Protein 7EAP (pdb70)

Sequence (755 aa):
EKPRYKDPSVPVEERVTDLLGRMTLEEKMSQLIQGDITNWMNETTGEFNLTGLEWSTKMRGGMFYVGYPVPWDYIADNVKKAQDYILQNTTLGIPAIVQTESLHGFLIGNATIYNSPIGFACSFNPELIEKMARLIGQEASALGVNHVMGPVVDLARELRFGRVEETYGEDPFLAGEIGYHYTKGIQSHNISANVKHFVGFSQPEQGLNTAPVHGGERYLRTTWLPSFKRAIMDAGAWSIMSAYHSYDGIPAVADYHTLTEILREEWGYKYWVTSDAGASDRVCTAFKLCRADPIDKEAVTLAILPAGNDVEMMGGGSYNFETIIDLVNAGKLDIEIVNTAVSRVLRAKFEMGLFENPYNAAPASEWNKLIHTQEAVDLARELDRESIVLLENHDNALPLKKSGSIAVIGPMAHGFMNYGDYVVYESQYRGVTPLDGIKAAVGDKATINYAQGCERWSNDQSGFAEAVEAAKKSDVAVVVVGTWSRDQKELWAGLNATTGAHVDVNSLSLVGAQAPLIKAIIDTGVPTVVVLSSGKPITEPWLSNNTAALVQQFYPSEQGGNALADVLFGDYNPSGKLSVSFPHSVGDLPIYYDYLNSAREIGDAGYIYSNGTLEFGHQYALGNPKAWYPFGYGKSYSSFEYGAVKLDKTNVTEADTVTVSVDVKNTDATREGTEVVQVYVVDEVASVVVPNRLLKGFKKVVIPAGQTKTVEIPLKVQDLGLWNVRMKYVVEPGAFGVLVGSSSEDIRGNATFYVQ

Nearest PDB structures (foldseek):
  7eap-assembly1_A  TM=1.001E+00  e=0.000E+00  Aspergillus oryzae RIB40
  5yqs-assembly1_B  TM=1.000E+00  e=0.000E+00  Aspergillus oryzae RIB40
  7zb3-assembly1_A  TM=9.348E-01  e=8.039E-79  Thermotoga maritima MSB8
  7zdy-assembly1_W  TM=9.280E-01  e=2.453E-78  Thermotoga maritima MSB8
  7zeq-assembly1_X  TM=9.235E-01  e=1.485E-78  Thermotoga maritima MSB8

InterPro domains:
  IPR001764 Glycoside hydrolase, family 3, N-terminal [PF00933] (49-370)
  IPR001764 Glycoside hydrolase, family 3, N-terminal [PR00133] (115-131)
  IPR001764 Glycoside hydrolase, family 3, N-terminal [PR00133] (138-157)
  IPR001764 Glycoside hydrolase, family 3, N-terminal [PR00133] (184-200)
  IPR001764 Glycoside hydrolase, family 3, N-terminal [PR00133] (215-231)
  IPR001764 Glycoside hydrolase, family 3, N-terminal [PR00133] (286-304)
  IPR002772 Glycoside hydrolase family 3 C-terminal domain [PF01915] (411-660)
  IPR013783 Immunoglobulin-like fold [G3DSA:2.60.40.10] (663-779)
  IPR017853 Glycoside hydrolase superfamily [SSF51445] (27-410)
  IPR026891 Fibronectin type III-like domain [PF14310] (698-767)
  IPR026891 Fibronectin type III-like domain [SM01217] (698-767)
  IPR036881 Glycoside hydrolase family 3 C-terminal domain superfamily [G3DSA:3.40.50.1700] (397-661)
  IPR036881 Glycoside hydrolase family 3 C-terminal domain superfamily [SSF52279] (411-663)
  IPR036962 Glycoside hydrolase, family 3, N-terminal domain superfamily [G3DSA:3.20.20.300] (36-392)
  IPR051915 Cellulose Degradation Glycosyl Hydrolase 3 [PTHR30620] (28-660)

Foldseek 3Di:
DDQPLLDLPDPLLVNLVRLLVVDDLQQLLQLFEEAELVLAAVLPPLHGDVVSLVVNCRRHNQEYEDQHAHDLCSLLVSLVVNQVCLVPPDDRSNFHAYEYAQLQAGAYPPFFGFFFQLLLLLLLCLQLLLVLLLLRLLQQLQRQHQEHEDDELFEQQQQLAQCNRSASYHANQSSLSNLLSNQLSNCVNLRAYAYDAPWDQQNAVVNFFLHAEEDDPQCRVFGICNSVLSNCQVSPGLHYEYDQYHYNLHGRLQALCRQPVCCPVVNNGQAAYAYPAQSLLCCCPVSNVAPNVVGPLVSSCLRRLLSGHLHYYHNHDSSSSCVVVCCVVVNDPVVSSSSSSSRSSSSCSVSPCSVPSGSHHDPVCSQVSGNDPVNNVSSLVSLLSSKFWQAAAPCLPQDALAWEEEEEEQQQDDFAQHAESYAPPPRVFFQGLVNQQCVVNPPRYHYQYFHQDHQQAQDRPRLVSSLVSLLRTQEYEYEAEWGADYPVCRVVPDDGCHDNRRGRLWQARDHNRVVSQVSSLVSVRQYEYEYEYSGAHADLVCRPSHNTYMYRYRGISHNNNSVNCPNNVVAWHEGFRSYFHANISVLDDAAQQDWPPPQPDWDEWAADPVGDTGQTVCPGHGHNHTSGYGLDGDTPWDKAKDEWDWPAFEAALQDKIKIKIKIATQDPFAKHKAKKWKWKAPPDDQDTGGRIHTQWIDIDIHGHGGIDIDITIGNLNSVWRQHPVRDTDSDWAKMKIFIDRGSPGTNYIDIHTYD

Structure (mmCIF, N/CA/C/O backbone):
data_7EAP
#
_entry.id   7EAP
#
_cell.length_a   94.197
_cell.length_b   94.197
_cell.length_c   189.003
_cell.angle_alpha   90.000
_cell.angle_beta   90.000
_cell.angle_gamma   120.000
#
_symmetry.space_group_name_H-M   'P 31 2 1'
#
loop_
_entity.id
_entity.type
_entity.pdbx_description
1 polymer 'Fn3_like domain-containing protein'
2 branched alpha-D-xylopyranose-(1-6)-beta-D-glucopyranose-(1-4)-[alpha-D-xylopyranose-(1-6)]beta-D-glucopyranose-(1-4)-[alpha-D-xylopyranose-(1-6)]beta-D-glucopyranose-(1-4)-beta-D-glucopyranose
3 branched alpha-D-xylopyranose-(1-6)-beta-D-glucopyranose
4 branched 2-acetamido-2-deoxy-beta-D-glucopyranose-(1-4)-2-acetamido-2-deoxy-beta-D-glucopyranose
5 non-polymer 'CALCIUM ION'
6 non-polymer 2-acetamido-2-deoxy-beta-D-glucopyranose
7 water water
#
loop_
_atom_site.group_PDB
_atom_site.id
_atom_site.type_symbol
_atom_site.label_atom_id
_atom_site.label_alt_id
_atom_site.label_comp_id
_atom_site.label_asym_id
_atom_site.label_entity_id
_atom_site.label_seq_id
_atom_site.pdbx_PDB_ins_code
_atom_site.Cartn_x
_atom_site.Cartn_y
_atom_site.Cartn_z
_atom_site.occupancy
_atom_site.B_iso_or_equiv
_atom_site.auth_seq_id
_atom_site.auth_comp_id
_atom_site.auth_asym_id
_atom_site.auth_atom_id
_atom_site.pdbx_PDB_model_num
ATOM 1 N N . GLU A 1 3 ? 7.276 41.166 -4.125 1.00 76.29 25 GLU A N 1
ATOM 2 C CA . GLU A 1 3 ? 6.693 40.913 -2.832 1.00 52.08 25 GLU A CA 1
ATOM 3 C C . GLU A 1 3 ? 5.184 40.639 -3.029 1.00 36.76 25 GLU A C 1
ATOM 4 O O . GLU A 1 3 ? 4.682 39.963 -2.213 1.00 49.76 25 GLU A O 1
ATOM 10 N N . LYS A 1 4 ? 4.471 41.105 -4.095 1.00 29.69 26 LYS A N 1
ATOM 11 C CA . LYS A 1 4 ? 3.010 40.757 -4.226 1.00 29.31 26 LYS A CA 1
ATOM 12 C C . LYS A 1 4 ? 2.908 39.511 -5.081 1.00 26.76 26 LYS A C 1
ATOM 13 O O . LYS A 1 4 ? 3.782 39.268 -5.905 1.00 25.22 26 LYS A O 1
ATOM 19 N N . PRO A 1 5 ? 1.945 38.578 -4.838 1.00 23.45 27 PRO A N 1
ATOM 20 C CA . PRO A 1 5 ? 1.945 37.358 -5.642 1.00 22.01 27 PRO A CA 1
ATOM 21 C C . PRO A 1 5 ? 1.777 37.602 -7.149 1.00 20.56 27 PRO A C 1
ATOM 22 O O . PRO A 1 5 ? 0.894 38.310 -7.582 1.00 21.41 27 PRO A O 1
ATOM 26 N N . ARG A 1 6 ? 2.580 36.908 -7.942 1.00 20.79 28 ARG A N 1
ATOM 27 C CA . ARG A 1 6 ? 2.546 37.064 -9.402 1.00 19.53 28 ARG A CA 1
ATOM 28 C C . ARG A 1 6 ? 1.162 36.691 -9.954 1.00 19.36 28 ARG A C 1
ATOM 29 O O . ARG A 1 6 ? 0.725 37.283 -10.944 1.00 19.28 28 ARG A O 1
ATOM 37 N N . TYR A 1 7 ? 0.460 35.723 -9.364 1.00 18.08 29 TYR A N 1
ATOM 38 C CA . TYR A 1 7 ? -0.847 35.352 -9.927 1.00 18.49 29 TYR A CA 1
ATOM 39 C C . TYR A 1 7 ? -1.878 36.478 -9.886 1.00 17.57 29 TYR A C 1
ATOM 40 O O . TYR A 1 7 ? -2.856 36.412 -10.594 1.00 19.59 29 TYR A O 1
ATOM 49 N N . LYS A 1 8 ? -1.680 37.500 -9.014 1.00 19.53 30 LYS A N 1
ATOM 50 C CA . LYS A 1 8 ? -2.597 38.625 -8.926 1.00 19.36 30 LYS A CA 1
ATOM 51 C C . LYS A 1 8 ? -2.336 39.659 -10.039 1.00 18.88 30 LYS A C 1
ATOM 52 O O . LYS A 1 8 ? -3.165 40.587 -10.162 1.00 21.45 30 LYS A O 1
ATOM 58 N N . ASP A 1 9 ? -1.267 39.521 -10.813 1.00 19.91 31 ASP A N 1
ATOM 59 C CA . ASP A 1 9 ? -0.910 40.553 -11.808 1.00 19.53 31 ASP A CA 1
ATOM 60 C C . ASP A 1 9 ? -1.644 40.260 -13.107 1.00 19.71 31 ASP A C 1
ATOM 61 O O . ASP A 1 9 ? -1.363 39.273 -13.791 1.00 20.98 31 ASP A O 1
ATOM 66 N N . PRO A 1 10 ? -2.599 41.146 -13.501 1.00 20.21 32 PRO A N 1
ATOM 67 C CA . PRO A 1 10 ? -3.386 40.943 -14.719 1.00 20.89 32 PRO A CA 1
ATOM 68 C C . PRO A 1 10 ? -2.559 40.919 -15.994 1.00 22.64 32 PRO A C 1
ATOM 69 O O . PRO A 1 10 ? -3.024 40.463 -17.055 1.00 24.25 32 PRO A O 1
ATOM 73 N N . SER A 1 11 ? -1.354 41.459 -15.934 1.00 20.13 33 SER A N 1
ATOM 74 C CA . SER A 1 11 ? -0.508 41.583 -17.150 1.00 21.71 33 SER A CA 1
ATOM 75 C C . SER A 1 11 ? 0.385 40.376 -17.379 1.00 22.45 33 SER A C 1
ATOM 76 O O . SER A 1 11 ? 0.988 40.309 -18.419 1.00 24.99 33 SER A O 1
ATOM 79 N N . VAL A 1 12 ? 0.420 39.457 -16.415 1.00 20.76 34 VAL A N 1
ATOM 80 C CA . VAL A 1 12 ? 1.334 38.283 -16.496 1.00 22.96 34 VAL A CA 1
ATOM 81 C C . VAL A 1 12 ? 0.636 37.241 -17.369 1.00 22.45 34 VAL A C 1
ATOM 82 O O . VAL A 1 12 ? -0.556 37.033 -17.219 1.00 22.54 34 VAL A O 1
ATOM 86 N N . PRO A 1 13 ? 1.336 36.550 -18.284 1.00 22.07 35 PRO A N 1
ATOM 87 C CA . PRO A 1 13 ? 0.746 35.492 -19.096 1.00 21.78 35 PRO A CA 1
ATOM 88 C C . PRO A 1 13 ? 0.006 34.467 -18.251 1.00 20.31 35 PRO A C 1
ATOM 89 O O . PRO A 1 13 ? 0.427 34.142 -17.155 1.00 19.22 35 PRO A O 1
ATOM 93 N N . VAL A 1 14 ? -1.153 34.062 -18.744 1.00 20.36 36 VAL A N 1
ATOM 94 C CA . VAL A 1 14 ? -2.043 33.161 -17.955 1.00 19.44 36 VAL A CA 1
ATOM 95 C C . VAL A 1 14 ? -1.283 31.934 -17.453 1.00 18.88 36 VAL A C 1
ATOM 96 O O . VAL A 1 14 ? -1.476 31.568 -16.267 1.00 18.83 36 VAL A O 1
ATOM 100 N N . GLU A 1 15 ? -0.417 31.319 -18.255 1.00 19.19 37 GLU A N 1
ATOM 101 C CA . GLU A 1 15 ? 0.241 30.077 -17.767 1.00 19.99 37 GLU A CA 1
ATOM 102 C C . GLU A 1 15 ? 1.145 30.372 -16.567 1.00 18.77 37 GLU A C 1
ATOM 103 O O . GLU A 1 15 ? 1.282 29.521 -15.682 1.00 21.38 37 GLU A O 1
ATOM 109 N N . GLU A 1 16 ? 1.801 31.560 -16.545 1.00 19.12 38 GLU A N 1
ATOM 110 C CA . GLU A 1 16 ? 2.629 31.970 -15.401 1.00 20.54 38 GLU A CA 1
ATOM 111 C C . GLU A 1 16 ? 1.732 32.224 -14.192 1.00 17.31 38 GLU A C 1
ATOM 112 O O . GLU A 1 16 ? 2.168 31.915 -13.038 1.00 20.72 38 GLU A O 1
ATOM 118 N N . ARG A 1 17 ? 0.566 32.816 -14.368 1.00 17.09 39 ARG A N 1
ATOM 119 C CA . ARG A 1 17 ? -0.374 33.037 -13.244 1.00 18.12 39 ARG A CA 1
ATOM 120 C C . ARG A 1 17 ? -0.796 31.673 -12.649 1.00 17.92 39 ARG A C 1
ATOM 121 O O . ARG A 1 17 ? -0.858 31.546 -11.450 1.00 18.21 39 ARG A O 1
ATOM 129 N N . VAL A 1 18 ? -1.128 30.733 -13.537 1.00 17.14 40 VAL A N 1
ATOM 130 C CA . VAL A 1 18 ? -1.545 29.385 -13.091 1.00 17.56 40 VAL A CA 1
ATOM 131 C C . VAL A 1 18 ? -0.433 28.722 -12.280 1.00 16.63 40 VAL A C 1
ATOM 132 O O . VAL A 1 18 ? -0.687 28.262 -11.140 1.00 18.83 40 VAL A O 1
ATOM 136 N N . THR A 1 19 ? 0.789 28.762 -12.780 1.00 18.78 41 THR A N 1
ATOM 137 C CA . THR A 1 19 ? 1.948 28.125 -12.120 1.00 19.80 41 THR A CA 1
ATOM 138 C C . THR A 1 19 ? 2.134 28.775 -10.761 1.00 18.94 41 THR A C 1
ATOM 139 O O . THR A 1 19 ? 2.369 28.106 -9.772 1.00 20.17 41 THR A O 1
ATOM 143 N N . ASP A 1 20 ? 2.110 30.112 -10.716 1.00 18.67 42 ASP A N 1
ATOM 144 C CA . ASP A 1 20 ? 2.342 30.797 -9.434 1.00 18.67 42 ASP A CA 1
ATOM 145 C C . ASP A 1 20 ? 1.279 30.460 -8.408 1.00 20.41 42 ASP A C 1
ATOM 146 O O . ASP A 1 20 ? 1.619 30.222 -7.239 1.00 20.84 42 ASP A O 1
ATOM 151 N N . LEU A 1 21 ? 0.012 30.466 -8.804 1.00 18.16 43 LEU A N 1
ATOM 152 C CA . LEU A 1 21 ? -1.075 30.179 -7.850 1.00 17.56 43 LEU A CA 1
ATOM 153 C C . LEU A 1 21 ? -0.997 28.729 -7.380 1.00 17.04 43 LEU A C 1
ATOM 154 O O . LEU A 1 21 ? -1.091 28.464 -6.174 1.00 18.38 43 LEU A O 1
ATOM 159 N N . LEU A 1 22 ? -0.798 27.816 -8.300 1.00 17.48 44 LEU A N 1
ATOM 160 C CA . LEU A 1 22 ? -0.774 26.360 -7.969 1.00 18.42 44 LEU A CA 1
ATOM 161 C C . LEU A 1 22 ? 0.321 26.090 -6.953 1.00 19.84 44 LEU A C 1
ATOM 162 O O . LEU A 1 22 ? 0.068 25.361 -5.992 1.00 20.87 44 LEU A O 1
ATOM 167 N N . GLY A 1 23 ? 1.495 26.732 -7.098 1.00 20.38 45 GLY A N 1
ATOM 168 C CA . GLY A 1 23 ? 2.598 26.500 -6.149 1.00 20.42 45 GLY A CA 1
ATOM 169 C C . GLY A 1 23 ? 2.316 27.026 -4.762 1.00 20.86 45 GLY A C 1
ATOM 170 O O . GLY A 1 23 ? 3.056 26.625 -3.859 1.00 25.84 45 GLY A O 1
ATOM 171 N N . ARG A 1 24 ? 1.314 27.884 -4.555 1.00 19.26 46 ARG A N 1
ATOM 172 C CA . ARG A 1 24 ? 0.964 28.440 -3.239 1.00 20.52 46 ARG A CA 1
ATOM 173 C C . ARG A 1 24 ? -0.114 27.617 -2.529 1.00 20.30 46 ARG A C 1
ATOM 174 O O . ARG A 1 24 ? -0.395 27.868 -1.366 1.00 23.40 46 ARG A O 1
ATOM 182 N N . MET A 1 25 ? -0.764 26.667 -3.250 1.00 19.76 47 MET A N 1
ATOM 183 C CA . MET A 1 25 ? -1.993 26.025 -2.748 1.00 19.36 47 MET A CA 1
ATOM 184 C C . MET A 1 25 ? -1.624 24.813 -1.883 1.00 17.96 47 MET A C 1
ATOM 185 O O . MET A 1 25 ? -0.719 24.053 -2.232 1.00 21.80 47 MET A O 1
ATOM 190 N N . THR A 1 26 ? -2.361 24.645 -0.793 1.00 19.31 48 THR A N 1
ATOM 191 C CA . THR A 1 26 ? -2.317 23.378 -0.034 1.00 19.59 48 THR A CA 1
ATOM 192 C C . THR A 1 26 ? -3.077 22.279 -0.782 1.00 20.00 48 THR A C 1
ATOM 193 O O . THR A 1 26 ? -3.877 22.543 -1.706 1.00 19.64 48 THR A O 1
ATOM 197 N N . LEU A 1 27 ? -2.874 21.064 -0.348 1.00 19.81 49 LEU A N 1
ATOM 198 C CA . LEU A 1 27 ? -3.569 19.910 -0.979 1.00 19.56 49 LEU A CA 1
ATOM 199 C C . LEU A 1 27 ? -5.076 20.060 -0.753 1.00 18.89 49 LEU A C 1
ATOM 200 O O . LEU A 1 27 ? -5.882 19.801 -1.680 1.00 19.15 49 LEU A O 1
ATOM 205 N N . GLU A 1 28 ? -5.527 20.470 0.434 1.00 18.90 50 GLU A N 1
ATOM 206 C CA . GLU A 1 28 ? -6.968 20.701 0.672 1.00 18.98 50 GLU A CA 1
ATOM 207 C C . GLU A 1 28 ? -7.526 21.777 -0.284 1.00 17.32 50 GLU A C 1
ATOM 208 O O . GLU A 1 28 ? -8.651 21.665 -0.757 1.00 18.61 50 GLU A O 1
ATOM 214 N N . GLU A 1 29 ? -6.762 22.884 -0.495 1.00 18.32 51 GLU A N 1
ATOM 215 C CA . GLU A 1 29 ? -7.220 23.977 -1.389 1.00 18.03 51 GLU A CA 1
ATOM 216 C C . GLU A 1 29 ? -7.350 23.420 -2.817 1.00 16.19 51 GLU A C 1
ATOM 217 O O . GLU A 1 29 ? -8.281 23.862 -3.526 1.00 17.65 51 GLU A O 1
ATOM 223 N N . LYS A 1 30 ? -6.433 22.555 -3.230 1.00 17.51 52 LYS A N 1
ATOM 224 C CA . LYS A 1 30 ? -6.529 21.886 -4.569 1.00 16.38 52 LYS A CA 1
ATOM 225 C C . LYS A 1 30 ? -7.789 21.019 -4.652 1.00 16.40 52 LYS A C 1
ATOM 226 O O . LYS A 1 30 ? -8.575 21.190 -5.612 1.00 16.78 52 LYS A O 1
ATOM 232 N N . MET A 1 31 ? -8.015 20.162 -3.671 1.00 16.95 53 MET A N 1
ATOM 233 C CA . MET A 1 31 ? -9.252 19.281 -3.591 1.00 16.12 53 MET A CA 1
ATOM 234 C C . MET A 1 31 ? -10.474 20.202 -3.754 1.00 15.66 53 MET A C 1
ATOM 235 O O . MET A 1 31 ? -11.392 19.895 -4.556 1.00 16.81 53 MET A O 1
ATOM 240 N N . SER A 1 32 ? -10.525 21.329 -3.016 1.00 16.75 54 SER A N 1
ATOM 241 C CA . SER A 1 32 ? -11.697 22.188 -2.982 1.00 16.22 54 SER A CA 1
ATOM 242 C C . SER A 1 32 ? -12.028 22.767 -4.363 1.00 16.44 54 SER A C 1
ATOM 243 O O . SER A 1 32 ? -13.221 22.959 -4.654 1.00 16.95 54 SER A O 1
ATOM 246 N N . GLN A 1 33 ? -10.998 23.065 -5.170 1.00 15.71 55 GLN A N 1
ATOM 247 C CA . GLN A 1 33 ? -11.262 23.577 -6.550 1.00 15.62 55 GLN A CA 1
ATOM 248 C C . GLN A 1 33 ? -11.940 22.531 -7.414 1.00 15.20 55 GLN A C 1
ATOM 249 O O . GLN A 1 33 ? -12.559 22.942 -8.411 1.00 16.03 55 GLN A O 1
ATOM 255 N N . LEU A 1 34 ? -11.818 21.244 -7.059 1.00 15.48 56 LEU A N 1
ATOM 256 C CA . LEU A 1 34 ? -12.301 20.148 -7.960 1.00 14.76 56 LEU A CA 1
ATOM 257 C C . LEU A 1 34 ? -13.667 19.618 -7.555 1.00 15.30 56 LEU A C 1
ATOM 258 O O . LEU A 1 34 ? -14.074 18.604 -8.131 1.00 15.92 56 LEU A O 1
ATOM 263 N N . ILE A 1 35 ? -14.334 20.193 -6.561 1.00 15.96 57 ILE A N 1
ATOM 264 C CA . ILE A 1 35 ? -15.636 19.681 -6.054 1.00 14.93 57 ILE A CA 1
ATOM 265 C C . ILE A 1 35 ? -16.650 20.809 -6.099 1.00 16.57 57 ILE A C 1
ATOM 266 O O . ILE A 1 35 ? -16.383 21.881 -5.550 1.00 17.51 57 ILE A O 1
ATOM 271 N N . GLN A 1 36 ? -17.830 20.581 -6.641 1.00 15.78 58 GLN A N 1
ATOM 272 C CA . GLN A 1 36 ? -18.882 21.572 -6.787 1.00 15.79 58 GLN A CA 1
ATOM 273 C C . GLN A 1 36 ? -19.733 21.685 -5.521 1.00 15.78 58 GLN A C 1
ATOM 274 O O . GLN A 1 36 ? -20.306 20.689 -5.017 1.00 16.65 58 GLN A O 1
ATOM 280 N N . GLY A 1 37 ? -19.831 22.905 -4.991 1.00 15.46 59 GLY A N 1
ATOM 281 C CA . GLY A 1 37 ? -20.747 23.269 -3.927 1.00 16.06 59 GLY A CA 1
ATOM 282 C C . GLY A 1 37 ? -22.107 23.700 -4.388 1.00 15.97 59 GLY A C 1
ATOM 283 O O . GLY A 1 37 ? -22.485 23.549 -5.550 1.00 16.46 59 GLY A O 1
ATOM 284 N N . ASP A 1 38 ? -22.890 24.268 -3.458 1.00 17.49 60 ASP A N 1
ATOM 285 C CA . ASP A 1 38 ? -24.294 24.595 -3.701 1.00 17.30 60 ASP A CA 1
ATOM 286 C C . ASP A 1 38 ? -24.648 25.826 -2.868 1.00 16.27 60 ASP A C 1
ATOM 287 O O . ASP A 1 38 ? -24.356 25.835 -1.665 1.00 17.54 60 ASP A O 1
ATOM 292 N N . ILE A 1 39 ? -25.319 26.790 -3.469 1.00 17.16 61 ILE A N 1
ATOM 293 C CA . ILE A 1 39 ? -25.727 28.030 -2.744 1.00 16.67 61 ILE A CA 1
ATOM 294 C C . ILE A 1 39 ? -26.575 27.703 -1.517 1.00 18.53 61 ILE A C 1
ATOM 295 O O . ILE A 1 39 ? -26.500 28.493 -0.546 1.00 19.68 61 ILE A O 1
ATOM 300 N N . THR A 1 40 ? -27.378 26.642 -1.531 1.00 18.16 62 THR A N 1
ATOM 301 C CA . THR A 1 40 ? -28.239 26.298 -0.397 1.00 20.17 62 THR A CA 1
ATOM 302 C C . THR A 1 40 ? -27.387 25.831 0.780 1.00 19.41 62 THR A C 1
ATOM 303 O O . THR A 1 40 ? -27.953 25.698 1.905 1.00 21.86 62 THR A O 1
ATOM 307 N N . ASN A 1 41 ? -26.074 25.654 0.626 1.00 19.72 63 ASN A N 1
ATOM 308 C CA . ASN A 1 41 ? -25.196 25.345 1.768 1.00 18.84 63 ASN A CA 1
ATOM 309 C C . ASN A 1 41 ? -25.145 26.566 2.711 1.00 20.51 63 ASN A C 1
ATOM 310 O O . ASN A 1 41 ? -24.847 26.381 3.904 1.00 21.89 63 ASN A O 1
ATOM 315 N N . TRP A 1 42 ? -25.418 27.770 2.220 1.00 19.60 64 TRP A N 1
ATOM 316 C CA . TRP A 1 42 ? -25.430 28.964 3.076 1.00 21.31 64 TRP A CA 1
ATOM 317 C C . TRP A 1 42 ? -26.715 29.775 2.960 1.00 21.81 64 TRP A C 1
ATOM 318 O O . TRP A 1 42 ? -26.829 30.780 3.706 1.00 27.73 64 TRP A O 1
ATOM 329 N N . MET A 1 43 ? -27.596 29.465 2.047 1.00 22.01 65 MET A N 1
ATOM 330 C CA . MET A 1 43 ? -28.815 30.249 1.759 1.00 21.13 65 MET A CA 1
ATOM 331 C C . MET A 1 43 ? -30.026 29.372 1.969 1.00 27.06 65 MET A C 1
ATOM 332 O O . MET A 1 43 ? -30.163 28.366 1.282 1.00 25.96 65 MET A O 1
ATOM 337 N N . ASN A 1 44 ? -30.883 29.759 2.912 1.00 24.76 66 ASN A N 1
ATOM 338 C CA . ASN A 1 44 ? -32.163 29.027 3.104 1.00 27.88 66 ASN A CA 1
ATOM 339 C C . ASN A 1 44 ? -33.010 29.314 1.870 1.00 27.16 66 ASN A C 1
ATOM 340 O O . ASN A 1 44 ? -33.281 30.515 1.592 1.00 28.69 66 ASN A O 1
ATOM 345 N N . GLU A 1 45 ? -33.466 28.272 1.186 1.00 28.32 67 GLU A N 1
ATOM 346 C CA . GLU A 1 45 ? -34.170 28.451 -0.102 1.00 29.35 67 GLU A CA 1
ATOM 347 C C . GLU A 1 45 ? -35.528 29.133 0.124 1.00 31.27 67 GLU A C 1
ATOM 348 O O . GLU A 1 45 ? -35.960 29.866 -0.739 1.00 32.59 67 GLU A O 1
ATOM 354 N N . THR A 1 46 ? -36.181 28.950 1.268 1.00 33.08 68 THR A N 1
ATOM 355 C CA . THR A 1 46 ? -37.533 29.529 1.535 1.00 37.24 68 THR A CA 1
ATOM 356 C C . THR A 1 46 ? -37.375 30.985 2.011 1.00 38.38 68 THR A C 1
ATOM 357 O O . THR A 1 46 ? -38.131 31.848 1.535 1.00 41.39 68 THR A O 1
ATOM 361 N N . THR A 1 47 ? -36.435 31.291 2.903 1.00 33.59 69 THR A N 1
ATOM 362 C CA . THR A 1 47 ? -36.376 32.628 3.548 1.00 32.44 69 THR A CA 1
ATOM 363 C C . THR A 1 47 ? -35.239 33.516 3.042 1.00 31.75 69 THR A C 1
ATOM 364 O O . THR A 1 47 ? -35.267 34.720 3.328 1.00 37.77 69 THR A O 1
ATOM 368 N N . GLY A 1 48 ? -34.227 32.950 2.369 1.00 36.63 70 GLY A N 1
ATOM 369 C CA . GLY A 1 48 ? -33.063 33.730 1.946 1.00 30.85 70 GLY A CA 1
ATOM 370 C C . GLY A 1 48 ? -32.063 33.921 3.073 1.00 31.19 70 GLY A C 1
ATOM 371 O O . GLY A 1 48 ? -31.023 34.559 2.798 1.00 34.08 70 GLY A O 1
ATOM 372 N N . GLU A 1 49 ? -32.305 33.384 4.272 1.00 32.23 71 GLU A N 1
ATOM 373 C CA . GLU A 1 49 ? -31.448 33.692 5.451 1.00 32.08 71 GLU A CA 1
ATOM 374 C C . GLU A 1 49 ? -30.083 33.036 5.267 1.00 33.19 71 GLU A C 1
ATOM 375 O O . GLU A 1 49 ? -30.025 31.937 4.695 1.00 28.92 71 GLU A O 1
ATOM 381 N N . PHE A 1 50 ? -29.046 33.760 5.679 1.00 33.25 72 PHE A N 1
ATOM 382 C CA . PHE A 1 50 ? -27.634 33.405 5.499 1.00 28.88 72 PHE A CA 1
ATOM 383 C C . PHE A 1 50 ? -27.122 32.588 6.678 1.00 29.40 72 PHE A C 1
ATOM 384 O O . PHE A 1 50 ? -27.396 32.926 7.849 1.00 31.41 72 PHE A O 1
ATOM 392 N N . ASN A 1 51 ? -26.330 31.561 6.362 1.00 27.51 73 ASN A N 1
ATOM 393 C CA . ASN A 1 51 ? -25.619 30.724 7.335 1.00 26.14 73 ASN A CA 1
ATOM 394 C C . ASN A 1 51 ? -24.128 30.759 7.033 1.00 26.51 73 ASN A C 1
ATOM 395 O O . ASN A 1 51 ? -23.636 29.965 6.210 1.00 23.88 73 ASN A O 1
ATOM 400 N N . LEU A 1 52 ? -23.394 31.608 7.718 1.00 25.43 74 LEU A N 1
ATOM 401 C CA . LEU A 1 52 ? -21.939 31.732 7.568 1.00 26.15 74 LEU A CA 1
ATOM 402 C C . LEU A 1 52 ? -21.264 30.372 7.764 1.00 23.87 74 LEU A C 1
ATOM 403 O O . LEU A 1 52 ? -20.304 30.113 7.026 1.00 25.46 74 LEU A O 1
ATOM 408 N N . THR A 1 53 ? -21.616 29.612 8.808 1.00 25.98 75 THR A N 1
ATOM 409 C CA . THR A 1 53 ? -20.961 28.325 9.092 1.00 24.31 75 THR A CA 1
ATOM 410 C C . THR A 1 53 ? -21.020 27.434 7.830 1.00 22.05 75 THR A C 1
ATOM 411 O O . THR A 1 53 ? -20.001 26.769 7.508 1.00 22.89 75 THR A O 1
ATOM 415 N N . GLY A 1 54 ? -22.159 27.427 7.157 1.00 20.66 76 GLY A N 1
ATOM 416 C CA . GLY A 1 54 ? -22.364 26.702 5.894 1.00 21.10 76 GLY A CA 1
ATOM 417 C C . GLY A 1 54 ? -21.487 27.225 4.762 1.00 21.76 76 GLY A C 1
ATOM 418 O O . GLY A 1 54 ? -20.886 26.431 4.014 1.00 21.01 76 GLY A O 1
ATOM 419 N N . LEU A 1 55 ? -21.371 28.539 4.610 1.00 19.87 77 LEU A N 1
ATOM 420 C CA . LEU A 1 55 ? -20.464 29.102 3.599 1.00 20.15 77 LEU A CA 1
ATOM 421 C C . LEU A 1 55 ? -19.016 28.741 3.936 1.00 20.72 77 LEU A C 1
ATOM 422 O O . LEU A 1 55 ? -18.221 28.453 2.981 1.00 20.57 77 LEU A O 1
ATOM 427 N N . GLU A 1 56 ? -18.601 28.754 5.219 1.00 21.24 78 GLU A N 1
ATOM 428 C CA . GLU A 1 56 ? -17.210 28.453 5.588 1.00 21.20 78 GLU A CA 1
ATOM 429 C C . GLU A 1 56 ? -16.915 27.013 5.137 1.00 21.63 78 GLU A C 1
ATOM 430 O O . GLU A 1 56 ? -15.864 26.752 4.555 1.00 21.74 78 GLU A O 1
ATOM 436 N N . TRP A 1 57 ? -17.809 26.102 5.492 1.00 20.60 79 TRP A N 1
ATOM 437 C CA . TRP A 1 57 ? -17.570 24.666 5.173 1.00 20.75 79 TRP A CA 1
ATOM 438 C C . TRP A 1 57 ? -17.532 24.467 3.645 1.00 18.78 79 TRP A C 1
ATOM 439 O O . TRP A 1 57 ? -16.650 23.740 3.141 1.00 20.62 79 TRP A O 1
ATOM 450 N N . SER A 1 58 ? -18.517 25.009 2.972 1.00 17.86 80 SER A N 1
ATOM 451 C CA . SER A 1 58 ? -18.645 24.829 1.507 1.00 17.70 80 SER A CA 1
ATOM 452 C C . SER A 1 58 ? -17.426 25.392 0.795 1.00 18.90 80 SER A C 1
ATOM 453 O O . SER A 1 58 ? -16.874 24.750 -0.143 1.00 18.28 80 SER A O 1
ATOM 456 N N . THR A 1 59 ? -16.949 26.553 1.228 1.00 18.23 81 THR A N 1
ATOM 457 C CA . THR A 1 59 ? -15.779 27.157 0.581 1.00 18.75 81 THR A CA 1
ATOM 458 C C . THR A 1 59 ? -14.532 26.286 0.849 1.00 19.26 81 THR A C 1
ATOM 459 O O . THR A 1 59 ? -13.691 26.089 -0.050 1.00 19.67 81 THR A O 1
ATOM 463 N N . LYS A 1 60 ? -14.389 25.770 2.063 1.00 18.72 82 LYS A N 1
ATOM 464 C CA . LYS A 1 60 ? -13.220 24.931 2.438 1.00 17.88 82 LYS A CA 1
ATOM 465 C C . LYS A 1 60 ? -13.197 23.650 1.589 1.00 19.26 82 LYS A C 1
ATOM 466 O O . LYS A 1 60 ? -12.102 23.246 1.169 1.00 19.43 82 LYS A O 1
ATOM 472 N N . MET A 1 61 ? -14.347 22.953 1.531 1.00 18.59 83 MET A N 1
ATOM 473 C CA . MET A 1 61 ? -14.379 21.541 1.011 1.00 18.03 83 MET A CA 1
ATOM 474 C C . MET A 1 61 ? -14.792 21.438 -0.478 1.00 17.76 83 MET A C 1
ATOM 475 O O . MET A 1 61 ? -14.466 20.404 -1.090 1.00 19.03 83 MET A O 1
ATOM 480 N N . ARG A 1 62 ? -15.516 22.414 -0.998 1.00 15.80 84 ARG A N 1
ATOM 481 C CA . ARG A 1 62 ? -16.088 22.353 -2.357 1.00 16.36 84 ARG A CA 1
ATOM 482 C C . ARG A 1 62 ? -16.356 23.785 -2.865 1.00 15.79 84 ARG A C 1
ATOM 483 O O . ARG A 1 62 ? -17.459 24.146 -3.193 1.00 16.50 84 ARG A O 1
ATOM 491 N N . GLY A 1 63 ? -15.284 24.541 -2.913 1.00 16.92 85 GLY A N 1
ATOM 492 C CA . GLY A 1 63 ? -15.353 26.000 -3.089 1.00 16.64 85 GLY A CA 1
ATOM 493 C C . GLY A 1 63 ? -15.006 26.490 -4.479 1.00 17.03 85 GLY A C 1
ATOM 494 O O . GLY A 1 63 ? -15.153 27.710 -4.720 1.00 18.69 85 GLY A O 1
ATOM 495 N N . GLY A 1 64 ? -14.527 25.642 -5.384 1.00 16.32 86 GLY A N 1
ATOM 496 C CA . GLY A 1 64 ? -14.143 26.078 -6.738 1.00 16.59 86 GLY A CA 1
ATOM 497 C C . GLY A 1 64 ? -15.322 26.649 -7.510 1.00 17.40 86 GLY A C 1
ATOM 498 O O . GLY A 1 64 ? -15.132 27.613 -8.327 1.00 17.67 86 GLY A O 1
ATOM 499 N N . MET A 1 65 ? -16.498 26.071 -7.330 1.00 15.99 87 MET A N 1
ATOM 500 C CA . MET A 1 65 ? -17.695 26.504 -8.051 1.00 15.94 87 MET A CA 1
ATOM 501 C C . MET A 1 65 ? -18.919 26.008 -7.300 1.00 14.98 87 MET A C 1
ATOM 502 O O . MET A 1 65 ? -18.788 25.056 -6.471 1.00 16.98 87 MET A O 1
ATOM 507 N N . PHE A 1 66 ? -20.045 26.624 -7.542 1.00 14.58 88 PHE A N 1
ATOM 508 C CA . PHE A 1 66 ? -21.301 26.195 -6.924 1.00 14.41 88 PHE A CA 1
ATOM 509 C C . PHE A 1 66 ? -22.482 26.519 -7.787 1.00 15.67 88 PHE A C 1
ATOM 510 O O . PHE A 1 66 ? -22.489 27.413 -8.643 1.00 16.06 88 PHE A O 1
ATOM 518 N N . TYR A 1 67 ? -23.520 25.664 -7.565 1.00 15.41 89 TYR A N 1
ATOM 519 C CA . TYR A 1 67 ? -24.800 25.725 -8.283 1.00 15.89 89 TYR A CA 1
ATOM 520 C C . TYR A 1 67 ? -25.770 26.729 -7.662 1.00 15.49 89 TYR A C 1
ATOM 521 O O . TYR A 1 67 ? -25.898 26.712 -6.393 1.00 17.40 89 TYR A O 1
ATOM 530 N N . VAL A 1 68 ? -26.518 27.422 -8.493 1.00 15.35 90 VAL A N 1
ATOM 531 C CA . VAL A 1 68 ? -27.549 28.428 -8.061 1.00 16.10 90 VAL A CA 1
ATOM 532 C C . VAL A 1 68 ? -28.905 28.234 -8.701 1.00 17.34 90 VAL A C 1
ATOM 533 O O . VAL A 1 68 ? -29.732 29.120 -8.628 1.00 19.07 90 VAL A O 1
ATOM 537 N N . GLY A 1 69 ? -29.202 27.038 -9.232 1.00 17.75 91 GLY A N 1
ATOM 538 C CA . GLY A 1 69 ? -30.482 26.800 -9.935 1.00 18.79 91 GLY A CA 1
ATOM 539 C C . GLY A 1 69 ? -31.662 26.479 -9.035 1.00 20.31 91 GLY A C 1
ATOM 540 O O . GLY A 1 69 ? -32.147 25.334 -9.042 1.00 23.10 91 GLY A O 1
ATOM 541 N N . TYR A 1 70 ? -32.047 27.429 -8.201 1.00 18.32 92 TYR A N 1
ATOM 542 C CA . TYR A 1 70 ? -33.215 27.306 -7.322 1.00 18.02 92 TYR A CA 1
ATOM 543 C C . TYR A 1 70 ? -34.236 28.376 -7.664 1.00 18.40 92 TYR A C 1
ATOM 544 O O . TYR A 1 70 ? -33.863 29.494 -8.046 1.00 20.09 92 TYR A O 1
ATOM 553 N N . PRO A 1 71 ? -35.535 28.057 -7.503 1.00 19.00 93 PRO A N 1
ATOM 554 C CA . PRO A 1 71 ? -36.604 28.984 -7.834 1.00 18.44 93 PRO A CA 1
ATOM 555 C C . PRO A 1 71 ? -36.882 30.013 -6.728 1.00 19.89 93 PRO A C 1
ATOM 556 O O . PRO A 1 71 ? -37.812 29.892 -5.966 1.00 24.66 93 PRO A O 1
ATOM 560 N N . VAL A 1 72 ? -35.978 30.969 -6.638 1.00 19.62 94 VAL A N 1
ATOM 561 C CA . VAL A 1 72 ? -35.990 31.984 -5.551 1.00 19.75 94 VAL A CA 1
ATOM 562 C C . VAL A 1 72 ? -35.994 33.355 -6.172 1.00 20.99 94 VAL A C 1
ATOM 563 O O . VAL A 1 72 ? -35.742 33.535 -7.368 1.00 20.69 94 VAL A O 1
ATOM 567 N N . PRO A 1 73 ? -36.330 34.382 -5.357 1.00 21.28 95 PRO A N 1
ATOM 568 C CA . PRO A 1 73 ? -36.288 35.747 -5.856 1.00 22.68 95 PRO A CA 1
ATOM 569 C C . PRO A 1 73 ? -34.891 36.156 -6.321 1.00 21.34 95 PRO A C 1
ATOM 570 O O . PRO A 1 73 ? -33.832 35.622 -5.863 1.00 22.02 95 PRO A O 1
ATOM 574 N N . TRP A 1 74 ? -34.862 37.089 -7.263 1.00 21.06 96 TRP A N 1
ATOM 575 C CA . TRP A 1 74 ? -33.565 37.554 -7.846 1.00 19.93 96 TRP A CA 1
ATOM 576 C C . TRP A 1 74 ? -32.596 37.983 -6.750 1.00 22.55 96 TRP A C 1
ATOM 577 O O . TRP A 1 74 ? -31.376 37.673 -6.849 1.00 21.66 96 TRP A O 1
ATOM 588 N N . ASP A 1 75 ? -33.076 38.733 -5.742 1.00 22.85 97 ASP A N 1
ATOM 589 C CA . ASP A 1 75 ? -32.132 39.206 -4.718 1.00 23.91 97 ASP A CA 1
ATOM 590 C C . ASP A 1 75 ? -31.563 38.086 -3.858 1.00 23.67 97 ASP A C 1
ATOM 591 O O . ASP A 1 75 ? -30.430 38.245 -3.351 1.00 23.98 97 ASP A O 1
ATOM 596 N N . TYR A 1 76 ? -32.222 36.922 -3.754 1.00 21.31 98 TYR A N 1
ATOM 597 C CA . TYR A 1 76 ? -31.631 35.814 -2.993 1.00 20.54 98 TYR A CA 1
ATOM 598 C C . TYR A 1 76 ? -30.354 35.387 -3.723 1.00 22.33 98 TYR A C 1
ATOM 599 O O . TYR A 1 76 ? -29.342 35.083 -3.082 1.00 22.57 98 TYR A O 1
ATOM 608 N N . ILE A 1 77 ? -30.449 35.245 -5.057 1.00 21.18 99 ILE A N 1
ATOM 609 C CA . ILE A 1 77 ? -29.265 34.805 -5.839 1.00 20.71 99 ILE A CA 1
ATOM 610 C C . ILE A 1 77 ? -28.178 35.888 -5.772 1.00 20.17 99 ILE A C 1
ATOM 611 O O . ILE A 1 77 ? -27.042 35.586 -5.349 1.00 20.40 99 ILE A O 1
ATOM 616 N N . ALA A 1 78 ? -28.539 37.125 -6.108 1.00 20.58 100 ALA A N 1
ATOM 617 C CA . ALA A 1 78 ? -27.490 38.149 -6.191 1.00 20.57 100 ALA A CA 1
ATOM 618 C C . ALA A 1 78 ? -26.781 38.294 -4.818 1.00 19.40 100 ALA A C 1
ATOM 619 O O . ALA A 1 78 ? -25.560 38.423 -4.747 1.00 20.50 100 ALA A O 1
ATOM 621 N N . ASP A 1 79 ? -27.573 38.379 -3.738 1.00 20.75 101 ASP A N 1
ATOM 622 C CA . ASP A 1 79 ? -27.031 38.645 -2.403 1.00 21.59 101 ASP A CA 1
ATOM 623 C C . ASP A 1 79 ? -26.136 37.486 -1.951 1.00 19.37 101 ASP A C 1
ATOM 624 O O . ASP A 1 79 ? -25.067 37.718 -1.336 1.00 21.91 101 ASP A O 1
ATOM 629 N N . ASN A 1 80 ? -26.610 36.252 -2.102 1.00 19.70 102 ASN A N 1
ATOM 630 C CA . ASN A 1 80 ? -25.870 35.097 -1.554 1.00 20.50 102 ASN A CA 1
ATOM 631 C C . ASN A 1 80 ? -24.670 34.752 -2.460 1.00 17.92 102 ASN A C 1
ATOM 632 O O . ASN A 1 80 ? -23.703 34.165 -1.930 1.00 19.12 102 ASN A O 1
ATOM 637 N N . VAL A 1 81 ? -24.722 35.057 -3.764 1.00 18.67 103 VAL A N 1
ATOM 638 C CA . VAL A 1 81 ? -23.494 34.983 -4.598 1.00 19.07 103 VAL A CA 1
ATOM 639 C C . VAL A 1 81 ? -22.480 36.002 -4.095 1.00 18.19 103 VAL A C 1
ATOM 640 O O . VAL A 1 81 ? -21.299 35.693 -3.963 1.00 18.96 103 VAL A O 1
ATOM 644 N N . LYS A 1 82 ? -22.927 37.237 -3.851 1.00 19.6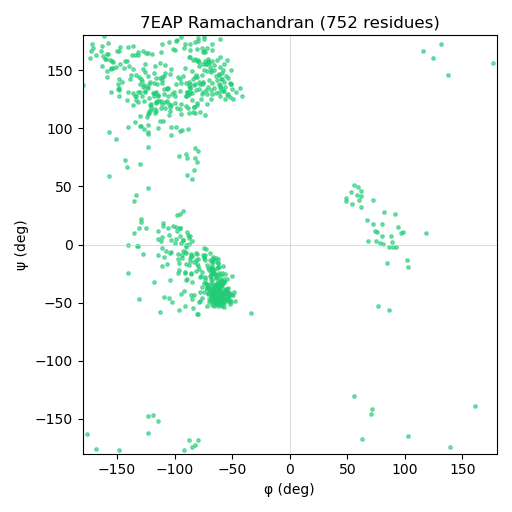1 104 LYS A N 1
ATOM 645 C CA . LYS A 1 82 ? -21.987 38.294 -3.354 1.00 21.08 104 LYS A CA 1
ATOM 646 C C . LYS A 1 82 ? -21.354 37.850 -2.048 1.00 18.14 104 LYS A C 1
ATOM 647 O O . LYS A 1 82 ? -20.109 37.975 -1.884 1.00 20.71 104 LYS A O 1
ATOM 653 N N . LYS A 1 83 ? -22.166 37.309 -1.127 1.00 20.16 105 LYS A N 1
ATOM 654 C CA . LYS A 1 83 ? -21.605 36.839 0.173 1.00 20.74 105 LYS A CA 1
ATOM 655 C C . LYS A 1 83 ? -20.499 35.813 -0.035 1.00 20.42 105 LYS A C 1
ATOM 656 O O . LYS A 1 83 ? -19.469 35.840 0.643 1.00 19.61 105 LYS A O 1
ATOM 662 N N . ALA A 1 84 ? -20.681 34.918 -1.012 1.00 20.06 106 ALA A N 1
ATOM 663 C CA . ALA A 1 84 ? -19.662 33.901 -1.291 1.00 19.36 106 ALA A CA 1
ATOM 664 C C . ALA A 1 84 ? -18.381 34.537 -1.861 1.00 17.65 106 ALA A C 1
ATOM 665 O O . ALA A 1 84 ? -17.272 34.119 -1.446 1.00 19.63 106 ALA A O 1
ATOM 667 N N . GLN A 1 85 ? -18.502 35.439 -2.840 1.00 18.08 107 GLN A N 1
ATOM 668 C CA . GLN A 1 85 ? -17.296 36.064 -3.448 1.00 17.98 107 GLN A CA 1
ATOM 669 C C . GLN A 1 85 ? -16.593 36.955 -2.405 1.00 20.20 107 GLN A C 1
ATOM 670 O O . GLN A 1 85 ? -15.363 36.943 -2.347 1.00 19.90 107 GLN A O 1
ATOM 676 N N . ASP A 1 86 ? -17.367 37.628 -1.561 1.00 19.27 108 ASP A N 1
ATOM 677 C CA . ASP A 1 86 ? -16.781 38.484 -0.490 1.00 21.21 108 ASP A CA 1
ATOM 678 C C . ASP A 1 86 ? -16.050 37.637 0.534 1.00 20.04 108 ASP A C 1
ATOM 679 O O . ASP A 1 86 ? -14.955 37.990 0.967 1.00 21.99 108 ASP A O 1
ATOM 684 N N . TYR A 1 87 ? -16.626 36.486 0.947 1.00 19.61 109 TYR A N 1
ATOM 685 C CA . TYR A 1 87 ? -16.000 35.569 1.891 1.00 19.91 109 TYR A CA 1
ATOM 686 C C . TYR A 1 87 ? -14.666 35.110 1.312 1.00 20.02 109 TYR A C 1
ATOM 687 O O . TYR A 1 87 ? -13.636 35.023 2.004 1.00 20.70 109 TYR A O 1
ATOM 696 N N . ILE A 1 88 ? -14.675 34.717 0.029 1.00 19.29 110 ILE A N 1
ATOM 697 C CA . ILE A 1 88 ? -13.424 34.234 -0.602 1.00 19.44 110 ILE A CA 1
ATOM 698 C C . ILE A 1 88 ? -12.321 35.316 -0.538 1.00 19.20 110 ILE A C 1
ATOM 699 O O . ILE A 1 88 ? -11.185 35.026 -0.246 1.00 20.37 110 ILE A O 1
ATOM 704 N N . LEU A 1 89 ? -12.686 36.545 -0.862 1.00 20.62 111 LEU A N 1
ATOM 705 C CA . LEU A 1 89 ? -11.674 37.640 -0.898 1.00 23.60 111 LEU A CA 1
ATOM 706 C C . LEU A 1 89 ? -11.171 37.996 0.515 1.00 22.67 111 LEU A C 1
ATOM 707 O O . LEU A 1 89 ? -9.955 38.246 0.692 1.00 27.32 111 LEU A O 1
ATOM 712 N N . GLN A 1 90 ? -12.043 38.050 1.507 1.00 22.54 112 GLN A N 1
ATOM 713 C CA . GLN A 1 90 ? -11.710 38.556 2.869 1.00 23.00 112 GLN A CA 1
ATOM 714 C C . GLN A 1 90 ? -11.210 37.452 3.802 1.00 24.72 112 GLN A C 1
ATOM 715 O O . GLN A 1 90 ? -10.391 37.736 4.698 1.00 28.10 112 GLN A O 1
ATOM 721 N N . ASN A 1 91 ? -11.686 36.211 3.610 1.00 22.13 113 ASN A N 1
ATOM 722 C CA . ASN A 1 91 ? -11.543 35.137 4.610 1.00 22.29 113 ASN A CA 1
ATOM 723 C C . ASN A 1 91 ? -10.860 33.890 4.031 1.00 24.01 113 ASN A C 1
ATOM 724 O O . ASN A 1 91 ? -10.897 32.855 4.714 1.00 26.77 113 ASN A O 1
ATOM 729 N N . THR A 1 92 ? -10.238 33.974 2.874 1.00 22.51 114 THR A N 1
ATOM 730 C CA . THR A 1 92 ? -9.291 32.932 2.445 1.00 23.76 114 THR A CA 1
ATOM 731 C C . THR A 1 92 ? -7.958 33.594 2.099 1.00 23.95 114 THR A C 1
ATOM 732 O O . THR A 1 92 ? -7.962 34.753 1.626 1.00 24.03 114 THR A O 1
ATOM 736 N N . THR A 1 93 ? -6.899 32.801 2.197 1.00 28.23 115 THR A N 1
ATOM 737 C CA . THR A 1 93 ? -5.510 33.172 1.877 1.00 29.71 115 THR A CA 1
ATOM 738 C C . THR A 1 93 ? -5.436 33.658 0.425 1.00 24.72 115 THR A C 1
ATOM 739 O O . THR A 1 93 ? -4.840 34.678 0.138 1.00 29.46 115 THR A O 1
ATOM 743 N N . LEU A 1 94 ? -5.908 32.860 -0.494 1.00 21.83 116 LEU A N 1
ATOM 744 C CA . LEU A 1 94 ? -5.575 33.050 -1.922 1.00 18.45 116 LEU A CA 1
ATOM 745 C C . LEU A 1 94 ? -6.641 33.830 -2.684 1.00 18.52 116 LEU A C 1
ATOM 746 O O . LEU A 1 94 ? -6.326 34.283 -3.805 1.00 20.31 116 LEU A O 1
ATOM 751 N N . GLY A 1 95 ? -7.874 33.877 -2.193 1.00 17.93 117 GLY A N 1
ATOM 752 C CA . GLY A 1 95 ? -8.944 34.610 -2.880 1.00 18.52 117 GLY A CA 1
ATOM 753 C C . GLY A 1 95 ? -9.210 34.120 -4.286 1.00 18.33 117 GLY A C 1
ATOM 754 O O . GLY A 1 95 ? -9.419 34.943 -5.198 1.00 18.54 117 GLY A O 1
ATOM 755 N N . ILE A 1 96 ? -9.375 32.804 -4.452 1.00 16.82 118 ILE A N 1
ATOM 756 C CA . ILE A 1 96 ? -9.646 32.237 -5.787 1.00 17.78 118 ILE A CA 1
ATOM 757 C C . ILE A 1 96 ? -11.141 32.387 -6.055 1.00 16.67 118 ILE A C 1
ATOM 758 O O . ILE A 1 96 ? -11.972 31.764 -5.360 1.00 16.94 118 ILE A O 1
ATOM 763 N N . PRO A 1 97 ? -11.561 33.213 -7.036 1.00 17.02 119 PRO A N 1
ATOM 764 C CA . PRO A 1 97 ? -12.975 33.503 -7.244 1.00 16.43 119 PRO A CA 1
ATOM 765 C C . PRO A 1 97 ? -13.735 32.215 -7.646 1.00 16.89 119 PRO A C 1
ATOM 766 O O . PRO A 1 97 ? -13.159 31.329 -8.320 1.00 17.27 119 PRO A O 1
ATOM 770 N N . ALA A 1 98 ? -14.977 32.140 -7.183 1.00 16.70 120 ALA A N 1
ATOM 771 C CA . ALA A 1 98 ? -15.860 30.997 -7.515 1.00 15.60 120 ALA A CA 1
ATOM 772 C C . ALA A 1 98 ? -16.475 31.152 -8.895 1.00 16.37 120 ALA A C 1
ATOM 773 O O . ALA A 1 98 ? -16.921 32.254 -9.295 1.00 17.45 120 ALA A O 1
ATOM 775 N N . ILE A 1 99 ? -16.612 29.990 -9.554 1.00 15.47 121 ILE A N 1
ATOM 776 C CA . ILE A 1 99 ? -17.507 29.855 -10.711 1.00 16.44 121 ILE A CA 1
ATOM 777 C C . ILE A 1 99 ? -18.906 29.608 -10.152 1.00 15.40 121 ILE A C 1
ATOM 778 O O . ILE A 1 99 ? -19.076 28.850 -9.140 1.00 16.73 121 ILE A O 1
ATOM 783 N N . VAL A 1 100 ? -19.868 30.272 -10.744 1.00 15.62 122 VAL A N 1
ATOM 784 C CA . VAL A 1 100 ? -21.267 30.372 -10.272 1.00 14.81 122 VAL A CA 1
ATOM 785 C C . VAL A 1 100 ? -22.160 29.885 -11.389 1.00 15.84 122 VAL A C 1
ATOM 786 O O . VAL A 1 100 ? -22.273 30.546 -12.420 1.00 15.24 122 VAL A O 1
ATOM 790 N N . GLN A 1 101 ? -22.771 28.697 -11.187 1.00 15.31 123 GLN A N 1
ATOM 791 C CA . GLN A 1 101 ? -23.313 27.889 -12.282 1.00 15.26 123 GLN A CA 1
ATOM 792 C C . GLN A 1 101 ? -24.847 27.840 -12.255 1.00 16.23 123 GLN A C 1
ATOM 793 O O . GLN A 1 101 ? -25.440 27.573 -11.180 1.00 16.86 123 GLN A O 1
ATOM 799 N N . THR A 1 102 ? -25.478 27.926 -13.394 1.00 15.13 124 THR A N 1
ATOM 800 C CA . THR A 1 102 ? -26.890 27.607 -13.523 1.00 16.63 124 THR A CA 1
ATOM 801 C C . THR A 1 102 ? -27.226 27.035 -14.882 1.00 15.67 124 THR A C 1
ATOM 802 O O . THR A 1 102 ? -26.336 26.861 -15.696 1.00 16.91 124 THR A O 1
ATOM 806 N N . GLU A 1 103 ? -28.476 26.776 -15.108 1.00 16.06 125 GLU A N 1
ATOM 807 C CA . GLU A 1 103 ? -28.940 26.329 -16.443 1.00 16.68 125 GLU A CA 1
ATOM 808 C C . GLU A 1 103 ? -29.348 27.500 -17.325 1.00 15.80 125 GLU A C 1
ATOM 809 O O . GLU A 1 103 ? -29.861 28.531 -16.846 1.00 17.50 125 GLU A O 1
ATOM 815 N N . SER A 1 104 ? -29.222 27.326 -18.629 1.00 16.03 126 SER A N 1
ATOM 816 C CA . SER A 1 104 ? -29.508 28.350 -19.659 1.00 18.12 126 SER A CA 1
ATOM 817 C C . SER A 1 104 ? -30.185 27.790 -20.892 1.00 16.18 126 SER A C 1
ATOM 818 O O . SER A 1 104 ? -30.369 28.534 -21.845 1.00 16.02 126 SER A O 1
ATOM 821 N N . LEU A 1 105 ? -30.447 26.462 -20.921 1.00 15.97 127 LEU A N 1
ATOM 822 C CA . LEU A 1 105 ? -30.766 25.710 -22.161 1.00 15.21 127 LEU A CA 1
ATOM 823 C C . LEU A 1 105 ? -31.549 26.534 -23.179 1.00 16.26 127 LEU A C 1
ATOM 824 O O . LEU A 1 105 ? -31.133 26.662 -24.343 1.00 17.08 127 LEU A O 1
ATOM 829 N N . HIS A 1 106 ? -32.720 27.026 -22.782 1.00 15.02 128 HIS A N 1
ATOM 830 C CA . HIS A 1 106 ? -33.549 27.882 -23.644 1.00 14.22 128 HIS A CA 1
ATOM 831 C C . HIS A 1 106 ? -34.036 29.096 -22.840 1.00 14.13 128 HIS A C 1
ATOM 832 O O . HIS A 1 106 ? -35.183 29.511 -23.027 1.00 15.80 128 HIS A O 1
ATOM 839 N N . GLY A 1 107 ? -33.141 29.650 -22.072 1.00 15.30 129 GLY A N 1
ATOM 840 C CA . GLY A 1 107 ? -33.427 30.806 -21.208 1.00 16.32 129 GLY A CA 1
ATOM 841 C C . GLY A 1 107 ? -32.777 30.632 -19.837 1.00 16.70 129 GLY A C 1
ATOM 842 O O . GLY A 1 107 ? -32.584 29.517 -19.327 1.00 16.60 129 GLY A O 1
ATOM 843 N N . PHE A 1 108 ? -32.337 31.754 -19.255 1.00 15.44 130 PHE A N 1
ATOM 844 C CA . PHE A 1 108 ? -31.761 31.781 -17.910 1.00 15.61 130 PHE A CA 1
ATOM 845 C C . PHE A 1 108 ? -32.748 31.189 -16.908 1.00 16.86 130 PHE A C 1
ATOM 846 O O . PHE A 1 108 ? -33.915 31.632 -16.878 1.00 16.60 130 PHE A O 1
ATOM 854 N N . LEU A 1 109 ? -32.304 30.178 -16.151 1.00 16.35 131 LEU A N 1
ATOM 855 C CA . LEU A 1 109 ? -33.218 29.463 -15.226 1.00 17.95 131 LEU A CA 1
ATOM 856 C C . LEU A 1 109 ? -33.431 30.243 -13.922 1.00 17.28 131 LEU A C 1
ATOM 857 O O . LEU A 1 109 ? -32.835 29.951 -12.899 1.00 18.88 131 LEU A O 1
ATOM 862 N N . ILE A 1 110 ? -34.311 31.235 -13.996 1.00 18.25 132 ILE A N 1
ATOM 863 C CA . ILE A 1 110 ? -34.803 32.010 -12.813 1.00 18.05 132 ILE A CA 1
ATOM 864 C C . ILE A 1 110 ? -36.185 32.526 -13.182 1.00 16.87 132 ILE A C 1
ATOM 865 O O . ILE A 1 110 ? -36.489 32.716 -14.398 1.00 18.49 132 ILE A O 1
ATOM 870 N N . GLY A 1 111 ? -37.050 32.720 -12.179 1.00 18.48 133 GLY A N 1
ATOM 871 C CA . GLY A 1 111 ? -38.394 33.195 -12.489 1.00 19.38 133 GLY A CA 1
ATOM 872 C C . GLY A 1 111 ? -38.434 34.545 -13.193 1.00 18.42 133 GLY A C 1
ATOM 873 O O . GLY A 1 111 ? -37.559 35.406 -12.931 1.00 20.16 133 GLY A O 1
ATOM 874 N N . ASN A 1 112 ? -39.368 34.696 -14.135 1.00 19.40 134 ASN A N 1
ATOM 875 C CA . ASN A 1 112 ? -39.653 35.959 -14.822 1.00 20.90 134 ASN A CA 1
ATOM 876 C C . ASN A 1 112 ? -38.493 36.406 -15.723 1.00 21.10 134 ASN A C 1
ATOM 877 O O . ASN A 1 112 ? -38.407 37.581 -16.059 1.00 25.03 134 ASN A O 1
ATOM 882 N N . ALA A 1 113 ? -37.619 35.473 -16.120 1.00 18.48 135 ALA A N 1
ATOM 883 C CA . ALA A 1 113 ? -36.630 35.721 -17.162 1.00 18.03 135 ALA A CA 1
ATOM 884 C C . ALA A 1 113 ? -37.231 35.317 -18.516 1.00 17.05 135 ALA A C 1
ATOM 885 O O . ALA A 1 113 ? -38.284 34.705 -18.554 1.00 18.35 135 ALA A O 1
ATOM 887 N N . THR A 1 114 ? -36.541 35.601 -19.611 1.00 17.37 136 THR A N 1
ATOM 888 C CA . THR A 1 114 ? -37.118 35.310 -20.926 1.00 16.57 136 THR A CA 1
ATOM 889 C C . THR A 1 114 ? -37.039 33.797 -21.223 1.00 15.85 136 THR A C 1
ATOM 890 O O . THR A 1 114 ? -35.943 33.208 -21.081 1.00 16.33 136 THR A O 1
ATOM 894 N N . ILE A 1 115 ? -38.176 33.236 -21.609 1.00 14.65 137 ILE A N 1
ATOM 895 C CA . ILE A 1 115 ? -38.229 31.798 -22.016 1.00 14.89 137 ILE A CA 1
ATOM 896 C C . ILE A 1 115 ? -38.323 31.736 -23.540 1.00 14.84 137 ILE A C 1
ATOM 897 O O . ILE A 1 115 ? -39.301 32.216 -24.164 1.00 14.98 137 ILE A O 1
ATOM 902 N N . TYR A 1 116 ? -37.254 31.170 -24.149 1.00 13.99 138 TYR A N 1
ATOM 903 C CA . TYR A 1 116 ? -37.213 30.910 -25.579 1.00 14.34 138 TYR A CA 1
ATOM 904 C C . TYR A 1 116 ? -37.832 29.538 -25.889 1.00 13.91 138 TYR A C 1
ATOM 905 O O . TYR A 1 116 ? -38.129 28.753 -24.968 1.00 14.83 138 TYR A O 1
ATOM 914 N N . ASN A 1 117 ? -38.088 29.290 -27.152 1.00 13.45 139 ASN A N 1
ATOM 915 C CA . ASN A 1 117 ? -38.586 27.942 -27.571 1.00 13.76 139 ASN A CA 1
ATOM 916 C C . ASN A 1 117 ? -37.485 26.899 -27.254 1.00 13.95 139 ASN A C 1
ATOM 917 O O . ASN A 1 117 ? -36.327 27.207 -27.059 1.00 13.76 139 ASN A O 1
ATOM 922 N N . SER A 1 118 ? -37.910 25.633 -27.142 1.00 14.36 140 SER A N 1
ATOM 923 C CA . SER A 1 118 ? -36.939 24.578 -26.806 1.00 13.81 140 SER A CA 1
ATOM 924 C C . SER A 1 118 ? -35.944 24.386 -27.957 1.00 12.18 140 SER A C 1
ATOM 925 O O . SER A 1 118 ? -36.233 24.624 -29.144 1.00 13.28 140 SER A O 1
ATOM 928 N N . PRO A 1 119 ? -34.757 23.822 -27.626 1.00 12.93 141 PRO A N 1
ATOM 929 C CA . PRO A 1 119 ? -33.693 23.635 -28.625 1.00 13.15 141 PRO A CA 1
ATOM 930 C C . PRO A 1 119 ? -34.101 22.877 -29.882 1.00 12.99 141 PRO A C 1
ATOM 931 O O . PRO A 1 119 ? -33.714 23.242 -30.988 1.00 12.75 141 PRO A O 1
ATOM 935 N N . ILE A 1 120 ? -34.886 21.794 -29.742 1.00 13.71 142 ILE A N 1
ATOM 936 C CA . ILE A 1 120 ? -35.219 20.988 -30.922 1.00 13.17 142 ILE A CA 1
ATOM 937 C C . ILE A 1 120 ? -35.979 21.881 -31.890 1.00 13.79 142 ILE A C 1
ATOM 938 O O . ILE A 1 120 ? -35.892 21.709 -33.093 1.00 14.60 142 ILE A O 1
ATOM 943 N N . GLY A 1 121 ? -36.786 22.814 -31.341 1.00 14.75 143 GLY A N 1
ATOM 944 C CA . GLY A 1 121 ? -37.524 23.789 -32.128 1.00 14.95 143 GLY A CA 1
ATOM 945 C C . GLY A 1 121 ? -36.641 24.870 -32.739 1.00 12.41 143 GLY A C 1
ATOM 946 O O . GLY A 1 121 ? -36.731 25.104 -33.967 1.00 13.76 143 GLY A O 1
ATOM 947 N N . PHE A 1 122 ? -35.820 25.553 -31.961 1.00 13.92 144 PHE A N 1
ATOM 948 C CA . PHE A 1 122 ? -35.033 26.631 -32.575 1.00 13.78 144 PHE A CA 1
ATOM 949 C C . PHE A 1 122 ? -33.997 26.104 -33.539 1.00 14.08 144 PHE A C 1
ATOM 950 O O . PHE A 1 122 ? -33.609 26.807 -34.469 1.00 14.85 144 PHE A O 1
ATOM 958 N N . ALA A 1 123 ? -33.607 24.834 -33.444 1.00 13.30 145 ALA A N 1
ATOM 959 C CA . ALA A 1 123 ? -32.783 24.239 -34.500 1.00 13.64 145 ALA A CA 1
ATOM 960 C C . ALA A 1 123 ? -33.551 24.219 -35.821 1.00 13.81 145 ALA A C 1
ATOM 961 O O . ALA A 1 123 ? -32.874 24.349 -36.864 1.00 14.76 145 ALA A O 1
ATOM 963 N N . CYS A 1 124 ? -34.863 24.020 -35.821 1.00 13.55 146 CYS A N 1
ATOM 964 C CA . CYS A 1 124 ? -35.667 24.069 -37.057 1.00 13.32 146 CYS A CA 1
ATOM 965 C C . CYS A 1 124 ? -35.620 25.455 -37.717 1.00 13.16 146 CYS A C 1
ATOM 966 O O . CYS A 1 124 ? -35.956 25.519 -38.918 1.00 14.30 146 CYS A O 1
ATOM 969 N N . SER A 1 125 ? -35.194 26.486 -37.018 1.00 14.21 147 SER A N 1
ATOM 970 C CA . SER A 1 125 ? -35.009 27.790 -37.703 1.00 13.88 147 SER A CA 1
ATOM 971 C C . SER A 1 125 ? -33.917 27.753 -38.764 1.00 14.49 147 SER A C 1
ATOM 972 O O . SER A 1 125 ? -33.899 28.617 -39.669 1.00 16.49 147 SER A O 1
ATOM 975 N N . PHE A 1 126 ? -32.932 26.840 -38.628 1.00 13.95 148 PHE A N 1
ATOM 976 C CA . PHE A 1 126 ? -31.740 26.851 -39.500 1.00 14.17 148 PHE A CA 1
ATOM 977 C C . PHE A 1 126 ? -31.162 28.301 -39.532 1.00 15.44 148 PHE A C 1
ATOM 978 O O . PHE A 1 126 ? -30.692 28.747 -40.569 1.00 16.38 148 PHE A O 1
ATOM 986 N N . ASN A 1 127 ? -31.166 28.957 -38.390 1.00 15.08 149 ASN A N 1
ATOM 987 C CA . ASN A 1 127 ? -30.738 30.374 -38.295 1.00 16.87 149 ASN A CA 1
ATOM 988 C C . ASN A 1 127 ? -29.730 30.558 -37.175 1.00 15.75 149 ASN A C 1
ATOM 989 O O . ASN A 1 127 ? -30.049 31.050 -36.077 1.00 16.24 149 ASN A O 1
ATOM 994 N N . PRO A 1 128 ? -28.502 30.021 -37.326 1.00 17.12 150 PRO A N 1
ATOM 995 C CA . PRO A 1 128 ? -27.546 30.091 -36.237 1.00 18.20 150 PRO A CA 1
ATOM 996 C C . PRO A 1 128 ? -27.232 31.527 -35.798 1.00 18.36 150 PRO A C 1
ATOM 997 O O . PRO A 1 128 ? -26.937 31.732 -34.601 1.00 18.26 150 PRO A O 1
ATOM 1001 N N . GLU A 1 129 ? -27.252 32.502 -36.693 1.00 19.12 151 GLU A N 1
ATOM 1002 C CA . GLU A 1 129 ? -26.981 33.903 -36.283 1.00 20.94 151 GLU A CA 1
ATOM 1003 C C . GLU A 1 129 ? -28.061 34.430 -35.331 1.00 18.48 151 GLU A C 1
ATOM 1004 O O . GLU A 1 129 ? -27.725 35.136 -34.322 1.00 19.47 151 GLU A O 1
ATOM 1010 N N . LEU A 1 130 ? -29.337 34.071 -35.532 1.00 18.47 152 LEU A N 1
ATOM 1011 C CA . LEU A 1 130 ? -30.425 34.494 -34.631 1.00 17.95 152 LEU A CA 1
ATOM 1012 C C . LEU A 1 130 ? -30.254 33.785 -33.303 1.00 16.01 152 LEU A C 1
ATOM 1013 O O . LEU A 1 130 ? -30.494 34.344 -32.212 1.00 17.89 152 LEU A O 1
ATOM 1018 N N . ILE A 1 131 ? -29.818 32.499 -33.324 1.00 16.60 153 ILE A N 1
ATOM 1019 C CA . ILE A 1 131 ? -29.561 31.778 -32.076 1.00 16.01 153 ILE A CA 1
ATOM 1020 C C . ILE A 1 131 ? -28.412 32.404 -31.303 1.00 15.62 153 ILE A C 1
ATOM 1021 O O . ILE A 1 131 ? -28.452 32.464 -30.069 1.00 16.20 153 ILE A O 1
ATOM 1026 N N . GLU A 1 132 ? -27.384 32.917 -31.978 1.00 16.79 154 GLU A N 1
ATOM 1027 C CA . GLU A 1 132 ? -26.281 33.621 -31.279 1.00 16.83 154 GLU A CA 1
ATOM 1028 C C . GLU A 1 132 ? -26.828 34.872 -30.560 1.00 15.73 154 GLU A C 1
ATOM 1029 O O . GLU A 1 132 ? -26.416 35.108 -29.422 1.00 16.79 154 GLU A O 1
ATOM 1035 N N . LYS A 1 133 ? -27.746 35.588 -31.195 1.00 16.37 155 LYS A N 1
ATOM 1036 C CA . LYS A 1 133 ? -28.359 36.779 -30.528 1.00 16.78 155 LYS A CA 1
ATOM 1037 C C . LYS A 1 133 ? -29.136 36.350 -29.296 1.00 16.03 155 LYS A C 1
ATOM 1038 O O . LYS A 1 133 ? -29.060 36.988 -28.241 1.00 16.84 155 LYS A O 1
ATOM 1044 N N . MET A 1 134 ? -29.866 35.227 -29.368 1.00 15.35 156 MET A N 1
ATOM 1045 C CA . MET A 1 134 ? -30.584 34.697 -28.195 1.00 15.04 156 MET A CA 1
ATOM 1046 C C . MET A 1 134 ? -29.580 34.432 -27.097 1.00 15.04 156 MET A C 1
ATOM 1047 O O . MET A 1 134 ? -29.771 34.787 -25.925 1.00 15.75 156 MET A O 1
ATOM 1052 N N . ALA A 1 135 ? -28.475 33.721 -27.399 1.00 15.38 157 ALA A N 1
ATOM 1053 C CA . ALA A 1 135 ? -27.504 33.331 -26.393 1.00 15.30 157 ALA A CA 1
ATOM 1054 C C . ALA A 1 135 ? -26.867 34.583 -25.761 1.00 14.03 157 ALA A C 1
ATOM 1055 O O . ALA A 1 135 ? -26.614 34.596 -24.554 1.00 15.82 157 ALA A O 1
ATOM 1057 N N . ARG A 1 136 ? -26.597 35.631 -26.537 1.00 15.99 158 ARG A N 1
ATOM 1058 C CA . ARG A 1 136 ? -26.070 36.905 -25.984 1.00 17.20 158 ARG A CA 1
ATOM 1059 C C . ARG A 1 136 ? -27.082 37.481 -24.984 1.00 17.53 158 ARG A C 1
ATOM 1060 O O . ARG A 1 136 ? -26.658 37.907 -23.912 1.00 18.49 158 ARG A O 1
ATOM 1068 N N . LEU A 1 137 ? -28.372 37.419 -25.276 1.00 16.59 159 LEU A N 1
ATOM 1069 C CA . LEU A 1 137 ? -29.393 37.946 -24.328 1.00 16.58 159 LEU A CA 1
ATOM 1070 C C . LEU A 1 137 ? -29.516 37.041 -23.104 1.00 16.67 159 LEU A C 1
ATOM 1071 O O . LEU A 1 137 ? -29.633 37.547 -21.961 1.00 17.04 159 LEU A O 1
ATOM 1076 N N . ILE A 1 138 ? -29.398 35.708 -23.254 1.00 16.74 160 ILE A N 1
ATOM 1077 C CA . ILE A 1 138 ? -29.419 34.821 -22.075 1.00 15.76 160 ILE A CA 1
ATOM 1078 C C . ILE A 1 138 ? -28.231 35.186 -21.191 1.00 16.81 160 ILE A C 1
ATOM 1079 O O . ILE A 1 138 ? -28.360 35.252 -19.947 1.00 17.79 160 ILE A O 1
ATOM 1084 N N . GLY A 1 139 ? -27.052 35.403 -21.770 1.00 17.24 161 GLY A N 1
ATOM 1085 C CA . GLY A 1 139 ? -25.886 35.761 -20.972 1.00 17.47 161 GLY A CA 1
ATOM 1086 C C . GLY A 1 139 ? -26.035 37.129 -20.271 1.00 16.72 161 GLY A C 1
ATOM 1087 O O . GLY A 1 139 ? -25.589 37.278 -19.123 1.00 19.11 161 GLY A O 1
ATOM 1088 N N . GLN A 1 140 ? -26.705 38.052 -20.936 1.00 17.19 162 GLN A N 1
ATOM 1089 C CA . GLN A 1 140 ? -27.014 39.383 -20.308 1.00 18.84 162 GLN A CA 1
ATOM 1090 C C . GLN A 1 140 ? -27.868 39.171 -19.043 1.00 17.82 162 GLN A C 1
ATOM 1091 O O . GLN A 1 140 ? -27.588 39.716 -17.956 1.00 18.54 162 GLN A O 1
ATOM 1097 N N . GLU A 1 141 ? -28.884 38.310 -19.145 1.00 17.21 163 GLU A N 1
ATOM 1098 C CA . GLU A 1 141 ? -29.808 38.091 -18.034 1.00 17.08 163 GLU A CA 1
ATOM 1099 C C . GLU A 1 141 ? -29.084 37.403 -16.912 1.00 18.72 163 GLU A C 1
ATOM 1100 O O . GLU A 1 141 ? -29.242 37.770 -15.747 1.00 18.10 163 GLU A O 1
ATOM 1106 N N . ALA A 1 142 ? -28.330 36.333 -17.203 1.00 17.33 164 ALA A N 1
ATOM 1107 C CA . ALA A 1 142 ? -27.635 35.561 -16.176 1.00 17.02 164 ALA A CA 1
ATOM 1108 C C . ALA A 1 142 ? -26.602 36.442 -15.454 1.00 17.20 164 ALA A C 1
ATOM 1109 O O . ALA A 1 142 ? -26.498 36.379 -14.204 1.00 18.68 164 ALA A O 1
ATOM 1111 N N . SER A 1 143 ? -25.817 37.174 -16.206 1.00 19.09 165 SER A N 1
ATOM 1112 C CA . SER A 1 143 ? -24.706 37.940 -15.613 1.00 20.30 165 SER A CA 1
ATOM 1113 C C . SER A 1 143 ? -25.266 39.061 -14.709 1.00 20.82 165 SER A C 1
ATOM 1114 O O . SER A 1 143 ? -24.596 39.379 -13.722 1.00 20.01 165 SER A O 1
ATOM 1117 N N . ALA A 1 144 ? -26.489 39.499 -14.950 1.00 19.28 166 ALA A N 1
ATOM 1118 C CA . ALA A 1 144 ? -27.117 40.565 -14.144 1.00 19.95 166 ALA A CA 1
ATOM 1119 C C . ALA A 1 144 ? -27.161 40.149 -12.663 1.00 19.44 166 ALA A C 1
ATOM 1120 O O . ALA A 1 144 ? -27.091 41.005 -11.801 1.00 20.54 166 ALA A O 1
ATOM 1122 N N . LEU A 1 145 ? -27.315 38.849 -12.353 1.00 18.24 167 LEU A N 1
ATOM 1123 C CA . LEU A 1 145 ? -27.447 38.352 -10.987 1.00 17.60 167 LEU A CA 1
ATOM 1124 C C . LEU A 1 145 ? -26.146 37.777 -10.411 1.00 19.47 167 LEU A C 1
ATOM 1125 O O . LEU A 1 145 ? -26.162 37.298 -9.242 1.00 23.05 167 LEU A O 1
ATOM 1130 N N . GLY A 1 146 ? -25.046 37.799 -11.167 1.00 19.00 168 GLY A N 1
ATOM 1131 C CA . GLY A 1 146 ? -23.757 37.292 -10.650 1.00 20.21 168 GLY A CA 1
ATOM 1132 C C . GLY A 1 146 ? -23.432 35.858 -11.089 1.00 19.15 168 GLY A C 1
ATOM 1133 O O . GLY A 1 146 ? -22.477 35.312 -10.600 1.00 19.01 168 GLY A O 1
ATOM 1134 N N . VAL A 1 147 ? -24.193 35.305 -12.045 1.00 16.71 169 VAL A N 1
ATOM 1135 C CA . VAL A 1 147 ? -23.845 34.016 -12.652 1.00 16.85 169 VAL A CA 1
ATOM 1136 C C . VAL A 1 147 ? -22.696 34.226 -13.623 1.00 16.53 169 VAL A C 1
ATOM 1137 O O . VAL A 1 147 ? -22.735 35.168 -14.405 1.00 18.12 169 VAL A O 1
ATOM 1141 N N . ASN A 1 148 ? -21.741 33.282 -13.641 1.00 15.96 170 ASN A N 1
ATOM 1142 C CA . ASN A 1 148 ? -20.642 33.341 -14.624 1.00 14.87 170 ASN A CA 1
ATOM 1143 C C . ASN A 1 148 ? -20.404 32.023 -15.375 1.00 14.94 170 ASN A C 1
ATOM 1144 O O . ASN A 1 148 ? -19.381 31.904 -16.085 1.00 15.42 170 ASN A O 1
ATOM 1149 N N . HIS A 1 149 ? -21.353 31.108 -15.284 1.00 15.20 171 HIS A N 1
ATOM 1150 C CA . HIS A 1 149 ? -21.224 29.793 -15.945 1.00 15.20 171 HIS A CA 1
ATOM 1151 C C . HIS A 1 149 ? -22.624 29.261 -16.188 1.00 13.76 171 HIS A C 1
ATOM 1152 O O . HIS A 1 149 ? -23.439 29.268 -15.237 1.00 15.61 171 HIS A O 1
ATOM 1159 N N . VAL A 1 150 ? -22.878 28.806 -17.396 1.00 14.40 172 VAL A N 1
ATOM 1160 C CA . VAL A 1 150 ? -24.175 28.189 -17.730 1.00 14.99 172 VAL A CA 1
ATOM 1161 C C . VAL A 1 150 ? -23.919 26.781 -18.264 1.00 15.77 172 VAL A C 1
ATOM 1162 O O . VAL A 1 150 ? -22.981 26.549 -19.052 1.00 15.72 172 VAL A O 1
ATOM 1166 N N . MET A 1 151 ? -24.836 25.897 -17.930 1.00 16.03 173 MET A N 1
ATOM 1167 C CA . MET A 1 151 ? -24.699 24.435 -18.232 1.00 16.05 173 MET A CA 1
ATOM 1168 C C . MET A 1 151 ? -25.282 24.097 -19.595 1.00 16.80 173 MET A C 1
ATOM 1169 O O . MET A 1 151 ? -26.234 23.295 -19.736 1.00 17.31 173 MET A O 1
ATOM 1174 N N . GLY A 1 152 ? -24.732 24.711 -20.623 1.00 16.18 174 GLY A N 1
ATOM 1175 C CA . GLY A 1 152 ? -25.102 24.440 -22.014 1.00 17.47 174 GLY A CA 1
ATOM 1176 C C . GLY A 1 152 ? -24.039 24.972 -22.945 1.00 15.40 174 GLY A C 1
ATOM 1177 O O . GLY A 1 152 ? -23.167 25.725 -22.484 1.00 16.03 174 GLY A O 1
ATOM 1178 N N . PRO A 1 153 ? -24.082 24.683 -24.248 1.00 14.20 175 PRO A N 1
ATOM 1179 C CA . PRO A 1 153 ? -25.181 23.982 -24.924 1.00 13.92 175 PRO A CA 1
ATOM 1180 C C . PRO A 1 153 ? -25.141 22.447 -24.816 1.00 13.58 175 PRO A C 1
ATOM 1181 O O . PRO A 1 153 ? -24.068 21.877 -24.619 1.00 14.14 175 PRO A O 1
ATOM 1185 N N . VAL A 1 154 ? -26.325 21.832 -25.040 1.00 13.83 176 VAL A N 1
ATOM 1186 C CA . VAL A 1 154 ? -26.373 20.385 -25.373 1.00 12.68 176 VAL A CA 1
ATOM 1187 C C . VAL A 1 154 ? -26.060 20.216 -26.848 1.00 12.44 176 VAL A C 1
ATOM 1188 O O . VAL A 1 154 ? -26.814 20.714 -27.684 1.00 13.86 176 VAL A O 1
ATOM 1192 N N . VAL A 1 155 ? -24.984 19.463 -27.155 1.00 12.51 177 VAL A N 1
ATOM 1193 C CA . VAL A 1 155 ? -24.612 19.158 -28.548 1.00 12.10 177 VAL A CA 1
ATOM 1194 C C . VAL A 1 155 ? -24.759 17.654 -28.828 1.00 13.14 177 VAL A C 1
ATOM 1195 O O . VAL A 1 155 ? -24.341 17.190 -29.885 1.00 13.46 177 VAL A O 1
ATOM 1199 N N . ASP A 1 156 ? -25.402 16.950 -27.913 1.00 13.69 178 ASP A N 1
ATOM 1200 C CA . ASP A 1 156 ? -25.914 15.591 -28.190 1.00 12.69 178 ASP A CA 1
ATOM 1201 C C . ASP A 1 156 ? -26.811 15.624 -29.412 1.00 12.19 178 ASP A C 1
ATOM 1202 O O . ASP A 1 156 ? -27.511 16.599 -29.661 1.00 13.93 178 ASP A O 1
ATOM 1207 N N . LEU A 1 157 ? -27.004 14.475 -30.067 1.00 12.45 179 LEU A N 1
ATOM 1208 C CA . LEU A 1 157 ? -27.858 14.342 -31.225 1.00 12.14 179 LEU A CA 1
ATOM 1209 C C . LEU A 1 157 ? -29.105 13.521 -30.916 1.00 12.89 179 LEU A C 1
ATOM 1210 O O . LEU A 1 157 ? -29.035 12.516 -30.199 1.00 13.61 179 LEU A O 1
ATOM 1215 N N . ALA A 1 158 ? -30.225 13.891 -31.516 1.00 12.66 180 ALA A N 1
ATOM 1216 C CA . ALA A 1 158 ? -31.514 13.227 -31.327 1.00 12.93 180 ALA A CA 1
ATOM 1217 C C . ALA A 1 158 ? -31.604 11.965 -32.190 1.00 14.81 180 ALA A C 1
ATOM 1218 O O . ALA A 1 158 ? -32.311 11.951 -33.177 1.00 16.96 180 ALA A O 1
ATOM 1220 N N . ARG A 1 159 ? -30.843 10.936 -31.806 1.00 13.09 181 ARG A N 1
ATOM 1221 C CA . ARG A 1 159 ? -30.740 9.715 -32.609 1.00 13.48 181 ARG A CA 1
ATOM 1222 C C . ARG A 1 159 ? -31.556 8.549 -32.045 1.00 13.34 181 ARG A C 1
ATOM 1223 O O . ARG A 1 159 ? -31.611 7.492 -32.732 1.00 14.95 181 ARG A O 1
ATOM 1231 N N . GLU A 1 160 ? -32.140 8.702 -30.866 1.00 12.90 182 GLU A N 1
ATOM 1232 C CA . GLU A 1 160 ? -33.050 7.726 -30.214 1.00 12.73 182 GLU A CA 1
ATOM 1233 C C . GLU A 1 160 ? -34.297 8.479 -29.791 1.00 12.76 182 GLU A C 1
ATOM 1234 O O . GLU A 1 160 ? -34.256 9.181 -28.767 1.00 13.42 182 GLU A O 1
ATOM 1240 N N . LEU A 1 161 ? -35.363 8.331 -30.574 1.00 12.50 183 LEU A N 1
ATOM 1241 C CA . LEU A 1 161 ? -36.524 9.197 -30.375 1.00 11.89 183 LEU A CA 1
ATOM 1242 C C . LEU A 1 161 ? -37.332 8.807 -29.135 1.00 13.93 183 LEU A C 1
ATOM 1243 O O . LEU A 1 161 ? -38.193 9.615 -28.717 1.00 13.63 183 LEU A O 1
ATOM 1248 N N . ARG A 1 162 ? -37.098 7.654 -28.505 1.00 12.17 184 ARG A N 1
ATOM 1249 C CA . ARG A 1 162 ? -37.817 7.293 -27.278 1.00 12.31 184 ARG A CA 1
ATOM 1250 C C . ARG A 1 162 ? -37.239 8.082 -26.095 1.00 12.95 184 ARG A C 1
ATOM 1251 O O . ARG A 1 162 ? -37.917 8.192 -25.053 1.00 13.98 184 ARG A O 1
ATOM 1259 N N . PHE A 1 163 ? -35.997 8.547 -26.167 1.00 12.88 185 PHE A N 1
ATOM 1260 C CA . PHE A 1 163 ? -35.316 9.185 -25.039 1.00 12.21 185 PHE A CA 1
ATOM 1261 C C . PHE A 1 163 ? -35.936 10.567 -24.757 1.00 12.80 185 PHE A C 1
ATOM 1262 O O . PHE A 1 163 ? -36.206 11.360 -25.671 1.00 13.81 185 PHE A O 1
ATOM 1270 N N . GLY A 1 164 ? -36.155 10.819 -23.463 1.00 13.15 186 GLY A N 1
ATOM 1271 C CA . GLY A 1 164 ? -36.903 12.023 -23.049 1.00 14.57 186 GLY A CA 1
ATOM 1272 C C . GLY A 1 164 ? -36.202 13.335 -23.324 1.00 13.92 186 GLY A C 1
ATOM 1273 O O . GLY A 1 164 ? -36.886 14.366 -23.258 1.00 14.79 186 GLY A O 1
ATOM 1274 N N . ARG A 1 165 ? -34.929 13.341 -23.618 1.00 13.10 187 ARG A N 1
ATOM 1275 C CA . ARG A 1 165 ? -34.178 14.619 -23.782 1.00 12.63 187 ARG A CA 1
ATOM 1276 C C . ARG A 1 165 ? -33.962 15.002 -25.240 1.00 12.70 187 ARG A C 1
ATOM 1277 O O . ARG A 1 165 ? -33.173 15.979 -25.477 1.00 14.10 187 ARG A O 1
ATOM 1285 N N . VAL A 1 166 ? -34.672 14.422 -26.167 1.00 12.56 188 VAL A N 1
ATOM 1286 C CA . VAL A 1 166 ? -34.652 14.867 -27.588 1.00 12.72 188 VAL A CA 1
ATOM 1287 C C . VAL A 1 166 ? -34.866 16.401 -27.659 1.00 12.98 188 VAL A C 1
ATOM 1288 O O . VAL A 1 166 ? -34.162 17.077 -28.422 1.00 13.83 188 VAL A O 1
ATOM 1292 N N . GLU A 1 167 ? -35.796 16.925 -26.882 1.00 13.21 189 GLU A N 1
ATOM 1293 C CA . GLU A 1 167 ? -36.151 18.356 -26.952 1.00 13.38 189 GLU A CA 1
ATOM 1294 C C . GLU A 1 167 ? -34.953 19.263 -26.646 1.00 13.53 189 GLU A C 1
ATOM 1295 O O . GLU A 1 167 ? -35.006 20.459 -27.021 1.00 13.99 189 GLU A O 1
ATOM 1301 N N . GLU A 1 168 ? -33.996 18.786 -25.880 1.00 12.82 190 GLU A N 1
ATOM 1302 C CA . GLU A 1 168 ? -32.847 19.563 -25.414 1.00 13.37 190 GLU A CA 1
ATOM 1303 C C . GLU A 1 168 ? -31.759 19.654 -26.476 1.00 13.13 190 GLU A C 1
ATOM 1304 O O . GLU A 1 168 ? -30.809 20.464 -26.314 1.00 13.93 190 GLU A O 1
ATOM 1310 N N . THR A 1 169 ? -31.857 18.830 -27.502 1.00 12.79 191 THR A N 1
ATOM 1311 C CA . THR A 1 169 ? -30.865 18.760 -28.561 1.00 12.33 191 THR A CA 1
ATOM 1312 C C . THR A 1 169 ? -31.217 19.704 -29.734 1.00 13.04 191 THR A C 1
ATOM 1313 O O . THR A 1 169 ? -32.345 20.188 -29.829 1.00 13.61 191 THR A O 1
ATOM 1317 N N . TYR A 1 170 ? -30.238 19.861 -30.630 1.00 12.69 192 TYR A N 1
ATOM 1318 C CA . TYR A 1 170 ? -30.438 20.603 -31.889 1.00 12.69 192 TYR A CA 1
ATOM 1319 C C . TYR A 1 170 ? -30.726 19.707 -33.070 1.00 12.44 192 TYR A C 1
ATOM 1320 O O . TYR A 1 170 ? -30.510 20.091 -34.226 1.00 14.03 192 TYR A O 1
ATOM 1329 N N . GLY A 1 171 ? -31.277 18.516 -32.795 1.00 13.50 193 GLY A N 1
ATOM 1330 C CA . GLY A 1 171 ? -31.693 17.553 -33.820 1.00 13.43 193 GLY A CA 1
ATOM 1331 C C . GLY A 1 171 ? -30.729 16.379 -34.013 1.00 14.14 193 GLY A C 1
ATOM 1332 O O . GLY A 1 171 ? -29.845 16.156 -33.188 1.00 13.36 193 GLY A O 1
ATOM 1333 N N . GLU A 1 172 ? -30.937 15.693 -35.143 1.00 12.68 194 GLU A N 1
ATOM 1334 C CA . GLU A 1 172 ? -30.223 14.407 -35.381 1.00 12.54 194 GLU A CA 1
ATOM 1335 C C . GLU A 1 172 ? -28.929 14.584 -36.158 1.00 12.15 194 GLU A C 1
ATOM 1336 O O . GLU A 1 172 ? -28.153 13.597 -36.261 1.00 13.68 194 GLU A O 1
ATOM 1342 N N . ASP A 1 173 ? -28.644 15.774 -36.698 1.00 12.79 195 ASP A N 1
ATOM 1343 C CA . ASP A 1 173 ? -27.565 15.992 -37.666 1.00 12.93 195 ASP A CA 1
ATOM 1344 C C . ASP A 1 173 ? -26.313 16.574 -36.998 1.00 12.91 195 ASP A C 1
ATOM 1345 O O . ASP A 1 173 ? -26.390 17.652 -36.368 1.00 13.70 195 ASP A O 1
ATOM 1350 N N . PRO A 1 174 ? -25.121 15.968 -37.183 1.00 13.31 196 PRO A N 1
ATOM 1351 C CA . PRO A 1 174 ? -23.898 16.559 -36.647 1.00 13.95 196 PRO A CA 1
ATOM 1352 C C . PRO A 1 174 ? -23.601 18.000 -37.108 1.00 13.17 196 PRO A C 1
ATOM 1353 O O . PRO A 1 174 ? -23.185 18.821 -36.285 1.00 15.00 196 PRO A O 1
ATOM 1357 N N . PHE A 1 175 ? -23.796 18.292 -38.399 1.00 13.00 197 PHE A N 1
ATOM 1358 C CA . PHE A 1 175 ? -23.412 19.609 -38.924 1.00 13.48 197 PHE A CA 1
ATOM 1359 C C . PHE A 1 175 ? -24.315 20.678 -38.323 1.00 13.04 197 PHE A C 1
ATOM 1360 O O . PHE A 1 175 ? -23.762 21.678 -37.812 1.00 13.99 197 PHE A O 1
ATOM 1368 N N . LEU A 1 176 ? -25.613 20.513 -38.390 1.00 13.07 198 LEU A N 1
ATOM 1369 C CA . LEU A 1 176 ? -26.540 21.545 -37.876 1.00 13.31 198 LEU A CA 1
ATOM 1370 C C . LEU A 1 176 ? -26.288 21.697 -36.370 1.00 13.04 198 LEU A C 1
ATOM 1371 O O . LEU A 1 176 ? -26.224 22.843 -35.857 1.00 13.51 198 LEU A O 1
ATOM 1376 N N . ALA A 1 177 ? -26.135 20.598 -35.611 1.00 13.29 199 ALA A N 1
ATOM 1377 C CA . ALA A 1 177 ? -25.934 20.720 -34.170 1.00 12.44 199 ALA A CA 1
ATOM 1378 C C . ALA A 1 177 ? -24.610 21.450 -33.873 1.00 13.18 199 ALA A C 1
ATOM 1379 O O . ALA A 1 177 ? -24.504 22.238 -32.901 1.00 14.16 199 ALA A O 1
ATOM 1381 N N . GLY A 1 178 ? -23.575 21.182 -34.660 1.00 13.15 200 GLY A N 1
ATOM 1382 C CA . GLY A 1 178 ? -22.278 21.854 -34.457 1.00 13.06 200 GLY A CA 1
ATOM 1383 C C . GLY A 1 178 ? -22.405 23.360 -34.769 1.00 14.10 200 GLY A C 1
ATOM 1384 O O . GLY A 1 178 ? -21.810 24.152 -34.024 1.00 14.69 200 GLY A O 1
ATOM 1385 N N . GLU A 1 179 ? -23.135 23.722 -35.821 1.00 14.29 201 GLU A N 1
ATOM 1386 C CA . GLU A 1 179 ? -23.237 25.160 -36.168 1.00 14.41 201 GLU A CA 1
ATOM 1387 C C . GLU A 1 179 ? -23.984 25.893 -35.048 1.00 14.25 201 GLU A C 1
ATOM 1388 O O . GLU A 1 179 ? -23.612 27.001 -34.622 1.00 15.77 201 GLU A O 1
ATOM 1394 N N . ILE A 1 180 ? -25.090 25.301 -34.597 1.00 14.35 202 ILE A N 1
ATOM 1395 C CA . ILE A 1 180 ? -25.875 25.943 -33.538 1.00 13.56 202 ILE A CA 1
ATOM 1396 C C . ILE A 1 180 ? -25.080 25.957 -32.248 1.00 14.02 202 ILE A C 1
ATOM 1397 O O . ILE A 1 180 ? -25.027 26.993 -31.540 1.00 15.32 202 ILE A O 1
ATOM 1402 N N . GLY A 1 181 ? -24.379 24.862 -31.907 1.00 14.30 203 GLY A N 1
ATOM 1403 C CA . GLY A 1 181 ? -23.606 24.856 -30.684 1.00 14.70 203 GLY A CA 1
ATOM 1404 C C . GLY A 1 181 ? -22.467 25.877 -30.713 1.00 14.74 203 GLY A C 1
ATOM 1405 O O . GLY A 1 181 ? -22.168 26.472 -29.681 1.00 14.97 203 GLY A O 1
ATOM 1406 N N . TYR A 1 182 ? -21.819 26.070 -31.847 1.00 14.05 204 TYR A N 1
ATOM 1407 C CA . TYR A 1 182 ? -20.753 27.077 -32.016 1.00 14.12 204 TYR A CA 1
ATOM 1408 C C . TYR A 1 182 ? -21.380 28.467 -31.717 1.00 13.46 204 TYR A C 1
ATOM 1409 O O . TYR A 1 182 ? -20.806 29.203 -30.932 1.00 14.53 204 TYR A O 1
ATOM 1418 N N . HIS A 1 183 ? -22.488 28.778 -32.370 1.00 13.89 205 HIS A N 1
ATOM 1419 C CA . HIS A 1 183 ? -23.116 30.124 -32.221 1.00 13.99 205 HIS A CA 1
ATOM 1420 C C . HIS A 1 183 ? -23.586 30.341 -30.806 1.00 14.35 205 HIS A C 1
ATOM 1421 O O . HIS A 1 183 ? -23.525 31.481 -30.278 1.00 15.64 205 HIS A O 1
ATOM 1428 N N . TYR A 1 184 ? -24.229 29.344 -30.188 1.00 14.35 206 TYR A N 1
ATOM 1429 C CA . TYR A 1 184 ? -24.715 29.464 -28.815 1.00 13.81 206 TYR A CA 1
ATOM 1430 C C . TYR A 1 184 ? -23.548 29.712 -27.877 1.00 14.43 206 TYR A C 1
ATOM 1431 O O . TYR A 1 184 ? -23.576 30.651 -27.029 1.00 14.43 206 TYR A O 1
ATOM 1440 N N . THR A 1 185 ? -22.486 28.922 -27.970 1.00 14.43 207 THR A N 1
ATOM 1441 C CA . THR A 1 185 ? -21.290 29.074 -27.157 1.00 14.93 207 THR A CA 1
ATOM 1442 C C . THR A 1 185 ? -20.692 30.481 -27.331 1.00 13.96 207 THR A C 1
ATOM 1443 O O . THR A 1 185 ? -20.386 31.135 -26.318 1.00 15.28 207 THR A O 1
ATOM 1447 N N . LYS A 1 186 ? -20.543 30.914 -28.553 1.00 15.51 208 LYS A N 1
ATOM 1448 C CA . LYS A 1 186 ? -19.972 32.244 -28.829 1.00 14.50 208 LYS A CA 1
ATOM 1449 C C . LYS A 1 186 ? -20.843 33.331 -28.176 1.00 16.06 208 LYS A C 1
ATOM 1450 O O . LYS A 1 186 ? -20.289 34.290 -27.532 1.00 16.91 208 LYS A O 1
ATOM 1456 N N . GLY A 1 187 ? -22.166 33.254 -28.309 1.00 15.00 209 GLY A N 1
ATOM 1457 C CA . GLY A 1 187 ? -23.064 34.282 -27.709 1.00 15.34 209 GLY A CA 1
ATOM 1458 C C . GLY A 1 187 ? -22.942 34.333 -26.212 1.00 14.49 209 GLY A C 1
ATOM 1459 O O . GLY A 1 187 ? -22.886 35.448 -25.601 1.00 15.91 209 GLY A O 1
ATOM 1460 N N . ILE A 1 188 ? -22.965 33.184 -25.515 1.00 14.32 210 ILE A N 1
ATOM 1461 C CA . ILE A 1 188 ? -22.801 33.150 -24.069 1.00 14.11 210 ILE A CA 1
ATOM 1462 C C . ILE A 1 188 ? -21.449 33.776 -23.691 1.00 14.50 210 ILE A C 1
ATOM 1463 O O . ILE A 1 188 ? -21.397 34.633 -22.796 1.00 16.05 210 ILE A O 1
ATOM 1468 N N . GLN A 1 189 ? -20.373 33.315 -24.290 1.00 15.02 211 GLN A N 1
ATOM 1469 C CA . GLN A 1 189 ? -19.017 33.665 -23.852 1.00 15.15 211 GLN A CA 1
ATOM 1470 C C . GLN A 1 189 ? -18.641 35.089 -24.271 1.00 15.69 211 GLN A C 1
ATOM 1471 O O . GLN A 1 189 ? -17.630 35.559 -23.681 1.00 16.55 211 GLN A O 1
ATOM 1477 N N . SER A 1 190 ? -19.437 35.739 -25.086 1.00 14.70 212 SER A N 1
ATOM 1478 C CA . SER A 1 190 ? -19.209 37.168 -25.401 1.00 16.08 212 SER A CA 1
ATOM 1479 C C . SER A 1 190 ? -19.302 38.048 -24.152 1.00 16.04 212 SER A C 1
ATOM 1480 O O . SER A 1 190 ? -18.740 39.215 -24.138 1.00 19.92 212 SER A O 1
ATOM 1483 N N . HIS A 1 191 ? -19.941 37.554 -23.078 1.00 15.60 213 HIS A N 1
ATOM 1484 C CA . HIS A 1 191 ? -20.100 38.171 -21.741 1.00 17.29 213 HIS A CA 1
ATOM 1485 C C . HIS A 1 191 ? -18.990 37.816 -20.772 1.00 17.70 213 HIS A C 1
ATOM 1486 O O . HIS A 1 191 ? -19.118 38.133 -19.594 1.00 19.87 213 HIS A O 1
ATOM 1493 N N . ASN A 1 192 ? -18.049 36.984 -21.174 1.00 16.98 214 ASN A N 1
ATOM 1494 C CA . ASN A 1 192 ? -17.043 36.393 -20.259 1.00 18.21 214 ASN A CA 1
ATOM 1495 C C . ASN A 1 192 ? -17.728 35.521 -19.186 1.00 18.95 214 ASN A C 1
ATOM 1496 O O . ASN A 1 192 ? -17.195 35.403 -18.094 1.00 24.06 214 ASN A O 1
ATOM 1501 N N . ILE A 1 193 ? -18.838 34.909 -19.563 1.00 17.95 215 ILE A N 1
ATOM 1502 C CA . ILE A 1 193 ? -19.528 33.812 -18.830 1.00 18.94 215 ILE A CA 1
ATOM 1503 C C . ILE A 1 193 ? -19.023 32.547 -19.529 1.00 16.57 215 ILE A C 1
ATOM 1504 O O . ILE A 1 193 ? -18.902 32.571 -20.772 1.00 18.28 215 ILE A O 1
ATOM 1509 N N . SER A 1 194 ? -18.828 31.478 -18.802 1.00 15.44 216 SER A N 1
ATOM 1510 C CA . SER A 1 194 ? -18.442 30.210 -19.400 1.00 14.85 216 SER A CA 1
ATOM 1511 C C . SER A 1 194 ? -19.633 29.400 -19.857 1.00 14.87 216 SER A C 1
ATOM 1512 O O . SER A 1 194 ? -20.648 29.293 -19.174 1.00 15.82 216 SER A O 1
ATOM 1515 N N . ALA A 1 195 ? -19.502 28.862 -21.067 1.00 13.98 217 ALA A N 1
ATOM 1516 C CA . ALA A 1 195 ? -20.398 27.791 -21.520 1.00 14.02 217 ALA A CA 1
ATOM 1517 C C . ALA A 1 195 ? -19.900 26.471 -20.908 1.00 15.77 217 ALA A C 1
ATOM 1518 O O . ALA A 1 195 ? -18.876 26.394 -20.223 1.00 14.79 217 ALA A O 1
ATOM 1520 N N . ASN A 1 196 ? -20.681 25.418 -21.141 1.00 15.02 218 ASN A N 1
ATOM 1521 C CA . ASN A 1 196 ? -20.422 24.052 -20.600 1.00 14.48 218 ASN A CA 1
ATOM 1522 C C . ASN A 1 196 ? -21.016 23.064 -21.623 1.00 14.41 218 ASN A C 1
ATOM 1523 O O . ASN A 1 196 ? -22.218 22.790 -21.562 1.00 15.85 218 ASN A O 1
ATOM 1528 N N . VAL A 1 197 ? -20.203 22.651 -22.558 1.00 13.68 219 VAL A N 1
ATOM 1529 C CA . VAL A 1 197 ? -20.684 21.800 -23.660 1.00 13.98 219 VAL A CA 1
ATOM 1530 C C . VAL A 1 197 ? -20.965 20.410 -23.098 1.00 12.97 219 VAL A C 1
ATOM 1531 O O . VAL A 1 197 ? -20.084 19.837 -22.474 1.00 13.83 219 VAL A O 1
ATOM 1535 N N . LYS A 1 198 ? -22.155 19.891 -23.381 1.00 12.71 220 LYS A N 1
ATOM 1536 C CA . LYS A 1 198 ? -22.598 18.624 -22.754 1.00 13.83 220 LYS A CA 1
ATOM 1537 C C . LYS A 1 198 ? -23.353 17.790 -23.771 1.00 13.02 220 LYS A C 1
ATOM 1538 O O . LYS A 1 198 ? -23.866 18.318 -24.745 1.00 13.10 220 LYS A O 1
ATOM 1544 N N . HIS A 1 199 ? -23.458 16.443 -23.575 1.00 12.97 221 HIS A N 1
ATOM 1545 C CA . HIS A 1 199 ? -22.902 15.628 -22.525 1.00 12.39 221 HIS A CA 1
ATOM 1546 C C . HIS A 1 199 ? -21.846 14.711 -23.148 1.00 12.69 221 HIS A C 1
ATOM 1547 O O . HIS A 1 199 ? -22.199 13.804 -23.974 1.00 13.49 221 HIS A O 1
ATOM 1554 N N . PHE A 1 200 ? -20.580 14.973 -22.924 1.00 13.16 222 PHE A N 1
ATOM 1555 C CA . PHE A 1 200 ? -19.483 14.356 -23.663 1.00 12.82 222 PHE A CA 1
ATOM 1556 C C . PHE A 1 200 ? -19.336 12.876 -23.252 1.00 13.45 222 PHE A C 1
ATOM 1557 O O . PHE A 1 200 ? -19.070 12.638 -22.080 1.00 13.54 222 PHE A O 1
ATOM 1565 N N . VAL A 1 201 ? -19.450 11.912 -24.183 1.00 12.65 223 VAL A N 1
ATOM 1566 C CA . VAL A 1 201 ? -19.810 11.995 -25.589 1.00 12.16 223 VAL A CA 1
ATOM 1567 C C . VAL A 1 201 ? -20.539 10.704 -25.987 1.00 12.93 223 VAL A C 1
ATOM 1568 O O . VAL A 1 201 ? -20.121 9.603 -25.511 1.00 13.33 223 VAL A O 1
ATOM 1572 N N . GLY A 1 202 ? -21.552 10.814 -26.83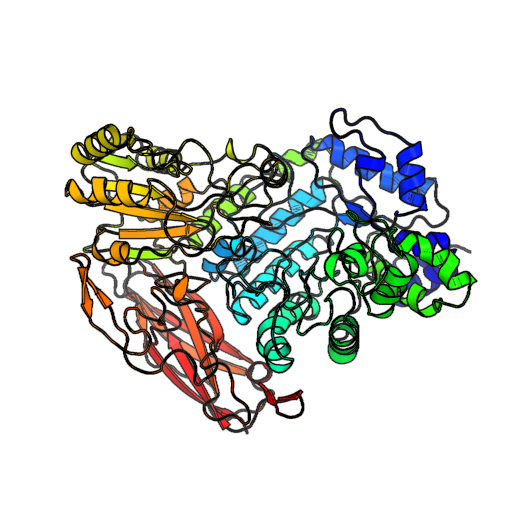4 1.00 13.29 224 GLY A N 1
ATOM 1573 C CA . GLY A 1 202 ? -22.247 9.614 -27.328 1.00 12.77 224 GLY A CA 1
ATOM 1574 C C . GLY A 1 202 ? -23.423 9.258 -26.453 1.00 14.48 224 GLY A C 1
ATOM 1575 O O . GLY A 1 202 ? -23.837 8.086 -26.445 1.00 15.35 224 GLY A O 1
ATOM 1576 N N . PHE A 1 203 ? -24.018 10.219 -25.751 1.00 13.52 225 PHE A N 1
ATOM 1577 C CA . PHE A 1 203 ? -24.948 9.966 -24.645 1.00 13.43 225 PHE A CA 1
ATOM 1578 C C . PHE A 1 203 ? -26.347 9.568 -25.112 1.00 12.87 225 PHE A C 1
ATOM 1579 O O . PHE A 1 203 ? -27.010 8.753 -24.448 1.00 14.14 225 PHE A O 1
ATOM 1587 N N . SER A 1 204 ? -26.864 10.197 -26.150 1.00 13.34 226 SER A N 1
ATOM 1588 C CA . SER A 1 204 ? -28.295 10.275 -26.470 1.00 12.55 226 SER A CA 1
ATOM 1589 C C . SER A 1 204 ? -28.777 9.194 -27.412 1.00 12.37 226 SER A C 1
ATOM 1590 O O . SER A 1 204 ? -29.767 9.407 -28.125 1.00 13.63 226 SER A O 1
ATOM 1593 N N . GLN A 1 205 ? -28.136 8.014 -27.403 1.00 13.01 227 GLN A N 1
ATOM 1594 C CA . GLN A 1 205 ? -28.685 6.794 -28.062 1.00 13.58 227 GLN A CA 1
ATOM 1595 C C . GLN A 1 205 ? -28.811 5.680 -27.032 1.00 13.36 227 GLN A C 1
ATOM 1596 O O . GLN A 1 205 ? -28.374 4.551 -27.282 1.00 14.49 227 GLN A O 1
ATOM 1602 N N . PRO A 1 206 ? -29.403 5.927 -25.861 1.00 12.35 228 PRO A N 1
ATOM 1603 C CA . PRO A 1 206 ? -29.466 4.880 -24.808 1.00 13.16 228 PRO A CA 1
ATOM 1604 C C . PRO A 1 206 ? -30.254 3.635 -25.280 1.00 12.93 228 PRO A C 1
ATOM 1605 O O . PRO A 1 206 ? -31.272 3.742 -25.924 1.00 13.08 228 PRO A O 1
ATOM 1609 N N . GLU A 1 207 ? -29.780 2.486 -24.766 1.00 13.37 229 GLU A N 1
ATOM 1610 C CA . GLU A 1 207 ? -30.476 1.218 -24.983 1.00 13.05 229 GLU A CA 1
ATOM 1611 C C . GLU A 1 207 ? -31.911 1.317 -24.485 1.00 11.87 229 GLU A C 1
ATOM 1612 O O . GLU A 1 207 ? -32.149 1.726 -23.324 1.00 13.30 229 GLU A O 1
ATOM 1618 N N . GLN A 1 208 ? -32.840 0.869 -25.348 1.00 12.91 230 GLN A N 1
ATOM 1619 C CA . GLN A 1 208 ? -34.283 0.870 -25.053 1.00 12.78 230 GLN A CA 1
ATOM 1620 C C . GLN A 1 208 ? -34.848 2.304 -24.969 1.00 11.84 230 GLN A C 1
ATOM 1621 O O . GLN A 1 208 ? -36.028 2.486 -24.699 1.00 13.12 230 GLN A O 1
ATOM 1627 N N . GLY A 1 209 ? -34.021 3.318 -25.221 1.00 12.20 231 GLY A N 1
ATOM 1628 C CA . GLY A 1 209 ? -34.497 4.706 -25.032 1.00 12.52 231 GLY A CA 1
ATOM 1629 C C . GLY A 1 209 ? -34.483 5.189 -23.593 1.00 13.28 231 GLY A C 1
ATOM 1630 O O . GLY A 1 209 ? -34.969 6.308 -23.340 1.00 13.94 231 GLY A O 1
ATOM 1631 N N . LEU A 1 210 ? -33.933 4.431 -22.656 1.00 12.31 232 LEU A N 1
ATOM 1632 C CA . LEU A 1 210 ? -34.072 4.752 -21.226 1.00 13.17 232 LEU A CA 1
ATOM 1633 C C . LEU A 1 210 ? -32.994 5.708 -20.761 1.00 12.88 232 LEU A C 1
ATOM 1634 O O . LEU A 1 210 ? -31.809 5.515 -21.016 1.00 13.15 232 LEU A O 1
ATOM 1639 N N . ASN A 1 211 ? -33.421 6.715 -19.999 1.00 14.32 233 ASN A N 1
ATOM 1640 C CA . ASN A 1 211 ? -32.499 7.725 -19.439 1.00 13.88 233 ASN A CA 1
ATOM 1641 C C . ASN A 1 211 ? -31.315 7.025 -18.761 1.00 13.72 233 ASN A C 1
ATOM 1642 O O . ASN A 1 211 ? -31.514 6.277 -17.806 1.00 14.42 233 ASN A O 1
ATOM 1647 N N . THR A 1 212 ? -30.104 7.381 -19.162 1.00 13.88 234 THR A N 1
ATOM 1648 C CA . THR A 1 212 ? -28.820 6.919 -18.623 1.00 13.19 234 THR A CA 1
ATOM 1649 C C . THR A 1 212 ? -28.422 5.492 -19.021 1.00 14.63 234 THR A C 1
ATOM 1650 O O . THR A 1 212 ? -27.348 5.071 -18.593 1.00 14.62 234 THR A O 1
ATOM 1654 N N . ALA A 1 213 ? -29.200 4.813 -19.842 1.00 12.88 235 ALA A N 1
ATOM 1655 C CA . ALA A 1 213 ? -28.851 3.446 -20.262 1.00 12.98 235 ALA A CA 1
ATOM 1656 C C . ALA A 1 213 ? -27.642 3.460 -21.188 1.00 12.85 235 ALA A C 1
ATOM 1657 O O . ALA A 1 213 ? -27.302 4.453 -21.883 1.00 14.00 235 ALA A O 1
ATOM 1659 N N . PRO A 1 214 ? -26.917 2.330 -21.269 1.00 12.54 236 PRO A N 1
ATOM 1660 C CA . PRO A 1 214 ? -25.700 2.272 -22.052 1.00 12.29 236 PRO A CA 1
ATOM 1661 C C . PRO A 1 214 ? -25.957 2.312 -23.555 1.00 12.24 236 PRO A C 1
ATOM 1662 O O . PRO A 1 214 ? -27.041 2.010 -24.053 1.00 13.71 236 PRO A O 1
ATOM 1666 N N . VAL A 1 215 ? -24.897 2.727 -24.243 1.00 11.90 237 VAL A N 1
ATOM 1667 C CA . VAL A 1 215 ? -24.927 2.931 -25.709 1.00 11.99 237 VAL A CA 1
ATOM 1668 C C . VAL A 1 215 ? -24.004 1.931 -26.409 1.00 12.92 237 VAL A C 1
ATOM 1669 O O . VAL A 1 215 ? -22.825 1.822 -26.034 1.00 13.27 237 VAL A O 1
ATOM 1673 N N . HIS A 1 216 ? -24.569 1.241 -27.393 1.00 13.21 238 HIS A N 1
ATOM 1674 C CA . HIS A 1 216 ? -23.788 0.408 -28.301 1.00 14.13 238 HIS A CA 1
ATOM 1675 C C . HIS A 1 216 ? -23.273 1.214 -29.490 1.00 12.98 238 HIS A C 1
ATOM 1676 O O . HIS A 1 216 ? -24.058 1.926 -30.158 1.00 16.32 238 HIS A O 1
ATOM 1683 N N . GLY A 1 217 ? -22.005 1.116 -29.743 1.00 13.53 239 GLY A N 1
ATOM 1684 C CA . GLY A 1 217 ? -21.411 1.790 -30.887 1.00 13.05 239 GLY A CA 1
ATOM 1685 C C . GLY A 1 217 ? -19.934 1.602 -30.920 1.00 12.82 239 GLY A C 1
ATOM 1686 O O . GLY A 1 217 ? -19.300 1.377 -29.890 1.00 14.24 239 GLY A O 1
ATOM 1687 N N . GLY A 1 218 ? -19.400 1.741 -32.116 1.00 13.28 240 GLY A N 1
ATOM 1688 C CA . GLY A 1 218 ? -17.984 1.666 -32.341 1.00 13.66 240 GLY A CA 1
ATOM 1689 C C . GLY A 1 218 ? -17.266 2.995 -32.430 1.00 11.62 240 GLY A C 1
ATOM 1690 O O . GLY A 1 218 ? -17.921 4.067 -32.380 1.00 12.91 240 GLY A O 1
ATOM 1691 N N . GLU A 1 219 ? -15.957 2.912 -32.560 1.00 12.49 241 GLU A N 1
ATOM 1692 C CA . GLU A 1 219 ? -15.133 4.139 -32.598 1.00 13.19 241 GLU A CA 1
ATOM 1693 C C . GLU A 1 219 ? -15.378 4.916 -33.887 1.00 12.14 241 GLU A C 1
ATOM 1694 O O . GLU A 1 219 ? -15.331 6.171 -33.857 1.00 13.32 241 GLU A O 1
ATOM 1700 N N . ARG A 1 220 ? -15.642 4.260 -35.012 1.00 12.75 242 ARG A N 1
ATOM 1701 C CA . ARG A 1 220 ? -15.903 4.991 -36.254 1.00 13.12 242 ARG A CA 1
ATOM 1702 C C . ARG A 1 220 ? -17.196 5.797 -36.117 1.00 11.37 242 ARG A C 1
ATOM 1703 O O . ARG A 1 220 ? -17.241 6.999 -36.469 1.00 12.99 242 ARG A O 1
ATOM 1711 N N . TYR A 1 221 ? -18.236 5.214 -35.565 1.00 11.33 243 TYR A N 1
ATOM 1712 C CA . TYR A 1 221 ? -19.511 5.960 -35.337 1.00 11.61 243 TYR A CA 1
ATOM 1713 C C . TYR A 1 221 ? -19.249 7.146 -34.382 1.00 11.77 243 TYR A C 1
ATOM 1714 O O . TYR A 1 221 ? -19.772 8.270 -34.595 1.00 12.83 243 TYR A O 1
ATOM 1723 N N . LEU A 1 222 ? -18.486 6.930 -33.307 1.00 12.60 244 LEU A N 1
ATOM 1724 C CA . LEU A 1 222 ? -18.219 7.975 -32.317 1.00 13.33 244 LEU A CA 1
ATOM 1725 C C . LEU A 1 222 ? -17.536 9.141 -33.017 1.00 12.00 244 LEU A C 1
ATOM 1726 O O . LEU A 1 222 ? -17.948 10.316 -32.852 1.00 12.95 244 LEU A O 1
ATOM 1731 N N . ARG A 1 223 ? -16.482 8.870 -33.776 1.00 12.41 245 ARG A N 1
ATOM 1732 C CA . ARG A 1 223 ? -15.718 9.940 -34.451 1.00 12.41 245 ARG A CA 1
ATOM 1733 C C . ARG A 1 223 ? -16.501 10.582 -35.598 1.00 12.40 245 ARG A C 1
ATOM 1734 O O . ARG A 1 223 ? -16.347 11.820 -35.813 1.00 14.23 245 ARG A O 1
ATOM 1742 N N . THR A 1 224 ? -17.269 9.827 -36.344 1.00 11.97 246 THR A N 1
ATOM 1743 C CA . THR A 1 224 ? -17.935 10.278 -37.555 1.00 12.39 246 THR A CA 1
ATOM 1744 C C . THR A 1 224 ? -19.147 11.135 -37.170 1.00 12.75 246 THR A C 1
ATOM 1745 O O . THR A 1 224 ? -19.376 12.170 -37.804 1.00 13.63 246 THR A O 1
ATOM 1749 N N . THR A 1 225 ? -19.931 10.665 -36.214 1.00 12.10 247 THR A N 1
ATOM 1750 C CA . THR A 1 225 ? -21.272 11.230 -35.932 1.00 11.89 247 THR A CA 1
ATOM 1751 C C . THR A 1 225 ? -21.299 12.000 -34.615 1.00 13.09 247 THR A C 1
ATOM 1752 O O . THR A 1 225 ? -21.910 13.073 -34.610 1.00 14.31 247 THR A O 1
ATOM 1756 N N . TRP A 1 226 ? -20.730 11.488 -33.550 1.00 12.50 248 TRP A N 1
ATOM 1757 C CA . TRP A 1 226 ? -20.956 12.053 -32.196 1.00 13.14 248 TRP A CA 1
ATOM 1758 C C . TRP A 1 226 ? -20.007 13.204 -31.882 1.00 14.05 248 TRP A C 1
ATOM 1759 O O . TRP A 1 226 ? -20.443 14.175 -31.249 1.00 15.24 248 TRP A O 1
ATOM 1770 N N . LEU A 1 227 ? -18.744 13.070 -32.202 1.00 13.12 249 LEU A N 1
ATOM 1771 C CA . LEU A 1 227 ? -17.708 14.043 -31.825 1.00 14.15 249 LEU A CA 1
ATOM 1772 C C . LEU A 1 227 ? -17.782 15.364 -32.619 1.00 13.63 249 LEU A C 1
ATOM 1773 O O . LEU A 1 227 ? -17.382 16.389 -32.043 1.00 14.60 249 LEU A O 1
ATOM 1778 N N . PRO A 1 228 ? -18.185 15.430 -33.895 1.00 13.11 250 PRO A N 1
ATOM 1779 C CA . PRO A 1 228 ? -18.065 16.698 -34.625 1.00 13.84 250 PRO A CA 1
ATOM 1780 C C . PRO A 1 228 ? -18.756 17.896 -33.981 1.00 14.25 250 PRO A C 1
ATOM 1781 O O . PRO A 1 228 ? -18.163 18.986 -33.968 1.00 14.66 250 PRO A O 1
ATOM 1785 N N . SER A 1 229 ? -19.956 17.737 -33.457 1.00 12.91 251 SER A N 1
ATOM 1786 C CA . SER A 1 229 ? -20.662 18.884 -32.853 1.00 13.24 251 SER A CA 1
ATOM 1787 C C . SER A 1 229 ? -19.894 19.347 -31.607 1.00 14.57 251 SER A C 1
ATOM 1788 O O . SER A 1 229 ? -19.891 20.562 -31.296 1.00 15.26 251 SER A O 1
ATOM 1791 N N . PHE A 1 230 ? -19.320 18.434 -30.835 1.00 13.39 252 PHE A N 1
ATOM 1792 C CA . PHE A 1 230 ? -18.477 18.766 -29.693 1.00 14.04 252 PHE A CA 1
ATOM 1793 C C . PHE A 1 230 ? -17.258 19.580 -30.175 1.00 14.78 252 PHE A C 1
ATOM 1794 O O . PHE A 1 230 ? -16.882 20.584 -29.557 1.00 14.93 252 PHE A O 1
ATOM 1802 N N . LYS A 1 231 ? -16.607 19.136 -31.243 1.00 13.98 253 LYS A N 1
ATOM 1803 C CA . LYS A 1 231 ? -15.363 19.792 -31.712 1.00 14.32 253 LYS A CA 1
ATOM 1804 C C . LYS A 1 231 ? -15.720 21.231 -32.133 1.00 14.63 253 LYS A C 1
ATOM 1805 O O . LYS A 1 231 ? -14.930 22.167 -31.800 1.00 15.80 253 LYS A O 1
ATOM 1811 N N . ARG A 1 232 ? -16.860 21.469 -32.754 1.00 14.81 254 ARG A N 1
ATOM 1812 C CA . ARG A 1 232 ? -17.237 22.817 -33.235 1.00 15.60 254 ARG A CA 1
ATOM 1813 C C . ARG A 1 232 ? -17.471 23.709 -31.996 1.00 16.37 254 ARG A C 1
ATOM 1814 O O . ARG A 1 232 ? -16.930 24.871 -31.948 1.00 17.78 254 ARG A O 1
ATOM 1822 N N . ALA A 1 233 ? -18.244 23.270 -31.013 1.00 15.73 255 ALA A N 1
ATOM 1823 C CA . ALA A 1 233 ? -18.542 24.110 -29.858 1.00 16.12 255 ALA A CA 1
ATOM 1824 C C . ALA A 1 233 ? -17.329 24.283 -28.943 1.00 17.49 255 ALA A C 1
ATOM 1825 O O . ALA A 1 233 ? -17.101 25.384 -28.351 1.00 20.04 255 ALA A O 1
ATOM 1827 N N . ILE A 1 234 ? -16.526 23.244 -28.752 1.00 15.75 256 ILE A N 1
ATOM 1828 C CA . ILE A 1 234 ? -15.406 23.252 -27.812 1.00 15.49 256 ILE A CA 1
ATOM 1829 C C . ILE A 1 234 ? -14.217 23.975 -28.431 1.00 16.56 256 ILE A C 1
ATOM 1830 O O . ILE A 1 234 ? -13.734 24.980 -27.878 1.00 18.45 256 ILE A O 1
ATOM 1835 N N . MET A 1 235 ? -13.725 23.483 -29.568 1.00 16.32 257 MET A N 1
ATOM 1836 C CA . MET A 1 235 ? -12.447 23.977 -30.091 1.00 17.50 257 MET A CA 1
ATOM 1837 C C . MET A 1 235 ? -12.683 25.256 -30.911 1.00 17.95 257 MET A C 1
ATOM 1838 O O . MET A 1 235 ? -11.915 26.203 -30.739 1.00 22.31 257 MET A O 1
ATOM 1843 N N . ASP A 1 236 ? -13.659 25.287 -31.809 1.00 16.70 258 ASP A N 1
ATOM 1844 C CA . ASP A 1 236 ? -13.806 26.459 -32.686 1.00 16.67 258 ASP A CA 1
ATOM 1845 C C . ASP A 1 236 ? -14.384 27.644 -31.915 1.00 17.63 258 ASP A C 1
ATOM 1846 O O . ASP A 1 236 ? -13.925 28.767 -32.141 1.00 19.68 258 ASP A O 1
ATOM 1851 N N . ALA A 1 237 ? -15.373 27.449 -31.033 1.00 15.95 259 ALA A N 1
ATOM 1852 C CA . ALA A 1 237 ? -15.928 28.562 -30.271 1.00 16.07 259 ALA A CA 1
ATOM 1853 C C . ALA A 1 237 ? -15.133 28.810 -28.989 1.00 17.39 259 ALA A C 1
ATOM 1854 O O . ALA A 1 237 ? -15.350 29.828 -28.338 1.00 20.10 259 ALA A O 1
ATOM 1856 N N . GLY A 1 238 ? -14.240 27.920 -28.575 1.00 17.12 260 GLY A N 1
ATOM 1857 C CA . GLY A 1 238 ? -13.423 28.120 -27.373 1.00 15.41 260 GLY A CA 1
ATOM 1858 C C . GLY A 1 238 ? -14.168 27.999 -26.081 1.00 15.21 260 GLY A C 1
ATOM 1859 O O . GLY A 1 238 ? -13.834 28.701 -25.113 1.00 16.11 260 GLY A O 1
ATOM 1860 N N . ALA A 1 239 ? -15.103 27.057 -25.998 1.00 14.73 261 ALA A N 1
ATOM 1861 C CA . ALA A 1 239 ? -15.791 26.829 -24.721 1.00 14.69 261 ALA A CA 1
ATOM 1862 C C . ALA A 1 239 ? -14.799 26.656 -23.571 1.00 13.88 261 ALA A C 1
ATOM 1863 O O . ALA A 1 239 ? -13.830 25.879 -23.654 1.00 15.21 261 ALA A O 1
ATOM 1865 N N . TRP A 1 240 ? -15.100 27.271 -22.430 1.00 14.18 262 TRP A N 1
ATOM 1866 C CA . TRP A 1 240 ? -14.259 27.213 -21.227 1.00 14.69 262 TRP A CA 1
ATOM 1867 C C . TRP A 1 240 ? -14.534 25.997 -20.346 1.00 15.23 262 TRP A C 1
ATOM 1868 O O . TRP A 1 240 ? -13.784 25.811 -19.413 1.00 15.28 262 TRP A O 1
ATOM 1879 N N . SER A 1 241 ? -15.579 25.215 -20.640 1.00 13.74 263 SER A N 1
ATOM 1880 C CA . SER A 1 241 ? -15.770 23.987 -19.845 1.00 14.76 263 SER A CA 1
ATOM 1881 C C . SER A 1 241 ? -16.619 23.000 -20.661 1.00 13.31 263 SER A C 1
ATOM 1882 O O . SER A 1 241 ? -17.330 23.393 -21.623 1.00 14.16 263 SER A O 1
ATOM 1885 N N . ILE A 1 242 ? -16.582 21.758 -20.202 1.00 13.15 264 ILE A N 1
ATOM 1886 C CA . ILE A 1 242 ? -17.316 20.602 -20.759 1.00 14.32 264 ILE A CA 1
ATOM 1887 C C . ILE A 1 242 ? -17.921 19.809 -19.599 1.00 12.96 264 ILE A C 1
ATOM 1888 O O . ILE A 1 242 ? -17.317 19.792 -18.516 1.00 13.35 264 ILE A O 1
ATOM 1893 N N . MET A 1 243 ? -19.044 19.152 -19.858 1.00 13.25 265 MET A N 1
ATOM 1894 C CA . MET A 1 243 ? -19.619 18.192 -18.906 1.00 13.24 265 MET A CA 1
ATOM 1895 C C . MET A 1 243 ? -19.609 16.775 -19.535 1.00 12.77 265 MET A C 1
ATOM 1896 O O . MET A 1 243 ? -20.143 16.659 -20.676 1.00 13.79 265 MET A O 1
ATOM 1901 N N . SER A 1 244 ? -18.971 15.834 -18.888 1.00 12.63 266 SER A N 1
ATOM 1902 C CA . SER A 1 244 ? -19.078 14.441 -19.308 1.00 12.53 266 SER A CA 1
ATOM 1903 C C . SER A 1 244 ? -20.444 13.885 -18.973 1.00 13.30 266 SER A C 1
ATOM 1904 O O . SER A 1 244 ? -21.193 14.464 -18.201 1.00 15.78 266 SER A O 1
ATOM 1907 N N . ALA A 1 245 ? -20.734 12.688 -19.522 1.00 13.35 267 ALA A N 1
ATOM 1908 C CA . ALA A 1 245 ? -22.086 12.140 -19.521 1.00 13.11 267 ALA A CA 1
ATOM 1909 C C . ALA A 1 245 ? -22.264 11.015 -18.501 1.00 13.29 267 ALA A C 1
ATOM 1910 O O . ALA A 1 245 ? -21.308 10.519 -17.931 1.00 13.09 267 ALA A O 1
ATOM 1912 N N . TYR A 1 246 ? -23.511 10.589 -18.399 1.00 13.09 268 TYR A N 1
ATOM 1913 C CA . TYR A 1 246 ? -23.921 9.481 -17.505 1.00 13.28 268 TYR A CA 1
ATOM 1914 C C . TYR A 1 246 ? -23.689 8.066 -18.045 1.00 13.39 268 TYR A C 1
ATOM 1915 O O . TYR A 1 246 ? -23.677 7.131 -17.270 1.00 13.80 268 TYR A O 1
ATOM 1924 N N . HIS A 1 247 ? -23.599 7.890 -19.343 1.00 12.92 269 HIS A N 1
ATOM 1925 C CA . HIS A 1 247 ? -23.646 6.553 -19.969 1.00 12.93 269 HIS A CA 1
ATOM 1926 C C . HIS A 1 247 ? -22.278 5.914 -20.010 1.00 12.79 269 HIS A C 1
ATOM 1927 O O . HIS A 1 247 ? -21.240 6.501 -19.749 1.00 13.48 269 HIS A O 1
ATOM 1934 N N . SER A 1 248 ? -22.299 4.636 -20.426 1.00 12.46 270 SER A N 1
ATOM 1935 C CA . SER A 1 248 ? -21.149 3.934 -21.016 1.00 11.76 270 SER A CA 1
ATOM 1936 C C . SER A 1 248 ? -21.327 3.811 -22.547 1.00 12.05 270 SER A C 1
ATOM 1937 O O . SER A 1 248 ? -22.474 3.677 -23.031 1.00 12.97 270 SER A O 1
ATOM 1940 N N . TYR A 1 249 ? -20.192 3.858 -23.198 1.00 12.44 271 TYR A N 1
ATOM 1941 C CA . TYR A 1 249 ? -20.146 3.726 -24.683 1.00 12.29 271 TYR A CA 1
ATOM 1942 C C . TYR A 1 249 ? -19.241 2.520 -25.004 1.00 12.58 271 TYR A C 1
ATOM 1943 O O . TYR A 1 249 ? -18.084 2.501 -24.603 1.00 12.52 271 TYR A O 1
ATOM 1952 N N . ASP A 1 250 ? -19.841 1.462 -25.564 1.00 13.10 272 ASP A N 1
ATOM 1953 C CA . ASP A 1 250 ? -19.180 0.135 -25.738 1.00 13.58 272 ASP A CA 1
ATOM 1954 C C . ASP A 1 250 ? -18.523 -0.325 -24.466 1.00 12.63 272 ASP A C 1
ATOM 1955 O O . ASP A 1 250 ? -17.446 -0.932 -24.496 1.00 14.34 272 ASP A O 1
ATOM 1960 N N . GLY A 1 251 ? -19.171 -0.044 -23.328 1.00 12.59 273 GLY A N 1
ATOM 1961 C CA . GLY A 1 251 ? -18.699 -0.578 -22.049 1.00 13.78 273 GLY A CA 1
ATOM 1962 C C . GLY A 1 251 ? -17.672 0.233 -21.307 1.00 12.55 273 GLY A C 1
ATOM 1963 O O . GLY A 1 251 ? -17.190 -0.203 -20.260 1.00 13.35 273 GLY A O 1
ATOM 1964 N N . ILE A 1 252 ? -17.358 1.446 -21.762 1.00 12.66 274 ILE A N 1
ATOM 1965 C CA . ILE A 1 252 ? -16.486 2.376 -20.993 1.00 13.00 274 ILE A CA 1
ATOM 1966 C C . ILE A 1 252 ? -17.341 3.545 -20.522 1.00 12.17 274 ILE A C 1
ATOM 1967 O O . ILE A 1 252 ? -17.945 4.238 -21.344 1.00 12.97 274 ILE A O 1
ATOM 1972 N N . PRO A 1 253 ? -17.501 3.768 -19.201 1.00 12.67 275 PRO A N 1
ATOM 1973 C CA . PRO A 1 253 ? -18.219 4.963 -18.718 1.00 12.21 275 PRO A CA 1
ATOM 1974 C C . PRO A 1 253 ? -17.579 6.248 -19.280 1.00 11.90 275 PRO A C 1
ATOM 1975 O O . PRO A 1 253 ? -16.384 6.417 -19.231 1.00 13.75 275 PRO A O 1
ATOM 1979 N N . ALA A 1 254 ? -18.453 7.153 -19.727 1.00 12.44 276 ALA A N 1
ATOM 1980 C CA . ALA A 1 254 ? -18.019 8.459 -20.260 1.00 13.09 276 ALA A CA 1
ATOM 1981 C C . ALA A 1 254 ? -17.241 9.240 -19.229 1.00 14.00 276 ALA A C 1
ATOM 1982 O O . ALA A 1 254 ? -16.274 9.911 -19.597 1.00 15.16 276 ALA A O 1
ATOM 1984 N N . VAL A 1 255 ? -17.596 9.118 -17.952 1.00 12.86 277 VAL A N 1
ATOM 1985 C CA . VAL A 1 255 ? -16.925 9.847 -16.862 1.00 13.93 277 VAL A CA 1
ATOM 1986 C C . VAL A 1 255 ? -15.537 9.279 -16.565 1.00 13.96 277 VAL A C 1
ATOM 1987 O O . VAL A 1 255 ? -14.765 9.921 -15.856 1.00 15.38 277 VAL A O 1
ATOM 1991 N N . ALA A 1 256 ? -15.192 8.089 -17.082 1.00 13.92 278 ALA A N 1
ATOM 1992 C CA . ALA A 1 256 ? -13.954 7.383 -16.765 1.00 14.14 278 ALA A CA 1
ATOM 1993 C C . ALA A 1 256 ? -13.213 6.952 -18.025 1.00 14.62 278 ALA A C 1
ATOM 1994 O O . ALA A 1 256 ? -12.373 6.018 -17.946 1.00 17.50 278 ALA A O 1
ATOM 1996 N N . ASP A 1 257 ? -13.481 7.611 -19.153 1.00 14.98 279 ASP A N 1
ATOM 1997 C CA . ASP A 1 257 ? -12.922 7.193 -20.472 1.00 14.70 279 ASP A CA 1
ATOM 1998 C C . ASP A 1 257 ? -11.645 7.979 -20.784 1.00 14.22 279 ASP A C 1
ATOM 1999 O O . ASP A 1 257 ? -11.737 9.128 -21.261 1.00 14.68 279 ASP A O 1
ATOM 2004 N N . TYR A 1 258 ? -10.492 7.405 -20.528 1.00 13.47 280 TYR A N 1
ATOM 2005 C CA . TYR A 1 258 ? -9.236 8.089 -20.836 1.00 13.92 280 TYR A CA 1
ATOM 2006 C C . TYR A 1 258 ? -9.081 8.355 -22.331 1.00 14.40 280 TYR A C 1
ATOM 2007 O O . TYR A 1 258 ? -8.477 9.360 -22.746 1.00 15.08 280 TYR A O 1
ATOM 2016 N N . HIS A 1 259 ? -9.531 7.438 -23.164 1.00 13.67 281 HIS A N 1
ATOM 2017 C CA . HIS A 1 259 ? -9.422 7.619 -24.623 1.00 13.34 281 HIS A CA 1
ATOM 2018 C C . HIS A 1 259 ? -10.152 8.880 -25.080 1.00 13.62 281 HIS A C 1
ATOM 2019 O O . HIS A 1 259 ? -9.574 9.633 -25.893 1.00 15.49 281 HIS A O 1
ATOM 2026 N N . THR A 1 260 ? -11.372 9.093 -24.644 1.00 13.68 282 THR A N 1
ATOM 2027 C CA . THR A 1 260 ? -12.127 10.264 -25.074 1.00 13.77 282 THR A CA 1
ATOM 2028 C C . THR A 1 260 ? -11.684 11.509 -24.304 1.00 13.57 282 THR A C 1
ATOM 2029 O O . THR A 1 260 ? -11.449 12.566 -24.949 1.00 14.64 282 THR A O 1
ATOM 2033 N N . LEU A 1 261 ? -11.620 11.419 -22.994 1.00 13.21 283 LEU A N 1
ATOM 2034 C CA . LEU A 1 261 ? -11.394 12.620 -22.163 1.00 13.65 283 LEU A CA 1
ATOM 2035 C C . LEU A 1 261 ? -9.948 13.115 -22.249 1.00 14.04 283 LEU A C 1
ATOM 2036 O O . LEU A 1 261 ? -9.723 14.311 -21.985 1.00 14.65 283 LEU A O 1
ATOM 2041 N N . THR A 1 262 ? -9.002 12.230 -22.480 1.00 13.86 284 THR A N 1
ATOM 2042 C CA . THR A 1 262 ? -7.583 12.651 -22.541 1.00 13.87 284 THR A CA 1
ATOM 2043 C C . THR A 1 262 ? -7.024 12.491 -23.956 1.00 14.06 284 THR A C 1
ATOM 2044 O O . THR A 1 262 ? -6.505 13.458 -24.546 1.00 16.00 284 THR A O 1
ATOM 2048 N N . GLU A 1 263 ? -7.052 11.277 -24.513 1.00 14.84 285 GLU A N 1
ATOM 2049 C CA . GLU A 1 263 ? -6.375 11.039 -25.817 1.00 15.13 285 GLU A CA 1
ATOM 2050 C C . GLU A 1 263 ? -7.003 11.884 -26.920 1.00 14.69 285 GLU A C 1
ATOM 2051 O O . GLU A 1 263 ? -6.276 12.521 -27.707 1.00 17.05 285 GLU A O 1
ATOM 2057 N N . ILE A 1 264 ? -8.319 11.910 -27.045 1.00 13.95 286 ILE A N 1
ATOM 2058 C CA . ILE A 1 264 ? -8.938 12.715 -28.110 1.00 14.62 286 ILE A CA 1
ATOM 2059 C C . ILE A 1 264 ? -8.982 14.181 -27.655 1.00 14.16 286 ILE A C 1
ATOM 2060 O O . ILE A 1 264 ? -8.402 15.050 -28.325 1.00 15.30 286 ILE A O 1
ATOM 2065 N N . LEU A 1 265 ? -9.656 14.463 -26.553 1.00 13.86 287 LEU A N 1
ATOM 2066 C CA . LEU A 1 265 ? -9.981 15.841 -26.170 1.00 13.41 287 LEU A CA 1
ATOM 2067 C C . LEU A 1 265 ? -8.687 16.653 -25.970 1.00 14.84 287 LEU A C 1
ATOM 2068 O O . LEU A 1 265 ? -8.646 17.836 -26.422 1.00 15.22 287 LEU A O 1
ATOM 2073 N N . ARG A 1 266 ? -7.688 16.111 -25.282 1.00 13.54 288 ARG A N 1
ATOM 2074 C CA . ARG A 1 266 ? -6.446 16.878 -25.037 1.00 14.89 288 ARG A CA 1
ATOM 2075 C C . ARG A 1 266 ? -5.383 16.538 -26.075 1.00 16.20 288 ARG A C 1
ATOM 2076 O O . ARG A 1 266 ? -4.870 17.483 -26.673 1.00 17.83 288 ARG A O 1
ATOM 2084 N N . GLU A 1 267 ? -5.000 15.272 -26.244 1.00 16.71 289 GLU A N 1
ATOM 2085 C CA . GLU A 1 267 ? -3.823 14.990 -27.052 1.00 16.70 289 GLU A CA 1
ATOM 2086 C C . GLU A 1 267 ? -4.061 15.230 -28.552 1.00 18.37 289 GLU A C 1
ATOM 2087 O O . GLU A 1 267 ? -3.099 15.721 -29.220 1.00 23.00 289 GLU A O 1
ATOM 2093 N N . GLU A 1 268 ? -5.238 14.953 -29.090 1.00 15.74 290 GLU A N 1
ATOM 2094 C CA . GLU A 1 268 ? -5.567 15.205 -30.499 1.00 15.15 290 GLU A CA 1
ATOM 2095 C C . GLU A 1 268 ? -6.020 16.666 -30.650 1.00 15.93 290 GLU A C 1
ATOM 2096 O O . GLU A 1 268 ? -5.558 17.335 -31.601 1.00 20.25 290 GLU A O 1
ATOM 2102 N N . TRP A 1 269 ? -7.000 17.111 -29.898 1.00 15.39 291 TRP A N 1
ATOM 2103 C CA . TRP A 1 269 ? -7.674 18.405 -30.152 1.00 16.22 291 TRP A CA 1
ATOM 2104 C C . TRP A 1 269 ? -6.915 19.571 -29.520 1.00 16.14 291 TRP A C 1
ATOM 2105 O O . TRP A 1 269 ? -7.050 20.692 -30.057 1.00 19.65 291 TRP A O 1
ATOM 2116 N N . GLY A 1 270 ? -6.263 19.354 -28.401 1.00 15.43 292 GLY A N 1
ATOM 2117 C CA . GLY A 1 270 ? -5.582 20.461 -27.693 1.00 16.63 292 GLY A CA 1
ATOM 2118 C C . GLY A 1 270 ? -6.516 21.269 -26.827 1.00 15.76 292 GLY A C 1
ATOM 2119 O O . GLY A 1 270 ? -6.165 22.421 -26.487 1.00 17.46 292 GLY A O 1
ATOM 2120 N N . TYR A 1 271 ? -7.603 20.689 -26.318 1.00 14.68 293 TYR A N 1
ATOM 2121 C CA . TYR A 1 271 ? -8.475 21.394 -25.352 1.00 14.12 293 TYR A CA 1
ATOM 2122 C C . TYR A 1 271 ? -7.699 21.829 -24.115 1.00 15.26 293 TYR A C 1
ATOM 2123 O O . TYR A 1 271 ? -6.975 21.058 -23.530 1.00 15.72 293 TYR A O 1
ATOM 2132 N N . LYS A 1 272 ? -7.876 23.115 -23.725 1.00 15.37 294 LYS A N 1
ATOM 2133 C CA . LYS A 1 272 ? -7.072 23.710 -22.637 1.00 16.43 294 LYS A CA 1
ATOM 2134 C C . LYS A 1 272 ? -7.727 23.721 -21.277 1.00 15.12 294 LYS A C 1
ATOM 2135 O O . LYS A 1 272 ? -7.056 24.036 -20.307 1.00 16.46 294 LYS A O 1
ATOM 2141 N N . TYR A 1 273 ? -9.025 23.442 -21.173 1.00 14.36 295 TYR A N 1
ATOM 2142 C CA . TYR A 1 273 ? -9.765 23.712 -19.932 1.00 14.85 295 TYR A CA 1
ATOM 2143 C C . TYR A 1 273 ? -10.246 22.431 -19.261 1.00 14.26 295 TYR A C 1
ATOM 2144 O O . TYR A 1 273 ? -9.514 21.436 -19.299 1.00 14.25 295 TYR A O 1
ATOM 2153 N N . TRP A 1 274 ? -11.342 22.556 -18.528 1.00 13.80 296 TRP A N 1
ATOM 2154 C CA . TRP A 1 274 ? -11.738 21.534 -17.536 1.00 13.83 296 TRP A CA 1
ATOM 2155 C C . TRP A 1 274 ? -13.023 20.810 -17.947 1.00 13.40 296 TRP A C 1
ATOM 2156 O O . TRP A 1 274 ? -13.815 21.279 -18.773 1.00 13.98 296 TRP A O 1
ATOM 2167 N N . VAL A 1 275 ? -13.119 19.606 -17.381 1.00 13.74 297 VAL A N 1
ATOM 2168 C CA . VAL A 1 275 ? -14.316 18.717 -17.546 1.00 13.53 297 VAL A CA 1
ATOM 2169 C C . VAL A 1 275 ? -14.918 18.483 -16.179 1.00 13.37 297 VAL A C 1
ATOM 2170 O O . VAL A 1 275 ? -14.165 18.087 -15.256 1.00 15.37 297 VAL A O 1
ATOM 2174 N N . THR A 1 276 ? -16.229 18.687 -16.068 1.00 13.37 298 THR A N 1
ATOM 2175 C CA . THR A 1 276 ? -16.962 18.291 -14.869 1.00 13.38 298 THR A CA 1
ATOM 2176 C C . THR A 1 276 ? -17.746 16.990 -15.184 1.00 12.98 298 THR A C 1
ATOM 2177 O O . THR A 1 276 ? -18.233 16.824 -16.287 1.00 13.05 298 THR A O 1
ATOM 2181 N N . SER A 1 277 ? -17.953 16.184 -14.159 1.00 14.08 299 SER A N 1
ATOM 2182 C CA . SER A 1 277 ? -18.935 15.092 -14.253 1.00 13.41 299 SER A CA 1
ATOM 2183 C C . SER A 1 277 ? -20.328 15.679 -14.351 1.00 13.31 299 SER A C 1
ATOM 2184 O O . SER A 1 277 ? -20.568 16.856 -13.957 1.00 14.70 299 SER A O 1
ATOM 2187 N N . ASP A 1 278 ? -21.294 14.864 -14.695 1.00 13.48 300 ASP A N 1
ATOM 2188 C CA . ASP A 1 278 ? -22.723 15.177 -14.540 1.00 13.77 300 ASP A CA 1
ATOM 2189 C C . ASP A 1 278 ? -23.104 14.867 -13.058 1.00 13.27 300 ASP A C 1
ATOM 2190 O O . ASP A 1 278 ? -22.260 14.370 -12.278 1.00 14.67 300 ASP A O 1
ATOM 2195 N N . ALA A 1 279 ? -24.322 15.204 -12.713 1.00 14.56 301 ALA A N 1
ATOM 2196 C CA . ALA A 1 279 ? -24.770 15.246 -11.291 1.00 15.27 301 ALA A CA 1
ATOM 2197 C C . ALA A 1 279 ? -24.955 13.817 -10.740 1.00 15.95 301 ALA A C 1
ATOM 2198 O O . ALA A 1 279 ? -25.886 13.113 -11.148 1.00 16.88 301 ALA A O 1
ATOM 2200 N N . GLY A 1 280 ? -24.088 13.432 -9.816 1.00 16.34 302 GLY A N 1
ATOM 2201 C CA . GLY A 1 280 ? -24.071 12.042 -9.327 1.00 17.18 302 GLY A CA 1
ATOM 2202 C C . GLY A 1 280 ? -23.496 11.075 -10.306 1.00 16.42 302 GLY A C 1
ATOM 2203 O O . GLY A 1 280 ? -23.513 9.843 -10.083 1.00 17.34 302 GLY A O 1
ATOM 2204 N N . ALA A 1 281 ? -22.855 11.564 -11.364 1.00 15.37 303 ALA A N 1
ATOM 2205 C CA . ALA A 1 281 ? -22.226 10.655 -12.335 1.00 15.67 303 ALA A CA 1
ATOM 2206 C C . ALA A 1 281 ? -21.029 9.939 -11.756 1.00 14.63 303 ALA A C 1
ATOM 2207 O O . ALA A 1 281 ? -20.649 8.828 -12.185 1.00 15.90 303 ALA A O 1
ATOM 2209 N N . SER A 1 282 ? -20.361 10.544 -10.774 1.00 15.26 304 SER A N 1
ATOM 2210 C CA . SER A 1 282 ? -19.188 9.938 -10.111 1.00 16.28 304 SER A CA 1
ATOM 2211 C C . SER A 1 282 ? -19.650 8.662 -9.361 1.00 16.74 304 SER A C 1
ATOM 2212 O O . SER A 1 282 ? -19.063 7.575 -9.601 1.00 16.26 304 SER A O 1
ATOM 2215 N N . ASP A 1 283 ? -20.705 8.755 -8.559 1.00 16.05 305 ASP A N 1
ATOM 2216 C CA . ASP A 1 283 ? -21.184 7.569 -7.774 1.00 17.13 305 ASP A CA 1
ATOM 2217 C C . ASP A 1 283 ? -21.479 6.398 -8.716 1.00 17.38 305 ASP A C 1
ATOM 2218 O O . ASP A 1 283 ? -21.277 5.244 -8.309 1.00 17.23 305 ASP A O 1
ATOM 2223 N N . ARG A 1 284 ? -22.035 6.706 -9.877 1.00 14.62 306 ARG A N 1
ATOM 2224 C CA . ARG A 1 284 ? -22.488 5.658 -10.838 1.00 14.45 306 ARG A CA 1
ATOM 2225 C C . ARG A 1 284 ? -21.359 4.689 -11.168 1.00 15.15 306 ARG A C 1
ATOM 2226 O O . ARG A 1 284 ? -21.660 3.548 -11.546 1.00 16.18 306 ARG A O 1
ATOM 2234 N N . VAL A 1 285 ? -20.093 5.106 -11.139 1.00 14.68 307 VAL A N 1
ATOM 2235 C CA . VAL A 1 285 ? -18.966 4.209 -11.390 1.00 14.65 307 VAL A CA 1
ATOM 2236 C C . VAL A 1 285 ? -19.116 2.942 -10.550 1.00 17.26 307 VAL A C 1
ATOM 2237 O O . VAL A 1 285 ? -18.886 1.836 -11.067 1.00 16.51 307 VAL A O 1
ATOM 2241 N N . CYS A 1 286 ? -19.550 3.081 -9.312 1.00 16.80 308 CYS A N 1
ATOM 2242 C CA . CYS A 1 286 ? -19.866 1.920 -8.461 1.00 18.45 308 CYS A CA 1
ATOM 2243 C C . CYS A 1 286 ? -21.339 1.526 -8.591 1.00 16.57 308 CYS A C 1
ATOM 2244 O O . CYS A 1 286 ? -21.629 0.314 -8.793 1.00 18.39 308 CYS A O 1
ATOM 2247 N N . THR A 1 287 ? -22.283 2.425 -8.418 1.00 15.63 309 THR A N 1
ATOM 2248 C CA . THR A 1 287 ? -23.683 2.083 -8.155 1.00 16.25 309 THR A CA 1
ATOM 2249 C C . THR A 1 287 ? -24.402 1.570 -9.398 1.00 18.71 309 THR A C 1
ATOM 2250 O O . THR A 1 287 ? -25.318 0.748 -9.262 1.00 24.39 309 THR A O 1
ATOM 2254 N N . ALA A 1 288 ? -24.084 2.040 -10.563 1.00 16.08 310 ALA A N 1
ATOM 2255 C CA . ALA A 1 288 ? -24.734 1.654 -11.837 1.00 15.93 310 ALA A CA 1
ATOM 2256 C C . ALA A 1 288 ? -23.834 0.731 -12.641 1.00 14.35 310 ALA A C 1
ATOM 2257 O O . ALA A 1 288 ? -24.336 -0.314 -13.099 1.00 16.37 310 ALA A O 1
ATOM 2259 N N . PHE A 1 289 ? -22.559 1.050 -12.776 1.00 14.55 311 PHE A N 1
ATOM 2260 C CA . PHE A 1 289 ? -21.617 0.307 -13.612 1.00 14.88 311 PHE A CA 1
ATOM 2261 C C . PHE A 1 289 ? -20.938 -0.855 -12.923 1.00 15.00 311 PHE A C 1
ATOM 2262 O O . PHE A 1 289 ? -20.301 -1.671 -13.596 1.00 16.42 311 PHE A O 1
ATOM 2270 N N . LYS A 1 290 ? -20.954 -0.890 -11.566 1.00 14.88 312 LYS A N 1
ATOM 2271 C CA . LYS A 1 290 ? -20.335 -1.983 -10.796 1.00 14.97 312 LYS A CA 1
ATOM 2272 C C . LYS A 1 290 ? -18.861 -2.139 -11.079 1.00 15.85 312 LYS A C 1
ATOM 2273 O O . LYS A 1 290 ? -18.325 -3.264 -11.208 1.00 16.84 312 LYS A O 1
ATOM 2279 N N . LEU A 1 291 ? -18.171 -1.003 -11.160 1.00 15.99 313 LEU A N 1
ATOM 2280 C CA . LEU A 1 291 ? -16.688 -1.004 -11.313 1.00 16.76 313 LEU A CA 1
ATOM 2281 C C . LEU A 1 291 ? -15.986 -0.916 -9.941 1.00 16.68 313 LEU A C 1
ATOM 2282 O O . LEU A 1 291 ? -14.768 -0.898 -9.899 1.00 19.12 313 LEU A O 1
ATOM 2287 N N . CYS A 1 292 ? -16.791 -0.936 -8.866 1.00 18.29 314 CYS A N 1
ATOM 2288 C CA . CYS A 1 292 ? -16.309 -0.824 -7.477 1.00 18.13 314 CYS A CA 1
ATOM 2289 C C . CYS A 1 292 ? -17.493 -1.122 -6.587 1.00 16.98 314 CYS A C 1
ATOM 2290 O O . CYS A 1 292 ? -18.661 -1.118 -7.054 1.00 19.26 314 CYS A O 1
ATOM 2293 N N . ARG A 1 293 ? -17.178 -1.284 -5.291 1.00 20.58 315 ARG A N 1
ATOM 2294 C CA . ARG A 1 293 ? -18.206 -1.567 -4.274 1.00 20.88 315 ARG A CA 1
ATOM 2295 C C . ARG A 1 293 ? -19.188 -0.415 -4.144 1.00 19.14 315 ARG A C 1
ATOM 2296 O O . ARG A 1 293 ? -18.730 0.766 -4.007 1.00 21.42 315 ARG A O 1
ATOM 2304 N N . ALA A 1 294 ? -20.500 -0.680 -4.178 1.00 21.56 316 ALA A N 1
ATOM 2305 C CA . ALA A 1 294 ? -21.561 0.328 -4.097 1.00 23.59 316 ALA A CA 1
ATOM 2306 C C . ALA A 1 294 ? -21.976 0.623 -2.678 1.00 29.21 316 ALA A C 1
ATOM 2307 O O . ALA A 1 294 ? -22.479 1.751 -2.466 1.00 29.22 316 ALA A O 1
ATOM 2309 N N . ASP A 1 295 ? -21.870 -0.347 -1.774 1.00 27.31 317 ASP A N 1
ATOM 2310 C CA . ASP A 1 295 ? -22.541 -0.224 -0.446 1.00 31.57 317 ASP A CA 1
ATOM 2311 C C . ASP A 1 295 ? -21.616 -0.774 0.622 1.00 31.78 317 ASP A C 1
ATOM 2312 O O . ASP A 1 295 ? -21.501 -1.989 0.749 1.00 40.50 317 ASP A O 1
ATOM 2317 N N . PRO A 1 296 ? -20.894 0.076 1.397 1.00 27.98 318 PRO A N 1
ATOM 2318 C CA . PRO A 1 296 ? -20.852 1.525 1.228 1.00 27.44 318 PRO A CA 1
ATOM 2319 C C . PRO A 1 296 ? -19.975 1.905 0.022 1.00 23.82 318 PRO A C 1
ATOM 2320 O O . PRO A 1 296 ? -19.013 1.174 -0.296 1.00 24.14 318 PRO A O 1
ATOM 2324 N N . ILE A 1 297 ? -20.238 3.081 -0.556 1.00 23.11 319 ILE A N 1
ATOM 2325 C CA . ILE A 1 297 ? -19.563 3.435 -1.807 1.00 19.64 319 ILE A CA 1
ATOM 2326 C C . ILE A 1 297 ? -18.061 3.476 -1.585 1.00 18.95 319 ILE A C 1
ATOM 2327 O O . ILE A 1 297 ? -17.572 4.080 -0.620 1.00 20.95 319 ILE A O 1
ATOM 2332 N N . ASP A 1 298 ? -17.305 2.929 -2.521 1.00 19.31 320 ASP A N 1
ATOM 2333 C CA . ASP A 1 298 ? -15.836 2.968 -2.521 1.00 18.37 320 ASP A CA 1
ATOM 2334 C C . ASP A 1 298 ? -15.375 4.313 -3.105 1.00 18.57 320 ASP A C 1
ATOM 2335 O O . ASP A 1 298 ? -15.112 4.416 -4.321 1.00 18.71 320 ASP A O 1
ATOM 2340 N N . LYS A 1 299 ? -15.342 5.330 -2.268 1.00 18.27 321 LYS A N 1
ATOM 2341 C CA . LYS A 1 299 ? -15.070 6.719 -2.734 1.00 18.11 321 LYS A CA 1
ATOM 2342 C C . LYS A 1 299 ? -13.687 6.785 -3.318 1.00 17.59 321 LYS A C 1
ATOM 2343 O O . LYS A 1 299 ? -13.473 7.572 -4.319 1.00 17.74 321 LYS A O 1
ATOM 2349 N N . GLU A 1 300 ? -12.699 6.070 -2.761 1.00 18.12 322 GLU A N 1
ATOM 2350 C CA . GLU A 1 300 ? -11.334 6.046 -3.334 1.00 16.78 322 GLU A CA 1
ATOM 2351 C C . GLU A 1 300 ? -11.365 5.505 -4.759 1.00 17.53 322 GLU A C 1
ATOM 2352 O O . GLU A 1 300 ? -10.653 6.021 -5.646 1.00 18.18 322 GLU A O 1
ATOM 2358 N N . ALA A 1 301 ? -12.042 4.367 -4.952 1.00 16.92 323 ALA A N 1
ATOM 2359 C CA . ALA A 1 301 ? -12.067 3.742 -6.283 1.00 16.64 323 ALA A CA 1
ATOM 2360 C C . ALA A 1 301 ? -12.717 4.699 -7.298 1.00 17.36 323 ALA A C 1
ATOM 2361 O O . ALA A 1 301 ? -12.229 4.733 -8.437 1.00 17.95 323 ALA A O 1
ATOM 2363 N N . VAL A 1 302 ? -13.777 5.400 -6.915 1.00 15.59 324 VAL A N 1
ATOM 2364 C CA . VAL A 1 302 ? -14.414 6.342 -7.851 1.00 16.12 324 VAL A CA 1
ATOM 2365 C C . VAL A 1 302 ? -13.381 7.383 -8.278 1.00 15.78 324 VAL A C 1
ATOM 2366 O O . VAL A 1 302 ? -13.241 7.682 -9.462 1.00 16.56 324 VAL A O 1
ATOM 2370 N N . THR A 1 303 ? -12.675 7.951 -7.322 1.00 16.03 325 THR A N 1
ATOM 2371 C CA . THR A 1 303 ? -11.746 9.067 -7.565 1.00 14.88 325 THR A CA 1
ATOM 2372 C C . THR A 1 303 ? -10.603 8.564 -8.449 1.00 16.21 325 THR A C 1
ATOM 2373 O O . THR A 1 303 ? -10.203 9.223 -9.418 1.00 16.05 325 THR A O 1
ATOM 2377 N N . LEU A 1 304 ? -10.082 7.351 -8.165 1.00 16.90 326 LEU A N 1
ATOM 2378 C CA . LEU A 1 304 ? -8.974 6.769 -8.950 1.00 15.79 326 LEU A CA 1
ATOM 2379 C C . LEU A 1 304 ? -9.413 6.434 -10.372 1.00 16.56 326 LEU A C 1
ATOM 2380 O O . LEU A 1 304 ? -8.555 6.359 -11.268 1.00 19.99 326 LEU A O 1
ATOM 2385 N N . ALA A 1 305 ? -10.697 6.188 -10.602 1.00 15.37 327 ALA A N 1
ATOM 2386 C CA . ALA A 1 305 ? -11.204 5.883 -11.960 1.00 16.65 327 ALA A CA 1
ATOM 2387 C C . ALA A 1 305 ? -11.332 7.169 -12.768 1.00 17.04 327 ALA A C 1
ATOM 2388 O O . ALA A 1 305 ? -10.987 7.213 -13.915 1.00 21.89 327 ALA A O 1
ATOM 2390 N N . ILE A 1 306 ? -11.952 8.185 -12.206 1.00 15.10 328 ILE A N 1
ATOM 2391 C CA . ILE A 1 306 ? -12.424 9.335 -13.037 1.00 14.67 328 ILE A CA 1
ATOM 2392 C C . ILE A 1 306 ? -11.383 10.453 -13.116 1.00 14.73 328 ILE A C 1
ATOM 2393 O O . ILE A 1 306 ? -11.270 11.029 -14.166 1.00 15.42 328 ILE A O 1
ATOM 2398 N N . LEU A 1 307 ? -10.699 10.771 -12.040 1.00 14.62 329 LEU A N 1
ATOM 2399 C CA . LEU A 1 307 ? -9.774 11.945 -12.058 1.00 14.18 329 LEU A CA 1
ATOM 2400 C C . LEU A 1 307 ? -8.624 11.684 -13.016 1.00 15.22 329 LEU A C 1
ATOM 2401 O O . LEU A 1 307 ? -8.381 12.492 -13.925 1.00 16.13 329 LEU A O 1
ATOM 2406 N N . PRO A 1 308 ? -7.929 10.522 -12.965 1.00 15.63 330 PRO A N 1
ATOM 2407 C CA . PRO A 1 308 ? -6.846 10.276 -13.905 1.00 15.84 330 PRO A CA 1
ATOM 2408 C C . PRO A 1 308 ? -7.336 10.087 -15.343 1.00 15.26 330 PRO A C 1
ATOM 2409 O O . PRO A 1 308 ? -6.536 10.166 -16.269 1.00 18.18 330 PRO A O 1
ATOM 2413 N N . ALA A 1 309 ? -8.615 9.759 -15.542 1.00 14.30 331 ALA A N 1
ATOM 2414 C CA . ALA A 1 309 ? -9.139 9.607 -16.893 1.00 15.13 331 ALA A CA 1
ATOM 2415 C C . ALA A 1 309 ? -9.200 10.942 -17.625 1.00 14.05 331 ALA A C 1
ATOM 2416 O O . ALA A 1 309 ? -9.238 10.951 -18.860 1.00 14.87 331 ALA A O 1
ATOM 2418 N N . GLY A 1 310 ? -9.288 12.033 -16.895 1.00 14.54 332 GLY A N 1
ATOM 2419 C CA . GLY A 1 310 ? -9.473 13.378 -17.454 1.00 14.49 332 GLY A CA 1
ATOM 2420 C C . GLY A 1 310 ? -10.747 14.071 -17.033 1.00 14.82 332 GLY A C 1
ATOM 2421 O O . GLY A 1 310 ? -11.076 15.136 -17.601 1.00 15.26 332 GLY A O 1
ATOM 2422 N N . ASN A 1 311 ? -11.482 13.525 -16.054 1.00 14.21 333 ASN A N 1
ATOM 2423 C CA . ASN A 1 311 ? -12.683 14.177 -15.513 1.00 14.55 333 ASN A CA 1
ATOM 2424 C C . ASN A 1 311 ? -12.194 14.973 -14.310 1.00 15.23 333 ASN A C 1
ATOM 2425 O O . ASN A 1 311 ? -11.961 14.428 -13.228 1.00 15.75 333 ASN A O 1
ATOM 2430 N N . ASP A 1 312 ? -11.963 16.284 -14.495 1.00 14.29 334 ASP A N 1
ATOM 2431 C CA . ASP A 1 312 ? -11.301 17.120 -13.482 1.00 14.95 334 ASP A CA 1
ATOM 2432 C C . ASP A 1 312 ? -12.132 17.427 -12.262 1.00 14.09 334 ASP A C 1
ATOM 2433 O O . ASP A 1 312 ? -11.535 17.605 -11.191 1.00 15.20 334 ASP A O 1
ATOM 2438 N N . VAL A 1 313 ? -13.417 17.639 -12.425 1.00 13.57 335 VAL A N 1
ATOM 2439 C CA . VAL A 1 313 ? -14.303 18.210 -11.409 1.00 13.91 335 VAL A CA 1
ATOM 2440 C C . VAL A 1 313 ? -15.477 17.252 -11.119 1.00 14.47 335 VAL A C 1
ATOM 2441 O O . VAL A 1 313 ? -16.060 16.712 -12.086 1.00 14.55 335 VAL A O 1
ATOM 2445 N N . GLU A 1 314 ? -15.751 17.061 -9.852 1.00 14.24 336 GLU A N 1
ATOM 2446 C CA . GLU A 1 314 ? -16.874 16.229 -9.403 1.00 15.21 336 GLU A CA 1
ATOM 2447 C C . GLU A 1 314 ? -18.074 17.137 -9.142 1.00 15.58 336 GLU A C 1
ATOM 2448 O O . GLU A 1 314 ? -18.039 18.008 -8.220 1.00 16.01 336 GLU A O 1
ATOM 2454 N N . MET A 1 315 ? -19.145 16.962 -9.882 1.00 14.44 337 MET A N 1
ATOM 2455 C CA A MET A 1 315 ? -20.414 17.671 -9.637 0.50 15.46 337 MET A CA 1
ATOM 2456 C CA B MET A 1 315 ? -20.414 17.671 -9.637 0.50 15.46 337 MET A CA 1
ATOM 2457 C C . MET A 1 315 ? -21.067 17.171 -8.343 1.00 15.61 337 MET A C 1
ATOM 2458 O O . MET A 1 315 ? -20.863 15.993 -7.931 1.00 17.21 337 MET A O 1
ATOM 2464 N N . GLY A 1 316 ? -21.870 18.037 -7.746 1.00 15.49 338 GLY A N 1
ATOM 2465 C CA . GLY A 1 316 ? -22.795 17.624 -6.696 1.00 16.83 338 GLY A CA 1
ATOM 2466 C C . GLY A 1 316 ? -23.802 16.616 -7.139 1.00 16.03 338 GLY A C 1
ATOM 2467 O O . GLY A 1 316 ? -23.892 16.295 -8.338 1.00 16.86 338 GLY A O 1
ATOM 2468 N N . GLY A 1 317 ? -24.629 16.152 -6.200 1.00 18.60 339 GLY A N 1
ATOM 2469 C CA . GLY A 1 317 ? -25.676 15.147 -6.485 1.00 18.74 339 GLY A CA 1
ATOM 2470 C C . GLY A 1 317 ? -25.212 13.735 -6.260 1.00 17.67 339 GLY A C 1
ATOM 2471 O O . GLY A 1 317 ? -26.048 12.839 -6.405 1.00 21.47 339 GLY A O 1
ATOM 2472 N N . GLY A 1 318 ? -23.976 13.519 -5.889 1.00 17.11 340 GLY A N 1
ATOM 2473 C CA . GLY A 1 318 ? -23.404 12.227 -5.552 1.00 18.34 340 GLY A CA 1
ATOM 2474 C C . GLY A 1 318 ? -22.925 12.200 -4.113 1.00 17.85 340 GLY A C 1
ATOM 2475 O O . GLY A 1 318 ? -23.495 12.919 -3.234 1.00 19.64 340 GLY A O 1
ATOM 2476 N N . SER A 1 319 ? -21.880 11.472 -3.869 1.00 17.30 341 SER A N 1
ATOM 2477 C CA . SER A 1 319 ? -21.323 11.256 -2.537 1.00 17.32 341 SER A CA 1
ATOM 2478 C C . SER A 1 319 ? -20.028 12.057 -2.306 1.00 18.22 341 SER A C 1
ATOM 2479 O O . SER A 1 319 ? -19.355 11.824 -1.299 1.00 18.70 341 SER A O 1
ATOM 2482 N N . TYR A 1 320 ? -19.650 12.956 -3.214 1.00 16.49 342 TYR A N 1
ATOM 2483 C CA . TYR A 1 320 ? -18.463 13.821 -3.018 1.00 15.94 342 TYR A CA 1
ATOM 2484 C C . TYR A 1 320 ? -17.244 12.960 -2.759 1.00 15.56 342 TYR A C 1
ATOM 2485 O O . TYR A 1 320 ? -16.483 13.102 -1.801 1.00 19.28 342 TYR A O 1
ATOM 2494 N N . ASN A 1 321 ? -17.055 11.996 -3.658 1.00 15.49 343 ASN A N 1
ATOM 2495 C CA . ASN A 1 321 ? -15.985 10.994 -3.632 1.00 15.80 343 ASN A CA 1
ATOM 2496 C C . ASN A 1 321 ? -14.595 11.630 -3.615 1.00 16.84 343 ASN A C 1
ATOM 2497 O O . ASN A 1 321 ? -13.662 11.070 -3.013 1.00 16.82 343 ASN A O 1
ATOM 2502 N N . PHE A 1 322 ? -14.453 12.802 -4.272 1.00 15.95 344 PHE A N 1
ATOM 2503 C CA . PHE A 1 322 ? -13.162 13.491 -4.372 1.00 15.91 344 PHE A CA 1
ATOM 2504 C C . PHE A 1 322 ? -12.675 13.995 -3.010 1.00 15.52 344 PHE A C 1
ATOM 2505 O O . PHE A 1 322 ? -11.486 14.438 -2.928 1.00 16.44 344 PHE A O 1
ATOM 2513 N N . GLU A 1 323 ? -13.482 13.972 -1.973 1.00 16.53 345 GLU A N 1
ATOM 2514 C CA . GLU A 1 323 ? -12.954 14.280 -0.603 1.00 17.46 345 GLU A CA 1
ATOM 2515 C C . GLU A 1 323 ? -11.827 13.323 -0.219 1.00 18.98 345 GLU A C 1
ATOM 2516 O O . GLU A 1 323 ? -11.009 13.675 0.661 1.00 20.25 345 GLU A O 1
ATOM 2522 N N . THR A 1 324 ? -11.712 12.179 -0.897 1.00 17.50 346 THR A N 1
ATOM 2523 C CA . THR A 1 324 ? -10.603 11.229 -0.708 1.00 17.62 346 THR A CA 1
ATOM 2524 C C . THR A 1 324 ? -9.259 11.673 -1.300 1.00 17.94 346 THR A C 1
ATOM 2525 O O . THR A 1 324 ? -8.254 10.984 -1.108 1.00 18.76 346 THR A O 1
ATOM 2529 N N . ILE A 1 325 ? -9.235 12.764 -2.088 1.00 18.12 347 ILE A N 1
ATOM 2530 C CA . ILE A 1 325 ? -7.982 13.157 -2.751 1.00 18.49 347 ILE A CA 1
ATOM 2531 C C . ILE A 1 325 ? -6.843 13.324 -1.740 1.00 18.88 347 ILE A C 1
ATOM 2532 O O . ILE A 1 325 ? -5.744 12.899 -2.060 1.00 19.74 347 ILE A O 1
ATOM 2537 N N . ILE A 1 326 ? -7.128 13.893 -0.570 1.00 19.42 348 ILE A N 1
ATOM 2538 C CA . ILE A 1 326 ? -6.032 14.167 0.414 1.00 22.32 348 ILE A CA 1
ATOM 2539 C C . ILE A 1 326 ? -5.427 12.820 0.819 1.00 21.12 348 ILE A C 1
ATOM 2540 O O . ILE A 1 326 ? -4.212 12.613 0.709 1.00 22.83 348 ILE A O 1
ATOM 2545 N N . ASP A 1 327 ? -6.287 11.894 1.250 1.00 20.78 349 ASP A N 1
ATOM 2546 C CA . ASP A 1 327 ? -5.799 10.559 1.697 1.00 23.12 349 ASP A CA 1
ATOM 2547 C C . ASP A 1 327 ? -5.083 9.830 0.560 1.00 22.01 349 ASP A C 1
ATOM 2548 O O . ASP A 1 327 ? -4.037 9.177 0.787 1.00 23.90 349 ASP A O 1
ATOM 2553 N N . LEU A 1 328 ? -5.614 9.899 -0.666 1.00 20.19 350 LEU A N 1
ATOM 2554 C CA . LEU A 1 328 ? -5.008 9.149 -1.782 1.00 20.28 350 LEU A CA 1
ATOM 2555 C C . LEU A 1 328 ? -3.614 9.678 -2.120 1.00 18.20 350 LEU A C 1
ATOM 2556 O O . LEU A 1 328 ? -2.700 8.912 -2.462 1.00 21.27 350 LEU A O 1
ATOM 2561 N N . VAL A 1 329 ? -3.450 11.009 -2.106 1.00 20.40 351 VAL A N 1
ATOM 2562 C CA . VAL A 1 329 ? -2.122 11.587 -2.418 1.00 21.17 351 VAL A CA 1
ATOM 2563 C C . VAL A 1 329 ? -1.145 11.227 -1.275 1.00 20.56 351 VAL A C 1
ATOM 2564 O O . VAL A 1 329 ? -0.006 10.794 -1.566 1.00 23.47 351 VAL A O 1
ATOM 2568 N N . ASN A 1 330 ? -1.575 11.372 -0.032 1.00 20.64 352 ASN A N 1
ATOM 2569 C CA . ASN A 1 330 ? -0.725 11.087 1.152 1.00 24.47 352 ASN A CA 1
ATOM 2570 C C . ASN A 1 330 ? -0.348 9.590 1.204 1.00 27.14 352 ASN A C 1
ATOM 2571 O O . ASN A 1 330 ? 0.753 9.281 1.641 1.00 29.18 352 ASN A O 1
ATOM 2576 N N . ALA A 1 331 ? -1.166 8.676 0.679 1.00 25.59 353 ALA A N 1
ATOM 2577 C CA . ALA A 1 331 ? -0.867 7.226 0.657 1.00 27.28 353 ALA A CA 1
ATOM 2578 C C . ALA A 1 331 ? -0.008 6.841 -0.539 1.00 27.51 353 ALA A C 1
ATOM 2579 O O . ALA A 1 331 ? 0.307 5.657 -0.685 1.00 31.88 353 ALA A O 1
ATOM 2581 N N . GLY A 1 332 ? 0.213 7.731 -1.497 1.00 25.78 354 GLY A N 1
ATOM 2582 C CA . GLY A 1 332 ? 0.952 7.384 -2.715 1.00 26.42 354 GLY A CA 1
ATOM 2583 C C . GLY A 1 332 ? 0.115 6.648 -3.739 1.00 26.51 354 GLY A C 1
ATOM 2584 O O . GLY A 1 332 ? 0.679 6.121 -4.661 1.00 30.91 354 GLY A O 1
ATOM 2585 N N . LYS A 1 333 ? -1.193 6.710 -3.633 1.00 23.71 355 LYS A N 1
ATOM 2586 C CA . LYS A 1 333 ? -2.120 6.019 -4.572 1.00 23.65 355 LYS A CA 1
ATOM 2587 C C . LYS A 1 333 ? -2.504 6.922 -5.738 1.00 23.75 355 LYS A C 1
ATOM 2588 O O . LYS A 1 333 ? -2.852 6.422 -6.818 1.00 24.23 355 LYS A O 1
ATOM 2594 N N . LEU A 1 334 ? -2.426 8.230 -5.527 1.00 22.65 356 LEU A N 1
ATOM 2595 C CA . LEU A 1 334 ? -2.774 9.227 -6.560 1.00 20.98 356 LEU A CA 1
ATOM 2596 C C . LEU A 1 334 ? -1.582 10.184 -6.711 1.00 21.05 356 LEU A C 1
ATOM 2597 O O . LEU A 1 334 ? -1.192 10.800 -5.718 1.00 24.55 356 LEU A O 1
ATOM 2602 N N . ASP A 1 335 ? -1.056 10.318 -7.911 1.00 20.64 357 ASP A N 1
ATOM 2603 C CA . ASP A 1 335 ? 0.085 11.227 -8.198 1.00 21.73 357 ASP A CA 1
ATOM 2604 C C . ASP A 1 335 ? -0.405 12.673 -8.031 1.00 21.62 357 ASP A C 1
ATOM 2605 O O . ASP A 1 335 ? -1.430 13.061 -8.618 1.00 20.35 357 ASP A O 1
ATOM 2610 N N . ILE A 1 336 ? 0.327 13.458 -7.275 1.00 21.61 358 ILE A N 1
ATOM 2611 C CA . ILE A 1 336 ? -0.023 14.887 -7.133 1.00 22.11 358 ILE A CA 1
ATOM 2612 C C . ILE A 1 336 ? -0.065 15.542 -8.529 1.00 19.59 358 ILE A C 1
ATOM 2613 O O . ILE A 1 336 ? -0.828 16.507 -8.689 1.00 19.58 358 ILE A O 1
ATOM 2618 N N . GLU A 1 337 ? 0.702 15.088 -9.500 1.00 20.13 359 GLU A N 1
ATOM 2619 C CA . GLU A 1 337 ? 0.692 15.716 -10.837 1.00 20.50 359 GLU A CA 1
ATOM 2620 C C . GLU A 1 337 ? -0.680 15.600 -11.480 1.00 18.72 359 GLU A C 1
ATOM 2621 O O . GLU A 1 337 ? -1.060 16.524 -12.241 1.00 19.52 359 GLU A O 1
ATOM 2627 N N . ILE A 1 338 ? -1.422 14.539 -11.209 1.00 17.90 360 ILE A N 1
ATOM 2628 C CA . ILE A 1 338 ? -2.763 14.405 -11.786 1.00 18.11 360 ILE A CA 1
ATOM 2629 C C . ILE A 1 338 ? -3.667 15.465 -11.164 1.00 16.46 360 ILE A C 1
ATOM 2630 O O . ILE A 1 338 ? -4.468 16.099 -11.860 1.00 18.28 360 ILE A O 1
ATOM 2635 N N . VAL A 1 339 ? -3.605 15.663 -9.844 1.00 16.88 361 VAL A N 1
ATOM 2636 C CA . VAL A 1 339 ? -4.364 16.720 -9.147 1.00 16.35 361 VAL A CA 1
ATOM 2637 C C . VAL A 1 339 ? -3.966 18.114 -9.682 1.00 15.64 361 VAL A C 1
ATOM 2638 O O . VAL A 1 339 ? -4.844 18.937 -9.960 1.00 17.10 361 VAL A O 1
ATOM 2642 N N . ASN A 1 340 ? -2.676 18.339 -9.808 1.00 16.87 362 ASN A N 1
ATOM 2643 C CA . ASN A 1 340 ? -2.156 19.642 -10.268 1.00 16.75 362 ASN A CA 1
ATOM 2644 C C . ASN A 1 340 ? -2.646 19.949 -11.687 1.00 15.80 362 ASN A C 1
ATOM 2645 O O . ASN A 1 340 ? -3.061 21.094 -11.974 1.00 17.94 362 ASN A O 1
ATOM 2650 N N . THR A 1 341 ? -2.675 18.947 -12.565 1.00 15.98 363 THR A N 1
ATOM 2651 C CA . THR A 1 341 ? -3.183 19.150 -13.928 1.00 17.31 363 THR A CA 1
ATOM 2652 C C . THR A 1 341 ? -4.661 19.539 -13.897 1.00 16.18 363 THR A C 1
ATOM 2653 O O . THR A 1 341 ? -5.072 20.498 -14.598 1.00 16.06 363 THR A O 1
ATOM 2657 N N . ALA A 1 342 ? -5.474 18.807 -13.133 1.00 16.61 364 ALA A N 1
ATOM 2658 C CA . ALA A 1 342 ? -6.909 19.106 -13.003 1.00 15.11 364 ALA A CA 1
ATOM 2659 C C . ALA A 1 342 ? -7.124 20.539 -12.476 1.00 15.47 364 ALA A C 1
ATOM 2660 O O . ALA A 1 342 ? -7.938 21.295 -13.034 1.00 15.91 364 ALA A O 1
ATOM 2662 N N . VAL A 1 343 ? -6.442 20.867 -11.389 1.00 15.70 365 VAL A N 1
ATOM 2663 C CA . VAL A 1 343 ? -6.602 22.221 -10.807 1.00 15.75 365 VAL A CA 1
ATOM 2664 C C . VAL A 1 343 ? -6.167 23.281 -11.833 1.00 16.56 365 VAL A C 1
ATOM 2665 O O . VAL A 1 343 ? -6.850 24.306 -11.949 1.00 15.61 365 VAL A O 1
ATOM 2669 N N . SER A 1 344 ? -5.055 23.025 -12.509 1.00 16.28 366 SER A N 1
ATOM 2670 C CA . SER A 1 344 ? -4.520 23.987 -13.505 1.00 16.23 366 SER A CA 1
ATOM 2671 C C . SER A 1 344 ? -5.564 24.303 -14.575 1.00 16.36 366 SER A C 1
ATOM 2672 O O . SER A 1 344 ? -5.671 25.436 -15.029 1.00 16.31 366 SER A O 1
ATOM 2675 N N . ARG A 1 345 ? -6.326 23.287 -15.022 1.00 14.90 367 ARG A N 1
ATOM 2676 C CA . ARG A 1 345 ? -7.358 23.459 -16.047 1.00 16.02 367 ARG A CA 1
ATOM 2677 C C . ARG A 1 345 ? -8.470 24.395 -15.545 1.00 14.20 367 ARG A C 1
ATOM 2678 O O . ARG A 1 345 ? -8.996 25.227 -16.301 1.00 16.58 367 ARG A O 1
ATOM 2686 N N . VAL A 1 346 ? -8.894 24.199 -14.309 1.00 14.35 368 VAL A N 1
ATOM 2687 C CA . VAL A 1 346 ? -9.943 25.055 -13.707 1.00 14.55 368 VAL A CA 1
ATOM 2688 C C . VAL A 1 346 ? -9.391 26.498 -13.572 1.00 15.81 368 VAL A C 1
ATOM 2689 O O . VAL A 1 346 ? -10.081 27.457 -13.956 1.00 15.67 368 VAL A O 1
ATOM 2693 N N . LEU A 1 347 ? -8.190 26.608 -13.022 1.00 15.34 369 LEU A N 1
ATOM 2694 C CA . LEU A 1 347 ? -7.613 27.973 -12.817 1.00 15.35 369 LEU A CA 1
ATOM 2695 C C . LEU A 1 347 ? -7.424 28.673 -14.147 1.00 15.65 369 LEU A C 1
ATOM 2696 O O . LEU A 1 347 ? -7.697 29.891 -14.226 1.00 16.19 369 LEU A O 1
ATOM 2701 N N . ARG A 1 348 ? -6.931 27.968 -15.186 1.00 15.22 370 ARG A N 1
ATOM 2702 C CA . ARG A 1 348 ? -6.705 28.562 -16.518 1.00 16.30 370 ARG A CA 1
ATOM 2703 C C . ARG A 1 348 ? -7.992 29.213 -16.998 1.00 16.26 370 ARG A C 1
ATOM 2704 O O . ARG A 1 348 ? -7.984 30.376 -17.502 1.00 16.10 370 ARG A O 1
ATOM 2712 N N . ALA A 1 349 ? -9.119 28.515 -16.929 1.00 15.36 371 ALA A N 1
ATOM 2713 C CA . ALA A 1 349 ? -10.402 29.085 -17.382 1.00 15.15 371 ALA A CA 1
ATOM 2714 C C . ALA A 1 349 ? -10.713 30.326 -16.530 1.00 14.71 371 ALA A C 1
ATOM 2715 O O . ALA A 1 349 ? -11.141 31.361 -17.055 1.00 16.26 371 ALA A O 1
ATOM 2717 N N . LYS A 1 350 ? -10.590 30.239 -15.206 1.00 15.38 372 LYS A N 1
ATOM 2718 C CA . LYS A 1 350 ? -10.962 31.373 -14.313 1.00 15.25 372 LYS A CA 1
ATOM 2719 C C . LYS A 1 350 ? -10.083 32.600 -14.654 1.00 16.24 372 LYS A C 1
ATOM 2720 O O . LYS A 1 350 ? -10.655 33.716 -14.712 1.00 16.38 372 LYS A O 1
ATOM 2726 N N . PHE A 1 351 ? -8.797 32.406 -14.901 1.00 14.53 373 PHE A N 1
ATOM 2727 C CA . PHE A 1 351 ? -7.948 33.562 -15.306 1.00 15.55 373 PHE A CA 1
ATOM 2728 C C . PHE A 1 351 ? -8.415 34.146 -16.625 1.00 17.01 373 PHE A C 1
ATOM 2729 O O . PHE A 1 351 ? -8.571 35.391 -16.768 1.00 18.15 373 PHE A O 1
ATOM 2737 N N . GLU A 1 352 ? -8.630 33.308 -17.634 1.00 16.87 374 GLU A N 1
ATOM 2738 C CA . GLU A 1 352 ? -8.975 33.783 -18.982 1.00 16.95 374 GLU A CA 1
ATOM 2739 C C . GLU A 1 352 ? -10.326 34.481 -18.966 1.00 18.21 374 GLU A C 1
ATOM 2740 O O . GLU A 1 352 ? -10.523 35.460 -19.728 1.00 20.29 374 GLU A O 1
ATOM 2746 N N . MET A 1 353 ? -11.278 33.988 -18.167 1.00 16.84 375 MET A N 1
ATOM 2747 C CA . MET A 1 353 ? -12.588 34.615 -18.058 1.00 18.10 375 MET A CA 1
ATOM 2748 C C . MET A 1 353 ? -12.469 36.043 -17.505 1.00 18.31 375 MET A C 1
ATOM 2749 O O . MET A 1 353 ? -13.407 36.829 -17.723 1.00 19.77 375 MET A O 1
ATOM 2754 N N . GLY A 1 354 ? -11.422 36.319 -16.739 1.00 17.56 376 GLY A N 1
ATOM 2755 C CA . GLY A 1 354 ? -11.272 37.607 -16.064 1.00 17.28 376 GLY A CA 1
ATOM 2756 C C . GLY A 1 354 ? -11.731 37.611 -14.635 1.00 17.60 376 GLY A C 1
ATOM 2757 O O . GLY A 1 354 ? -11.851 38.704 -14.033 1.00 18.63 376 GLY A O 1
ATOM 2758 N N . LEU A 1 355 ? -12.036 36.446 -14.036 1.00 17.51 377 LEU A N 1
ATOM 2759 C CA . LEU A 1 355 ? -12.612 36.418 -12.682 1.00 17.39 377 LEU A CA 1
ATOM 2760 C C . LEU A 1 355 ? -11.699 36.974 -11.626 1.00 18.19 377 LEU A C 1
ATOM 2761 O O . LEU A 1 355 ? -12.243 37.435 -10.592 1.00 19.98 377 LEU A O 1
ATOM 2766 N N . PHE A 1 356 ? -10.401 36.825 -11.744 1.00 18.62 378 PHE A N 1
ATOM 2767 C CA . PHE A 1 356 ? -9.514 37.361 -10.682 1.00 18.94 378 PHE A CA 1
ATOM 2768 C C . PHE A 1 356 ? -9.550 38.891 -10.678 1.00 21.08 378 PHE A C 1
ATOM 2769 O O . PHE A 1 356 ? -9.342 39.469 -9.611 1.00 25.29 378 PHE A O 1
ATOM 2777 N N . GLU A 1 357 ? -9.837 39.505 -11.804 1.00 19.34 379 GLU A N 1
ATOM 2778 C CA . GLU A 1 357 ? -9.931 40.985 -11.906 1.00 21.76 379 GLU A CA 1
ATOM 2779 C C . GLU A 1 357 ? -11.363 41.473 -11.646 1.00 24.85 379 GLU A C 1
ATOM 2780 O O . GLU A 1 357 ? -11.543 42.615 -11.201 1.00 29.97 379 GLU A O 1
ATOM 2786 N N . ASN A 1 358 ? -12.357 40.633 -11.840 1.00 23.39 380 ASN A N 1
ATOM 2787 C CA . ASN A 1 358 ? -13.799 40.969 -11.745 1.00 27.89 380 ASN A CA 1
ATOM 2788 C C . ASN A 1 358 ? -14.532 39.794 -11.135 1.00 23.66 380 ASN A C 1
ATOM 2789 O O . ASN A 1 358 ? -15.245 39.080 -11.845 1.00 27.18 380 ASN A O 1
ATOM 2794 N N . PRO A 1 359 ? -14.394 39.527 -9.831 1.00 20.96 381 PRO A N 1
ATOM 2795 C CA . PRO A 1 359 ? -14.996 38.325 -9.234 1.00 23.17 381 PRO A CA 1
ATOM 2796 C C . PRO A 1 359 ? -16.509 38.347 -9.136 1.00 29.78 381 PRO A C 1
ATOM 2797 O O . PRO A 1 359 ? -17.136 37.261 -9.026 1.00 31.89 381 PRO A O 1
ATOM 2801 N N . TYR A 1 360 ? -17.122 39.516 -9.148 1.00 28.31 382 TYR A N 1
ATOM 2802 C CA . TYR A 1 360 ? -18.594 39.533 -8.923 1.00 30.09 382 TYR A CA 1
ATOM 2803 C C . TYR A 1 360 ? -19.154 40.462 -9.976 1.00 31.31 382 TYR A C 1
ATOM 2804 O O . TYR A 1 360 ? -18.894 41.576 -9.790 1.00 37.68 382 TYR A O 1
ATOM 2813 N N . ASN A 1 361 ? -19.803 39.940 -11.030 1.00 28.61 383 ASN A N 1
ATOM 2814 C CA . ASN A 1 361 ? -20.231 40.651 -12.270 1.00 29.91 383 ASN A CA 1
ATOM 2815 C C . ASN A 1 361 ? -21.715 41.046 -12.175 1.00 26.50 383 ASN A C 1
ATOM 2816 O O . ASN A 1 361 ? -22.231 41.584 -13.158 1.00 28.11 383 ASN A O 1
ATOM 2821 N N . ALA A 1 362 ? -22.367 40.955 -11.019 1.00 23.55 384 ALA A N 1
ATOM 2822 C CA . ALA A 1 362 ? -23.797 41.316 -10.953 1.00 22.08 384 ALA A CA 1
ATOM 2823 C C . ALA A 1 362 ? -23.968 42.819 -11.165 1.00 23.58 384 ALA A C 1
ATOM 2824 O O . ALA A 1 362 ? -23.078 43.625 -10.831 1.00 26.96 384 ALA A O 1
ATOM 2826 N N . ALA A 1 363 ? -25.090 43.161 -11.751 1.00 22.92 385 ALA A N 1
ATOM 2827 C CA . ALA A 1 363 ? -25.575 44.541 -11.827 1.00 23.92 385 ALA A CA 1
ATOM 2828 C C . ALA A 1 363 ? -26.232 44.888 -10.507 1.00 27.36 385 ALA A C 1
ATOM 2829 O O . ALA A 1 363 ? -26.782 44.054 -9.774 1.00 24.98 385 ALA A O 1
ATOM 2831 N N . PRO A 1 364 ? -26.313 46.210 -10.224 1.00 30.88 386 PRO A N 1
ATOM 2832 C CA . PRO A 1 364 ? -27.118 46.641 -9.104 1.00 35.08 386 PRO A CA 1
ATOM 2833 C C . PRO A 1 364 ? -28.608 46.372 -9.331 1.00 28.11 386 PRO A C 1
ATOM 2834 O O . PRO A 1 364 ? -29.093 46.327 -10.476 1.00 29.15 386 PRO A O 1
ATOM 2838 N N . ALA A 1 365 ? -29.308 46.231 -8.217 1.00 30.38 387 ALA A N 1
ATOM 2839 C CA . ALA A 1 365 ? -30.753 45.911 -8.189 1.00 30.86 387 ALA A CA 1
ATOM 2840 C C . ALA A 1 365 ? -31.514 46.926 -9.037 1.00 30.80 387 ALA A C 1
ATOM 2841 O O . ALA A 1 365 ? -32.399 46.492 -9.807 1.00 32.44 387 ALA A O 1
ATOM 2843 N N . SER A 1 366 ? -31.141 48.201 -9.014 1.00 31.39 388 SER A N 1
ATOM 2844 C CA . SER A 1 366 ? -31.887 49.211 -9.789 1.00 31.11 388 SER A CA 1
ATOM 2845 C C . SER A 1 366 ? -31.793 48.944 -11.286 1.00 29.96 388 SER A C 1
ATOM 2846 O O . SER A 1 366 ? -32.607 49.487 -11.982 1.00 33.10 388 SER A O 1
ATOM 2849 N N . GLU A 1 367 ? -30.919 48.050 -11.768 1.00 26.62 389 GLU A N 1
ATOM 2850 C CA . GLU A 1 367 ? -30.761 47.850 -13.215 1.00 25.96 389 GLU A CA 1
ATOM 2851 C C . GLU A 1 367 ? -31.363 46.514 -13.684 1.00 24.02 389 GLU A C 1
ATOM 2852 O O . GLU A 1 367 ? -31.369 46.303 -14.913 1.00 25.40 389 GLU A O 1
ATOM 2858 N N . TRP A 1 368 ? -31.825 45.667 -12.778 1.00 25.78 390 TRP A N 1
ATOM 2859 C CA . TRP A 1 368 ? -32.274 44.310 -13.163 1.00 23.89 390 TRP A CA 1
ATOM 2860 C C . TRP A 1 368 ? -33.392 44.366 -14.198 1.00 23.18 390 TRP A C 1
ATOM 2861 O O . TRP A 1 368 ? -33.350 43.543 -15.154 1.00 24.66 390 TRP A O 1
ATOM 2872 N N . ASN A 1 369 ? -34.369 45.271 -14.069 1.00 27.95 391 ASN A N 1
ATOM 2873 C CA . ASN A 1 369 ? -35.490 45.330 -15.035 1.00 27.42 391 ASN A CA 1
ATOM 2874 C C . ASN A 1 369 ? -35.045 45.937 -16.365 1.00 28.41 391 ASN A C 1
ATOM 2875 O O . ASN A 1 369 ? -35.828 45.818 -17.328 1.00 31.88 391 ASN A O 1
ATOM 2880 N N . LYS A 1 370 ? -33.849 46.532 -16.459 1.00 23.73 392 LYS A N 1
ATOM 2881 C CA . LYS A 1 370 ? -33.301 46.994 -17.734 1.00 26.87 392 LYS A CA 1
ATOM 2882 C C . LYS A 1 370 ? -32.435 45.908 -18.367 1.00 22.16 392 LYS A C 1
ATOM 2883 O O . LYS A 1 370 ? -32.028 46.110 -19.514 1.00 25.22 392 LYS A O 1
ATOM 2889 N N . LEU A 1 371 ? -32.201 44.790 -17.673 1.00 21.89 393 LEU A N 1
ATOM 2890 C CA . LEU A 1 371 ? -31.339 43.723 -18.220 1.00 21.04 393 LEU A CA 1
ATOM 2891 C C . LEU A 1 371 ? -32.099 42.392 -18.412 1.00 19.64 393 LEU A C 1
ATOM 2892 O O . LEU A 1 371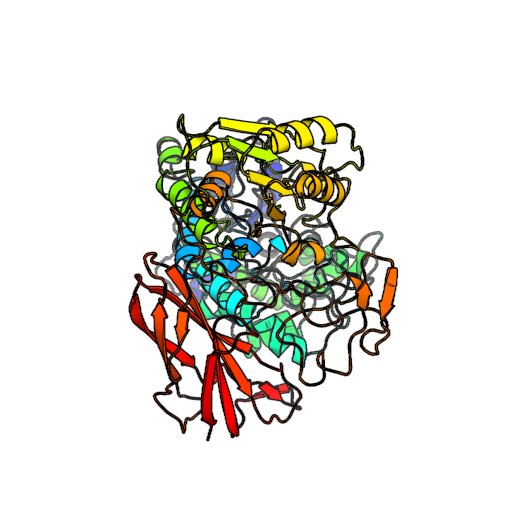 ? -31.721 41.642 -19.332 1.00 20.24 393 LEU A O 1
ATOM 2897 N N . ILE A 1 372 ? -33.071 42.108 -17.579 1.00 18.39 394 ILE A N 1
ATOM 2898 C CA . ILE A 1 372 ? -33.789 40.809 -17.526 1.00 18.34 394 ILE A CA 1
ATOM 2899 C C . ILE A 1 372 ? -35.202 41.009 -18.053 1.00 19.81 394 ILE A C 1
ATOM 2900 O O . ILE A 1 372 ? -35.902 41.913 -17.573 1.00 21.14 394 ILE A O 1
ATOM 2905 N N . HIS A 1 373 ? -35.637 40.173 -18.997 1.00 18.82 395 HIS A N 1
ATOM 2906 C CA . HIS A 1 373 ? -37.001 40.195 -19.526 1.00 18.70 395 HIS A CA 1
ATOM 2907 C C . HIS A 1 373 ? -37.253 41.554 -20.187 1.00 18.30 395 HIS A 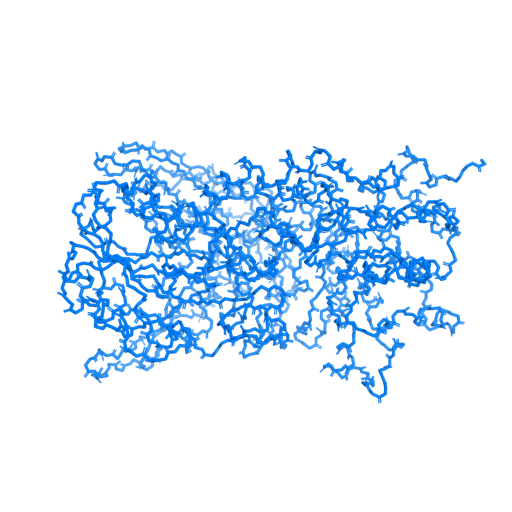C 1
ATOM 2908 O O . HIS A 1 373 ? -38.377 42.048 -20.099 1.00 21.01 395 HIS A O 1
ATOM 2915 N N . THR A 1 374 ? -36.255 42.036 -20.931 1.00 18.47 396 THR A N 1
ATOM 2916 C CA . THR A 1 374 ? -36.409 43.267 -21.729 1.00 19.31 396 THR A CA 1
ATOM 2917 C C . THR A 1 374 ? -37.324 43.044 -22.928 1.00 20.46 396 THR A C 1
ATOM 2918 O O . THR A 1 374 ? -37.469 41.903 -23.441 1.00 19.60 396 THR A O 1
ATOM 2922 N N . GLN A 1 375 ? -37.878 44.128 -23.474 1.00 20.43 397 GLN A N 1
ATOM 2923 C CA . GLN A 1 375 ? -38.668 44.020 -24.700 1.00 20.17 397 GLN A CA 1
ATOM 2924 C C . GLN A 1 375 ? -37.804 43.455 -25.844 1.00 17.81 397 GLN A C 1
ATOM 2925 O O . GLN A 1 375 ? -38.361 42.686 -26.656 1.00 20.05 397 GLN A O 1
ATOM 2931 N N . GLU A 1 376 ? -36.506 43.789 -25.917 1.00 18.87 398 GLU A N 1
ATOM 2932 C CA . GLU A 1 376 ? -35.609 43.300 -26.980 1.00 19.98 398 GLU A CA 1
ATOM 2933 C C . GLU A 1 376 ? -35.621 41.750 -26.885 1.00 18.15 398 GLU A C 1
ATOM 2934 O O . GLU A 1 376 ? -35.728 41.096 -27.891 1.00 19.55 398 GLU A O 1
ATOM 2940 N N . ALA A 1 377 ? -35.538 41.219 -25.682 1.00 17.35 399 ALA A N 1
ATOM 2941 C CA . ALA A 1 377 ? -35.451 39.743 -25.494 1.00 17.44 399 ALA A CA 1
ATOM 2942 C C . ALA A 1 377 ? -36.791 39.109 -25.826 1.00 16.65 399 ALA A C 1
ATOM 2943 O O . ALA A 1 377 ? -36.825 38.022 -26.445 1.00 16.81 399 ALA A O 1
ATOM 2945 N N . VAL A 1 378 ? -37.904 39.678 -25.413 1.00 17.58 400 VAL A N 1
ATOM 2946 C CA . VAL A 1 378 ? -39.268 39.148 -25.675 1.00 16.85 400 VAL A CA 1
ATOM 2947 C C . VAL A 1 378 ? -39.537 39.191 -27.175 1.00 17.75 400 VAL A C 1
ATOM 2948 O O . VAL A 1 378 ? -40.095 38.201 -27.754 1.00 18.16 400 VAL A O 1
ATOM 2952 N N . ASP A 1 379 ? -39.146 40.282 -27.858 1.00 17.13 401 ASP A N 1
ATOM 2953 C CA . ASP A 1 379 ? -39.307 40.395 -29.324 1.00 17.45 401 ASP A CA 1
ATOM 2954 C C . ASP A 1 379 ? -38.497 39.289 -30.020 1.00 16.87 401 ASP A C 1
ATOM 2955 O O . ASP A 1 379 ? -38.974 38.711 -30.989 1.00 17.26 401 ASP A O 1
ATOM 2960 N N . LEU A 1 380 ? -37.297 39.079 -29.572 1.00 16.36 402 LEU A N 1
ATOM 2961 C CA . LEU A 1 380 ? -36.413 38.014 -30.158 1.00 16.53 402 LEU A CA 1
ATOM 2962 C C . LEU A 1 380 ? -37.055 36.651 -29.905 1.00 16.90 402 LEU A C 1
ATOM 2963 O O . LEU A 1 380 ? -37.065 35.830 -30.825 1.00 16.42 402 LEU A O 1
ATOM 2968 N N . ALA A 1 381 ? -37.592 36.410 -28.717 1.00 16.32 403 ALA A N 1
ATOM 2969 C CA . ALA A 1 381 ? -38.307 35.140 -28.416 1.00 15.66 403 ALA A CA 1
ATOM 2970 C C . ALA A 1 381 ? -39.380 34.899 -29.464 1.00 16.31 403 ALA A C 1
ATOM 2971 O O . ALA A 1 381 ? -39.508 33.790 -30.070 1.00 16.77 403 ALA A O 1
ATOM 2973 N N . ARG A 1 382 ? -40.199 35.904 -29.767 1.00 16.58 404 ARG A N 1
ATOM 2974 C CA . ARG A 1 382 ? -41.266 35.762 -30.754 1.00 16.42 404 ARG A CA 1
ATOM 2975 C C . ARG A 1 382 ? -40.692 35.511 -32.150 1.00 17.04 404 ARG A C 1
ATOM 2976 O O . ARG A 1 382 ? -41.189 34.654 -32.879 1.00 16.87 404 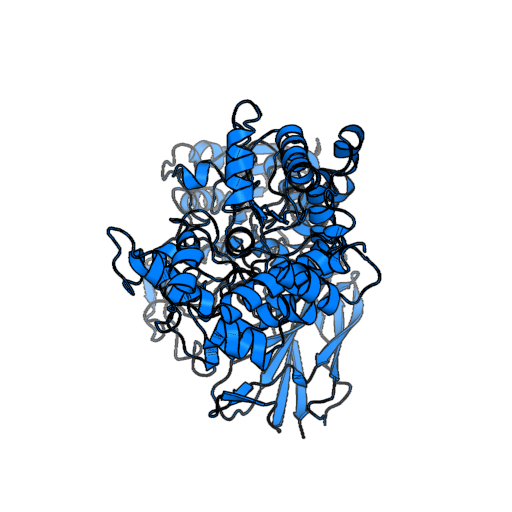ARG A O 1
ATOM 2984 N N . GLU A 1 383 ? -39.651 36.256 -32.512 1.00 15.91 405 GLU A N 1
ATOM 2985 C CA . GLU A 1 383 ? -39.049 36.162 -33.853 1.00 15.73 405 GLU A CA 1
ATOM 2986 C C . GLU A 1 383 ? -38.474 34.753 -34.053 1.00 15.31 405 GLU A C 1
ATOM 2987 O O . GLU A 1 383 ? -38.701 34.168 -35.129 1.00 16.18 405 GLU A O 1
ATOM 2993 N N . LEU A 1 384 ? -37.699 34.294 -33.094 1.00 14.90 406 LEU A N 1
ATOM 2994 C CA . LEU A 1 384 ? -37.045 32.978 -33.253 1.00 14.55 406 LEU A CA 1
ATOM 2995 C C . LEU A 1 384 ? -38.086 31.872 -33.237 1.00 14.97 406 LEU A C 1
ATOM 2996 O O . LEU A 1 384 ? -37.982 30.918 -34.049 1.00 15.81 406 LEU A O 1
ATOM 3001 N N . ASP A 1 385 ? -39.076 31.932 -32.364 1.00 14.90 407 ASP A N 1
ATOM 3002 C CA . ASP A 1 385 ? -40.183 30.931 -32.331 1.00 14.96 407 ASP A CA 1
ATOM 3003 C C . ASP A 1 385 ? -40.868 30.908 -33.699 1.00 15.54 407 ASP A C 1
ATOM 3004 O O . ASP A 1 385 ? -41.094 29.861 -34.281 1.00 15.92 407 ASP A O 1
ATOM 3009 N N . ARG A 1 386 ? -41.255 32.073 -34.224 1.00 15.57 408 ARG A N 1
ATOM 3010 C CA . ARG A 1 386 ? -41.926 32.162 -35.531 1.00 17.09 408 ARG A CA 1
ATOM 3011 C C . ARG A 1 386 ? -41.094 31.486 -36.635 1.00 16.53 408 ARG A C 1
ATOM 3012 O O . ARG A 1 386 ? -41.688 30.798 -37.471 1.00 18.07 408 ARG A O 1
ATOM 3020 N N . GLU A 1 387 ? -39.782 31.723 -36.656 1.00 15.37 409 GLU A N 1
ATOM 3021 C CA . GLU A 1 387 ? -38.841 31.161 -37.662 1.00 17.16 409 GLU A CA 1
ATOM 3022 C C . GLU A 1 387 ? -38.670 29.647 -37.472 1.00 16.21 409 GLU A C 1
ATOM 3023 O O . GLU A 1 387 ? -38.085 29.046 -38.369 1.00 15.82 409 GLU A O 1
ATOM 3029 N N . SER A 1 388 ? -39.116 29.107 -36.354 1.00 14.28 410 SER A N 1
ATOM 3030 C CA . SER A 1 388 ? -38.903 27.652 -36.025 1.00 14.36 410 SER A CA 1
ATOM 3031 C C . SER A 1 388 ? -40.100 26.787 -36.395 1.00 14.24 410 SER A C 1
ATOM 3032 O O . SER A 1 388 ? -40.022 25.553 -36.345 1.00 15.05 410 SER A O 1
ATOM 3035 N N . ILE A 1 389 ? -41.252 27.394 -36.633 1.00 14.59 411 ILE A N 1
ATOM 3036 C CA . ILE A 1 389 ? -42.498 26.677 -36.953 1.00 14.59 411 ILE A CA 1
ATOM 3037 C C . ILE A 1 389 ? -42.350 26.037 -38.331 1.00 14.41 411 ILE A C 1
ATOM 3038 O O . ILE A 1 389 ? -41.841 26.649 -39.257 1.00 15.27 411 ILE A O 1
ATOM 3043 N N . VAL A 1 390 ? -42.734 24.743 -38.420 1.00 15.28 412 VAL A N 1
ATOM 3044 C CA . VAL A 1 390 ? -42.599 23.967 -39.654 1.00 14.12 412 VAL A CA 1
ATOM 3045 C C . VAL A 1 390 ? -43.980 23.658 -40.219 1.00 13.50 412 VAL A C 1
ATOM 3046 O O . VAL A 1 390 ? -44.816 23.027 -39.544 1.00 15.60 412 VAL A O 1
ATOM 3050 N N . LEU A 1 391 ? -44.214 24.064 -41.465 1.00 15.09 413 LEU A N 1
ATOM 3051 C CA . LEU A 1 391 ? -45.459 23.710 -42.161 1.00 15.89 413 LEU A CA 1
ATOM 3052 C C . LEU A 1 391 ? -45.277 22.300 -42.741 1.00 15.25 413 LEU A C 1
ATOM 3053 O O . LEU A 1 391 ? -44.457 22.128 -43.630 1.00 15.73 413 LEU A O 1
ATOM 3058 N N . LEU A 1 392 ? -46.089 21.365 -42.313 1.00 14.93 414 LEU A N 1
ATOM 3059 C CA . LEU A 1 392 ? -45.985 19.967 -42.809 1.00 16.06 414 LEU A CA 1
ATOM 3060 C C . LEU A 1 392 ? -46.928 19.706 -43.983 1.00 16.65 414 LEU A C 1
ATOM 3061 O O . LEU A 1 392 ? -46.548 19.035 -44.954 1.00 16.50 414 LEU A O 1
ATOM 3066 N N . GLU A 1 393 ? -48.171 20.211 -43.900 1.00 16.58 415 GLU A N 1
ATOM 3067 C CA . GLU A 1 393 ? -49.145 20.069 -44.983 1.00 17.71 415 GLU A CA 1
ATOM 3068 C C . GLU A 1 393 ? -49.990 21.349 -45.054 1.00 16.25 415 GLU A C 1
ATOM 3069 O O . GLU A 1 393 ? -50.234 21.975 -44.053 1.00 17.28 415 GLU A O 1
ATOM 3075 N N . ASN A 1 394 ? -50.455 21.617 -46.262 1.00 18.03 416 ASN A N 1
ATOM 3076 C CA . ASN A 1 394 ? -51.380 22.740 -46.529 1.00 18.25 416 ASN A CA 1
ATOM 3077 C C . ASN A 1 394 ? -52.143 22.444 -47.824 1.00 17.68 416 ASN A C 1
ATOM 3078 O O . ASN A 1 394 ? -51.598 22.685 -48.903 1.00 19.29 416 ASN A O 1
ATOM 3083 N N . HIS A 1 395 ? -53.342 21.900 -47.671 1.00 19.91 417 HIS A N 1
ATOM 3084 C CA . HIS A 1 395 ? -54.149 21.451 -48.830 1.00 21.31 417 HIS A CA 1
ATOM 3085 C C . HIS A 1 395 ? -55.027 22.603 -49.315 1.00 20.47 417 HIS A C 1
ATOM 3086 O O . HIS A 1 395 ? -55.770 23.168 -48.510 1.00 21.88 417 HIS A O 1
ATOM 3093 N N . ASP A 1 396 ? -54.935 22.861 -50.618 1.00 24.63 418 ASP A N 1
ATOM 3094 C CA . ASP A 1 396 ? -55.896 23.767 -51.290 1.00 28.04 418 ASP A CA 1
ATOM 3095 C C . ASP A 1 396 ? -55.966 25.131 -50.564 1.00 23.66 418 ASP A C 1
ATOM 3096 O O . ASP A 1 396 ? -57.085 25.683 -50.366 1.00 25.27 418 ASP A O 1
ATOM 3101 N N . ASN A 1 397 ? -54.799 25.672 -50.225 1.00 23.74 419 ASN A N 1
ATOM 3102 C CA . ASN A 1 397 ? -54.651 27.014 -49.609 1.00 23.73 419 ASN A CA 1
ATOM 3103 C C . ASN A 1 397 ? -55.500 27.180 -48.333 1.00 23.31 419 ASN A C 1
ATOM 3104 O O . ASN A 1 397 ? -56.027 28.302 -48.090 1.00 24.89 419 ASN A O 1
ATOM 3109 N N . ALA A 1 398 ? -55.663 26.127 -47.529 1.00 20.86 420 ALA A N 1
ATOM 3110 C CA . ALA A 1 398 ? -56.347 26.203 -46.218 1.00 21.41 420 ALA A CA 1
ATOM 3111 C C . ALA A 1 398 ? -55.684 27.297 -45.409 1.00 21.01 420 ALA A C 1
ATOM 3112 O O . ALA A 1 398 ? -56.361 28.066 -44.720 1.00 22.72 420 ALA A O 1
ATOM 3114 N N . LEU A 1 399 ? -54.360 27.316 -45.420 1.00 19.04 421 LEU A N 1
ATOM 3115 C CA . LEU A 1 399 ? -53.562 28.371 -44.761 1.00 18.04 421 LEU A CA 1
ATOM 3116 C C . LEU A 1 399 ? -52.938 29.240 -45.818 1.00 17.81 421 LEU A C 1
ATOM 3117 O O . LEU A 1 399 ? -52.615 28.789 -46.927 1.00 19.05 421 LEU A O 1
ATOM 3122 N N . PRO A 1 400 ? -52.747 30.559 -45.544 1.00 18.16 422 PRO A N 1
ATOM 3123 C CA . PRO A 1 400 ? -53.081 31.147 -44.263 1.00 17.67 422 PRO A CA 1
ATOM 3124 C C . PRO A 1 400 ? -54.602 31.426 -44.125 1.00 19.15 422 PRO A C 1
ATOM 3125 O O . PRO A 1 400 ? -55.319 31.578 -45.135 1.00 21.50 422 PRO A O 1
ATOM 3129 N N . LEU A 1 401 ? -55.045 31.506 -42.879 1.00 18.91 423 LEU A N 1
ATOM 3130 C CA . LEU A 1 401 ? -56.428 31.872 -42.521 1.00 20.13 423 LEU A CA 1
ATOM 3131 C C . LEU A 1 401 ? -56.678 33.373 -42.776 1.00 20.96 423 LEU A C 1
ATOM 3132 O O . LEU A 1 401 ? -55.750 34.159 -42.673 1.00 20.71 423 LEU A O 1
ATOM 3137 N N . LYS A 1 402 ? -57.934 33.670 -43.103 1.00 22.14 424 LYS A N 1
ATOM 3138 C CA . LYS A 1 402 ? -58.425 35.068 -43.143 1.00 22.33 424 LYS A CA 1
ATOM 3139 C C . LYS A 1 402 ? -58.858 35.516 -41.740 1.00 21.28 424 LYS A C 1
ATOM 3140 O O . LYS A 1 402 ? -59.426 34.738 -40.975 1.00 21.42 424 LYS A O 1
ATOM 3146 N N . LYS A 1 403 ? -58.715 36.812 -41.446 1.00 21.49 425 LYS A N 1
ATOM 3147 C CA . LYS A 1 403 ? -59.236 37.410 -40.199 1.00 22.28 425 LYS A CA 1
ATOM 3148 C C . LYS A 1 403 ? -60.667 37.876 -40.513 1.00 22.21 425 LYS A C 1
ATOM 3149 O O . LYS A 1 403 ? -60.897 39.091 -40.747 1.00 22.90 425 LYS A O 1
ATOM 3155 N N . SER A 1 404 ? -61.592 36.931 -40.541 1.00 20.71 426 SER A N 1
ATOM 3156 C CA . SER A 1 404 ? -63.012 37.137 -40.818 1.00 20.80 426 SER A CA 1
ATOM 3157 C C . SER A 1 404 ? -63.758 35.902 -40.359 1.00 22.95 426 SER A C 1
ATOM 3158 O O . SER A 1 404 ? -63.091 34.837 -40.152 1.00 23.83 426 SER A O 1
ATOM 3161 N N . GLY A 1 405 ? -65.088 36.000 -40.275 1.00 25.10 427 GLY A N 1
ATOM 3162 C CA . GLY A 1 405 ? -65.881 34.786 -40.057 1.00 23.75 427 GLY A CA 1
ATOM 3163 C C . GLY A 1 405 ? -65.680 34.258 -38.650 1.00 23.41 427 GLY A C 1
ATOM 3164 O O . GLY A 1 405 ? -65.580 35.020 -37.720 1.00 24.31 427 GLY A O 1
ATOM 3165 N N . SER A 1 406 ? -65.709 32.942 -38.499 1.00 22.43 428 SER A N 1
ATOM 3166 C CA . SER A 1 406 ? -65.669 32.265 -37.197 1.00 22.23 428 SER A CA 1
ATOM 3167 C C . SER A 1 406 ? -64.559 31.211 -37.302 1.00 21.27 428 SER A C 1
ATOM 3168 O O . SER A 1 406 ? -64.455 30.533 -38.331 1.00 22.57 428 SER A O 1
ATOM 3171 N N . ILE A 1 407 ? -63.848 31.066 -36.214 1.00 20.42 429 ILE A N 1
ATOM 3172 C CA . ILE A 1 407 ? -62.698 30.137 -36.098 1.00 19.41 429 ILE A CA 1
ATOM 3173 C C . ILE A 1 407 ? -62.873 29.368 -34.784 1.00 19.68 429 ILE A C 1
ATOM 3174 O O . ILE A 1 407 ? -62.966 29.975 -33.713 1.00 21.63 429 ILE A O 1
ATOM 3179 N N . ALA A 1 408 ? -62.879 28.028 -34.858 1.00 20.26 430 ALA A N 1
ATOM 3180 C CA . ALA A 1 408 ? -62.859 27.215 -33.652 1.00 19.18 430 ALA A CA 1
ATOM 3181 C C . ALA A 1 408 ? -61.396 26.982 -33.226 1.00 18.18 430 ALA A C 1
ATOM 3182 O O . ALA A 1 408 ? -60.553 26.800 -34.089 1.00 20.86 430 ALA A O 1
ATOM 3184 N N . VAL A 1 409 ? -61.141 27.106 -31.934 1.00 17.50 431 VAL A N 1
ATOM 3185 C CA . VAL A 1 409 ? -59.822 26.850 -31.336 1.00 19.66 431 VAL A CA 1
ATOM 3186 C C . VAL A 1 409 ? -60.020 25.789 -30.262 1.00 19.88 431 VAL A C 1
ATOM 3187 O O . VAL A 1 409 ? -60.710 25.995 -29.284 1.00 19.41 431 VAL A O 1
ATOM 3191 N N . ILE A 1 410 ? -59.459 24.614 -30.539 1.00 18.37 432 ILE A N 1
ATOM 3192 C CA . ILE A 1 410 ? -59.820 23.391 -29.806 1.00 19.23 432 ILE A CA 1
ATOM 3193 C C . ILE A 1 410 ? -58.548 22.667 -29.353 1.00 19.43 432 ILE A C 1
ATOM 3194 O O . ILE A 1 410 ? -57.548 22.663 -30.085 1.00 18.65 432 ILE A O 1
ATOM 3199 N N . GLY A 1 411 ? -58.608 22.076 -28.185 1.00 17.85 433 GLY A N 1
ATOM 3200 C CA . GLY A 1 411 ? -57.610 21.043 -27.829 1.00 17.39 433 GLY A CA 1
ATOM 3201 C C . GLY A 1 411 ? -56.890 21.361 -26.540 1.00 17.76 433 GLY A C 1
ATOM 3202 O O . GLY A 1 411 ? -56.799 22.531 -26.134 1.00 19.19 433 GLY A O 1
ATOM 3203 N N . PRO A 1 412 ? -56.270 20.353 -25.888 1.00 17.49 434 PRO A N 1
ATOM 3204 C CA . PRO A 1 412 ? -55.673 20.559 -24.577 1.00 18.25 434 PRO A CA 1
ATOM 3205 C C . PRO A 1 412 ? -54.497 21.554 -24.596 1.00 18.92 434 PRO A C 1
ATOM 3206 O O . PRO A 1 412 ? -54.272 22.238 -23.623 1.00 21.21 434 PRO A O 1
ATOM 3210 N N . MET A 1 413 ? -53.803 21.651 -25.725 1.00 17.05 435 MET A N 1
ATOM 3211 C CA . MET A 1 413 ? -52.630 22.525 -25.777 1.00 18.64 435 MET A CA 1
ATOM 3212 C C . MET A 1 413 ? -53.020 23.920 -26.288 1.00 19.17 435 MET A C 1
ATOM 3213 O O . MET A 1 413 ? -52.120 24.784 -26.403 1.00 18.72 435 MET A O 1
ATOM 3218 N N . ALA A 1 414 ? -54.296 24.186 -26.534 1.00 18.23 436 ALA A N 1
ATOM 3219 C CA . ALA A 1 414 ? -54.696 25.513 -27.073 1.00 19.56 436 ALA A CA 1
ATOM 3220 C C . ALA A 1 414 ? -54.710 26.558 -25.968 1.00 19.23 436 ALA A C 1
ATOM 3221 O O . ALA A 1 414 ? -54.621 27.734 -26.316 1.00 19.36 436 ALA A O 1
ATOM 3223 N N . HIS A 1 415 ? -54.938 26.196 -24.718 1.00 18.47 437 HIS A N 1
ATOM 3224 C CA . HIS A 1 415 ? -55.123 27.148 -23.622 1.00 18.42 437 HIS A CA 1
ATOM 3225 C C . HIS A 1 415 ? -55.069 26.428 -22.288 1.00 20.47 437 HIS A C 1
ATOM 3226 O O . HIS A 1 415 ? -55.259 25.178 -22.258 1.00 22.27 437 HIS A O 1
ATOM 3233 N N . GLY A 1 416 ? -54.874 27.187 -21.230 1.00 19.54 438 GLY A N 1
ATOM 3234 C CA . GLY A 1 416 ? -54.980 26.706 -19.849 1.00 22.41 438 GLY A CA 1
ATOM 3235 C C . GLY A 1 416 ? -53.669 26.455 -19.152 1.00 22.85 438 GLY A C 1
ATOM 3236 O O . GLY A 1 416 ? -53.634 26.397 -17.903 1.00 23.12 438 GLY A O 1
ATOM 3237 N N . PHE A 1 417 ? -52.619 26.304 -19.905 1.00 20.21 439 PHE A N 1
ATOM 3238 C CA . PHE A 1 417 ? -51.249 26.141 -19.443 1.00 18.80 439 PHE A CA 1
ATOM 3239 C C . PHE A 1 417 ? -50.374 26.433 -20.650 1.00 16.19 439 PHE A C 1
ATOM 3240 O O . PHE A 1 417 ? -50.809 26.274 -21.794 1.00 20.54 439 PHE A O 1
ATOM 3248 N N . MET A 1 418 ? -49.165 26.867 -20.374 1.00 17.46 440 MET A N 1
ATOM 3249 C CA . MET A 1 418 ? -48.153 27.024 -21.460 1.00 16.64 440 MET A CA 1
ATOM 3250 C C . MET A 1 418 ? -47.394 25.696 -21.595 1.00 16.56 440 MET A C 1
ATOM 3251 O O . MET A 1 418 ? -46.849 25.200 -20.578 1.00 16.59 440 MET A O 1
ATOM 3256 N N . ASN A 1 419 ? -47.283 25.229 -22.816 1.00 15.52 441 ASN A N 1
ATOM 3257 C CA . ASN A 1 419 ? -46.682 23.887 -23.090 1.00 14.76 441 ASN A CA 1
ATOM 3258 C C . ASN A 1 419 ? -45.143 24.005 -23.185 1.00 15.48 441 ASN A C 1
ATOM 3259 O O . ASN A 1 419 ? -44.577 23.631 -24.238 1.00 16.71 441 ASN A O 1
ATOM 3264 N N . TYR A 1 420 ? -44.485 24.520 -22.158 1.00 15.51 442 TYR A N 1
ATOM 3265 C CA . TYR A 1 420 ? -43.024 24.673 -22.165 1.00 15.40 442 TYR A CA 1
ATOM 3266 C C . TYR A 1 420 ? -42.344 23.306 -22.095 1.00 14.53 442 TYR A C 1
ATOM 3267 O O . TYR A 1 420 ? -42.816 22.347 -21.444 1.00 16.16 442 TYR A O 1
ATOM 3276 N N . GLY A 1 421 ? -41.151 23.291 -22.654 1.00 15.36 443 GLY A N 1
ATOM 3277 C CA . GLY A 1 421 ? -40.246 22.159 -22.494 1.00 13.76 443 GLY A CA 1
ATOM 3278 C C . GLY A 1 421 ? -39.649 22.128 -21.135 1.00 14.79 443 GLY A C 1
ATOM 3279 O O . GLY A 1 421 ? -39.859 23.048 -20.290 1.00 17.41 443 GLY A O 1
ATOM 3280 N N . ASP A 1 422 ? -38.813 21.126 -20.875 1.00 15.33 444 ASP A N 1
ATOM 3281 C CA . ASP A 1 422 ? -38.093 21.018 -19.613 1.00 14.65 444 ASP A CA 1
ATOM 3282 C C . ASP A 1 422 ? -37.060 22.162 -19.490 1.00 15.37 444 ASP A C 1
ATOM 3283 O O . ASP A 1 422 ? -36.816 22.936 -20.443 1.00 15.82 444 ASP A O 1
ATOM 3288 N N . TYR A 1 423 ? -36.449 22.268 -18.320 1.00 15.40 445 TYR A N 1
ATOM 3289 C CA . TYR A 1 423 ? -35.445 23.300 -17.950 1.00 16.51 445 TYR A CA 1
ATOM 3290 C C . TYR A 1 423 ? -36.115 24.677 -18.027 1.00 17.85 445 TYR A C 1
ATOM 3291 O O . TYR A 1 423 ? -35.536 25.660 -18.566 1.00 18.96 445 TYR A O 1
ATOM 3300 N N . VAL A 1 424 ? -37.314 24.779 -17.472 1.00 16.33 446 VAL A N 1
ATOM 3301 C CA . VAL A 1 424 ? -37.956 26.040 -17.048 1.00 15.92 446 VAL A CA 1
ATOM 3302 C C . VAL A 1 424 ? -38.165 25.985 -15.525 1.00 16.09 446 VAL A C 1
ATOM 3303 O O . VAL A 1 424 ? -38.335 24.911 -14.967 1.00 16.94 446 VAL A O 1
ATOM 3307 N N . VAL A 1 425 ? -38.218 27.157 -14.881 1.00 16.45 447 VAL A N 1
ATOM 3308 C CA . VAL A 1 425 ? -38.423 27.248 -13.407 1.00 18.35 447 VAL A CA 1
ATOM 3309 C C . VAL A 1 425 ? -39.874 26.887 -13.066 1.00 16.89 447 VAL A C 1
ATOM 3310 O O . VAL A 1 425 ? -40.814 27.144 -13.806 1.00 17.96 447 VAL A O 1
ATOM 3314 N N . TYR A 1 426 ? -40.013 26.441 -11.837 1.00 18.90 448 TYR A N 1
ATOM 3315 C CA . TYR A 1 426 ? -41.325 26.162 -11.223 1.00 19.66 448 TYR A CA 1
ATOM 3316 C C . TYR A 1 426 ? -42.286 27.332 -11.478 1.00 18.52 448 TYR A C 1
ATOM 3317 O O . TYR A 1 426 ? -41.913 28.511 -11.233 1.00 20.43 448 TYR A O 1
ATOM 3326 N N . GLU A 1 427 ? -43.471 26.978 -11.928 1.00 19.66 449 GLU A N 1
ATOM 3327 C CA . GLU A 1 427 ? -44.667 27.841 -12.136 1.00 20.75 449 GLU A CA 1
ATOM 3328 C C . GLU A 1 427 ? -44.516 28.694 -13.392 1.00 19.52 449 GLU A C 1
ATOM 3329 O O . GLU A 1 427 ? -45.409 29.504 -13.695 1.00 20.43 449 GLU A O 1
ATOM 3335 N N . SER A 1 428 ? -43.507 28.419 -14.229 1.00 17.70 450 SER A N 1
ATOM 3336 C CA . SER A 1 428 ? -43.445 29.056 -15.543 1.00 18.31 450 SER A CA 1
ATOM 3337 C C . SER A 1 428 ? -44.713 28.874 -16.359 1.00 17.38 450 SER A C 1
ATOM 3338 O O . SER A 1 428 ? -45.096 29.789 -17.100 1.00 18.12 450 SER A O 1
ATOM 3341 N N . GLN A 1 429 ? -45.366 27.708 -16.291 1.00 17.42 451 GLN A N 1
ATOM 3342 C CA . GLN A 1 429 ? -46.487 27.363 -17.201 1.00 17.49 451 GLN A CA 1
ATOM 3343 C C . GLN A 1 429 ? -47.692 28.327 -17.030 1.00 17.14 451 GLN A C 1
ATOM 3344 O O . GLN A 1 429 ? -48.570 28.285 -17.859 1.00 18.20 451 GLN A O 1
ATOM 3350 N N . TYR A 1 430 ? -47.693 29.137 -15.973 1.00 18.56 452 TYR A N 1
ATOM 3351 C CA . TYR A 1 430 ? -48.823 30.074 -15.712 1.00 19.49 452 TYR A CA 1
ATOM 3352 C C . TYR A 1 430 ? -48.601 31.431 -16.375 1.00 21.80 452 TYR A C 1
ATOM 3353 O O . TYR A 1 430 ? -49.459 32.308 -16.203 1.00 22.65 452 TYR A O 1
ATOM 3362 N N . ARG A 1 431 ? -47.483 31.635 -17.065 1.00 20.03 453 ARG A N 1
ATOM 3363 C CA . ARG A 1 431 ? -47.227 32.892 -17.791 1.00 19.78 453 ARG A CA 1
ATOM 3364 C C . ARG A 1 431 ? -46.849 32.589 -19.222 1.00 17.29 453 ARG A C 1
ATOM 3365 O O . ARG A 1 431 ? -46.023 31.678 -19.423 1.00 20.43 453 ARG A O 1
ATOM 3373 N N . GLY A 1 432 ? -47.329 33.392 -20.145 1.00 17.67 454 GLY A N 1
ATOM 3374 C CA . GLY A 1 432 ? -47.007 33.330 -21.573 1.00 17.55 454 GLY A CA 1
ATOM 3375 C C . GLY A 1 432 ? -48.247 33.378 -22.442 1.00 16.88 454 GLY A C 1
ATOM 3376 O O . GLY A 1 432 ? -49.389 33.322 -21.961 1.00 19.90 454 GLY A O 1
ATOM 3377 N N . VAL A 1 433 ? -48.047 33.478 -23.725 1.00 16.56 455 VAL A N 1
ATOM 3378 C CA . VAL A 1 433 ? -49.132 33.617 -24.723 1.00 18.02 455 VAL A CA 1
ATOM 3379 C C . VAL A 1 433 ? -49.481 32.213 -25.244 1.00 16.88 455 VAL A C 1
ATOM 3380 O O . VAL A 1 433 ? -48.697 31.571 -25.978 1.00 16.91 455 VAL A O 1
ATOM 3384 N N . THR A 1 434 ? -50.667 31.751 -24.926 1.00 16.21 456 THR A N 1
ATOM 3385 C CA . THR A 1 434 ? -51.194 30.457 -25.442 1.00 15.90 456 THR A CA 1
ATOM 3386 C C . THR A 1 434 ? -51.622 30.640 -26.892 1.00 16.05 456 THR A C 1
ATOM 3387 O O . THR A 1 434 ? -51.871 31.781 -27.370 1.00 17.10 456 THR A O 1
ATOM 3391 N N . PRO A 1 435 ? -51.847 29.529 -27.648 1.00 15.56 457 PRO A N 1
ATOM 3392 C CA . PRO A 1 435 ? -52.472 29.642 -28.976 1.00 16.19 457 PRO A CA 1
ATOM 3393 C C . PRO A 1 435 ? -53.762 30.464 -28.935 1.00 16.97 457 PRO A C 1
ATOM 3394 O O . PRO A 1 435 ? -53.964 31.286 -29.821 1.00 18.42 457 PRO A O 1
ATOM 3398 N N . LEU A 1 436 ? -54.648 30.148 -27.998 1.00 17.70 458 LEU A N 1
ATOM 3399 C CA . LEU A 1 436 ? -55.941 30.890 -27.953 1.00 17.38 458 LEU A CA 1
ATOM 3400 C C . LEU A 1 436 ? -55.657 32.382 -27.735 1.00 18.53 458 LEU A C 1
ATOM 3401 O O . LEU A 1 436 ? -56.270 33.233 -28.419 1.00 19.39 458 LEU A O 1
ATOM 3406 N N . ASP A 1 437 ? -54.782 32.712 -26.791 1.00 16.88 459 ASP A N 1
ATOM 3407 C CA . ASP A 1 437 ? -54.440 34.123 -26.530 1.00 17.45 459 ASP A CA 1
ATOM 3408 C C . ASP A 1 437 ? -53.939 34.784 -27.823 1.00 18.06 459 ASP A C 1
ATOM 3409 O O . ASP A 1 437 ? -54.347 35.944 -28.167 1.00 19.38 459 ASP A O 1
ATOM 3414 N N . GLY A 1 438 ? -53.045 34.127 -28.545 1.00 18.03 460 GLY A N 1
ATOM 3415 C CA . GLY A 1 438 ? -52.469 34.729 -29.747 1.00 18.02 460 GLY A CA 1
ATOM 3416 C C . GLY A 1 438 ? -53.472 34.877 -30.863 1.00 16.79 460 GLY A C 1
ATOM 3417 O O . GLY A 1 438 ? -53.457 35.893 -31.593 1.00 18.44 460 GLY A O 1
ATOM 3418 N N . ILE A 1 439 ? -54.348 33.873 -31.056 1.00 16.94 461 ILE A N 1
ATOM 3419 C CA . ILE A 1 439 ? -55.372 33.922 -32.112 1.00 17.88 461 ILE A CA 1
ATOM 3420 C C . ILE A 1 439 ? -56.402 35.023 -31.771 1.00 19.09 461 ILE A C 1
ATOM 3421 O O . ILE A 1 439 ? -56.772 35.798 -32.677 1.00 19.26 461 ILE A O 1
ATOM 3426 N N . LYS A 1 440 ? -56.850 35.092 -30.541 1.00 18.73 462 LYS A N 1
ATOM 3427 C CA . LYS A 1 440 ? -57.812 36.157 -30.132 1.00 19.41 462 LYS A CA 1
ATOM 3428 C C . LYS A 1 440 ? -57.174 37.523 -30.348 1.00 20.30 462 LYS A C 1
ATOM 3429 O O . LYS A 1 440 ? -57.879 38.431 -30.877 1.00 21.67 462 LYS A O 1
ATOM 3435 N N . ALA A 1 441 ? -55.913 37.708 -29.992 1.00 19.89 463 ALA A N 1
ATOM 3436 C CA . ALA A 1 441 ? -55.239 39.010 -30.173 1.00 21.50 463 ALA A CA 1
ATOM 3437 C C . ALA A 1 441 ? -55.135 39.367 -31.658 1.00 19.73 463 ALA A C 1
ATOM 3438 O O . ALA A 1 441 ? -55.302 40.554 -32.043 1.00 23.68 463 ALA A O 1
ATOM 3440 N N . ALA A 1 442 ? -54.829 38.398 -32.498 1.00 18.23 464 ALA A N 1
ATOM 3441 C CA . ALA A 1 442 ? -54.606 38.596 -33.931 1.00 19.52 464 ALA A CA 1
ATOM 3442 C C . ALA A 1 442 ? -55.889 39.072 -34.588 1.00 20.98 464 ALA A C 1
ATOM 3443 O O . ALA A 1 442 ? -55.793 39.911 -35.511 1.00 22.51 464 ALA A O 1
ATOM 3445 N N . VAL A 1 443 ? -57.024 38.462 -34.267 1.00 19.61 465 VAL A N 1
ATOM 3446 C CA . VAL A 1 443 ? -58.270 38.765 -35.026 1.00 20.83 465 VAL A CA 1
ATOM 3447 C C . VAL A 1 443 ? -58.997 39.992 -34.450 1.00 21.39 465 VAL A C 1
ATOM 3448 O O . VAL A 1 443 ? -59.816 40.579 -35.232 1.00 22.12 465 VAL A O 1
ATOM 3452 N N . GLY A 1 444 ? -58.803 40.297 -33.172 1.00 20.34 466 GLY A N 1
ATOM 3453 C CA . GLY A 1 444 ? -59.567 41.389 -32.554 1.00 23.33 466 GLY A CA 1
ATOM 3454 C C . GLY A 1 444 ? -61.052 41.168 -32.714 1.00 22.22 466 GLY A C 1
ATOM 3455 O O . GLY A 1 444 ? -61.531 40.100 -32.348 1.00 25.75 466 GLY A O 1
ATOM 3456 N N . ASP A 1 445 ? -61.788 42.189 -33.191 1.00 25.19 467 ASP A N 1
ATOM 3457 C CA . ASP A 1 445 ? -63.261 42.079 -33.328 1.00 23.72 467 ASP A CA 1
ATOM 3458 C C . ASP A 1 445 ? -63.621 41.660 -34.754 1.00 25.19 467 ASP A C 1
ATOM 3459 O O . ASP A 1 445 ? -64.806 41.649 -35.082 1.00 26.06 467 ASP A O 1
ATOM 3464 N N . LYS A 1 446 ? -62.668 41.186 -35.571 1.00 21.10 468 LYS A N 1
ATOM 3465 C CA . LYS A 1 446 ? -62.980 40.879 -36.985 1.00 21.20 468 LYS A CA 1
ATOM 3466 C C . LYS A 1 446 ? -63.440 39.430 -37.172 1.00 21.71 468 LYS A C 1
ATOM 3467 O O . LYS A 1 446 ? -63.874 39.084 -38.311 1.00 22.97 468 LYS A O 1
ATOM 3473 N N . ALA A 1 447 ? -63.189 38.542 -36.200 1.00 22.63 469 ALA A N 1
ATOM 3474 C CA . ALA A 1 447 ? -63.626 37.137 -36.317 1.00 21.79 469 ALA A CA 1
ATOM 3475 C C . ALA A 1 447 ? -64.139 36.724 -34.952 1.00 21.69 469 ALA A C 1
ATOM 3476 O O . ALA A 1 447 ? -63.644 37.243 -33.911 1.00 24.83 469 ALA A O 1
ATOM 3478 N N . THR A 1 448 ? -65.047 35.744 -34.953 1.00 22.01 470 THR A N 1
ATOM 3479 C CA . THR A 1 448 ? -65.545 35.176 -33.694 1.00 21.13 470 THR A CA 1
ATOM 3480 C C . THR A 1 448 ? -64.680 33.926 -33.437 1.00 20.56 470 THR A C 1
ATOM 3481 O O . THR A 1 448 ? -64.528 33.117 -34.343 1.00 23.09 470 THR A O 1
ATOM 3485 N N . ILE A 1 449 ? -64.181 33.791 -32.220 1.00 20.37 471 ILE A N 1
ATOM 3486 C CA . ILE A 1 449 ? -63.364 32.645 -31.752 1.00 21.01 471 ILE A CA 1
ATOM 3487 C C . ILE A 1 449 ? -64.225 31.768 -30.853 1.00 22.43 471 ILE A C 1
ATOM 3488 O O . ILE A 1 449 ? -64.711 32.262 -29.809 1.00 24.66 471 ILE A O 1
ATOM 3493 N N . ASN A 1 450 ? -64.370 30.513 -31.240 1.00 21.10 472 ASN A N 1
ATOM 3494 C CA . ASN A 1 450 ? -65.151 29.531 -30.469 1.00 21.86 472 ASN A CA 1
ATOM 3495 C C . ASN A 1 450 ? -64.136 28.533 -29.879 1.00 19.78 472 ASN A C 1
ATOM 3496 O O . ASN A 1 450 ? -63.636 27.636 -30.622 1.00 22.25 472 ASN A O 1
ATOM 3501 N N . TYR A 1 451 ? -63.891 28.624 -28.582 1.00 20.48 473 TYR A N 1
ATOM 3502 C CA . TYR A 1 451 ? -62.930 27.804 -27.844 1.00 21.24 473 TYR A CA 1
ATOM 3503 C C . TYR A 1 451 ? -63.646 26.610 -27.222 1.00 19.36 473 TYR A C 1
ATOM 3504 O O . TYR A 1 451 ? -64.700 26.745 -26.582 1.00 23.41 473 TYR A O 1
ATOM 3513 N N . ALA A 1 452 ? -62.997 25.447 -27.279 1.00 21.25 474 ALA A N 1
ATOM 3514 C CA . ALA A 1 452 ? -63.363 24.288 -26.437 1.00 21.17 474 ALA A CA 1
ATOM 3515 C C . ALA A 1 452 ? -62.097 23.478 -26.127 1.00 20.22 474 ALA A C 1
ATOM 3516 O O . ALA A 1 452 ? -61.336 23.175 -27.070 1.00 21.84 474 ALA A O 1
ATOM 3518 N N . GLN A 1 453 ? -61.901 23.111 -24.881 1.00 20.40 475 GLN A N 1
ATOM 3519 C CA . GLN A 1 453 ? -60.716 22.289 -24.479 1.00 21.55 475 GLN A CA 1
ATOM 3520 C C . GLN A 1 453 ? -60.728 20.967 -25.250 1.00 21.48 475 GLN A C 1
ATOM 3521 O O . GLN A 1 453 ? -59.621 20.525 -25.667 1.00 20.59 475 GLN A O 1
ATOM 3527 N N . GLY A 1 454 ? -61.861 20.299 -25.351 1.00 21.18 476 GLY A N 1
ATOM 3528 C CA . GLY A 1 454 ? -61.987 19.035 -26.103 1.00 20.99 476 GLY A CA 1
ATOM 3529 C C . GLY A 1 454 ? -61.609 17.853 -25.225 1.00 21.60 476 GLY A C 1
ATOM 3530 O O . GLY A 1 454 ? -62.453 16.948 -25.063 1.00 23.95 476 GLY A O 1
ATOM 3531 N N . CYS A 1 455 ? -60.395 17.833 -24.653 1.00 21.84 477 CYS A N 1
ATOM 3532 C CA . CYS A 1 455 ? -59.957 16.758 -23.754 1.00 21.57 477 CYS A CA 1
ATOM 3533 C C . CYS A 1 455 ? -58.819 17.239 -22.870 1.00 21.14 477 CYS A C 1
ATOM 3534 O O . CYS A 1 455 ? -58.255 18.336 -23.164 1.00 23.11 477 CYS A O 1
ATOM 3537 N N . GLU A 1 456 ? -58.529 16.511 -21.798 1.00 22.38 478 GLU A N 1
ATOM 3538 C CA . GLU A 1 456 ? -57.301 16.667 -20.989 1.00 21.42 478 GLU A CA 1
ATOM 3539 C C . GLU A 1 456 ? -56.207 15.813 -21.612 1.00 22.99 478 GLU A C 1
ATOM 3540 O O . GLU A 1 456 ? -56.483 14.684 -22.070 1.00 23.85 478 GLU A O 1
ATOM 3546 N N . ARG A 1 457 ? -54.990 16.368 -21.684 1.00 20.73 479 ARG A N 1
ATOM 3547 C CA . ARG A 1 457 ? -53.895 15.642 -22.375 1.00 19.45 479 ARG A CA 1
ATOM 3548 C C . ARG A 1 457 ? -53.574 14.298 -21.718 1.00 19.58 479 ARG A C 1
ATOM 3549 O O . ARG A 1 457 ? -53.140 13.356 -22.445 1.00 21.63 479 ARG A O 1
ATOM 3557 N N . TRP A 1 458 ? -53.788 14.208 -20.407 1.00 19.28 480 TRP A N 1
ATOM 3558 C CA . TRP A 1 458 ? -53.421 13.041 -19.585 1.00 22.04 480 TRP A CA 1
ATOM 3559 C C . TRP A 1 458 ? -54.601 12.079 -19.397 1.00 20.64 480 TRP A C 1
ATOM 3560 O O . TRP A 1 458 ? -54.452 11.167 -18.546 1.00 23.73 480 TRP A O 1
ATOM 3571 N N . SER A 1 459 ? -55.676 12.204 -20.175 1.00 20.64 481 SER A N 1
ATOM 3572 C CA . SER A 1 459 ? -56.870 11.327 -20.019 1.00 21.87 481 SER A CA 1
ATOM 3573 C C . SER A 1 459 ? -57.461 10.845 -21.328 1.00 24.07 481 SER A C 1
ATOM 3574 O O . SER A 1 459 ? -57.484 11.603 -22.305 1.00 24.28 481 SER A O 1
ATOM 3577 N N . ASN A 1 460 ? -58.010 9.596 -21.330 1.00 24.70 482 ASN A N 1
ATOM 3578 C CA . ASN A 1 460 ? -58.801 9.077 -22.477 1.00 25.28 482 ASN A CA 1
ATOM 3579 C C . ASN A 1 460 ? -60.290 9.476 -22.322 1.00 22.44 482 ASN A C 1
ATOM 3580 O O . ASN A 1 460 ? -61.007 9.237 -23.296 1.00 25.67 482 ASN A O 1
ATOM 3585 N N . ASP A 1 461 ? -60.658 10.285 -21.312 1.00 24.74 483 ASP A N 1
ATOM 3586 C CA . ASP A 1 461 ? -62.074 10.736 -21.146 1.00 26.85 483 ASP A CA 1
ATOM 3587 C C . ASP A 1 461 ? -62.495 11.556 -22.384 1.00 26.10 483 ASP A C 1
ATOM 3588 O O . ASP A 1 461 ? -61.772 12.508 -22.734 1.00 26.81 483 ASP A O 1
ATOM 3593 N N . GLN A 1 462 ? -63.660 11.259 -22.976 1.00 26.60 484 GLN A N 1
ATOM 3594 C CA . GLN A 1 462 ? -64.186 11.910 -24.194 1.00 25.01 484 GLN A CA 1
ATOM 3595 C C . GLN A 1 462 ? -65.395 12.774 -23.846 1.00 25.51 484 GLN A C 1
ATOM 3596 O O . GLN A 1 462 ? -66.064 13.221 -24.806 1.00 28.27 484 GLN A O 1
ATOM 3602 N N . SER A 1 463 ? -65.599 13.087 -22.580 1.00 25.24 485 SER A N 1
ATOM 3603 C CA . SER A 1 463 ? -66.808 13.821 -22.118 1.00 28.90 485 SER A CA 1
ATOM 3604 C C . SER A 1 463 ? -66.775 15.273 -22.669 1.00 28.67 485 SER A C 1
ATOM 3605 O O . SER A 1 463 ? -67.817 15.887 -22.768 1.00 30.25 485 SER A O 1
ATOM 3608 N N . GLY A 1 464 ? -65.635 15.777 -23.107 1.00 26.98 486 GLY A N 1
ATOM 3609 C CA . GLY A 1 464 ? -65.525 17.159 -23.642 1.00 24.74 486 GLY A CA 1
ATOM 3610 C C . GLY A 1 464 ? -65.736 17.227 -25.140 1.00 24.52 486 GLY A C 1
ATOM 3611 O O . GLY A 1 464 ? -65.709 18.345 -25.689 1.00 24.76 486 GLY A O 1
ATOM 3612 N N . PHE A 1 465 ? -65.865 16.092 -25.838 1.00 21.58 487 PHE A N 1
ATOM 3613 C CA . PHE A 1 465 ? -65.953 16.063 -27.296 1.00 24.26 487 PHE A CA 1
ATOM 3614 C C . PHE A 1 465 ? -67.202 16.812 -27.762 1.00 22.98 487 PHE A C 1
ATOM 3615 O O . PHE A 1 465 ? -67.094 17.508 -28.804 1.00 25.67 487 PHE A O 1
ATOM 3623 N N . ALA A 1 466 ? -68.374 16.630 -27.126 1.00 28.00 488 ALA A N 1
ATOM 3624 C CA . ALA A 1 466 ? -69.608 17.199 -27.717 1.00 29.38 488 ALA A CA 1
ATOM 3625 C C . ALA A 1 466 ? -69.468 18.726 -27.806 1.00 25.45 488 ALA A C 1
ATOM 3626 O O . ALA A 1 466 ? -69.816 19.302 -28.899 1.00 28.46 488 ALA A O 1
ATOM 3628 N N . GLU A 1 467 ? -68.894 19.333 -26.780 1.00 25.30 489 GLU A N 1
ATOM 3629 C CA . GLU A 1 467 ? -68.667 20.802 -26.756 1.00 25.63 489 GLU A CA 1
ATOM 3630 C C . GLU A 1 467 ? -67.731 21.213 -27.899 1.00 26.30 489 GLU A C 1
ATOM 3631 O O . GLU A 1 467 ? -67.981 22.236 -28.571 1.00 25.92 489 GLU A O 1
ATOM 3637 N N . ALA A 1 468 ? -66.653 20.460 -28.119 1.00 25.96 490 ALA A N 1
ATOM 3638 C CA . ALA A 1 468 ? -65.716 20.810 -29.200 1.00 22.66 490 ALA A CA 1
ATOM 3639 C C . ALA A 1 468 ? -66.363 20.608 -30.553 1.00 22.94 490 ALA A C 1
ATOM 3640 O O . ALA A 1 468 ? -66.128 21.411 -31.462 1.00 24.01 490 ALA A O 1
ATOM 3642 N N . VAL A 1 469 ? -67.142 19.523 -30.725 1.00 23.70 491 VAL A N 1
ATOM 3643 C CA . VAL A 1 469 ? -67.823 19.319 -32.034 1.00 26.69 491 VAL A CA 1
ATOM 3644 C C . VAL A 1 469 ? -68.773 20.512 -32.303 1.00 23.34 491 VAL A C 1
ATOM 3645 O O . VAL A 1 469 ? -68.792 20.974 -33.466 1.00 24.52 491 VAL A O 1
ATOM 3649 N N . GLU A 1 470 ? -69.498 20.975 -31.272 1.00 25.84 492 GLU A N 1
ATOM 3650 C CA . GLU A 1 470 ? -70.417 22.151 -31.372 1.00 27.81 492 GLU A CA 1
ATOM 3651 C C . GLU A 1 470 ? -69.616 23.414 -31.749 1.00 27.82 492 GLU A C 1
ATOM 3652 O O . GLU A 1 470 ? -70.008 24.107 -32.731 1.00 28.54 492 GLU A O 1
ATOM 3658 N N . ALA A 1 471 ? -68.449 23.629 -31.125 1.00 25.11 493 ALA A N 1
ATOM 3659 C CA . ALA A 1 471 ? -67.578 24.774 -31.469 1.00 24.53 493 ALA A CA 1
ATOM 3660 C C . ALA A 1 471 ? -67.206 24.671 -32.951 1.00 25.40 493 ALA A C 1
ATOM 3661 O O . ALA A 1 471 ? -67.251 25.701 -33.682 1.00 25.20 493 ALA A O 1
ATOM 3663 N N . ALA A 1 472 ? -66.752 23.491 -33.418 1.00 22.94 494 ALA A N 1
ATOM 3664 C CA . ALA A 1 472 ? -66.339 23.328 -34.820 1.00 23.76 494 ALA A CA 1
ATOM 3665 C C . ALA A 1 472 ? -67.544 23.608 -35.733 1.00 25.81 494 ALA A C 1
ATOM 3666 O O . ALA A 1 472 ? -67.385 24.269 -36.758 1.00 24.96 494 ALA A O 1
ATOM 3668 N N . LYS A 1 473 ? -68.701 22.988 -35.458 1.00 26.83 495 LYS A N 1
ATOM 3669 C CA . LYS A 1 473 ? -69.855 23.074 -36.387 1.00 30.23 495 LYS A CA 1
ATOM 3670 C C . LYS A 1 473 ? -70.288 24.538 -36.570 1.00 29.73 495 LYS A C 1
ATOM 3671 O O . LYS A 1 473 ? -70.803 24.873 -37.654 1.00 31.06 495 LYS A O 1
ATOM 3677 N N . LYS A 1 474 ? -70.111 25.376 -35.559 1.00 28.41 496 LYS A N 1
ATOM 3678 C CA . LYS A 1 474 ? -70.541 26.783 -35.663 1.00 31.55 496 LYS A CA 1
ATOM 3679 C C . LYS A 1 474 ? -69.445 27.654 -36.260 1.00 30.00 496 LYS A C 1
ATOM 3680 O O . LYS A 1 474 ? -69.651 28.860 -36.348 1.00 32.59 496 LYS A O 1
ATOM 3686 N N . SER A 1 475 ? -68.355 27.059 -36.745 1.00 24.41 497 SER A N 1
ATOM 3687 C CA . SER A 1 475 ? -67.204 27.816 -37.277 1.00 23.85 497 SER A CA 1
ATOM 3688 C C . SER A 1 475 ? -66.915 27.511 -38.754 1.00 25.09 497 SER A C 1
ATOM 3689 O O . SER A 1 475 ? -67.346 26.482 -39.277 1.00 28.17 497 SER A O 1
ATOM 3692 N N . ASP A 1 476 ? -66.133 28.365 -39.423 1.00 22.58 498 ASP A N 1
ATOM 3693 C CA . ASP A 1 476 ? -65.765 28.199 -40.845 1.00 24.69 498 ASP A CA 1
ATOM 3694 C C . ASP A 1 476 ? -64.530 27.286 -40.948 1.00 25.86 498 ASP A C 1
ATOM 3695 O O . ASP A 1 476 ? -64.318 26.693 -41.977 1.00 24.25 498 ASP A O 1
ATOM 3700 N N . VAL A 1 477 ? -63.739 27.223 -39.908 1.00 22.26 499 VAL A N 1
ATOM 3701 C CA . VAL A 1 477 ? -62.440 26.494 -39.832 1.00 22.46 499 VAL A CA 1
ATOM 3702 C C . VAL A 1 477 ? -62.184 26.167 -38.375 1.00 19.42 499 VAL A C 1
ATOM 3703 O O . VAL A 1 477 ? -62.625 26.875 -37.459 1.00 21.11 499 VAL A O 1
ATOM 3707 N N . ALA A 1 478 ? -61.458 25.075 -38.136 1.00 20.11 500 ALA A N 1
ATOM 3708 C CA . ALA A 1 478 ? -61.106 24.645 -36.779 1.00 19.88 500 ALA A CA 1
ATOM 3709 C C . ALA A 1 478 ? -59.584 24.474 -36.675 1.00 20.24 500 ALA A C 1
ATOM 3710 O O . ALA A 1 478 ? -58.991 23.917 -37.597 1.00 23.26 500 ALA A O 1
ATOM 3712 N N . VAL A 1 479 ? -58.994 25.029 -35.640 1.00 18.36 501 VAL A N 1
ATOM 3713 C CA . VAL A 1 479 ? -57.576 24.822 -35.275 1.00 17.71 501 VAL A CA 1
ATOM 3714 C C . VAL A 1 479 ? -57.534 23.969 -34.029 1.00 18.06 501 VAL A C 1
ATOM 3715 O O . VAL A 1 479 ? -58.071 24.350 -33.009 1.00 19.97 501 VAL A O 1
ATOM 3719 N N . VAL A 1 480 ? -56.939 22.781 -34.144 1.00 18.12 502 VAL A N 1
ATOM 3720 C CA . VAL A 1 480 ? -56.869 21.798 -33.046 1.00 17.35 502 VAL A CA 1
ATOM 3721 C C . VAL A 1 480 ? -55.407 21.667 -32.636 1.00 17.35 502 VAL A C 1
ATOM 3722 O O . VAL A 1 480 ? -54.581 21.321 -33.474 1.00 18.14 502 VAL A O 1
ATOM 3726 N N . VAL A 1 481 ? -55.136 21.895 -31.369 1.00 16.14 503 VAL A N 1
ATOM 3727 C CA . VAL A 1 481 ? -53.778 21.945 -30.795 1.00 16.09 503 VAL A CA 1
ATOM 3728 C C . VAL A 1 481 ? -53.608 20.822 -29.778 1.00 16.16 503 VAL A C 1
ATOM 3729 O O . VAL A 1 481 ? -54.267 20.784 -28.723 1.00 16.53 503 VAL A O 1
ATOM 3733 N N . VAL A 1 482 ? -52.706 19.886 -30.095 1.00 16.83 504 VAL A N 1
ATOM 3734 C CA . VAL A 1 482 ? -52.448 18.639 -29.341 1.00 16.09 504 VAL A CA 1
ATOM 3735 C C . VAL A 1 482 ? -50.939 18.414 -29.340 1.00 16.29 504 VAL A C 1
ATOM 3736 O O . VAL A 1 482 ? -50.233 19.055 -30.099 1.00 16.55 504 VAL A O 1
ATOM 3740 N N . GLY A 1 483 ? -50.504 17.447 -28.538 1.00 15.45 505 GLY A N 1
ATOM 3741 C CA . GLY A 1 483 ? -49.112 17.043 -28.628 1.00 15.55 505 GLY A CA 1
ATOM 3742 C C . GLY A 1 483 ? -48.599 16.289 -27.413 1.00 15.65 505 GLY A C 1
ATOM 3743 O O . GLY A 1 483 ? -49.266 15.351 -26.909 1.00 16.35 505 GLY A O 1
ATOM 3744 N N . THR A 1 484 ? -47.393 16.613 -27.013 1.00 15.10 506 THR A N 1
ATOM 3745 C CA . THR A 1 484 ? -46.726 16.073 -25.833 1.00 14.19 506 THR A CA 1
ATOM 3746 C C . THR A 1 484 ? -46.597 17.166 -24.780 1.00 14.02 506 THR A C 1
ATOM 3747 O O . THR A 1 484 ? -46.914 18.339 -25.094 1.00 14.96 506 THR A O 1
ATOM 3751 N N . TRP A 1 485 ? -46.159 16.820 -23.596 1.00 14.32 507 TRP A N 1
ATOM 3752 C CA . TRP A 1 485 ? -45.921 17.826 -22.534 1.00 15.82 507 TRP A CA 1
ATOM 3753 C C . TRP A 1 485 ? -44.787 17.397 -21.664 1.00 14.87 507 TRP A C 1
ATOM 3754 O O . TRP A 1 485 ? -44.467 16.200 -21.547 1.00 15.33 507 TRP A O 1
ATOM 3765 N N . SER A 1 486 ? -44.159 18.353 -21.032 1.00 14.71 508 SER A N 1
ATOM 3766 C CA . SER A 1 486 ? -43.110 18.137 -20.050 1.00 15.19 508 SER A CA 1
ATOM 3767 C C . SER A 1 486 ? -43.471 18.789 -18.721 1.00 15.73 508 SER A C 1
ATOM 3768 O O . SER A 1 486 ? -44.646 19.102 -18.495 1.00 17.03 508 SER A O 1
ATOM 3771 N N . ARG A 1 487 ? -42.480 18.972 -17.894 1.00 15.15 509 ARG A N 1
ATOM 3772 C CA . ARG A 1 487 ? -42.638 19.602 -16.586 1.00 15.92 509 ARG A CA 1
ATOM 3773 C C . ARG A 1 487 ? -41.430 20.468 -16.248 1.00 16.67 509 ARG A C 1
ATOM 3774 O O . ARG A 1 487 ? -40.297 20.201 -16.685 1.00 16.95 509 ARG A O 1
ATOM 3782 N N . ASP A 1 488 ? -41.685 21.422 -15.328 1.00 16.27 510 ASP A N 1
ATOM 3783 C CA . ASP A 1 488 ? -40.682 22.367 -14.859 1.00 17.09 510 ASP A CA 1
ATOM 3784 C C . ASP A 1 488 ? -39.769 21.728 -13.809 1.00 16.82 510 ASP A C 1
ATOM 3785 O O . ASP A 1 488 ? -39.894 20.542 -13.454 1.00 18.37 510 ASP A O 1
ATOM 3790 N N . GLN A 1 489 ? -38.780 22.475 -13.346 1.00 17.13 511 GLN A N 1
ATOM 3791 C CA . GLN A 1 489 ? -37.688 21.896 -12.542 1.00 19.11 511 GLN A CA 1
ATOM 3792 C C . GLN A 1 489 ? -38.114 21.551 -11.123 1.00 23.13 511 GLN A C 1
ATOM 3793 O O . GLN A 1 489 ? -37.286 21.036 -10.413 1.00 31.80 511 GLN A O 1
ATOM 3799 N N . LYS A 1 490 ? -39.336 21.824 -10.709 1.00 18.48 512 LYS A N 1
ATOM 3800 C CA . LYS A 1 490 ? -39.869 21.228 -9.469 1.00 19.05 512 LYS A CA 1
ATOM 3801 C C . LYS A 1 490 ? -40.825 20.070 -9.810 1.00 20.20 512 LYS A C 1
ATOM 3802 O O . LYS A 1 490 ? -40.583 18.949 -9.287 1.00 20.66 512 LYS A O 1
ATOM 3808 N N . GLU A 1 491 ? -41.785 20.283 -10.712 1.00 18.11 513 GLU A N 1
ATOM 3809 C CA . GLU A 1 491 ? -42.812 19.269 -11.005 1.00 17.22 513 GLU A CA 1
ATOM 3810 C C . GLU A 1 491 ? -42.175 18.043 -11.641 1.00 18.20 513 GLU A C 1
ATOM 3811 O O . GLU A 1 491 ? -42.689 16.925 -11.431 1.00 19.88 513 GLU A O 1
ATOM 3817 N N . LEU A 1 492 ? -41.169 18.214 -12.501 1.00 16.89 514 LEU A N 1
ATOM 3818 C CA . LEU A 1 492 ? -40.583 17.051 -13.202 1.00 17.58 514 LEU A CA 1
ATOM 3819 C C . LEU A 1 492 ? -40.006 16.085 -12.163 1.00 16.59 514 LEU A C 1
ATOM 3820 O O . LEU A 1 492 ? -40.303 14.848 -12.269 1.00 18.74 514 LEU A O 1
ATOM 3825 N N . TRP A 1 493 ? -39.266 16.584 -11.191 1.00 18.19 515 TRP A N 1
ATOM 3826 C CA . TRP A 1 493 ? -38.530 15.772 -10.203 1.00 19.84 515 TRP A CA 1
ATOM 3827 C C . TRP A 1 493 ? -39.446 15.346 -9.062 1.00 22.06 515 TRP A C 1
ATOM 3828 O O . TRP A 1 493 ? -39.113 14.338 -8.419 1.00 25.86 515 TRP A O 1
ATOM 3839 N N . ALA A 1 494 ? -40.600 15.965 -8.920 1.00 18.78 516 ALA A N 1
ATOM 3840 C CA . ALA A 1 494 ? -41.631 15.553 -7.941 1.00 22.47 516 ALA A CA 1
ATOM 3841 C C . ALA A 1 494 ? -42.394 14.369 -8.511 1.00 23.69 516 ALA A C 1
ATOM 3842 O O . ALA A 1 494 ? -43.221 13.794 -7.809 1.00 28.91 516 ALA A O 1
ATOM 3844 N N . GLY A 1 495 ? -42.232 14.080 -9.785 1.00 20.76 517 GLY A N 1
ATOM 3845 C CA . GLY A 1 495 ? -42.913 12.955 -10.427 1.00 21.53 517 GLY A CA 1
ATOM 3846 C C . GLY A 1 495 ? -44.212 13.220 -11.122 1.00 22.60 517 GLY A C 1
ATOM 3847 O O . GLY A 1 495 ? -44.904 12.219 -11.456 1.00 24.09 517 GLY A O 1
ATOM 3848 N N . LEU A 1 496 ? -44.570 14.467 -11.403 1.00 20.05 518 LEU A N 1
ATOM 3849 C CA . LEU A 1 496 ? -45.851 14.712 -12.086 1.00 20.39 518 LEU A CA 1
ATOM 3850 C C . LEU A 1 496 ? -45.823 14.203 -13.540 1.00 17.73 518 LEU A C 1
ATOM 3851 O O . LEU A 1 496 ? -44.754 14.173 -14.175 1.00 19.37 518 LEU A O 1
ATOM 3856 N N . ASN A 1 497 ? -46.977 13.811 -14.039 1.00 17.59 519 ASN A N 1
ATOM 3857 C CA . ASN A 1 497 ? -47.092 13.146 -15.339 1.00 16.15 519 ASN A CA 1
ATOM 3858 C C . ASN A 1 497 ? -46.546 14.016 -16.456 1.00 16.91 519 ASN A C 1
ATOM 3859 O O . ASN A 1 497 ? -46.771 15.258 -16.498 1.00 17.07 519 ASN A O 1
ATOM 3864 N N . ALA A 1 498 ? -45.906 13.335 -17.402 1.00 16.15 520 ALA A N 1
ATOM 3865 C CA . ALA A 1 498 ? -45.261 13.981 -18.551 1.00 15.74 520 ALA A CA 1
ATOM 3866 C C . ALA A 1 498 ? -45.083 12.942 -19.646 1.00 14.70 520 ALA A C 1
ATOM 3867 O O . ALA A 1 498 ? -45.112 11.694 -19.359 1.00 15.96 520 ALA A O 1
ATOM 3869 N N . THR A 1 499 ? -44.907 13.416 -20.880 1.00 14.67 521 THR A N 1
ATOM 3870 C CA . THR A 1 499 ? -44.567 12.554 -22.030 1.00 14.33 521 THR A CA 1
ATOM 3871 C C . THR A 1 499 ? -43.180 12.858 -22.580 1.00 14.73 521 THR A C 1
ATOM 3872 O O . THR A 1 499 ? -42.723 12.085 -23.449 1.00 16.11 521 THR A O 1
ATOM 3876 N N . THR A 1 500 ? -42.508 13.924 -22.143 1.00 15.09 522 THR A N 1
ATOM 3877 C CA . THR A 1 500 ? -41.127 14.201 -22.521 1.00 14.23 522 THR A CA 1
ATOM 3878 C C . THR A 1 500 ? -40.433 14.887 -21.379 1.00 15.68 522 THR A C 1
ATOM 3879 O O . THR A 1 500 ? -41.063 15.315 -20.409 1.00 15.30 522 THR A O 1
ATOM 3883 N N . GLY A 1 501 ? -39.124 14.997 -21.514 1.00 14.74 523 GLY A N 1
ATOM 3884 C CA . GLY A 1 501 ? -38.226 15.660 -20.580 1.00 15.15 523 GLY A CA 1
ATOM 3885 C C . GLY A 1 501 ? -37.248 14.731 -19.942 1.00 13.28 523 GLY A C 1
ATOM 3886 O O . GLY A 1 501 ? -37.355 13.472 -20.088 1.00 14.97 523 GLY A O 1
ATOM 3887 N N . ALA A 1 502 ? -36.242 15.256 -19.305 1.00 15.29 524 ALA A N 1
ATOM 3888 C CA . ALA A 1 502 ? -35.235 14.451 -18.608 1.00 14.46 524 ALA A CA 1
ATOM 3889 C C . ALA A 1 502 ? -35.956 13.478 -17.682 1.00 16.18 524 ALA A C 1
ATOM 3890 O O . ALA A 1 502 ? -36.773 13.857 -16.853 1.00 15.30 524 ALA A O 1
ATOM 3892 N N . HIS A 1 503 ? -35.602 12.184 -17.833 1.00 14.92 525 HIS A N 1
ATOM 3893 C CA . HIS A 1 503 ? -36.109 11.025 -17.077 1.00 14.60 525 HIS A CA 1
ATOM 3894 C C . HIS A 1 503 ? -37.543 10.678 -17.456 1.00 14.53 525 HIS A C 1
ATOM 3895 O O . HIS A 1 503 ? -38.125 9.846 -16.690 1.00 15.84 525 HIS A O 1
ATOM 3902 N N . VAL A 1 504 ? -38.064 11.134 -18.571 1.00 14.11 526 VAL A N 1
ATOM 3903 C CA . VAL A 1 504 ? -39.414 10.781 -19.065 1.00 14.76 526 VAL A CA 1
ATOM 3904 C C . VAL A 1 504 ? -39.203 10.205 -20.452 1.00 15.40 526 VAL A C 1
ATOM 3905 O O . VAL A 1 504 ? -39.200 10.942 -21.436 1.00 15.71 526 VAL A O 1
ATOM 3909 N N . ASP A 1 505 ? -39.110 8.842 -20.529 1.00 13.73 527 ASP A N 1
ATOM 3910 C CA . ASP A 1 505 ? -38.876 8.172 -21.799 1.00 12.54 527 ASP A CA 1
ATOM 3911 C C . ASP A 1 505 ? -40.145 7.456 -22.259 1.00 12.98 527 ASP A C 1
ATOM 3912 O O . ASP A 1 505 ? -41.012 7.146 -21.395 1.00 14.47 527 ASP A O 1
ATOM 3917 N N . VAL A 1 506 ? -40.311 7.247 -23.558 1.00 13.39 528 VAL A N 1
ATOM 3918 C CA . VAL A 1 506 ? -41.582 6.680 -24.082 1.00 13.12 528 VAL A CA 1
ATOM 3919 C C . VAL A 1 506 ? -41.299 5.467 -24.968 1.00 14.40 528 VAL A C 1
ATOM 3920 O O . VAL A 1 506 ? -40.258 5.362 -25.604 1.00 14.34 528 VAL A O 1
ATOM 3924 N N . ASN A 1 507 ? -42.278 4.562 -24.984 1.00 13.68 529 ASN A N 1
ATOM 3925 C CA . ASN A 1 507 ? -42.216 3.358 -25.873 1.00 13.71 529 ASN A CA 1
ATOM 3926 C C . ASN A 1 507 ? -43.242 3.439 -26.993 1.00 14.16 529 ASN A C 1
ATOM 3927 O O . ASN A 1 507 ? -43.511 2.439 -27.653 1.00 14.59 529 ASN A O 1
ATOM 3932 N N . SER A 1 508 ? -43.747 4.652 -27.253 1.00 14.35 530 SER A N 1
ATOM 3933 C CA . SER A 1 508 ? -44.702 4.949 -28.309 1.00 15.14 530 SER A CA 1
ATOM 3934 C C . SER A 1 508 ? -44.612 6.439 -28.619 1.00 14.35 530 SER A C 1
ATOM 3935 O O . SER A 1 508 ? -44.368 7.189 -27.688 1.00 15.55 530 SER A O 1
ATOM 3938 N N . LEU A 1 509 ? -44.765 6.791 -29.883 1.00 14.03 531 LEU A N 1
ATOM 3939 C CA . LEU A 1 509 ? -44.738 8.181 -30.306 1.00 13.61 531 LEU A CA 1
ATOM 3940 C C . LEU A 1 509 ? -46.115 8.634 -30.765 1.00 15.34 531 LEU A C 1
ATOM 3941 O O . LEU A 1 509 ? -46.254 9.763 -31.250 1.00 16.52 531 LEU A O 1
ATOM 3946 N N . SER A 1 510 ? -47.144 7.803 -30.605 1.00 15.20 532 SER A N 1
ATOM 3947 C CA . SER A 1 510 ? -48.498 8.150 -31.016 1.00 15.33 532 SER A CA 1
ATOM 3948 C C . SER A 1 510 ? -49.047 9.181 -30.013 1.00 16.16 532 SER A C 1
ATOM 3949 O O . SER A 1 510 ? -48.611 9.238 -28.858 1.00 16.15 532 SER A O 1
ATOM 3952 N N . LEU A 1 511 ? -50.055 9.947 -30.430 1.00 16.48 533 LEU A N 1
ATOM 3953 C CA . LEU A 1 511 ? -50.705 10.887 -29.495 1.00 16.61 533 LEU A CA 1
ATOM 3954 C C . LEU A 1 511 ? -51.269 10.083 -28.323 1.00 17.30 533 LEU A C 1
ATOM 3955 O O . LEU A 1 511 ? -52.030 9.067 -28.548 1.00 18.78 533 LEU A O 1
ATOM 3960 N N . VAL A 1 512 ? -51.042 10.559 -27.117 1.00 16.21 534 VAL A N 1
ATOM 3961 C CA . VAL A 1 512 ? -51.548 9.964 -25.857 1.00 17.00 534 VAL A CA 1
ATOM 3962 C C . VAL A 1 512 ? -52.997 10.365 -25.571 1.00 19.07 534 VAL A C 1
ATOM 3963 O O . VAL A 1 512 ? -53.422 11.477 -25.898 1.00 18.63 534 VAL A O 1
ATOM 3967 N N . GLY A 1 513 ? -53.726 9.438 -24.970 1.00 20.03 535 GLY A N 1
ATOM 3968 C CA . GLY A 1 513 ? -55.072 9.773 -24.444 1.00 20.34 535 GLY A CA 1
ATOM 3969 C C . GLY A 1 513 ? -56.102 9.997 -25.517 1.00 21.15 535 GLY A C 1
ATOM 3970 O O . GLY A 1 513 ? -56.090 9.298 -26.535 1.00 22.09 535 GLY A O 1
ATOM 3971 N N . ALA A 1 514 ? -56.982 10.988 -25.282 1.00 20.12 536 ALA A N 1
ATOM 3972 C CA . ALA A 1 514 ? -58.132 11.246 -26.175 1.00 21.57 536 ALA A CA 1
ATOM 3973 C C . ALA A 1 514 ? -57.759 12.173 -27.336 1.00 20.28 536 ALA A C 1
ATOM 3974 O O . ALA A 1 514 ? -58.618 12.529 -28.156 1.00 20.89 536 ALA A O 1
ATOM 3976 N N . GLN A 1 515 ? -56.468 12.511 -27.500 1.00 19.97 537 GLN A N 1
ATOM 3977 C CA . GLN A 1 515 ? -56.086 13.517 -28.496 1.00 18.09 537 GLN A CA 1
ATOM 3978 C C . GLN A 1 515 ? -56.351 13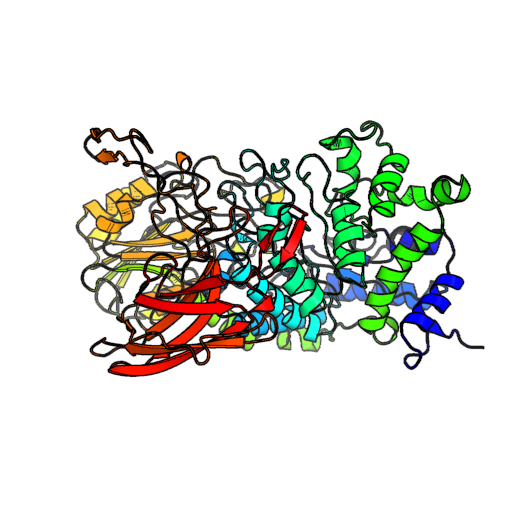.130 -29.941 1.00 18.21 537 GLN A C 1
ATOM 3979 O O . GLN A 1 515 ? -56.891 13.938 -30.739 1.00 19.18 537 GLN A O 1
ATOM 3985 N N . ALA A 1 516 ? -55.962 11.911 -30.339 1.00 19.24 538 ALA A N 1
ATOM 3986 C CA . ALA A 1 516 ? -56.212 11.508 -31.723 1.00 19.12 538 ALA A CA 1
ATOM 3987 C C . ALA A 1 516 ? -57.738 11.358 -31.967 1.00 18.99 538 ALA A C 1
ATOM 3988 O O . ALA A 1 516 ? -58.229 11.821 -32.994 1.00 21.14 538 ALA A O 1
ATOM 3990 N N . PRO A 1 517 ? -58.496 10.697 -31.073 1.00 20.33 539 PRO A N 1
ATOM 3991 C CA . PRO A 1 517 ? -59.954 10.626 -31.245 1.00 20.36 539 PRO A CA 1
ATOM 3992 C C . PRO A 1 517 ? -60.609 12.005 -31.292 1.00 21.01 539 PRO A C 1
ATOM 3993 O O . PRO A 1 517 ? -61.551 12.206 -32.064 1.00 22.40 539 PRO A O 1
ATOM 3997 N N . LEU A 1 518 ? -60.033 12.963 -30.591 1.00 19.60 540 LEU A N 1
ATOM 3998 C CA . LEU A 1 518 ? -60.582 14.359 -30.625 1.00 19.27 540 LEU A CA 1
ATOM 3999 C C . LEU A 1 518 ? -60.427 14.890 -32.037 1.00 21.41 540 LEU A C 1
ATOM 4000 O O . LEU A 1 518 ? -61.393 15.464 -32.627 1.00 22.00 540 LEU A O 1
ATOM 4005 N N . ILE A 1 519 ? -59.219 14.806 -32.609 1.00 19.42 541 ILE A N 1
ATOM 4006 C CA . ILE A 1 519 ? -59.022 15.238 -34.003 1.00 18.57 541 ILE A CA 1
ATOM 4007 C C . ILE A 1 519 ? -60.053 14.559 -34.902 1.00 20.97 541 ILE A C 1
ATOM 4008 O O . ILE A 1 519 ? -60.613 15.244 -35.793 1.00 20.43 541 ILE A O 1
ATOM 4013 N N . LYS A 1 520 ? -60.187 13.241 -34.819 1.00 22.00 542 LYS A N 1
ATOM 4014 C CA . LYS A 1 520 ? -61.107 12.509 -35.738 1.00 23.61 542 LYS A CA 1
ATOM 4015 C C . LYS A 1 520 ? -62.530 13.092 -35.594 1.00 21.51 542 LYS A C 1
ATOM 4016 O O . LYS A 1 520 ? -63.190 13.305 -36.621 1.00 24.52 542 LYS A O 1
ATOM 4022 N N . ALA A 1 521 ? -62.965 13.373 -34.380 1.00 22.67 543 ALA A N 1
ATOM 4023 C CA . ALA A 1 521 ? -64.335 13.925 -34.138 1.00 22.97 543 ALA A CA 1
ATOM 4024 C C . ALA A 1 521 ? -64.495 15.263 -34.832 1.00 23.18 543 ALA A C 1
ATOM 4025 O O . ALA A 1 521 ? -65.594 15.539 -35.403 1.00 25.05 543 ALA A O 1
ATOM 4027 N N . ILE A 1 522 ? -63.483 16.117 -34.767 1.00 22.94 544 ILE A N 1
ATOM 4028 C CA . ILE A 1 522 ? -63.567 17.435 -35.435 1.00 22.83 544 ILE A CA 1
ATOM 4029 C C . ILE A 1 522 ? -63.525 17.241 -36.950 1.00 23.09 544 ILE A C 1
ATOM 4030 O O . ILE A 1 522 ? -64.320 17.874 -37.639 1.00 23.67 544 ILE A O 1
ATOM 4035 N N . ILE A 1 523 ? -62.606 16.425 -37.517 1.00 21.68 545 ILE A N 1
ATOM 4036 C CA . ILE A 1 523 ? -62.563 16.244 -38.993 1.00 22.64 545 ILE A CA 1
ATOM 4037 C C . ILE A 1 523 ? -63.969 15.788 -39.448 1.00 23.83 545 ILE A C 1
ATOM 4038 O O . ILE A 1 523 ? -64.390 16.140 -40.562 1.00 25.22 545 ILE A O 1
ATOM 4043 N N . ASP A 1 524 ? -64.582 14.919 -38.669 1.00 25.82 546 ASP A N 1
ATOM 4044 C CA . ASP A 1 524 ? -65.854 14.263 -39.070 1.00 28.59 546 ASP A CA 1
ATOM 4045 C C . ASP A 1 524 ? -67.006 15.259 -39.159 1.00 27.37 546 ASP A C 1
ATOM 4046 O O . ASP A 1 524 ? -67.997 14.887 -39.787 1.00 32.25 546 ASP A O 1
ATOM 4051 N N . THR A 1 525 ? -66.859 16.473 -38.650 1.00 27.14 547 THR A N 1
ATOM 4052 C CA . THR A 1 525 ? -67.851 17.544 -38.827 1.00 28.39 547 THR A CA 1
ATOM 4053 C C . THR A 1 525 ? -67.853 18.068 -40.259 1.00 29.01 547 THR A C 1
ATOM 4054 O O . THR A 1 525 ? -68.850 18.717 -40.637 1.00 30.89 547 THR A O 1
ATOM 4058 N N . GLY A 1 526 ? -66.819 17.806 -41.036 1.00 28.62 548 GLY A N 1
ATOM 4059 C CA . GLY A 1 526 ? -66.626 18.356 -42.380 1.00 27.20 548 GLY A CA 1
ATOM 4060 C C . GLY A 1 526 ? -66.116 19.794 -42.381 1.00 24.97 548 GLY A C 1
ATOM 4061 O O . GLY A 1 526 ? -65.799 20.292 -43.475 1.00 27.52 548 GLY A O 1
ATOM 4062 N N . VAL A 1 527 ? -65.881 20.362 -41.226 1.00 24.97 549 VAL A N 1
ATOM 4063 C CA . VAL A 1 527 ? -65.239 21.688 -41.125 1.00 26.84 549 VAL A CA 1
ATOM 4064 C C . VAL A 1 527 ? -63.743 21.537 -41.421 1.00 25.59 549 VAL A C 1
ATOM 4065 O O . VAL A 1 527 ? -63.115 20.614 -40.903 1.00 26.04 549 VAL A O 1
ATOM 4069 N N . PRO A 1 528 ? -63.146 22.372 -42.297 1.00 22.61 550 PRO A N 1
ATOM 4070 C CA . PRO A 1 528 ? -61.708 22.284 -42.540 1.00 24.02 550 PRO A CA 1
ATOM 4071 C C . PRO A 1 528 ? -60.961 22.382 -41.208 1.00 22.35 550 PRO A C 1
ATOM 4072 O O . PRO A 1 528 ? -61.169 23.305 -40.380 1.00 22.01 550 PRO A O 1
ATOM 4076 N N . THR A 1 529 ? -60.053 21.422 -40.994 1.00 21.14 551 THR A N 1
ATOM 4077 C CA . THR A 1 529 ? -59.406 21.242 -39.689 1.00 19.81 551 THR A CA 1
ATOM 4078 C C . THR A 1 529 ? -57.897 21.392 -39.871 1.00 20.25 551 THR A C 1
ATOM 4079 O O . THR A 1 529 ? -57.273 20.686 -40.724 1.00 21.55 551 THR A O 1
ATOM 4083 N N . VAL A 1 530 ? -57.325 22.346 -39.162 1.00 19.31 552 VAL A N 1
ATOM 4084 C CA . VAL A 1 530 ? -55.870 22.607 -39.152 1.00 17.50 552 VAL A CA 1
ATOM 4085 C C . VAL A 1 530 ? -55.355 22.058 -37.839 1.00 16.98 552 VAL A C 1
ATOM 4086 O O . VAL A 1 530 ? -55.818 22.443 -36.741 1.00 19.49 552 VAL A O 1
ATOM 4090 N N . VAL A 1 531 ? -54.451 21.071 -37.874 1.00 16.20 553 VAL A N 1
ATOM 4091 C CA . VAL A 1 531 ? -53.871 20.510 -36.651 1.00 15.62 553 VAL A CA 1
ATOM 4092 C C . VAL A 1 531 ? -52.488 21.108 -36.427 1.00 15.46 553 VAL A C 1
ATOM 4093 O O . VAL A 1 531 ? -51.653 21.194 -37.354 1.00 16.47 553 VAL A O 1
ATOM 4097 N N . VAL A 1 532 ? -52.286 21.554 -35.198 1.00 15.19 554 VAL A N 1
ATOM 4098 C CA . VAL A 1 532 ? -50.989 22.066 -34.702 1.00 15.87 554 VAL A CA 1
ATOM 4099 C C . VAL A 1 532 ? -50.495 21.034 -33.700 1.00 14.97 554 VAL A C 1
ATOM 4100 O O . VAL A 1 532 ? -51.112 20.788 -32.659 1.00 16.70 554 VAL A O 1
ATOM 4104 N N . LEU A 1 533 ? -49.312 20.495 -33.991 1.00 15.35 555 LEU A N 1
ATOM 4105 C CA . LEU A 1 533 ? -48.590 19.624 -33.049 1.00 14.88 555 LEU A CA 1
ATOM 4106 C C . LEU A 1 533 ? -47.688 20.490 -32.176 1.00 14.95 555 LEU A C 1
ATOM 4107 O O . LEU A 1 533 ? -46.806 21.197 -32.697 1.00 16.89 555 LEU A O 1
ATOM 4112 N N . SER A 1 534 ? -47.907 20.471 -30.889 1.00 13.99 556 SER A N 1
ATOM 4113 C CA . SER A 1 534 ? -47.215 21.240 -29.844 1.00 15.58 556 SER A CA 1
ATOM 4114 C C . SER A 1 534 ? -46.480 20.212 -28.997 1.00 14.95 556 SER A C 1
ATOM 4115 O O . SER A 1 534 ? -47.116 19.539 -28.201 1.00 15.62 556 SER A O 1
ATOM 4118 N N . SER A 1 535 ? -45.167 20.049 -29.223 1.00 14.81 557 SER A N 1
ATOM 4119 C CA . SER A 1 535 ? -44.494 18.834 -28.766 1.00 13.36 557 SER A CA 1
ATOM 4120 C C . SER A 1 535 ? -43.003 19.021 -28.608 1.00 14.24 557 SER A C 1
ATOM 4121 O O . SER A 1 535 ? -42.414 20.025 -29.070 1.00 15.43 557 SER A O 1
ATOM 4124 N N . GLY A 1 536 ? -42.356 17.988 -28.069 1.00 13.46 558 GLY A N 1
ATOM 4125 C CA . GLY A 1 536 ? -40.915 18.008 -27.825 1.00 13.78 558 GLY A CA 1
ATOM 4126 C C . GLY A 1 536 ? -40.141 17.010 -28.660 1.00 14.72 558 GLY A C 1
ATOM 4127 O O . GLY A 1 536 ? -38.922 16.912 -28.485 1.00 15.87 558 GLY A O 1
ATOM 4128 N N . LYS A 1 537 ? -40.803 16.319 -29.566 1.00 13.74 559 LYS A N 1
ATOM 4129 C CA . LYS A 1 537 ? -40.192 15.253 -30.380 1.00 14.50 559 LYS A CA 1
ATOM 4130 C C . LYS A 1 537 ? -41.200 14.837 -31.428 1.00 14.26 559 LYS A C 1
ATOM 4131 O O . LYS A 1 537 ? -42.366 15.259 -31.402 1.00 14.20 559 LYS A O 1
ATOM 4137 N N . PRO A 1 538 ? -40.822 13.972 -32.401 1.00 13.64 560 PRO A N 1
ATOM 4138 C CA . PRO A 1 538 ? -41.787 13.507 -33.386 1.00 14.21 560 PRO A CA 1
ATOM 4139 C C . PRO A 1 538 ? -42.969 12.789 -32.729 1.00 13.95 560 PRO A C 1
ATOM 4140 O O . PRO A 1 538 ? -42.805 12.130 -31.672 1.00 15.04 560 PRO A O 1
ATOM 4144 N N . ILE A 1 539 ? -44.125 12.930 -33.375 1.00 14.55 561 ILE A N 1
ATOM 4145 C CA . ILE A 1 539 ? -45.384 12.221 -33.064 1.00 15.08 561 ILE A CA 1
ATOM 4146 C C . ILE A 1 539 ? -45.692 11.404 -34.306 1.00 16.58 561 ILE A C 1
ATOM 4147 O O . ILE A 1 539 ? -45.618 11.919 -35.440 1.00 18.85 561 ILE A O 1
ATOM 4152 N N . THR A 1 540 ? -46.146 10.168 -34.083 1.00 15.40 562 THR A N 1
ATOM 4153 C CA . THR A 1 540 ? -46.455 9.266 -35.195 1.00 15.01 562 THR A CA 1
ATOM 4154 C C . THR A 1 540 ? -47.958 9.158 -35.427 1.00 17.23 562 THR A C 1
ATOM 4155 O O . THR A 1 540 ? -48.617 8.299 -34.810 1.00 19.18 562 THR A O 1
ATOM 4159 N N . GLU A 1 541 ? -48.479 9.971 -36.349 1.00 17.21 563 GLU A N 1
ATOM 4160 C CA . GLU A 1 541 ? -49.925 9.923 -36.728 1.00 16.41 563 GLU A CA 1
ATOM 4161 C C . GLU A 1 541 ? -50.066 10.142 -38.221 1.00 18.46 563 GLU A C 1
ATOM 4162 O O . GLU A 1 541 ? -50.570 11.178 -38.683 1.00 18.50 563 GLU A O 1
ATOM 4168 N N . PRO A 1 542 ? -49.575 9.208 -39.062 1.00 17.49 564 PRO A N 1
ATOM 4169 C CA . PRO A 1 542 ? -49.467 9.494 -40.502 1.00 17.48 564 PRO A CA 1
ATOM 4170 C C . PRO A 1 542 ? -50.807 9.794 -41.211 1.00 17.87 564 PRO A C 1
ATOM 4171 O O . PRO A 1 542 ? -50.780 10.514 -42.217 1.00 19.06 564 PRO A O 1
ATOM 4175 N N . TRP A 1 543 ? -51.914 9.304 -40.669 1.00 18.17 565 TRP A N 1
ATOM 4176 C CA . TRP A 1 543 ? -53.247 9.607 -41.221 1.00 18.81 565 TRP A CA 1
ATOM 4177 C C . TRP A 1 543 ? -53.532 11.096 -41.148 1.00 19.18 565 TRP A C 1
ATOM 4178 O O . TRP A 1 543 ? -54.380 11.564 -41.953 1.00 20.14 565 TRP A O 1
ATOM 4189 N N . LEU A 1 544 ? -52.797 11.872 -40.373 1.00 18.37 566 LEU A N 1
ATOM 4190 C CA . LEU A 1 544 ? -53.062 13.344 -40.364 1.00 17.51 566 LEU A CA 1
ATOM 4191 C C . LEU A 1 544 ? -52.698 14.003 -41.679 1.00 19.71 566 LEU A C 1
ATOM 4192 O O . LEU A 1 544 ? -53.365 15.003 -42.056 1.00 23.29 566 LEU A O 1
ATOM 4197 N N . SER A 1 545 ? -51.710 13.514 -42.425 1.00 18.81 567 SER A N 1
ATOM 4198 C CA . SER A 1 545 ? -51.151 14.231 -43.594 1.00 20.49 567 SER A CA 1
ATOM 4199 C C . SER A 1 545 ? -52.256 14.523 -44.611 1.00 23.65 567 SER A C 1
ATOM 4200 O O . SER A 1 545 ? -52.357 15.725 -45.051 1.00 23.82 567 SER A O 1
ATOM 4203 N N . ASN A 1 546 ? -53.094 13.526 -44.904 1.00 21.53 568 ASN A N 1
ATOM 4204 C CA . ASN A 1 546 ? -54.083 13.666 -46.000 1.00 21.97 568 ASN A CA 1
ATOM 4205 C C . ASN A 1 546 ? -55.524 13.720 -45.506 1.00 23.12 568 ASN A C 1
ATOM 4206 O O . ASN A 1 546 ? -56.373 13.851 -46.356 1.00 30.67 568 ASN A O 1
ATOM 4211 N N . ASN A 1 547 ? -55.767 13.698 -44.209 1.00 20.77 569 ASN A N 1
ATOM 4212 C CA . ASN A 1 547 ? -57.127 13.717 -43.650 1.00 22.79 569 ASN A CA 1
ATOM 4213 C C . ASN A 1 547 ? -57.414 15.030 -42.939 1.00 23.22 569 ASN A C 1
ATOM 4214 O O . ASN A 1 547 ? -58.554 15.152 -42.443 1.00 27.43 569 ASN A O 1
ATOM 4219 N N . THR A 1 548 ? -56.439 15.945 -42.855 1.00 21.03 570 THR A N 1
ATOM 4220 C CA . THR A 1 548 ? -56.647 17.305 -42.323 1.00 22.13 570 THR A CA 1
ATOM 4221 C C . THR A 1 548 ? -56.494 18.310 -43.456 1.00 20.58 570 THR A C 1
ATOM 4222 O O . THR A 1 548 ? -55.970 17.975 -44.504 1.00 22.23 570 THR A O 1
ATOM 4226 N N . ALA A 1 549 ? -56.934 19.547 -43.228 1.00 19.68 571 ALA A N 1
ATOM 4227 C CA . ALA A 1 549 ? -56.740 20.627 -44.204 1.00 20.51 571 ALA A CA 1
ATOM 4228 C C . ALA A 1 549 ? -55.296 21.143 -44.185 1.00 18.62 571 ALA A C 1
ATOM 4229 O O . ALA A 1 549 ? -54.772 21.500 -45.236 1.00 19.72 571 ALA A O 1
ATOM 4231 N N . ALA A 1 550 ? -54.685 21.190 -43.006 1.00 18.50 572 ALA A N 1
ATOM 4232 C CA . ALA A 1 550 ? -53.282 21.632 -42.866 1.00 16.67 572 ALA A CA 1
ATOM 4233 C C . ALA A 1 550 ? -52.727 21.030 -41.596 1.00 15.21 572 ALA A C 1
ATOM 4234 O O . ALA A 1 550 ? -53.487 20.677 -40.695 1.00 17.57 572 ALA A O 1
ATOM 4236 N N . LEU A 1 551 ? -51.393 20.948 -41.537 1.00 16.23 573 LEU A N 1
ATOM 4237 C CA . LEU A 1 551 ? -50.685 20.329 -40.415 1.00 15.79 573 LEU A CA 1
ATOM 4238 C C . LEU A 1 551 ? -49.442 21.172 -40.140 1.00 14.64 573 LEU A C 1
ATOM 4239 O O . LEU A 1 551 ? -48.649 21.381 -41.070 1.00 16.68 573 LEU A O 1
ATOM 4244 N N . VAL A 1 552 ? -49.304 21.632 -38.919 1.00 14.92 574 VAL A N 1
ATOM 4245 C CA . VAL A 1 552 ? -48.230 22.568 -38.500 1.00 15.65 574 VAL A CA 1
ATOM 4246 C C . VAL A 1 552 ? -47.538 21.945 -37.301 1.00 15.43 574 VAL A C 1
ATOM 4247 O O . VAL A 1 552 ? -48.213 21.478 -36.372 1.00 16.94 574 VAL A O 1
ATOM 4251 N N . GLN A 1 553 ? -46.217 22.015 -37.284 1.00 14.78 575 GLN A N 1
ATOM 4252 C CA . GLN A 1 553 ? -45.378 21.596 -36.158 1.00 15.28 575 GLN A CA 1
ATOM 4253 C C . GLN A 1 553 ? -44.832 22.837 -35.459 1.00 14.44 575 GLN A C 1
ATOM 4254 O O . GLN A 1 553 ? -44.068 23.599 -36.096 1.00 15.09 575 GLN A O 1
ATOM 4260 N N . GLN A 1 554 ? -45.090 22.963 -34.174 1.00 15.40 576 GLN A N 1
ATOM 4261 C CA . GLN A 1 554 ? -44.432 23.976 -33.312 1.00 14.47 576 GLN A CA 1
ATOM 4262 C C . GLN A 1 554 ? -43.838 23.213 -32.140 1.00 14.10 576 GLN A C 1
ATOM 4263 O O . GLN A 1 554 ? -44.543 22.834 -31.167 1.00 15.29 576 GLN A O 1
ATOM 4269 N N . PHE A 1 555 ? -42.541 22.922 -32.185 1.00 14.21 577 PHE A N 1
ATOM 4270 C CA . PHE A 1 555 ? -41.910 22.361 -31.002 1.00 14.43 577 PHE A CA 1
ATOM 4271 C C . PHE A 1 555 ? -42.038 23.352 -29.844 1.00 15.36 577 PHE A C 1
ATOM 4272 O O . PHE A 1 555 ? -42.333 24.534 -30.056 1.00 15.35 577 PHE A O 1
ATOM 4280 N N . TYR A 1 556 ? -41.867 22.860 -28.624 1.00 14.31 578 TYR A N 1
ATOM 4281 C CA . TYR A 1 556 ? -42.301 23.530 -27.406 1.00 14.29 578 TYR A CA 1
ATOM 4282 C C . TYR A 1 556 ? -41.980 25.012 -27.526 1.00 13.72 578 TYR A C 1
ATOM 4283 O O . TYR A 1 556 ? -40.814 25.398 -27.687 1.00 14.59 578 TYR A O 1
ATOM 4292 N N . PRO A 1 557 ? -43.020 25.854 -27.282 1.00 14.48 579 PRO A N 1
ATOM 4293 C CA . PRO A 1 557 ? -42.925 27.285 -27.553 1.00 15.75 579 PRO A CA 1
ATOM 4294 C C . PRO A 1 557 ? -42.066 28.085 -26.578 1.00 15.13 579 PRO A C 1
ATOM 4295 O O . PRO A 1 557 ? -41.757 27.715 -25.466 1.00 15.43 579 PRO A O 1
ATOM 4299 N N . SER A 1 558 ? -41.792 29.288 -27.051 1.00 14.59 580 SER A N 1
ATOM 4300 C CA . SER A 1 558 ? -41.347 30.406 -26.201 1.00 15.11 580 SER A CA 1
ATOM 4301 C C . SER A 1 558 ? -42.527 30.954 -25.385 1.00 15.08 580 SER A C 1
ATOM 4302 O O . SER A 1 558 ? -43.678 30.604 -25.624 1.00 15.48 580 SER A O 1
ATOM 4305 N N . GLU A 1 559 ? -42.213 31.940 -24.529 1.00 14.66 581 GLU A N 1
ATOM 4306 C CA . GLU A 1 559 ? -43.284 32.683 -23.840 1.00 16.68 581 GLU A CA 1
ATOM 4307 C C . GLU A 1 559 ? -44.130 33.485 -24.821 1.00 16.48 581 GLU A C 1
ATOM 4308 O O . GLU A 1 559 ? -45.229 33.904 -24.403 1.00 17.62 581 GLU A O 1
ATOM 4314 N N . GLN A 1 560 ? -43.701 33.683 -26.056 1.00 14.66 582 GLN A N 1
ATOM 4315 C CA . GLN A 1 560 ? -44.449 34.331 -27.119 1.00 16.29 582 GLN A CA 1
ATOM 4316 C C . GLN A 1 560 ? -45.099 33.332 -28.062 1.00 15.31 582 GLN A C 1
ATOM 4317 O O . GLN A 1 560 ? -45.548 33.707 -29.143 1.00 15.67 582 GLN A O 1
ATOM 4323 N N . GLY A 1 561 ? -45.174 32.060 -27.659 1.00 15.56 583 GLY A N 1
ATOM 4324 C CA . GLY A 1 561 ? -45.575 30.986 -28.572 1.00 16.45 583 GLY A CA 1
ATOM 4325 C C . GLY A 1 561 ? -46.839 31.190 -29.347 1.00 15.02 583 GLY A C 1
ATOM 4326 O O . GLY A 1 561 ? -46.864 30.966 -30.552 1.00 15.75 583 GLY A O 1
ATOM 4327 N N . GLY A 1 562 ? -47.894 31.696 -28.680 1.00 16.40 584 GLY A N 1
ATOM 4328 C CA . GLY A 1 562 ? -49.147 31.871 -29.406 1.00 16.21 584 GLY A CA 1
ATOM 4329 C C . GLY A 1 562 ? -49.146 33.011 -30.374 1.00 15.94 584 GLY A C 1
ATOM 4330 O O . GLY A 1 562 ? -49.905 32.977 -31.352 1.00 16.76 584 GLY A O 1
ATOM 4331 N N . ASN A 1 563 ? -48.326 34.033 -30.077 1.00 16.13 585 ASN A N 1
ATOM 4332 C CA . ASN A 1 563 ? -48.181 35.142 -31.020 1.00 17.16 585 ASN A CA 1
ATOM 4333 C C . ASN A 1 563 ? -47.396 34.696 -32.258 1.00 15.29 585 ASN A C 1
ATOM 4334 O O . ASN A 1 563 ? -47.790 34.976 -33.391 1.00 16.84 585 ASN A O 1
ATOM 4339 N N . ALA A 1 564 ? -46.318 33.911 -32.034 1.00 15.76 586 ALA A N 1
ATOM 4340 C CA . ALA A 1 564 ? -45.555 33.352 -33.167 1.00 15.27 586 ALA A CA 1
ATOM 4341 C C . ALA A 1 564 ? -46.450 32.442 -34.028 1.00 15.13 586 ALA A C 1
ATOM 4342 O O . ALA A 1 564 ? -46.419 32.501 -35.281 1.00 15.70 586 ALA A O 1
ATOM 4344 N N . LEU A 1 565 ? -47.255 31.590 -33.380 1.00 16.67 587 LEU A N 1
ATOM 4345 C CA . LEU A 1 565 ? -48.153 30.675 -34.096 1.00 16.12 587 LEU A CA 1
ATOM 4346 C C . LEU A 1 565 ? -49.205 31.453 -34.895 1.00 15.64 587 LEU A C 1
ATOM 4347 O O . LEU A 1 565 ? -49.400 31.180 -36.078 1.00 17.10 587 LEU A O 1
ATOM 4352 N N . ALA A 1 566 ? -49.817 32.487 -34.276 1.00 16.11 588 ALA A N 1
ATOM 4353 C CA . ALA A 1 566 ? -50.826 33.299 -34.992 1.00 17.08 588 ALA A CA 1
ATOM 4354 C C . ALA A 1 566 ? -50.172 34.034 -36.168 1.00 16.30 588 ALA A C 1
ATOM 4355 O O . ALA A 1 566 ? -50.807 34.151 -37.242 1.00 16.94 588 ALA A O 1
ATOM 4357 N N . ASP A 1 567 ? -48.924 34.507 -36.010 1.00 16.31 589 ASP A N 1
ATOM 4358 C CA . ASP A 1 567 ? -48.193 35.177 -37.108 1.00 17.25 589 ASP A CA 1
ATOM 4359 C C . ASP A 1 567 ? -48.174 34.298 -38.332 1.00 18.37 589 ASP A C 1
ATOM 4360 O O . ASP A 1 567 ? -48.410 34.744 -39.429 1.00 17.83 589 ASP A O 1
ATOM 4365 N N . VAL A 1 568 ? -47.842 33.006 -38.123 1.00 17.23 590 VAL A N 1
ATOM 4366 C CA . VAL A 1 568 ? -47.846 32.044 -39.239 1.00 15.56 590 VAL A CA 1
ATOM 4367 C C . VAL A 1 568 ? -49.278 31.737 -39.704 1.00 15.63 590 VAL A C 1
ATOM 4368 O O . VAL A 1 568 ? -49.526 31.748 -40.915 1.00 17.23 590 VAL A O 1
ATOM 4372 N N . LEU A 1 569 ? -50.192 31.415 -38.798 1.00 17.37 591 LEU A N 1
ATOM 4373 C CA . LEU A 1 569 ? -51.517 30.927 -39.220 1.00 17.65 591 LEU A CA 1
ATOM 4374 C C . LEU A 1 569 ? -52.232 31.975 -40.081 1.00 17.22 591 LEU A C 1
ATOM 4375 O O . LEU A 1 569 ? -52.943 31.576 -41.006 1.00 17.70 591 LEU A O 1
ATOM 4380 N N . PHE A 1 570 ? -52.066 33.270 -39.750 1.00 17.93 592 PHE A N 1
ATOM 4381 C CA . PHE A 1 570 ? -52.784 34.366 -40.490 1.00 17.98 592 PHE A CA 1
ATOM 4382 C C . PHE A 1 570 ? -51.951 34.968 -41.630 1.00 19.45 592 PHE A C 1
ATOM 4383 O O . PHE A 1 570 ? -52.401 35.854 -42.348 1.00 21.39 592 PHE A O 1
ATOM 4391 N N . GLY A 1 571 ? -50.749 34.459 -41.861 1.00 18.34 593 GLY A N 1
ATOM 4392 C CA . GLY A 1 571 ? -49.989 34.839 -43.039 1.00 18.51 593 GLY A CA 1
ATOM 4393 C C . GLY A 1 571 ? -49.103 36.055 -42.858 1.00 17.92 593 GLY A C 1
ATOM 4394 O O . GLY A 1 571 ? -48.438 36.418 -43.833 1.00 19.89 593 GLY A O 1
ATOM 4395 N N . ASP A 1 572 ? -49.046 36.626 -41.683 1.00 17.46 594 ASP A N 1
ATOM 4396 C CA . ASP A 1 572 ? -48.122 37.761 -41.427 1.00 18.87 594 ASP A CA 1
ATOM 4397 C C . ASP A 1 572 ? -46.661 37.321 -41.546 1.00 19.26 594 ASP A C 1
ATOM 4398 O O . ASP A 1 572 ? -45.803 38.123 -41.887 1.00 21.06 594 ASP A O 1
ATOM 4403 N N . TYR A 1 573 ? -46.404 36.021 -41.318 1.00 17.33 595 TYR A N 1
ATOM 4404 C CA . TYR A 1 573 ? -45.099 35.430 -41.576 1.00 17.14 595 TYR A CA 1
ATOM 4405 C C . TYR A 1 573 ? -45.289 34.140 -42.370 1.00 17.08 595 TYR A C 1
ATOM 4406 O O . TYR A 1 573 ? -46.184 33.340 -42.006 1.00 19.78 595 TYR A O 1
ATOM 4415 N N . ASN A 1 574 ? -44.532 33.989 -43.450 1.00 16.89 596 ASN A N 1
ATOM 4416 C CA . ASN A 1 574 ? -44.611 32.793 -44.294 1.00 16.05 596 ASN A CA 1
ATOM 4417 C C . ASN A 1 574 ? -43.734 31.736 -43.626 1.00 15.85 596 ASN A C 1
ATOM 4418 O O . ASN A 1 574 ? -42.525 31.935 -43.531 1.00 17.02 596 ASN A O 1
ATOM 4423 N N . PRO A 1 575 ? -44.282 30.593 -43.189 1.00 15.61 597 PRO A N 1
ATOM 4424 C CA . PRO A 1 575 ? -43.474 29.647 -42.402 1.00 16.42 597 PRO A CA 1
ATOM 4425 C C . PRO A 1 575 ? -42.227 29.215 -43.158 1.00 15.02 597 PRO A C 1
ATOM 4426 O O . PRO A 1 575 ? -42.259 28.991 -44.374 1.00 16.19 597 PRO A O 1
ATOM 4430 N N . SER A 1 576 ? -41.137 29.127 -42.400 1.00 15.72 598 SER A N 1
ATOM 4431 C CA . SER A 1 576 ? -39.785 28.959 -42.943 1.00 16.13 598 SER A CA 1
ATOM 4432 C C . SER A 1 576 ? -38.980 27.858 -42.242 1.00 14.65 598 SER A C 1
ATOM 4433 O O . SER A 1 576 ? -37.818 27.657 -42.653 1.00 17.14 598 SER A O 1
ATOM 4436 N N . GLY A 1 577 ? -39.567 27.224 -41.249 1.00 15.27 599 GLY A N 1
ATOM 4437 C CA . GLY A 1 577 ? -38.829 26.214 -40.484 1.00 14.56 599 GLY A CA 1
ATOM 4438 C C . GLY A 1 577 ? -38.644 24.954 -41.330 1.00 14.86 599 GLY A C 1
ATOM 4439 O O . GLY A 1 577 ? -39.426 24.674 -42.226 1.00 15.34 599 GLY A O 1
ATOM 4440 N N . LYS A 1 578 ? -37.611 24.204 -40.986 1.00 14.09 600 LYS A N 1
ATOM 4441 C CA . LYS A 1 578 ? -37.360 22.874 -41.610 1.00 13.80 600 LYS A CA 1
ATOM 4442 C C . LYS A 1 578 ? -37.042 21.898 -40.466 1.00 14.03 600 LYS A C 1
ATOM 4443 O O . LYS A 1 578 ? -36.430 22.288 -39.476 1.00 13.85 600 LYS A O 1
ATOM 4449 N N . LEU A 1 579 ? -37.454 20.623 -40.615 1.00 13.83 601 LEU A N 1
ATOM 4450 C CA . LEU A 1 579 ? -37.304 19.716 -39.469 1.00 13.27 601 LEU A CA 1
ATOM 4451 C C . LEU A 1 579 ? -35.821 19.479 -39.138 1.00 13.30 601 LEU A C 1
ATOM 4452 O O . LEU A 1 579 ? -35.024 19.124 -39.999 1.00 14.83 601 LEU A O 1
ATOM 4457 N N . SER A 1 580 ? -35.509 19.557 -37.864 1.00 13.49 602 SER A N 1
ATOM 4458 C CA . SER A 1 580 ? -34.174 19.249 -37.298 1.00 13.73 602 SER A CA 1
ATOM 4459 C C . SER A 1 580 ? -34.026 17.732 -37.001 1.00 12.50 602 SER A C 1
ATOM 4460 O O . SER A 1 580 ? -32.937 17.294 -36.668 1.00 12.85 602 SER A O 1
ATOM 4463 N N . VAL A 1 581 ? -35.127 17.029 -37.096 1.00 13.19 603 VAL A N 1
ATOM 4464 C CA . VAL A 1 581 ? -35.207 15.587 -36.719 1.00 12.33 603 VAL A CA 1
ATOM 4465 C C . VAL A 1 581 ? -36.202 14.931 -37.668 1.00 13.47 603 VAL A C 1
ATOM 4466 O O . VAL A 1 581 ? -37.266 15.519 -37.952 1.00 14.24 603 VAL A O 1
ATOM 4470 N N . SER A 1 582 ? -35.907 13.711 -38.122 1.00 13.31 604 SER A N 1
ATOM 4471 C CA . SER A 1 582 ? -36.815 12.947 -38.999 1.00 13.01 604 SER A CA 1
ATOM 4472 C C . SER A 1 582 ? -37.975 12.352 -38.185 1.00 12.57 604 SER A C 1
ATOM 4473 O O . SER A 1 582 ? -37.819 12.002 -36.997 1.00 13.74 604 SER A O 1
ATOM 4476 N N . PHE A 1 583 ? -39.135 12.288 -38.811 1.00 13.87 605 PHE A N 1
ATOM 4477 C CA . PHE A 1 583 ? -40.340 11.727 -38.213 1.00 13.57 605 PHE A CA 1
ATOM 4478 C C . PHE A 1 583 ? -40.579 10.338 -38.791 1.00 13.97 605 PHE A C 1
ATOM 4479 O O . PHE A 1 583 ? -40.703 10.228 -40.014 1.00 14.35 605 PHE A O 1
ATOM 4487 N N . PRO A 1 584 ? -40.612 9.283 -37.965 1.00 13.30 606 PRO A N 1
ATOM 4488 C CA . PRO A 1 584 ? -40.970 7.958 -38.445 1.00 13.46 606 PRO A CA 1
ATOM 4489 C C . PRO A 1 584 ? -42.492 7.797 -38.574 1.00 13.79 606 PRO A C 1
ATOM 4490 O O . PRO A 1 584 ? -43.253 8.606 -38.077 1.00 14.79 606 PRO A O 1
ATOM 4494 N N . HIS A 1 585 ? -42.921 6.708 -39.236 1.00 14.14 607 HIS A N 1
ATOM 4495 C CA . HIS A 1 585 ? -44.327 6.302 -39.244 1.00 14.63 607 HIS A CA 1
ATOM 4496 C C . HIS A 1 585 ? -44.753 5.710 -37.900 1.00 14.70 607 HIS A C 1
ATOM 4497 O O . HIS A 1 585 ? -45.951 5.804 -37.545 1.00 15.71 607 HIS A O 1
ATOM 4504 N N . SER A 1 586 ? -43.842 5.015 -37.213 1.00 14.85 608 SER A N 1
ATOM 4505 C CA . SER A 1 586 ? -44.155 4.272 -35.982 1.00 14.95 608 SER A CA 1
ATOM 4506 C C . SER A 1 586 ? -42.914 4.106 -35.132 1.00 14.01 608 SER A C 1
ATOM 4507 O O . SER A 1 586 ? -41.831 4.081 -35.687 1.00 14.33 608 SER A O 1
ATOM 4510 N N . VAL A 1 587 ? -43.080 3.990 -33.818 1.00 15.33 609 VAL A N 1
ATOM 4511 C CA . VAL A 1 587 ? -41.981 3.631 -32.899 1.00 14.29 609 VAL A CA 1
ATOM 4512 C C . VAL A 1 587 ? -41.334 2.280 -33.312 1.00 13.75 609 VAL A C 1
ATOM 4513 O O . VAL A 1 587 ? -40.153 2.084 -33.003 1.00 15.32 609 VAL A O 1
ATOM 4517 N N . GLY A 1 588 ? -42.074 1.424 -33.998 1.00 14.15 610 GLY A N 1
ATOM 4518 C CA . GLY A 1 588 ? -41.501 0.141 -34.448 1.00 14.40 610 GLY A CA 1
ATOM 4519 C C . GLY A 1 588 ? -40.510 0.277 -35.596 1.00 14.65 610 GLY A C 1
ATOM 4520 O O . GLY A 1 588 ? -39.907 -0.719 -35.994 1.00 14.97 610 GLY A O 1
ATOM 4521 N N . ASP A 1 589 ? -40.313 1.483 -36.135 1.00 14.36 611 ASP A N 1
ATOM 4522 C CA . ASP A 1 589 ? -39.482 1.750 -37.316 1.00 13.04 611 ASP A CA 1
ATOM 4523 C C . ASP A 1 589 ? -38.127 2.364 -36.949 1.00 13.69 611 ASP A C 1
ATOM 4524 O O . ASP A 1 589 ? -37.404 2.740 -37.860 1.00 16.83 611 ASP A O 1
ATOM 4529 N N . LEU A 1 590 ? -37.811 2.509 -35.672 1.00 13.10 612 LEU A N 1
ATOM 4530 C CA . LEU A 1 590 ? -36.644 3.305 -35.278 1.00 13.29 612 LEU A CA 1
ATOM 4531 C C . LEU A 1 590 ? -35.372 2.491 -35.459 1.00 13.00 612 LEU A C 1
ATOM 4532 O O . LEU A 1 590 ? -35.362 1.228 -35.408 1.00 13.43 612 LEU A O 1
ATOM 4537 N N . PRO A 1 591 ? -34.211 3.121 -35.574 1.00 12.56 613 PRO A N 1
ATOM 4538 C CA . PRO A 1 591 ? -34.015 4.595 -35.714 1.00 12.52 613 PRO A CA 1
ATOM 4539 C C . PRO A 1 591 ? -34.344 5.070 -37.126 1.00 13.07 613 PRO A C 1
ATOM 4540 O O . PRO A 1 591 ? -34.518 4.310 -38.066 1.00 14.43 613 PRO A O 1
ATOM 4544 N N . ILE A 1 592 ? -34.405 6.422 -37.266 1.00 12.95 614 ILE A N 1
ATOM 4545 C CA . ILE A 1 592 ? -34.956 7.039 -38.489 1.00 13.18 614 ILE A CA 1
ATOM 4546 C C . ILE A 1 592 ? -34.073 8.184 -38.973 1.00 13.64 614 ILE A C 1
ATOM 4547 O O . ILE A 1 592 ? -34.507 8.880 -39.923 1.00 14.72 614 ILE A O 1
ATOM 4552 N N . TYR A 1 593 ? -32.894 8.366 -38.439 1.00 12.50 615 TYR A N 1
ATOM 4553 C CA . TYR A 1 593 ? -32.025 9.463 -38.887 1.00 12.43 615 TYR A CA 1
ATOM 4554 C C . 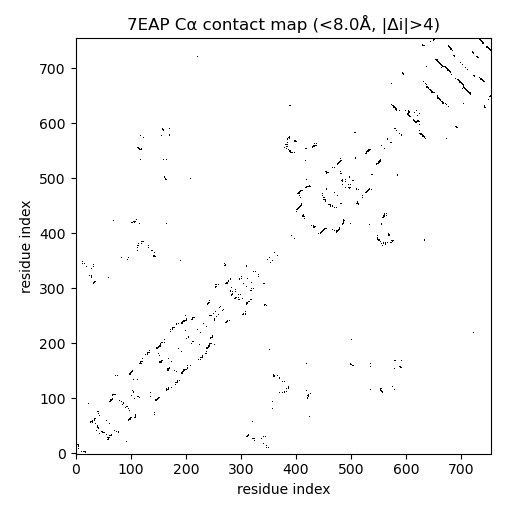TYR A 1 593 ? -31.722 9.378 -40.373 1.00 13.81 615 TYR A C 1
ATOM 4555 O O . TYR A 1 593 ? -31.555 8.317 -41.011 1.00 14.64 615 TYR A O 1
ATOM 4564 N N . TYR A 1 594 ? -31.514 10.565 -40.990 1.00 13.52 616 TYR A N 1
ATOM 4565 C CA . TYR A 1 594 ? -31.410 10.679 -42.457 1.00 13.59 616 TYR A CA 1
ATOM 4566 C C . TYR A 1 594 ? -30.043 10.247 -42.975 1.00 12.28 616 TYR A C 1
ATOM 4567 O O . TYR A 1 594 ? -29.905 9.964 -44.175 1.00 14.48 616 TYR A O 1
ATOM 4576 N N . ASP A 1 595 ? -29.050 10.256 -42.084 1.00 13.16 617 ASP A N 1
ATOM 4577 C CA . ASP A 1 595 ? -27.609 10.066 -42.397 1.00 13.87 617 ASP A CA 1
ATOM 4578 C C . ASP A 1 595 ? -27.202 8.584 -42.198 1.00 13.20 617 ASP A C 1
ATOM 4579 O O . ASP A 1 595 ? -26.003 8.344 -41.946 1.00 14.65 617 ASP A O 1
ATOM 4584 N N . TYR A 1 596 ? -28.149 7.684 -42.335 1.00 12.97 618 TYR A N 1
ATOM 4585 C CA . TYR A 1 596 ? -27.833 6.252 -42.200 1.00 13.94 618 TYR A CA 1
ATOM 4586 C C . TYR A 1 596 ? -26.660 5.907 -43.090 1.00 13.35 618 TYR A C 1
ATOM 4587 O O . TYR A 1 596 ? -26.505 6.361 -44.220 1.00 13.25 618 TYR A O 1
ATOM 4596 N N . LEU A 1 597 ? -25.891 4.908 -42.654 1.00 12.56 619 LEU A N 1
ATOM 4597 C CA . LEU A 1 597 ? -24.811 4.344 -43.494 1.00 12.61 619 LEU A CA 1
ATOM 4598 C C . LEU A 1 597 ? -25.389 3.739 -44.790 1.00 12.65 619 LEU A C 1
ATOM 4599 O O . LEU A 1 597 ? -26.451 3.097 -44.796 1.00 13.48 619 LEU A O 1
ATOM 4604 N N . ASN A 1 598 ? -24.601 3.869 -45.846 1.00 13.27 620 ASN A N 1
ATOM 4605 C CA . ASN A 1 598 ? -24.901 3.087 -47.053 1.00 13.78 620 ASN A CA 1
ATOM 4606 C C . ASN A 1 598 ? -25.095 1.598 -46.671 1.00 13.62 620 ASN A C 1
ATOM 4607 O O . ASN A 1 598 ? -24.272 1.088 -45.921 1.00 14.25 620 ASN A O 1
ATOM 4612 N N . SER A 1 599 ? -26.143 1.031 -47.205 1.00 12.76 621 SER A N 1
ATOM 4613 C CA . SER A 1 599 ? -26.674 -0.337 -47.000 1.00 13.95 621 SER A CA 1
ATOM 4614 C C . SER A 1 599 ? -27.868 -0.388 -46.060 1.00 13.27 621 SER A C 1
ATOM 4615 O O . SER A 1 599 ? -28.565 -1.412 -45.967 1.00 15.08 621 SER A O 1
ATOM 4618 N N . ALA A 1 600 ? -28.133 0.706 -45.321 1.00 13.50 622 ALA A N 1
ATOM 4619 C CA . ALA A 1 600 ? -29.317 0.772 -44.455 1.00 13.71 622 ALA A CA 1
ATOM 4620 C C . ALA A 1 600 ? -30.559 1.300 -45.220 1.00 13.60 622 ALA A C 1
ATOM 4621 O O . ALA A 1 600 ? -30.392 1.883 -46.326 1.00 14.50 622 ALA A O 1
ATOM 4623 N N . ARG A 1 601 ? -31.728 1.039 -44.677 1.00 14.54 623 ARG A N 1
ATOM 4624 C CA . ARG A 1 601 ? -33.011 1.794 -44.944 1.00 15.49 623 ARG A CA 1
ATOM 4625 C C . ARG A 1 601 ? -33.645 1.442 -46.284 1.00 16.68 623 ARG A C 1
ATOM 4626 O O . ARG A 1 601 ? -34.862 1.117 -46.282 1.00 19.90 623 ARG A O 1
ATOM 4634 N N . GLU A 1 602 ? -32.899 1.534 -47.371 1.00 16.33 624 GLU A N 1
ATOM 4635 C CA . GLU A 1 602 ? -33.420 1.395 -48.762 1.00 18.64 624 GLU A CA 1
ATOM 4636 C C . GLU A 1 602 ? -33.188 -0.050 -49.208 1.00 18.08 624 GLU A C 1
ATOM 4637 O O . GLU A 1 602 ? -32.231 -0.341 -49.917 1.00 20.46 624 GLU A O 1
ATOM 4643 N N . ILE A 1 603 ? -34.014 -0.948 -48.718 1.00 16.52 625 ILE A N 1
ATOM 4644 C CA . ILE A 1 603 ? -33.889 -2.402 -48.901 1.00 17.90 625 ILE A CA 1
ATOM 4645 C C . ILE A 1 603 ? -35.346 -2.806 -49.217 1.00 23.75 625 ILE A C 1
ATOM 4646 O O . ILE A 1 603 ? -36.288 -2.517 -48.450 1.00 26.30 625 ILE A O 1
ATOM 4651 N N . GLY A 1 604 ? -35.565 -3.529 -50.209 1.00 27.37 626 GLY A N 1
ATOM 4652 C CA . GLY A 1 604 ? -36.874 -4.181 -50.343 1.00 20.83 626 GLY A CA 1
ATOM 4653 C C . GLY A 1 604 ? -38.082 -3.287 -50.480 1.00 21.90 626 GLY A C 1
ATOM 4654 O O . GLY A 1 604 ? -37.978 -2.078 -50.729 1.00 34.71 626 GLY A O 1
ATOM 4655 N N . ASP A 1 605 ? -39.232 -3.887 -50.345 1.00 17.78 627 ASP A N 1
ATOM 4656 C CA . ASP A 1 605 ? -40.578 -3.285 -50.502 1.00 17.79 627 ASP A CA 1
ATOM 4657 C C . ASP A 1 605 ? -41.321 -3.247 -49.168 1.00 17.22 627 ASP A C 1
ATOM 4658 O O . ASP A 1 605 ? -41.194 -4.154 -48.350 1.00 18.39 627 ASP A O 1
ATOM 4663 N N . ALA A 1 606 ? -42.085 -2.180 -48.931 1.00 17.07 628 ALA A N 1
ATOM 4664 C CA . ALA A 1 606 ? -42.824 -1.937 -47.706 1.00 16.05 628 ALA A CA 1
ATOM 4665 C C . ALA A 1 606 ? -44.269 -2.420 -47.844 1.00 18.10 628 ALA A C 1
ATOM 4666 O O . ALA A 1 606 ? -44.887 -2.240 -48.881 1.00 20.79 628 ALA A O 1
ATOM 4668 N N . GLY A 1 607 ? -44.790 -2.960 -46.776 1.00 17.42 629 GLY A N 1
ATOM 4669 C CA . GLY A 1 607 ? -46.187 -3.304 -46.655 1.00 17.24 629 GLY A CA 1
ATOM 4670 C C . GLY A 1 607 ? -46.972 -2.152 -46.053 1.00 16.28 629 GLY A C 1
ATOM 4671 O O . GLY A 1 607 ? -46.429 -1.051 -45.795 1.00 19.87 629 GLY A O 1
ATOM 4672 N N . TYR A 1 608 ? -48.239 -2.417 -45.850 1.00 17.59 630 TYR A N 1
ATOM 4673 C CA . TYR A 1 608 ? -49.196 -1.403 -45.440 1.00 18.48 630 TYR A CA 1
ATOM 4674 C C . TYR A 1 608 ? -50.413 -2.033 -44.794 1.00 18.56 630 TYR A C 1
ATOM 4675 O O . TYR A 1 608 ? -50.863 -3.100 -45.261 1.00 18.88 630 TYR A O 1
ATOM 4684 N N . ILE A 1 609 ? -51.012 -1.312 -43.875 1.00 18.83 631 ILE A N 1
ATOM 4685 C CA . ILE A 1 609 ? -52.296 -1.686 -43.265 1.00 17.81 631 ILE A CA 1
ATOM 4686 C C . ILE A 1 609 ? -53.247 -0.532 -43.586 1.00 20.05 631 ILE A C 1
ATOM 4687 O O . ILE A 1 609 ? -53.046 0.613 -43.113 1.00 21.75 631 ILE A O 1
ATOM 4692 N N . TYR A 1 610 ? -54.281 -0.834 -44.365 1.00 18.51 632 TYR A N 1
ATOM 4693 C CA . TYR A 1 610 ? -55.315 0.162 -44.705 1.00 21.91 632 TYR A CA 1
ATOM 4694 C C . TYR A 1 610 ? -56.172 0.462 -43.471 1.00 24.55 632 TYR A C 1
ATOM 4695 O O . TYR A 1 610 ? -56.379 -0.401 -42.592 1.00 25.99 632 TYR A O 1
ATOM 4704 N N . SER A 1 611 ? -56.805 1.643 -43.464 1.00 31.75 633 SER A N 1
ATOM 4705 C CA . SER A 1 611 ? -57.612 2.039 -42.284 1.00 34.71 633 SER A CA 1
ATOM 4706 C C . SER A 1 611 ? -58.818 1.101 -42.166 1.00 30.82 633 SER A C 1
ATOM 4707 O O . SER A 1 611 ? -59.303 0.914 -41.069 1.00 40.02 633 SER A O 1
ATOM 4710 N N . ASN A 1 612 ? -59.235 0.421 -43.220 1.00 25.77 634 ASN A N 1
ATOM 4711 C CA . ASN A 1 612 ? -60.355 -0.545 -43.156 1.00 27.69 634 ASN A CA 1
ATOM 4712 C C . ASN A 1 612 ? -59.909 -1.940 -42.712 1.00 28.74 634 ASN A C 1
ATOM 4713 O O . ASN A 1 612 ? -60.769 -2.867 -42.772 1.00 35.51 634 ASN A O 1
ATOM 4718 N N . GLY A 1 613 ? -58.639 -2.104 -42.387 1.00 28.26 635 GLY A N 1
ATOM 4719 C CA . GLY A 1 613 ? -58.076 -3.370 -41.884 1.00 34.83 635 GLY A CA 1
ATOM 4720 C C . GLY A 1 613 ? -57.552 -4.321 -42.949 1.00 31.88 635 GLY A C 1
ATOM 4721 O O . GLY A 1 613 ? -56.964 -5.370 -42.604 1.00 32.36 635 GLY A O 1
ATOM 4722 N N . THR A 1 614 ? -57.669 -3.991 -44.231 1.00 23.37 636 THR A N 1
ATOM 4723 C CA . THR A 1 614 ? -57.021 -4.789 -45.284 1.00 19.44 636 THR A CA 1
ATOM 4724 C C . THR A 1 614 ? -55.492 -4.772 -45.077 1.00 17.98 636 THR A C 1
ATOM 4725 O O . THR A 1 614 ? -54.910 -3.727 -44.924 1.00 18.67 636 THR A O 1
ATOM 4729 N N . LEU A 1 615 ? -54.874 -5.936 -45.261 1.00 18.43 637 LEU A N 1
ATOM 4730 C CA . LEU A 1 615 ? -53.405 -6.077 -45.105 1.00 17.01 637 LEU A CA 1
ATOM 4731 C C . LEU A 1 615 ? -52.776 -6.197 -46.488 1.00 18.11 637 LEU A C 1
ATOM 4732 O O . LEU A 1 615 ? -53.268 -6.959 -47.329 1.00 21.73 637 LEU A O 1
ATOM 4737 N N . GLU A 1 616 ? -51.687 -5.458 -46.714 1.00 16.54 638 GLU A N 1
ATOM 4738 C CA . GLU A 1 616 ? -50.899 -5.462 -47.932 1.00 16.69 638 GLU A CA 1
ATOM 4739 C C . GLU A 1 616 ? -49.450 -5.826 -47.512 1.00 15.53 638 GLU A C 1
ATOM 4740 O O . GLU A 1 616 ? -48.730 -4.992 -46.954 1.00 17.32 638 GLU A O 1
ATOM 4746 N N . PHE A 1 617 ? -49.080 -7.082 -47.767 1.00 16.70 639 PHE A N 1
ATOM 4747 C CA . PHE A 1 617 ? -47.823 -7.621 -47.252 1.00 17.09 639 PHE A CA 1
ATOM 4748 C C . PHE A 1 617 ? -46.662 -7.212 -48.108 1.00 18.40 639 PHE A C 1
ATOM 4749 O O . PHE A 1 617 ? -46.692 -7.352 -49.356 1.00 22.86 639 PHE A O 1
ATOM 4757 N N . GLY A 1 618 ? -45.609 -6.744 -47.438 1.00 17.64 640 GLY A N 1
ATOM 4758 C CA . GLY A 1 618 ? -44.314 -6.497 -48.051 1.00 16.59 640 GLY A CA 1
ATOM 4759 C C . GLY A 1 618 ? -43.213 -7.278 -47.338 1.00 16.20 640 GLY A C 1
ATOM 4760 O O . GLY A 1 618 ? -43.459 -8.374 -46.810 1.00 18.18 640 GLY A O 1
ATOM 4761 N N . HIS A 1 619 ? -42.037 -6.708 -47.306 1.00 14.97 641 HIS A N 1
ATOM 4762 C CA . HIS A 1 619 ? -40.841 -7.419 -46.772 1.00 14.97 641 HIS A CA 1
ATOM 4763 C C . HIS A 1 619 ? -40.088 -6.544 -45.778 1.00 15.49 641 HIS A C 1
ATOM 4764 O O . HIS A 1 619 ? -39.770 -7.024 -44.667 1.00 14.56 641 HIS A O 1
ATOM 4771 N N . GLN A 1 620 ? -39.841 -5.279 -46.124 1.00 15.01 642 GLN A N 1
ATOM 4772 C CA . GLN A 1 620 ? -39.188 -4.295 -45.228 1.00 14.60 642 GLN A CA 1
ATOM 4773 C C . GLN A 1 620 ? -40.163 -3.134 -45.115 1.00 14.45 642 GLN A C 1
ATOM 4774 O O . GLN A 1 620 ? -40.052 -2.156 -45.850 1.00 15.86 642 GLN A O 1
ATOM 4780 N N . TYR A 1 621 ? -41.138 -3.220 -44.225 1.00 13.82 643 TYR A N 1
ATOM 4781 C CA . TYR A 1 621 ? -41.532 -4.299 -43.343 1.00 14.43 643 TYR A CA 1
ATOM 4782 C C . TYR A 1 621 ? -42.722 -5.081 -43.898 1.00 14.66 643 TYR A C 1
ATOM 4783 O O . TYR A 1 621 ? -43.385 -4.615 -44.822 1.00 15.59 643 TYR A O 1
ATOM 4792 N N . ALA A 1 622 ? -43.017 -6.245 -43.324 1.00 14.51 644 ALA A N 1
ATOM 4793 C CA . ALA A 1 622 ? -44.205 -7.048 -43.731 1.00 14.92 644 ALA A CA 1
ATOM 4794 C C . ALA A 1 622 ? -45.427 -6.134 -43.795 1.00 14.82 644 ALA A C 1
ATOM 4795 O O . ALA A 1 622 ? -46.176 -6.215 -44.812 1.00 16.42 644 ALA A O 1
ATOM 4797 N N . LEU A 1 623 ? -45.656 -5.330 -42.755 1.00 14.41 645 LEU A N 1
ATOM 4798 C CA . LEU A 1 623 ? -46.879 -4.514 -42.664 1.00 15.57 645 LEU A CA 1
ATOM 4799 C C . LEU A 1 623 ? -46.572 -3.087 -42.216 1.00 16.22 645 LEU A C 1
ATOM 4800 O O . LEU A 1 623 ? -47.297 -2.514 -41.394 1.00 21.05 645 LEU A O 1
ATOM 4805 N N . GLY A 1 624 ? -45.452 -2.566 -42.695 1.00 15.24 646 GLY A N 1
ATOM 4806 C CA . GLY A 1 624 ? -45.051 -1.194 -42.356 1.00 15.82 646 GLY A CA 1
ATOM 4807 C C . GLY A 1 624 ? -43.915 -0.717 -43.215 1.00 14.61 646 GLY A C 1
ATOM 4808 O O . GLY A 1 624 ? -43.457 -1.399 -44.134 1.00 15.14 646 GLY A O 1
ATOM 4809 N N . ASN A 1 625 ? -43.429 0.510 -42.896 1.00 15.14 647 ASN A N 1
ATOM 4810 C CA . ASN A 1 625 ? -42.531 1.256 -43.812 1.00 15.41 647 ASN A CA 1
ATOM 4811 C C . ASN A 1 625 ? -41.381 1.863 -43.024 1.00 14.72 647 ASN A C 1
ATOM 4812 O O . ASN A 1 625 ? -41.602 2.705 -42.152 1.00 16.53 647 ASN A O 1
ATOM 4817 N N . PRO A 1 626 ? -40.132 1.504 -43.326 1.00 14.27 648 PRO A N 1
ATOM 4818 C CA . PRO A 1 626 ? -38.970 2.039 -42.610 1.00 14.57 648 PRO A CA 1
ATOM 4819 C C . PRO A 1 626 ? -38.521 3.411 -43.090 1.00 14.03 648 PRO A C 1
ATOM 4820 O O . PRO A 1 626 ? -37.628 3.989 -42.505 1.00 15.13 648 PRO A O 1
ATOM 4824 N N . LYS A 1 627 ? -39.122 3.901 -44.174 1.00 13.97 649 LYS A N 1
ATOM 4825 C CA . LYS A 1 627 ? -38.778 5.257 -44.683 1.00 14.58 649 LYS A CA 1
ATOM 4826 C C . LYS A 1 627 ? -39.402 6.308 -43.768 1.00 14.11 649 LYS A C 1
ATOM 4827 O O . LYS A 1 627 ? -40.481 6.077 -43.174 1.00 14.76 649 LYS A O 1
ATOM 4833 N N . ALA A 1 628 ? -38.760 7.468 -43.674 1.00 14.79 650 ALA A N 1
ATOM 4834 C CA . ALA A 1 628 ? -39.337 8.527 -42.851 1.00 15.12 650 ALA A CA 1
ATOM 4835 C C . ALA A 1 628 ? -40.702 8.985 -43.387 1.00 13.82 650 ALA A C 1
ATOM 4836 O O . ALA A 1 628 ? -40.895 9.085 -44.616 1.00 17.14 650 ALA A O 1
ATOM 4838 N N . TRP A 1 629 ? -41.613 9.264 -42.493 1.00 14.35 651 TRP A N 1
ATOM 4839 C CA . TRP A 1 629 ? -42.874 9.983 -42.780 1.00 15.31 651 TRP A CA 1
ATOM 4840 C C . TRP A 1 629 ? -42.543 11.395 -43.271 1.00 14.70 651 TRP A C 1
ATOM 4841 O O . TRP A 1 629 ? -43.009 11.791 -44.353 1.00 16.11 651 TRP A O 1
ATOM 4852 N N . TYR A 1 630 ? -41.715 12.103 -42.518 1.00 14.60 652 TYR A N 1
ATOM 4853 C CA . TYR A 1 630 ? -41.131 13.391 -42.957 1.00 14.54 652 TYR A CA 1
ATOM 4854 C C . TYR A 1 630 ? -39.651 13.359 -42.651 1.00 14.12 652 TYR A C 1
ATOM 4855 O O . TYR A 1 630 ? -39.256 13.059 -41.513 1.00 15.59 652 TYR A O 1
ATOM 4864 N N . PRO A 1 631 ? -38.796 13.644 -43.637 1.00 14.30 653 PRO A N 1
ATOM 4865 C CA . PRO A 1 631 ? -37.349 13.580 -43.457 1.00 14.79 653 PRO A CA 1
ATOM 4866 C C . PRO A 1 631 ? -36.751 14.828 -42.861 1.00 14.71 653 PRO A C 1
ATOM 4867 O O . PRO A 1 631 ? -37.326 15.919 -42.966 1.00 15.28 653 PRO A O 1
ATOM 4871 N N . PHE A 1 632 ? -35.578 14.694 -42.287 1.00 14.35 654 PHE A N 1
ATOM 4872 C CA . PHE A 1 632 ? -34.702 15.820 -41.887 1.00 13.91 654 PHE A CA 1
ATOM 4873 C C . PHE A 1 632 ? -34.707 16.832 -43.002 1.00 13.78 654 PHE A C 1
ATOM 4874 O O . PHE A 1 632 ? -34.542 16.541 -44.194 1.00 14.38 654 PHE A O 1
ATOM 4882 N N . GLY A 1 633 ? -34.849 18.090 -42.573 1.00 14.30 655 GLY A N 1
ATOM 4883 C CA . GLY A 1 633 ? -34.768 19.233 -43.506 1.00 14.56 655 GLY A CA 1
ATOM 4884 C C . GLY A 1 633 ? -36.095 19.563 -44.192 1.00 14.22 655 GLY A C 1
ATOM 4885 O O . GLY A 1 633 ? -36.119 20.480 -45.041 1.00 15.19 655 GLY A O 1
ATOM 4886 N N . TYR A 1 634 ? -37.157 18.824 -43.950 1.00 13.61 656 TYR A N 1
ATOM 4887 C CA . TYR A 1 634 ? -38.455 19.045 -44.594 1.00 13.56 656 TYR A CA 1
ATOM 4888 C C . TYR A 1 634 ? -39.153 20.271 -43.982 1.00 14.42 656 TYR A C 1
ATOM 4889 O O . TYR A 1 634 ? -39.254 20.418 -42.776 1.00 14.14 656 TYR A O 1
ATOM 4898 N N . GLY A 1 635 ? -39.764 21.051 -44.877 1.00 15.99 657 GLY A N 1
ATOM 4899 C CA . GLY A 1 635 ? -40.726 22.094 -44.462 1.00 15.02 657 GLY A CA 1
ATOM 4900 C C . GLY A 1 635 ? -41.261 22.815 -45.656 1.00 16.26 657 GLY A C 1
ATOM 4901 O O . GLY A 1 635 ? -40.485 23.109 -46.605 1.00 18.08 657 GLY A O 1
ATOM 4902 N N . LYS A 1 636 ? -42.566 23.066 -45.641 1.00 15.57 658 LYS A N 1
ATOM 4903 C CA . LYS A 1 636 ? -43.209 23.744 -46.763 1.00 16.76 658 LYS A CA 1
ATOM 4904 C C . LYS A 1 636 ? -43.291 25.259 -46.475 1.00 16.53 658 LYS A C 1
ATOM 4905 O O . LYS A 1 636 ? -42.960 25.743 -45.415 1.00 18.08 658 LYS A O 1
ATOM 4911 N N . SER A 1 637 ? -43.831 25.943 -47.454 1.00 17.16 659 SER A N 1
ATOM 4912 C CA . SER A 1 637 ? -44.034 27.401 -47.473 1.00 16.37 659 SER A CA 1
ATOM 4913 C C . SER A 1 637 ? -45.413 27.676 -48.041 1.00 17.14 659 SER A C 1
ATOM 4914 O O . SER A 1 637 ? -45.955 26.847 -48.738 1.00 17.61 659 SER A O 1
ATOM 4917 N N . TYR A 1 638 ? -45.921 28.892 -47.818 1.00 17.05 660 TYR A N 1
ATOM 4918 C CA . TYR A 1 638 ? -47.051 29.397 -48.624 1.00 18.05 660 TYR A CA 1
ATOM 4919 C C . TYR A 1 638 ? -46.609 29.711 -50.046 1.00 20.25 660 TYR A C 1
ATOM 4920 O O . TYR A 1 638 ? -47.530 29.828 -50.913 1.00 21.94 660 TYR A O 1
ATOM 4929 N N . SER A 1 639 ? -45.317 29.911 -50.281 1.00 18.24 661 SER A N 1
ATOM 4930 C CA . SER A 1 639 ? -44.733 30.149 -51.596 1.00 19.19 661 SER A CA 1
ATOM 4931 C C . SER A 1 639 ? -44.151 28.856 -52.136 1.00 21.63 661 SER A C 1
ATOM 4932 O O . SER A 1 639 ? -44.250 27.873 -51.481 1.00 30.43 661 SER A O 1
ATOM 4935 N N . SER A 1 640 ? -43.671 28.869 -53.347 1.00 21.62 662 SER A N 1
ATOM 4936 C CA . SER A 1 640 ? -43.055 27.739 -54.064 1.00 21.86 662 SER A CA 1
ATOM 4937 C C . SER A 1 640 ? -41.697 28.246 -54.511 1.00 22.74 662 SER A C 1
ATOM 4938 O O . SER A 1 640 ? -41.623 29.449 -54.886 1.00 22.85 662 SER A O 1
ATOM 4941 N N . PHE A 1 641 ? -40.680 27.384 -54.609 1.00 20.35 663 PHE A N 1
ATOM 4942 C CA . PHE A 1 641 ? -39.334 27.795 -54.995 1.00 19.76 663 PHE A CA 1
ATOM 4943 C C . PHE A 1 641 ? -38.884 26.907 -56.145 1.00 21.93 663 PHE A C 1
ATOM 4944 O O . PHE A 1 641 ? -39.077 25.690 -56.082 1.00 23.37 663 PHE A O 1
ATOM 4952 N N . GLU A 1 642 ? -38.296 27.548 -57.127 1.00 21.48 664 GLU A N 1
ATOM 4953 C CA . GLU A 1 642 ? -37.752 26.852 -58.340 1.00 22.50 664 GLU A CA 1
ATOM 4954 C C . GLU A 1 642 ? -36.245 27.048 -58.340 1.00 21.84 664 GLU A C 1
ATOM 4955 O O . GLU A 1 642 ? -35.771 28.203 -58.299 1.00 23.99 664 GLU A O 1
ATOM 4961 N N . TYR A 1 643 ? -35.490 25.938 -58.367 1.00 22.25 665 TYR A N 1
ATOM 4962 C CA . TYR A 1 643 ? -34.009 26.031 -58.354 1.00 21.82 665 TYR A CA 1
ATOM 4963 C C . TYR A 1 643 ? -33.465 25.877 -59.780 1.00 22.30 665 TYR A C 1
ATOM 4964 O O . TYR A 1 643 ? -33.927 24.986 -60.532 1.00 26.62 665 TYR A O 1
ATOM 4973 N N . GLY A 1 644 ? -32.496 26.693 -60.066 1.00 23.80 666 GLY A N 1
ATOM 4974 C CA . GLY A 1 644 ? -31.715 26.618 -61.298 1.00 26.06 666 GLY A CA 1
ATOM 4975 C C . GLY A 1 644 ? -30.652 25.545 -61.224 1.00 24.74 666 GLY A C 1
ATOM 4976 O O . GLY A 1 644 ? -30.597 24.744 -60.285 1.00 25.77 666 GLY A O 1
ATOM 4977 N N . ALA A 1 645 ? -29.755 25.565 -62.194 1.00 28.32 667 ALA A N 1
ATOM 4978 C CA . ALA A 1 645 ? -28.624 24.610 -62.240 1.00 27.24 667 ALA A CA 1
ATOM 4979 C C . ALA A 1 645 ? -27.650 24.871 -61.095 1.00 25.30 667 ALA A C 1
ATOM 4980 O O . ALA A 1 645 ? -27.333 26.024 -60.748 1.00 27.58 667 ALA A O 1
ATOM 4982 N N . VAL A 1 646 ? -27.148 23.801 -60.487 1.00 23.91 668 VAL A N 1
ATOM 4983 C CA . VAL A 1 646 ? -26.131 23.952 -59.418 1.00 24.28 668 VAL A CA 1
ATOM 4984 C C . VAL A 1 646 ? -24.795 24.213 -60.111 1.00 21.35 668 VAL A C 1
ATOM 4985 O O . VAL A 1 646 ? -24.442 23.424 -61.050 1.00 30.28 668 VAL A O 1
ATOM 4989 N N . LYS A 1 647 ? -24.044 25.193 -59.652 1.00 23.10 669 LYS A N 1
ATOM 4990 C CA . LYS A 1 647 ? -22.725 25.560 -60.176 1.00 26.23 669 LYS A CA 1
ATOM 4991 C C . LYS A 1 647 ? -21.697 25.484 -59.055 1.00 25.81 669 LYS A C 1
ATOM 4992 O O . LYS A 1 647 ? -21.998 25.831 -57.927 1.00 28.51 669 LYS A O 1
ATOM 4998 N N . LEU A 1 648 ? -20.529 24.952 -59.342 1.00 22.48 670 LEU A N 1
ATOM 4999 C CA . LEU A 1 648 ? -19.364 24.956 -58.421 1.00 23.27 670 LEU A CA 1
ATOM 5000 C C . LEU A 1 648 ? -18.326 25.922 -58.976 1.00 22.39 670 LEU A C 1
ATOM 5001 O O . LEU A 1 648 ? -18.125 25.898 -60.256 1.00 30.48 670 LEU A O 1
ATOM 5006 N N . ASP A 1 649 ? -17.604 26.611 -58.123 1.00 22.58 671 ASP A N 1
ATOM 5007 C CA . ASP A 1 649 ? -16.560 27.562 -58.600 1.00 25.45 671 ASP A CA 1
ATOM 5008 C C . ASP A 1 649 ? -15.267 26.817 -58.988 1.00 26.93 671 ASP A C 1
ATOM 5009 O O . ASP A 1 649 ? -14.486 27.355 -59.765 1.00 30.12 671 ASP A O 1
ATOM 5014 N N . LYS A 1 650 ? -15.107 25.596 -58.520 1.00 24.92 672 LYS A N 1
ATOM 5015 C CA . LYS A 1 650 ? -13.894 24.764 -58.656 1.00 27.42 672 LYS A CA 1
ATOM 5016 C C . LYS A 1 650 ? -14.360 23.308 -58.731 1.00 26.85 672 LYS A C 1
ATOM 5017 O O . LYS A 1 650 ? -15.253 22.943 -57.917 1.00 28.44 672 LYS A O 1
ATOM 5023 N N . THR A 1 651 ? -13.834 22.505 -59.648 1.00 25.43 673 THR A N 1
ATOM 5024 C CA . THR A 1 651 ? -14.190 21.070 -59.877 1.00 24.32 673 THR A CA 1
ATOM 5025 C C . THR A 1 651 ? -13.042 20.118 -59.473 1.00 25.58 673 THR A C 1
ATOM 5026 O O . THR A 1 651 ? -13.342 18.908 -59.347 1.00 28.94 673 THR A O 1
ATOM 5030 N N . ASN A 1 652 ? -11.811 20.607 -59.352 1.00 25.35 674 ASN A N 1
ATOM 5031 C CA . ASN A 1 652 ? -10.536 19.838 -59.180 1.00 28.64 674 ASN A CA 1
ATOM 5032 C C . ASN A 1 652 ? -9.846 20.511 -57.988 1.00 29.10 674 ASN A C 1
ATOM 5033 O O . ASN A 1 652 ? -9.394 21.614 -58.157 1.00 33.21 674 ASN A O 1
ATOM 5038 N N . VAL A 1 653 ? -9.891 19.925 -56.801 1.00 24.41 675 VAL A N 1
ATOM 5039 C CA . VAL A 1 653 ? -9.465 20.592 -55.555 1.00 23.73 675 VAL A CA 1
ATOM 5040 C C . VAL A 1 653 ? -8.538 19.679 -54.751 1.00 22.33 675 VAL A C 1
ATOM 5041 O O . VAL A 1 653 ? -8.509 18.438 -55.019 1.00 26.09 675 VAL A O 1
ATOM 5045 N N . THR A 1 654 ? -7.866 20.272 -53.779 1.00 26.19 676 THR A N 1
ATOM 5046 C CA . THR A 1 654 ? -7.097 19.657 -52.659 1.00 25.97 676 THR A CA 1
ATOM 5047 C C . THR A 1 654 ? -7.930 19.720 -51.381 1.00 27.09 676 THR A C 1
ATOM 5048 O O . THR A 1 654 ? -8.902 20.539 -51.315 1.00 26.58 676 THR A O 1
ATOM 5052 N N . GLU A 1 655 ? -7.486 18.989 -50.352 1.00 27.87 677 GLU A N 1
ATOM 5053 C CA . GLU A 1 655 ? -7.936 19.056 -48.933 1.00 30.90 677 GLU A CA 1
ATOM 5054 C C . GLU A 1 655 ? -7.925 20.503 -48.428 1.00 29.08 677 GLU A C 1
ATOM 5055 O O . GLU A 1 655 ? -8.666 20.826 -47.481 1.00 32.67 677 GLU A O 1
ATOM 5061 N N . ALA A 1 656 ? -7.064 21.352 -48.993 1.00 28.30 678 ALA A N 1
ATOM 5062 C CA . ALA A 1 656 ? -6.835 22.735 -48.517 1.00 31.17 678 ALA A CA 1
ATOM 5063 C C . ALA A 1 656 ? -7.926 23.687 -49.016 1.00 30.90 678 ALA A C 1
ATOM 5064 O O . ALA A 1 656 ? -7.976 24.829 -48.542 1.00 33.85 678 ALA A O 1
ATOM 5066 N N . ASP A 1 657 ? -8.684 23.289 -50.018 1.00 25.13 679 ASP A N 1
ATOM 5067 C CA . ASP A 1 657 ? -9.574 24.189 -50.786 1.00 24.23 679 ASP A CA 1
ATOM 5068 C C . ASP A 1 657 ? -10.966 24.341 -50.140 1.00 23.70 679 ASP A C 1
ATOM 5069 O O . ASP A 1 657 ? -11.413 23.534 -49.309 1.00 23.09 679 ASP A O 1
ATOM 5074 N N . THR A 1 658 ? -11.649 25.394 -50.546 1.00 25.00 680 THR A N 1
ATOM 5075 C CA . THR A 1 658 ? -13.093 25.627 -50.298 1.00 23.19 680 THR A CA 1
ATOM 5076 C C . THR A 1 658 ? -13.798 25.596 -51.645 1.00 23.40 680 THR A C 1
ATOM 5077 O O . THR A 1 658 ? -13.321 26.315 -52.604 1.00 27.80 680 THR A O 1
ATOM 5081 N N . VAL A 1 659 ? -14.858 24.803 -51.761 1.00 21.60 681 VAL A N 1
ATOM 5082 C CA . VAL A 1 659 ? -15.724 24.728 -52.958 1.00 20.04 681 VAL A CA 1
ATOM 5083 C C . VAL A 1 659 ? -16.941 25.577 -52.652 1.00 24.59 681 VAL A C 1
ATOM 5084 O O . VAL A 1 659 ? -17.614 25.314 -51.668 1.00 25.43 681 VAL A O 1
ATOM 5088 N N . THR A 1 660 ? -17.211 26.583 -53.466 1.00 22.26 682 THR A N 1
ATOM 5089 C CA . THR A 1 660 ? -18.436 27.397 -53.318 1.00 22.53 682 THR A CA 1
ATOM 5090 C C . THR A 1 660 ? -19.511 26.916 -54.266 1.00 20.56 682 THR A C 1
ATOM 5091 O O . THR A 1 660 ? -19.297 26.809 -55.519 1.00 23.24 682 THR A O 1
ATOM 5095 N N . VAL A 1 661 ? -20.625 26.455 -53.674 1.00 21.22 683 VAL A N 1
ATOM 5096 C CA . VAL A 1 661 ? -21.820 26.005 -54.390 1.00 20.32 683 VAL A CA 1
ATOM 5097 C C . VAL A 1 661 ? -22.716 27.230 -54.665 1.00 22.91 683 VAL A C 1
ATOM 5098 O O . VAL A 1 661 ? -22.994 27.955 -53.702 1.00 25.29 683 VAL A O 1
ATOM 5102 N N . SER A 1 662 ? -23.184 27.409 -55.896 1.00 23.12 684 SER A N 1
ATOM 5103 C CA . SER A 1 662 ? -24.062 28.540 -56.306 1.00 23.27 684 SER A CA 1
ATOM 5104 C C . SER A 1 662 ? -25.304 27.933 -56.911 1.00 23.46 684 SER A C 1
ATOM 5105 O O . SER A 1 662 ? -25.183 27.048 -57.784 1.00 26.33 684 SER A O 1
ATOM 5108 N N . VAL A 1 663 ? -26.490 28.453 -56.553 1.00 22.64 685 VAL A N 1
ATOM 5109 C CA . VAL A 1 663 ? -27.732 28.048 -57.222 1.00 22.29 685 VAL A CA 1
ATOM 5110 C C . VAL A 1 663 ? -28.673 29.248 -57.192 1.00 22.66 685 VAL A C 1
ATOM 5111 O O . VAL A 1 663 ? -28.721 29.922 -56.202 1.00 23.56 685 VAL A O 1
ATOM 5115 N N . ASP A 1 664 ? -29.353 29.473 -58.294 1.00 23.17 686 ASP A N 1
ATOM 5116 C CA . ASP A 1 664 ? -30.395 30.514 -58.374 1.00 23.18 686 ASP A CA 1
ATOM 5117 C C . ASP A 1 664 ? -31.681 29.911 -57.872 1.00 23.70 686 ASP A C 1
ATOM 5118 O O . ASP A 1 664 ? -32.060 28.815 -58.301 1.00 25.62 686 ASP A O 1
ATOM 5123 N N . VAL A 1 665 ? -32.336 30.633 -56.962 1.00 22.96 687 VAL A N 1
ATOM 5124 C CA . VAL A 1 665 ? -33.650 30.187 -56.435 1.00 21.92 687 VAL A CA 1
ATOM 5125 C C . VAL A 1 665 ? -34.680 31.301 -56.727 1.00 18.86 687 VAL A C 1
ATOM 5126 O O . VAL A 1 665 ? -34.435 32.440 -56.287 1.00 21.97 687 VAL A O 1
ATOM 5130 N N . LYS A 1 666 ? -35.770 30.932 -57.374 1.00 18.90 688 LYS A N 1
ATOM 5131 C CA . LYS A 1 666 ? -36.873 31.863 -57.716 1.00 20.01 688 LYS A CA 1
ATOM 5132 C C . LYS A 1 666 ? -38.073 31.525 -56.849 1.00 21.59 688 LYS A C 1
ATOM 5133 O O . LYS A 1 666 ? -38.517 30.358 -56.812 1.00 21.00 688 LYS A O 1
ATOM 5139 N N . ASN A 1 667 ? -38.674 32.573 -56.286 1.00 20.91 689 ASN A N 1
ATOM 5140 C CA . ASN A 1 667 ? -39.996 32.431 -55.651 1.00 20.40 689 ASN A CA 1
ATOM 5141 C C . ASN A 1 667 ? -41.036 32.553 -56.754 1.00 20.30 689 ASN A C 1
ATOM 5142 O O . ASN A 1 667 ? -41.183 33.677 -57.303 1.00 22.95 689 ASN A O 1
ATOM 5147 N N . THR A 1 668 ? -41.760 31.494 -57.042 1.00 19.98 690 THR A N 1
ATOM 5148 C CA . THR A 1 668 ? -42.745 31.437 -58.166 1.00 23.64 690 THR A CA 1
ATOM 5149 C C . THR A 1 668 ? -44.151 31.745 -57.681 1.00 24.36 690 THR A C 1
ATOM 5150 O O . THR A 1 668 ? -45.076 31.583 -58.461 1.00 27.03 690 THR A O 1
ATOM 5154 N N . ASP A 1 669 ? -44.314 32.158 -56.422 1.00 22.18 691 ASP A N 1
ATOM 5155 C CA . ASP A 1 669 ? -45.648 32.536 -55.937 1.00 22.31 691 ASP A CA 1
ATOM 5156 C C . ASP A 1 669 ? -46.138 33.795 -56.691 1.00 23.17 691 ASP A C 1
ATOM 5157 O O . ASP A 1 669 ? -45.351 34.650 -57.030 1.00 24.80 691 ASP A O 1
ATOM 5162 N N . ALA A 1 670 ? -47.430 33.891 -56.845 1.00 26.09 692 ALA A N 1
ATOM 5163 C CA . ALA A 1 670 ? -48.064 35.059 -57.509 1.00 28.71 692 ALA A CA 1
ATOM 5164 C C . ALA A 1 670 ? -47.922 36.359 -56.693 1.00 26.88 692 ALA A C 1
ATOM 5165 O O . ALA A 1 670 ? -47.866 37.428 -57.316 1.00 29.38 692 ALA A O 1
ATOM 5167 N N . THR A 1 671 ? -47.926 36.274 -55.357 1.00 24.75 693 THR A N 1
ATOM 5168 C CA . THR A 1 671 ? -47.969 37.480 -54.507 1.00 24.64 693 THR A CA 1
ATOM 5169 C C . THR A 1 671 ? -47.106 37.475 -53.256 1.00 21.74 693 THR A C 1
ATOM 5170 O O . THR A 1 671 ? -46.735 38.587 -52.843 1.00 22.18 693 THR A O 1
ATOM 5174 N N . ARG A 1 672 ? -46.749 36.310 -52.677 1.00 20.66 694 ARG A N 1
ATOM 5175 C CA . ARG A 1 672 ? -46.210 36.325 -51.301 1.00 18.74 694 ARG A CA 1
ATOM 5176 C C . ARG A 1 672 ? -44.702 36.078 -51.297 1.00 18.63 694 ARG A C 1
ATOM 5177 O O . ARG A 1 672 ? -44.232 34.996 -51.825 1.00 19.63 694 ARG A O 1
ATOM 5185 N N . GLU A 1 673 ? -43.969 36.945 -50.645 1.00 18.01 695 GLU A N 1
ATOM 5186 C CA . GLU A 1 673 ? -42.556 36.705 -50.229 1.00 17.42 695 GLU A CA 1
ATOM 5187 C C . GLU A 1 673 ? -42.515 35.425 -49.407 1.00 17.57 695 GLU A C 1
ATOM 5188 O O . GLU A 1 673 ? -43.447 35.112 -48.654 1.00 17.82 695 GLU A O 1
ATOM 5194 N N . GLY A 1 674 ? -41.424 34.689 -49.558 1.00 17.60 696 GLY A N 1
ATOM 5195 C CA . GLY A 1 674 ? -41.210 33.526 -48.698 1.00 18.74 696 GLY A CA 1
ATOM 5196 C C . GLY A 1 674 ? -39.744 33.327 -48.459 1.00 17.46 696 GLY A C 1
ATOM 5197 O O . GLY A 1 674 ? -38.921 33.891 -49.121 1.00 18.82 696 GLY A O 1
ATOM 5198 N N . THR A 1 675 ? -39.459 32.493 -47.481 1.00 17.70 697 THR A N 1
ATOM 5199 C CA . THR A 1 675 ? -38.108 32.190 -47.044 1.00 15.68 697 THR A CA 1
ATOM 5200 C C . THR A 1 675 ? -37.836 30.698 -47.290 1.00 17.57 697 THR A C 1
ATOM 5201 O O . THR A 1 675 ? -38.654 29.878 -46.871 1.00 19.17 697 THR A O 1
ATOM 5205 N N . GLU A 1 676 ? -36.716 30.415 -47.926 1.00 16.46 698 GLU A N 1
ATOM 5206 C CA . GLU A 1 676 ? -36.283 29.029 -48.235 1.00 15.57 698 GLU A CA 1
ATOM 5207 C C . GLU A 1 676 ? -34.998 28.769 -47.468 1.00 16.74 698 GLU A C 1
ATOM 5208 O O . GLU A 1 676 ? -34.143 29.615 -47.383 1.00 18.75 698 GLU A O 1
ATOM 5214 N N . VAL A 1 677 ? -34.870 27.532 -46.985 1.00 16.92 699 VAL A N 1
ATOM 5215 C CA . VAL A 1 677 ? -33.583 27.041 -46.467 1.00 16.82 699 VAL A CA 1
ATOM 5216 C C . VAL A 1 677 ? -32.988 26.119 -47.534 1.00 16.19 699 VAL A C 1
ATOM 5217 O O . VAL A 1 677 ? -33.430 24.958 -47.665 1.00 16.95 699 VAL A O 1
ATOM 5221 N N . VAL A 1 678 ? -32.038 26.642 -48.277 1.00 15.89 700 VAL A N 1
ATOM 5222 C CA . VAL A 1 678 ? -31.321 25.876 -49.321 1.00 17.27 700 VAL A CA 1
ATOM 5223 C C . VAL A 1 678 ? -30.320 24.989 -48.557 1.00 16.63 700 VAL A C 1
ATOM 5224 O O . VAL A 1 678 ? -29.493 25.509 -47.822 1.00 16.46 700 VAL A O 1
ATOM 5228 N N . GLN A 1 679 ? -30.412 23.679 -48.822 1.00 15.84 701 GLN A N 1
ATOM 5229 C CA . GLN A 1 679 ? -29.570 22.698 -48.095 1.00 15.91 701 GLN A CA 1
ATOM 5230 C C . GLN A 1 679 ? -28.604 22.007 -49.070 1.00 15.09 701 GLN A C 1
ATOM 5231 O O . GLN A 1 679 ? -29.056 21.642 -50.179 1.00 16.14 701 GLN A O 1
ATOM 5237 N N . VAL A 1 680 ? -27.378 21.835 -48.624 1.00 15.36 702 VAL A N 1
ATOM 5238 C CA . VAL A 1 680 ? -26.321 21.173 -49.432 1.00 15.06 702 VAL A CA 1
ATOM 5239 C C . VAL A 1 680 ? -25.879 19.882 -48.720 1.00 15.39 702 VAL A C 1
ATOM 5240 O O . VAL A 1 680 ? -25.371 19.956 -47.597 1.00 16.08 702 VAL A O 1
ATOM 5244 N N . TYR A 1 681 ? -26.112 18.784 -49.374 1.00 15.04 703 TYR A N 1
ATOM 5245 C CA . TYR A 1 681 ? -25.732 17.417 -48.923 1.00 15.22 703 TYR A CA 1
ATOM 5246 C C . TYR A 1 681 ? -24.570 16.962 -49.755 1.00 15.16 703 TYR A C 1
ATOM 5247 O O . TYR A 1 681 ? -24.593 17.077 -50.995 1.00 19.41 703 TYR A O 1
ATOM 5256 N N . VAL A 1 682 ? -23.573 16.415 -49.119 1.00 15.42 704 VAL A N 1
ATOM 5257 C CA . VAL A 1 682 ? -22.376 15.846 -49.781 1.00 14.95 704 VAL A CA 1
ATOM 5258 C C . VAL A 1 682 ? -22.420 14.309 -49.731 1.00 15.52 704 VAL A C 1
ATOM 5259 O O . VAL A 1 682 ? -22.849 13.754 -48.719 1.00 15.21 704 VAL A O 1
ATOM 5263 N N . VAL A 1 683 ? -22.121 13.717 -50.889 1.00 16.02 705 VAL A N 1
ATOM 5264 C CA . VAL A 1 683 ? -22.050 12.254 -51.059 1.00 16.28 705 VAL A CA 1
ATOM 5265 C C . VAL A 1 683 ? -20.606 11.941 -51.413 1.00 16.96 705 VAL A C 1
ATOM 5266 O O . VAL A 1 683 ? -20.107 12.378 -52.481 1.00 18.17 705 VAL A O 1
ATOM 5270 N N . ASP A 1 684 ? -19.956 11.107 -50.619 1.00 16.08 706 ASP A N 1
ATOM 5271 C CA . ASP A 1 684 ? -18.627 10.584 -50.948 1.00 15.70 706 ASP A CA 1
ATOM 5272 C C . ASP A 1 684 ? -18.851 9.291 -51.786 1.00 17.17 706 ASP A C 1
ATOM 5273 O O . ASP A 1 684 ? -19.298 8.256 -51.213 1.00 19.91 706 ASP A O 1
ATOM 5278 N N . GLU A 1 685 ? -18.742 9.379 -53.109 1.00 17.99 707 GLU A N 1
ATOM 5279 C CA . GLU A 1 685 ? -19.366 8.401 -54.007 1.00 18.22 707 GLU A CA 1
ATOM 5280 C C . GLU A 1 685 ? -18.736 7.004 -53.845 1.00 17.12 707 GLU A C 1
ATOM 5281 O O . GLU A 1 685 ? -19.506 6.037 -53.928 1.00 18.90 707 GLU A O 1
ATOM 5287 N N . VAL A 1 686 ? -17.435 6.976 -53.618 1.00 16.01 708 VAL A N 1
ATOM 5288 C CA . VAL A 1 686 ? -16.698 5.704 -53.411 1.00 16.27 708 VAL A CA 1
ATOM 5289 C C . VAL A 1 686 ? -15.783 5.921 -52.193 1.00 12.78 708 VAL A C 1
ATOM 5290 O O . VAL A 1 686 ? -15.117 6.916 -52.117 1.00 14.78 708 VAL A O 1
ATOM 5294 N N . ALA A 1 687 ? -15.864 5.018 -51.200 1.00 16.23 709 ALA A N 1
ATOM 5295 C CA . ALA A 1 687 ? -15.081 5.214 -49.977 1.00 16.41 709 ALA A CA 1
ATOM 5296 C C . ALA A 1 687 ? -14.364 3.923 -49.620 1.00 16.57 709 ALA A C 1
ATOM 5297 O O . ALA A 1 687 ? -14.795 2.850 -50.111 1.00 18.53 709 ALA A O 1
ATOM 5299 N N . SER A 1 688 ? -13.371 4.002 -48.774 1.00 14.97 710 SER A N 1
ATOM 5300 C CA . SER A 1 688 ? -12.663 2.775 -48.329 1.00 14.81 710 SER A CA 1
ATOM 5301 C C . SER A 1 688 ? -13.315 2.103 -47.132 1.00 15.31 710 SER A C 1
ATOM 5302 O O . SER A 1 688 ? -12.967 0.922 -46.868 1.00 17.51 710 SER A O 1
ATOM 5305 N N . VAL A 1 689 ? -14.208 2.768 -46.459 1.00 14.61 711 VAL A N 1
ATOM 5306 C CA . VAL A 1 689 ? -15.042 2.239 -45.372 1.00 13.97 711 VAL A CA 1
ATOM 5307 C C . VAL A 1 689 ? -16.460 2.703 -45.620 1.00 13.67 711 VAL A C 1
ATOM 5308 O O . VAL A 1 689 ? -16.686 3.617 -46.452 1.00 14.44 711 VAL A O 1
ATOM 5312 N N . VAL A 1 690 ? -17.446 2.078 -44.979 1.00 12.99 712 VAL A N 1
ATOM 5313 C CA . VAL A 1 690 ? -18.847 2.463 -45.200 1.00 12.97 712 VAL A CA 1
ATOM 5314 C C . VAL A 1 690 ? -19.054 3.817 -44.498 1.00 13.48 712 VAL A C 1
ATOM 5315 O O . VAL A 1 690 ? -18.717 3.948 -43.320 1.00 14.26 712 VAL A O 1
ATOM 5319 N N . VAL A 1 691 ? -19.679 4.734 -45.213 1.00 12.97 713 VAL A N 1
ATOM 5320 C CA . VAL A 1 691 ? -19.920 6.113 -44.721 1.00 13.10 713 VAL A CA 1
ATOM 5321 C C . VAL A 1 691 ? -21.418 6.401 -44.755 1.00 12.69 713 VAL A C 1
ATOM 5322 O O . VAL A 1 691 ? -22.234 5.763 -45.438 1.00 13.57 713 VAL A O 1
ATOM 5326 N N . PRO A 1 692 ? -21.803 7.491 -44.044 1.00 13.62 714 PRO A N 1
ATOM 5327 C CA . PRO A 1 692 ? -23.179 8.004 -44.162 1.00 13.75 714 PRO A CA 1
ATOM 5328 C C . PRO A 1 692 ? -23.562 8.226 -45.631 1.00 13.64 714 PRO A C 1
ATOM 5329 O O . PRO A 1 692 ? -22.786 8.748 -46.414 1.00 15.02 714 PRO A O 1
ATOM 5333 N N . ASN A 1 693 ? -24.800 7.853 -45.963 1.00 12.75 715 ASN A N 1
ATOM 5334 C CA . ASN A 1 693 ? -25.275 7.865 -47.346 1.00 13.04 715 ASN A CA 1
ATOM 5335 C C . ASN A 1 693 ? -25.183 9.289 -47.919 1.00 14.00 715 ASN A C 1
ATOM 5336 O O . ASN A 1 693 ? -24.837 9.445 -49.111 1.00 16.91 715 ASN A O 1
ATOM 5341 N N . ARG A 1 694 ? -25.511 10.264 -47.114 1.00 13.57 716 ARG A N 1
ATOM 5342 C CA . ARG A 1 694 ? -25.394 11.696 -47.452 1.00 13.67 716 ARG A CA 1
ATOM 5343 C C . ARG A 1 694 ? -25.231 12.463 -46.149 1.00 13.45 716 ARG A C 1
ATOM 5344 O O . ARG A 1 694 ? -25.756 11.992 -45.116 1.00 13.87 716 ARG A O 1
ATOM 5352 N N . LEU A 1 695 ? -24.654 13.652 -46.209 1.00 13.39 717 LEU A N 1
ATOM 5353 C CA . LEU A 1 695 ? -24.464 14.476 -44.997 1.00 13.67 717 LEU A CA 1
ATOM 5354 C C . LEU A 1 695 ? -24.733 15.940 -45.324 1.00 13.97 717 LEU A C 1
ATOM 5355 O O . LEU A 1 695 ? -24.157 16.469 -46.303 1.00 14.03 717 LEU A O 1
ATOM 5360 N N . LEU A 1 696 ? -25.545 16.598 -44.498 1.00 13.60 718 LEU A N 1
ATOM 5361 C CA . LEU A 1 696 ? -25.642 18.062 -44.586 1.00 13.08 718 LEU A CA 1
ATOM 5362 C C . LEU A 1 696 ? -24.281 18.650 -44.314 1.00 13.04 718 LEU A C 1
ATOM 5363 O O . LEU A 1 696 ? -23.694 18.378 -43.278 1.00 13.41 718 LEU A O 1
ATOM 5368 N N . LYS A 1 697 ? -23.802 19.525 -45.210 1.00 13.43 719 LYS A N 1
ATOM 5369 C CA . LYS A 1 697 ? -22.498 20.178 -45.047 1.00 14.44 719 LYS A CA 1
ATOM 5370 C C . LYS A 1 697 ? -22.564 21.699 -45.264 1.00 14.29 719 LYS A C 1
ATOM 5371 O O . LYS A 1 697 ? -21.548 22.367 -45.078 1.00 15.66 719 LYS A O 1
ATOM 5377 N N . GLY A 1 698 ? -23.744 22.202 -45.582 1.00 14.31 720 GLY A N 1
ATOM 5378 C CA . GLY A 1 698 ? -23.949 23.661 -45.648 1.00 16.12 720 GLY A CA 1
ATOM 5379 C C . GLY A 1 698 ? -25.399 23.958 -45.877 1.00 14.88 720 GLY A C 1
ATOM 5380 O O . GLY A 1 698 ? -26.162 23.134 -46.363 1.00 15.46 720 GLY A O 1
ATOM 5381 N N . PHE A 1 699 ? -25.775 25.214 -45.557 1.00 15.78 721 PHE A N 1
ATOM 5382 C CA . PHE A 1 699 ? -27.142 25.655 -45.825 1.00 15.80 721 PHE A CA 1
ATOM 5383 C C . PHE A 1 699 ? -27.143 27.194 -45.788 1.00 15.01 721 PHE A C 1
ATOM 5384 O O . PHE A 1 699 ? -26.274 27.797 -45.187 1.00 18.20 721 PHE A O 1
ATOM 5392 N N . LYS A 1 700 ? -28.194 27.749 -46.369 1.00 16.43 722 LYS A N 1
ATOM 5393 C CA . LYS A 1 700 ? -28.418 29.202 -46.289 1.00 16.85 722 LYS A CA 1
ATOM 5394 C C . LYS A 1 700 ? -29.912 29.460 -46.302 1.00 15.93 722 LYS A C 1
ATOM 5395 O O . LYS A 1 700 ? -30.626 28.983 -47.176 1.00 17.27 722 LYS A O 1
ATOM 5401 N N . LYS A 1 701 ? -30.351 30.234 -45.312 1.00 16.26 723 LYS A N 1
ATOM 5402 C CA . LYS A 1 701 ? -31.782 30.632 -45.234 1.00 15.78 723 LYS A CA 1
ATOM 5403 C C . LYS A 1 701 ? -31.923 32.007 -45.909 1.00 17.17 723 LYS A C 1
ATOM 5404 O O . LYS A 1 701 ? -31.207 32.948 -45.489 1.00 20.88 723 LYS A O 1
ATOM 5410 N N . VAL A 1 702 ? -32.761 32.065 -46.938 1.00 16.58 724 VAL A N 1
ATOM 5411 C CA . VAL A 1 702 ? -32.797 33.249 -47.829 1.00 18.57 724 VAL A CA 1
ATOM 5412 C C . VAL A 1 702 ? -34.242 33.726 -47.990 1.00 16.78 724 VAL A C 1
ATOM 5413 O O . VAL A 1 702 ? -35.157 32.915 -48.280 1.00 17.33 724 VAL A O 1
ATOM 5417 N N . VAL A 1 703 ? -34.430 35.027 -47.815 1.00 19.63 725 VAL A N 1
ATOM 5418 C CA . VAL A 1 703 ? -35.776 35.653 -48.001 1.00 19.50 725 VAL A CA 1
ATOM 5419 C C . VAL A 1 703 ? -35.873 36.088 -49.474 1.00 18.90 725 VAL A C 1
ATOM 5420 O O . VAL A 1 703 ? -34.956 36.786 -49.942 1.00 22.17 725 VAL A O 1
ATOM 5424 N N . ILE A 1 704 ? -36.921 35.693 -50.165 1.00 17.14 726 ILE A N 1
ATOM 5425 C CA . ILE A 1 704 ? -37.063 35.914 -51.605 1.00 18.32 726 ILE A CA 1
ATOM 5426 C C . ILE A 1 704 ? -38.442 36.533 -51.852 1.00 20.01 726 ILE A C 1
ATOM 5427 O O . ILE A 1 704 ? -39.474 35.870 -51.717 1.00 18.06 726 ILE A O 1
ATOM 5432 N N . PRO A 1 705 ? -38.493 37.823 -52.262 1.00 20.76 727 PRO A N 1
ATOM 5433 C CA . PRO A 1 705 ? -39.774 38.406 -52.661 1.00 20.00 727 PRO A CA 1
ATOM 5434 C C . PRO A 1 705 ? -40.458 37.623 -53.802 1.00 20.16 727 PRO A C 1
ATOM 5435 O O . PRO A 1 705 ? -39.797 36.949 -54.630 1.00 21.74 727 PRO A O 1
ATOM 5439 N N . ALA A 1 706 ? -41.777 37.737 -53.898 1.00 21.47 728 ALA A N 1
ATOM 5440 C CA . ALA A 1 706 ? -42.555 37.063 -54.959 1.00 21.83 728 ALA A CA 1
ATOM 5441 C C . ALA A 1 706 ? -41.988 37.428 -56.348 1.00 22.35 728 ALA A C 1
ATOM 5442 O O . ALA A 1 706 ? -41.772 38.620 -56.637 1.00 23.10 728 ALA A O 1
ATOM 5444 N N . GLY A 1 707 ? -41.718 36.426 -57.161 1.00 22.85 729 GLY A N 1
ATOM 5445 C CA . GLY A 1 707 ? -41.266 36.596 -58.537 1.00 23.60 729 GLY A CA 1
ATOM 5446 C C . GLY A 1 707 ? -39.759 36.800 -58.660 1.00 24.08 729 GLY A C 1
ATOM 5447 O O . GLY A 1 707 ? -39.249 36.803 -59.816 1.00 29.70 729 GLY A O 1
ATOM 5448 N N . GLN A 1 708 ? -39.058 37.121 -57.600 1.00 22.58 730 GLN A N 1
ATOM 5449 C CA . GLN A 1 708 ? -37.620 37.438 -57.574 1.00 22.43 730 GLN A CA 1
ATOM 5450 C C . GLN A 1 708 ? -36.808 36.106 -57.636 1.00 23.90 730 GLN A C 1
ATOM 5451 O O . GLN A 1 708 ? -37.278 35.035 -57.178 1.00 22.95 730 GLN A O 1
ATOM 5457 N N . THR A 1 709 ? -35.599 36.254 -58.160 1.00 25.44 731 THR A N 1
ATOM 5458 C CA . THR A 1 709 ? -34.556 35.191 -58.208 1.00 25.25 731 THR A CA 1
ATOM 5459 C C . THR A 1 709 ? -33.355 35.677 -57.397 1.00 27.53 731 THR A C 1
ATOM 5460 O O . THR A 1 709 ? -32.887 36.823 -57.612 1.00 32.17 731 THR A O 1
ATOM 5464 N N . LYS A 1 710 ? -32.847 34.844 -56.481 1.00 23.68 732 LYS A N 1
ATOM 5465 C CA . LYS A 1 710 ? -31.685 35.186 -55.656 1.00 24.19 732 LYS A CA 1
ATOM 5466 C C . LYS A 1 710 ? -30.654 34.105 -55.962 1.00 24.26 732 LYS A C 1
ATOM 5467 O O . LYS A 1 710 ? -31.030 32.925 -56.022 1.00 24.66 732 LYS A O 1
ATOM 5473 N N . THR A 1 711 ? -29.413 34.536 -56.072 1.00 25.28 733 THR A N 1
ATOM 5474 C CA . THR A 1 711 ? -28.267 33.628 -56.227 1.00 26.09 733 THR A CA 1
ATOM 5475 C C . THR A 1 711 ? -27.816 33.274 -54.822 1.00 26.83 733 THR A C 1
ATOM 5476 O O . THR A 1 711 ? -27.380 34.155 -54.033 1.00 27.46 733 THR A O 1
ATOM 5480 N N . VAL A 1 712 ? -27.910 31.996 -54.503 1.00 25.46 734 VAL A N 1
ATOM 5481 C CA . VAL A 1 712 ? -27.484 31.537 -53.171 1.00 23.49 734 VAL A CA 1
ATOM 5482 C C . VAL A 1 712 ? -26.104 30.861 -53.290 1.00 21.98 734 VAL A C 1
ATOM 5483 O O . VAL A 1 712 ? -25.945 29.983 -54.193 1.00 25.82 734 VAL A O 1
ATOM 5487 N N . GLU A 1 713 ? -25.165 31.267 -52.438 1.00 21.91 735 GLU A N 1
ATOM 5488 C CA . GLU A 1 713 ? -23.779 30.765 -52.408 1.00 23.37 735 GLU A CA 1
ATOM 5489 C C . GLU A 1 713 ? -23.538 30.111 -51.058 1.00 24.82 735 GLU A C 1
ATOM 5490 O O . GLU A 1 713 ? -23.735 30.754 -50.045 1.00 26.92 735 GLU A O 1
ATOM 5496 N N . ILE A 1 714 ? -23.045 28.874 -51.057 1.00 22.28 736 ILE A N 1
ATOM 5497 C CA . ILE A 1 714 ? -22.731 28.110 -49.821 1.00 20.10 736 ILE A CA 1
ATOM 5498 C C . ILE A 1 714 ? -21.348 27.518 -49.951 1.00 20.21 736 ILE A C 1
ATOM 5499 O O . ILE A 1 714 ? -21.104 26.725 -50.854 1.00 21.99 736 ILE A O 1
ATOM 5504 N N . PRO A 1 715 ? -20.456 27.835 -49.031 1.00 21.28 737 PRO A N 1
ATOM 5505 C CA . PRO A 1 715 ? -19.091 27.300 -49.068 1.00 22.18 737 PRO A CA 1
ATOM 5506 C C . PRO A 1 715 ? -19.035 25.906 -48.471 1.00 21.79 737 PRO A C 1
ATOM 5507 O O . PRO A 1 715 ? -19.634 25.707 -47.421 1.00 25.76 737 PRO A O 1
ATOM 5511 N N . LEU A 1 716 ? -18.190 25.064 -49.035 1.00 20.46 738 LEU A N 1
ATOM 5512 C CA . LEU A 1 716 ? -17.8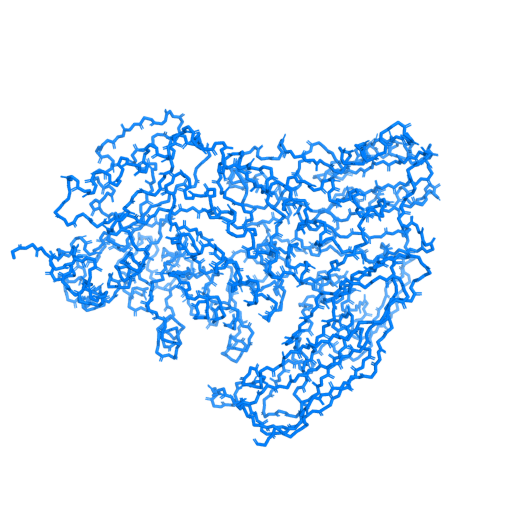36 23.743 -48.475 1.00 20.95 738 LEU A CA 1
ATOM 5513 C C . LEU A 1 716 ? -16.329 23.690 -48.257 1.00 20.78 738 LEU A C 1
ATOM 5514 O O . LEU A 1 716 ? -15.603 23.715 -49.253 1.00 23.00 738 LEU A O 1
ATOM 5519 N N . LYS A 1 717 ? -15.882 23.597 -47.009 1.00 22.68 739 LYS A N 1
ATOM 5520 C CA . LYS A 1 717 ? -14.447 23.424 -46.684 1.00 21.27 739 LYS A CA 1
ATOM 5521 C C . LYS A 1 717 ? -14.141 21.953 -46.948 1.00 21.41 739 LYS A C 1
ATOM 5522 O O . LYS A 1 717 ? -14.715 21.069 -46.263 1.00 20.35 739 LYS A O 1
ATOM 5528 N N . VAL A 1 718 ? -13.302 21.675 -47.935 1.00 20.69 740 VAL A N 1
ATOM 5529 C CA . VAL A 1 718 ? -13.024 20.284 -48.321 1.00 18.96 740 VAL A CA 1
ATOM 5530 C C . VAL A 1 718 ? -12.438 19.505 -47.141 1.00 19.00 740 VAL A C 1
ATOM 5531 O O . VAL A 1 718 ? -12.744 18.295 -47.014 1.00 18.54 740 VAL A O 1
ATOM 5535 N N . GLN A 1 719 ? -11.700 20.131 -46.246 1.00 19.49 741 GLN A N 1
ATOM 5536 C CA . GLN A 1 719 ? -11.066 19.448 -45.101 1.00 20.27 741 GLN A CA 1
ATOM 5537 C C . GLN A 1 719 ? -12.154 18.784 -44.249 1.00 19.83 741 GLN A C 1
ATOM 5538 O O . GLN A 1 719 ? -11.774 17.927 -43.431 1.00 20.13 741 GLN A O 1
ATOM 5544 N N . ASP A 1 720 ? -13.399 19.285 -44.302 1.00 18.49 742 ASP A N 1
ATOM 5545 C CA . ASP A 1 720 ? -14.496 18.830 -43.439 1.00 18.34 742 ASP A CA 1
ATOM 5546 C C . ASP A 1 720 ? -15.245 17.630 -44.022 1.00 18.21 742 ASP A C 1
ATOM 5547 O O . ASP A 1 720 ? -16.286 17.213 -43.432 1.00 19.93 742 ASP A O 1
ATOM 5552 N N . LEU A 1 721 ? -14.851 17.125 -45.189 1.00 16.42 743 LEU A N 1
ATOM 5553 C CA . LEU A 1 721 ? -15.659 16.141 -45.945 1.00 16.26 743 LEU A CA 1
ATOM 5554 C C . LEU A 1 721 ? -15.069 14.731 -45.860 1.00 16.48 743 LEU A C 1
ATOM 5555 O O . LEU A 1 721 ? -15.560 13.894 -46.635 1.00 18.64 743 LEU A O 1
ATOM 5560 N N . GLY A 1 722 ? -14.143 14.489 -44.950 1.00 16.40 744 GLY A N 1
ATOM 5561 C CA . GLY A 1 722 ? -13.428 13.203 -44.845 1.00 18.04 744 GLY A CA 1
ATOM 5562 C C . GLY A 1 722 ? -14.145 12.140 -44.032 1.00 16.47 744 GLY A C 1
ATOM 5563 O O . GLY A 1 722 ? -15.289 12.287 -43.608 1.00 16.20 744 GLY A O 1
ATOM 5564 N N . LEU A 1 723 ? -13.408 11.056 -43.875 1.00 15.19 745 LEU A N 1
ATOM 5565 C CA . LEU A 1 723 ? -13.905 9.858 -43.200 1.00 15.15 745 LEU A CA 1
ATOM 5566 C C . LEU A 1 723 ? -12.812 9.338 -42.261 1.00 15.53 745 LEU A C 1
ATOM 5567 O O . LEU A 1 723 ? -11.634 9.763 -42.345 1.00 15.55 745 LEU A O 1
ATOM 5572 N N . TRP A 1 724 ? -13.230 8.367 -41.446 1.00 13.40 746 TRP A N 1
ATOM 5573 C CA . TRP A 1 724 ? -12.306 7.685 -40.533 1.00 13.53 746 TRP A CA 1
ATOM 5574 C C . TRP A 1 724 ? -12.031 6.292 -41.148 1.00 14.39 746 TRP A C 1
ATOM 5575 O O . TRP A 1 724 ? -12.927 5.438 -41.213 1.00 14.62 746 TRP A O 1
ATOM 5586 N N . ASN A 1 725 ? -10.792 6.105 -41.596 1.00 14.97 747 ASN A N 1
ATOM 5587 C CA . ASN A 1 725 ? -10.462 4.945 -42.447 1.00 15.66 747 ASN A CA 1
ATOM 5588 C C . ASN A 1 725 ? -10.217 3.701 -41.577 1.00 14.98 747 ASN A C 1
ATOM 5589 O O . ASN A 1 725 ? -10.443 3.740 -40.361 1.00 14.75 747 ASN A O 1
ATOM 5594 N N . VAL A 1 726 ? -9.757 2.611 -42.203 1.00 16.28 748 VAL A N 1
ATOM 5595 C CA . VAL A 1 726 ? -9.686 1.328 -41.455 1.00 16.81 748 VAL A CA 1
ATOM 5596 C C . VAL A 1 726 ? -8.637 1.387 -40.362 1.00 16.76 748 VAL A C 1
ATOM 5597 O O . VAL A 1 726 ? -8.769 0.622 -39.367 1.00 19.02 748 VAL A O 1
ATOM 5601 N N . ARG A 1 727 ? -7.648 2.292 -40.471 1.00 16.41 749 ARG A N 1
ATOM 5602 C CA . ARG A 1 727 ? -6.654 2.541 -39.419 1.00 19.25 749 ARG A CA 1
ATOM 5603 C C . ARG A 1 727 ? -7.110 3.614 -38.417 1.00 17.75 749 ARG A C 1
ATOM 5604 O O . ARG A 1 727 ? -6.343 4.000 -37.547 1.00 19.44 749 ARG A O 1
ATOM 5612 N N . MET A 1 728 ? -8.374 4.007 -38.487 1.00 16.28 750 MET A N 1
ATOM 5613 C CA . MET A 1 728 ? -8.916 5.043 -37.586 1.00 16.16 750 MET A CA 1
ATOM 5614 C C . MET A 1 728 ? -8.172 6.378 -37.745 1.00 16.62 750 MET A C 1
ATOM 5615 O O . MET A 1 728 ? -7.984 7.106 -36.765 1.00 19.14 750 MET A O 1
ATOM 5620 N N . LYS A 1 729 ? -7.820 6.703 -38.978 1.00 17.25 751 LYS A N 1
ATOM 5621 C CA . LYS A 1 729 ? -7.209 8.013 -39.314 1.00 18.31 751 LYS A CA 1
ATOM 5622 C C . LYS A 1 729 ? -8.230 8.793 -40.132 1.00 16.41 751 LYS A C 1
ATOM 5623 O O . LYS A 1 729 ? -8.865 8.233 -41.041 1.00 17.08 751 LYS A O 1
ATOM 5629 N N . TYR A 1 730 ? -8.277 10.095 -39.871 1.00 16.29 752 TYR A N 1
ATOM 5630 C CA . TYR A 1 730 ? -9.135 10.995 -40.640 1.00 16.29 752 TYR A CA 1
ATOM 5631 C C . TYR A 1 730 ? -8.479 11.365 -41.968 1.00 16.61 752 TYR A C 1
ATOM 5632 O O . TYR A 1 730 ? -7.313 11.870 -41.958 1.00 20.37 752 TYR A O 1
ATOM 5641 N N . VAL A 1 731 ? -9.158 11.063 -43.033 1.00 16.21 753 VAL A N 1
ATOM 5642 C CA . VAL A 1 731 ? -8.640 11.321 -44.388 1.00 16.76 753 VAL A CA 1
ATOM 5643 C C . VAL A 1 731 ? -9.741 11.865 -45.286 1.00 17.38 753 VAL A C 1
ATOM 5644 O O . VAL A 1 731 ? -10.889 11.363 -45.266 1.00 17.70 753 VAL A O 1
ATOM 5648 N N . VAL A 1 732 ? -9.359 12.804 -46.148 1.00 18.25 754 VAL A N 1
ATOM 5649 C CA . VAL A 1 732 ? -10.192 13.181 -47.300 1.00 17.91 754 VAL A CA 1
ATOM 5650 C C . VAL A 1 732 ? -9.604 12.417 -48.487 1.00 18.72 754 VAL A C 1
ATOM 5651 O O . VAL A 1 732 ? -8.527 12.786 -49.002 1.00 19.73 754 VAL A O 1
ATOM 5655 N N . GLU A 1 733 ? -10.249 11.310 -48.875 1.00 17.42 755 GLU A N 1
ATOM 5656 C CA . GLU A 1 733 ? -9.672 10.422 -49.909 1.00 17.42 755 GLU A CA 1
ATOM 5657 C C . GLU A 1 733 ? -9.869 11.056 -51.275 1.00 16.87 755 GLU A C 1
ATOM 5658 O O . GLU A 1 733 ? -10.947 11.584 -51.591 1.00 17.90 755 GLU A O 1
ATOM 5664 N N . PRO A 1 734 ? -8.849 10.985 -52.131 1.00 18.15 756 PRO A N 1
ATOM 5665 C CA . PRO A 1 734 ? -9.035 11.391 -53.518 1.00 19.06 756 PRO A CA 1
ATOM 5666 C C . PRO A 1 734 ? -10.214 10.650 -54.151 1.00 21.05 756 PRO A C 1
ATOM 5667 O O . PRO A 1 734 ? -10.501 9.485 -53.876 1.00 20.44 756 PRO A O 1
ATOM 5671 N N . GLY A 1 735 ? -10.939 11.360 -55.004 1.00 19.14 757 GLY A N 1
ATOM 5672 C CA . GLY A 1 735 ? -12.122 10.849 -55.685 1.00 18.55 757 GLY A CA 1
ATOM 5673 C C . GLY A 1 735 ? -13.274 11.852 -55.769 1.00 17.47 757 GLY A C 1
ATOM 5674 O O . GLY A 1 735 ? -13.109 13.032 -55.403 1.00 19.03 757 GLY A O 1
ATOM 5675 N N . ALA A 1 736 ? -14.377 11.364 -56.262 1.00 17.89 758 ALA A N 1
ATOM 5676 C CA . ALA A 1 736 ? -15.595 12.154 -56.517 1.00 20.39 758 ALA A CA 1
ATOM 5677 C C . ALA A 1 736 ? -16.378 12.414 -55.253 1.00 19.54 758 ALA A C 1
ATOM 5678 O O . ALA A 1 736 ? -16.668 11.492 -54.484 1.00 19.03 758 ALA A O 1
ATOM 5680 N N . PHE A 1 737 ? -16.863 13.654 -55.132 1.00 18.75 759 PHE A N 1
ATOM 5681 C CA . PHE A 1 737 ? -17.862 14.080 -54.131 1.00 18.54 759 PHE A CA 1
ATOM 5682 C C . PHE A 1 737 ? -19.070 14.645 -54.883 1.00 17.24 759 PHE A C 1
ATOM 5683 O O . PHE A 1 737 ? -18.889 15.625 -55.691 1.00 20.63 759 PHE A O 1
ATOM 5691 N N . GLY A 1 738 ? -20.220 14.050 -54.696 1.00 17.64 760 GLY A N 1
ATOM 5692 C CA . GLY A 1 738 ? -21.491 14.582 -55.165 1.00 18.17 760 GLY A CA 1
ATOM 5693 C C . GLY A 1 738 ? -21.990 15.672 -54.241 1.00 18.11 760 GLY A C 1
ATOM 5694 O O . GLY A 1 738 ? -21.859 15.597 -53.001 1.00 18.08 760 GLY A O 1
ATOM 5695 N N . VAL A 1 739 ? -22.547 16.713 -54.847 1.00 18.02 761 VAL A N 1
ATOM 5696 C CA . VAL A 1 739 ? -23.148 17.842 -54.140 1.00 17.62 761 VAL A CA 1
ATOM 5697 C C . VAL A 1 739 ? -24.622 17.839 -54.521 1.00 18.24 761 VAL A C 1
ATOM 5698 O O . VAL A 1 739 ? -24.950 18.020 -55.732 1.00 23.41 761 VAL A O 1
ATOM 5702 N N . LEU A 1 740 ? -25.512 17.563 -53.582 1.00 17.55 762 LEU A N 1
ATOM 5703 C CA . LEU A 1 740 ? -26.966 17.467 -53.782 1.00 17.64 762 LEU A CA 1
ATOM 5704 C C . LEU A 1 740 ? -27.575 18.705 -53.124 1.00 18.61 762 LEU A C 1
ATOM 5705 O O . LEU A 1 740 ? -27.305 18.983 -51.974 1.00 19.03 762 LEU A O 1
ATOM 5710 N N . VAL A 1 741 ? -28.307 19.490 -53.879 1.00 17.90 763 VAL A N 1
ATOM 5711 C CA . VAL A 1 741 ? -28.844 20.774 -53.372 1.00 17.91 763 VAL A CA 1
ATOM 5712 C C . VAL A 1 741 ? -30.354 20.666 -53.382 1.00 17.47 763 VAL A C 1
ATOM 5713 O O . VAL A 1 741 ? -30.969 20.346 -54.364 1.00 18.86 763 VAL A O 1
ATOM 5717 N N . GLY A 1 742 ? -30.980 21.021 -52.286 1.00 18.38 764 GLY A N 1
ATOM 5718 C CA . GLY A 1 742 ? -32.435 21.052 -52.308 1.00 20.23 764 GLY A CA 1
ATOM 5719 C C . GLY A 1 742 ? -33.101 21.548 -51.042 1.00 15.77 764 GLY A C 1
ATOM 5720 O O . GLY A 1 742 ? -32.472 22.271 -50.265 1.00 17.28 764 GLY A O 1
ATOM 5721 N N . SER A 1 743 ? -34.375 21.233 -50.984 1.00 16.29 765 SER A N 1
ATOM 5722 C CA . SER A 1 743 ? -35.342 21.809 -50.052 1.00 16.29 765 SER A CA 1
ATOM 5723 C C . SER A 1 743 ? -35.580 20.948 -48.801 1.00 18.20 765 SER A C 1
ATOM 5724 O O . SER A 1 743 ? -36.304 21.369 -47.910 1.00 17.60 765 SER A O 1
ATOM 5727 N N . SER A 1 744 ? -35.021 19.723 -48.814 1.00 16.60 766 SER A N 1
ATOM 5728 C CA . SER A 1 744 ? -34.979 18.794 -47.668 1.00 15.33 766 SER A CA 1
ATOM 5729 C C . SER A 1 744 ? -33.878 17.778 -47.960 1.00 15.77 766 SER A C 1
ATOM 5730 O O . SER A 1 744 ? -33.309 17.826 -49.041 1.00 16.61 766 SER A O 1
ATOM 5733 N N . SER A 1 745 ? -33.651 16.851 -47.059 1.00 15.10 767 SER A N 1
ATOM 5734 C CA . SER A 1 745 ? -32.638 15.792 -47.293 1.00 15.22 767 SER A CA 1
ATOM 5735 C C . SER A 1 745 ? -33.101 14.862 -48.418 1.00 17.33 767 SER A C 1
ATOM 5736 O O . SER A 1 745 ? -32.233 14.139 -48.950 1.00 18.15 767 SER A O 1
ATOM 5739 N N . GLU A 1 746 ? -34.401 14.818 -48.728 1.00 15.99 768 GLU A N 1
ATOM 5740 C CA . GLU A 1 746 ? -34.944 13.967 -49.834 1.00 17.49 768 GLU A CA 1
ATOM 5741 C C . GLU A 1 746 ? -35.297 14.786 -51.062 1.00 19.65 768 GLU A C 1
ATOM 5742 O O . GLU A 1 746 ? -35.224 14.266 -52.177 1.00 22.70 768 GLU A O 1
ATOM 5748 N N . ASP A 1 747 ? -35.695 16.044 -50.900 1.00 18.23 769 ASP A N 1
ATOM 5749 C CA . ASP A 1 747 ? -36.238 16.865 -52.008 1.00 18.43 769 ASP A CA 1
ATOM 5750 C C . ASP A 1 747 ? -35.088 17.596 -52.698 1.00 17.65 769 ASP A C 1
ATOM 5751 O O . ASP A 1 747 ? -34.849 18.798 -52.538 1.00 19.35 769 ASP A O 1
ATOM 5756 N N . ILE A 1 748 ? -34.306 16.839 -53.476 1.00 19.61 770 ILE A N 1
ATOM 5757 C CA . ILE A 1 748 ? -33.097 17.329 -54.128 1.00 18.50 770 ILE A CA 1
ATOM 5758 C C . ILE A 1 748 ? -33.492 17.918 -55.481 1.00 19.43 770 ILE A C 1
ATOM 5759 O O . ILE A 1 748 ? -34.247 17.272 -56.241 1.00 22.57 770 ILE A O 1
ATOM 5764 N N . ARG A 1 749 ? -33.051 19.140 -55.706 1.00 18.98 771 ARG A N 1
ATOM 5765 C CA . ARG A 1 749 ? -33.488 19.922 -56.885 1.00 20.11 771 ARG A CA 1
ATOM 5766 C C . ARG A 1 749 ? -32.387 20.082 -57.903 1.00 20.87 771 ARG A C 1
ATOM 5767 O O . ARG A 1 749 ? -32.670 20.626 -58.965 1.00 25.73 771 ARG A O 1
ATOM 5775 N N . GLY A 1 750 ? -31.160 19.725 -57.562 1.00 19.97 772 GLY A N 1
ATOM 5776 C CA . GLY A 1 750 ? -30.043 19.817 -58.493 1.00 22.94 772 GLY A CA 1
ATOM 5777 C C . GLY A 1 750 ? -28.807 19.178 -57.907 1.00 21.62 772 GLY A C 1
ATOM 5778 O O . GLY A 1 750 ? -28.777 18.881 -56.709 1.00 20.28 772 GLY A O 1
ATOM 5779 N N . ASN A 1 751 ? -27.814 18.947 -58.721 1.00 21.63 773 ASN A N 1
ATOM 5780 C CA . ASN A 1 751 ? -26.581 18.309 -58.267 1.00 19.93 773 ASN A CA 1
ATOM 5781 C C . ASN A 1 751 ? -25.402 18.685 -59.140 1.00 19.93 773 ASN A C 1
ATOM 5782 O O . ASN A 1 751 ? -25.557 19.139 -60.306 1.00 25.11 773 ASN A O 1
ATOM 5787 N N . ALA A 1 752 ? -24.226 18.538 -58.575 1.00 21.74 774 ALA A N 1
ATOM 5788 C CA . ALA A 1 752 ? -22.945 18.774 -59.253 1.00 21.50 774 ALA A CA 1
ATOM 5789 C C . ALA A 1 752 ? -21.921 17.839 -58.600 1.00 20.93 774 ALA A C 1
ATOM 5790 O O . ALA A 1 752 ? -22.267 17.192 -57.593 1.00 24.21 774 ALA A O 1
ATOM 5792 N N . THR A 1 753 ? -20.788 17.692 -59.217 1.00 20.90 775 THR A N 1
ATOM 5793 C CA . THR A 1 753 ? -19.689 16.813 -58.757 1.00 18.72 775 THR A CA 1
ATOM 5794 C C . THR A 1 753 ? -18.372 17.569 -58.750 1.00 19.10 775 THR A C 1
ATOM 5795 O O . THR A 1 753 ? -18.056 18.261 -59.753 1.00 22.78 775 THR A O 1
ATOM 5799 N N . PHE A 1 754 ? -17.550 17.392 -57.731 1.00 19.38 776 PHE A N 1
ATOM 5800 C CA . PHE A 1 754 ? -16.144 17.839 -57.756 1.00 19.73 776 PHE A CA 1
ATOM 5801 C C . PHE A 1 754 ? -15.248 16.661 -57.376 1.00 21.05 776 PHE A C 1
ATOM 5802 O O . PHE A 1 754 ? -15.775 15.611 -56.853 1.00 20.54 776 PHE A O 1
ATOM 5810 N N . TYR A 1 755 ? -13.960 16.827 -57.631 1.00 20.91 777 TYR A N 1
ATOM 5811 C CA . TYR A 1 755 ? -12.983 15.716 -57.499 1.00 22.31 777 TYR A CA 1
ATOM 5812 C C . TYR A 1 755 ? -11.862 16.224 -56.629 1.00 20.94 777 TYR A C 1
ATOM 5813 O O . TYR A 1 755 ? -11.293 17.277 -56.909 1.00 24.62 777 TYR A O 1
ATOM 5822 N N . VAL A 1 756 ? -11.537 15.465 -55.566 1.00 19.89 778 VAL A N 1
ATOM 5823 C CA . VAL A 1 756 ? -10.346 15.730 -54.744 1.00 20.11 778 VAL A CA 1
ATOM 5824 C C . VAL A 1 756 ? -9.139 14.964 -55.344 1.00 21.07 778 VAL A C 1
ATOM 5825 O O . VAL A 1 756 ? -9.281 13.754 -55.646 1.00 21.18 778 VAL A O 1
ATOM 5829 N N . GLN A 1 757 ? -8.034 15.696 -55.499 1.00 25.01 779 GLN A N 1
ATOM 5830 C CA . GLN A 1 757 ? -6.681 15.198 -55.900 1.00 32.27 779 GLN A CA 1
ATOM 5831 C C . GLN A 1 757 ? -5.759 15.128 -54.684 1.00 41.76 779 GLN A C 1
ATOM 5832 O O . GLN A 1 757 ? -5.813 16.010 -53.811 1.00 36.31 779 GLN A O 1
#

Radius of gyration: 26.63 Å; Cα contacts (8 Å, |Δi|>4): 1963; chains: 1; bounding box: 77×57×71 Å

Solvent-accessible surface area: 27399 Å² total; per-residue (Å²): 211,161,36,128,2,95,47,91,98,10,84,42,88,88,6,4,98,34,0,28,72,115,15,77,36,59,57,22,0,6,11,0,0,10,2,26,0,51,34,6,1,72,71,117,77,17,126,73,78,83,100,10,2,70,108,2,20,117,35,24,11,0,1,7,41,3,12,47,67,10,66,42,67,43,2,2,75,4,0,91,88,2,4,59,31,9,84,144,95,50,121,14,7,13,3,0,0,0,0,1,17,0,6,2,6,10,8,5,22,93,1,1,14,3,1,1,0,0,0,0,0,0,0,2,31,18,127,12,0,12,120,0,0,85,14,1,0,42,3,0,17,3,0,1,0,2,0,0,5,0,1,2,0,4,0,2,9,18,4,63,2,0,18,1,1,1,2,3,0,1,1,12,54,0,0,3,27,0,0,42,31,1,0,91,0,0,19,67,65,72,0,0,0,0,0,6,4,1,5,0,2,1,33,2,83,122,0,88,41,32,17,67,3,146,21,41,60,70,50,7,17,34,4,1,6,51,0,0,95,67,0,2,59,82,21,30,0,26,0,0,5,0,0,37,0,8,20,102,58,84,7,7,2,21,16,105,63,6,0,17,62,0,0,26,122,95,38,40,10,100,19,0,0,1,0,12,45,10,2,0,23,42,0,0,75,51,42,173,101,25,128,45,130,97,31,37,78,56,28,0,0,66,35,0,5,42,6,2,0,1,0,0,11,7,68,21,36,48,0,0,56,19,0,45,91,0,28,113,64,69,121,5,83,57,103,58,0,19,63,2,0,15,33,0,0,36,0,0,7,49,5,22,7,35,87,86,31,62,46,23,21,88,66,96,65,27,121,148,49,2,70,23,124,116,1,16,78,13,0,78,66,0,1,56,22,4,0,0,1,0,32,43,63,142,131,26,2,28,14,168,84,60,43,23,2,0,0,0,0,4,3,0,60,64,24,8,7,10,0,1,26,9,14,76,92,5,27,151,58,33,27,8,17,13,55,1,0,108,77,31,4,51,129,145,13,78,30,21,84,2,63,2,6,66,15,119,35,111,84,94,102,24,22,80,103,0,31,99,6,0,140,125,11,93,18,0,0,0,0,0,2,15,5,9,25,8,46,107,26,2,123,73,56,74,77,21,16,0,0,3,77,25,43,32,131,52,8,51,17,64,20,0,0,13,47,0,0,106,24,0,41,122,34,65,21,67,3,0,0,0,0,6,0,0,3,1,2,6,16,48,63,0,10,119,83,10,19,0,0,0,0,6,2,0,10,0,11,26,1,0,26,0,0,2,12,0,0,17,13,108,46,15,0,2,1,7,0,0,0,1,0,0,50,46,44,57,13,38,63,3,33,11,2,27,79,67,106,39,36,110,93,68,73,45,4,118,87,89,128,125,47,75,88,79,138,8,130,66,88,50,59,20,47,20,106,17,31,9,14,0,0,33,6,88,22,25,8,66,22,106,24,33,74,18,130,35,92,83,77,94,4,62,95,91,43,49,0,33,2,24,4,56,0,81,0,59,38,101,112,91,93,1,12,3,0,0,0,0,0,9,34,23,98,129,35,77,24,83,15,10,14,56,36,1,47,5,28,82,39,20,76,0,39,35,46,88,75,85,86,3,95,4,74,3,105,0,86,74,10,23,7,43,28,126,174,49,113,94,45,13,37,104,34,19,1,6,0,32,0,0,9,2,2,112,49,52,84,18,98,19,41,0,104,5,126

B-factor: mean 22.33, std 11.15, range [11.13, 110.61]

Secondary structure (DSSP, 8-state):
---GGG-TTS-HHHHHHHHHHH--HHHHHHHTBEEEGGGTB-TTT--B-HHHHHHHHHHH-SEEE------HHHHHHHHHHHHHHHHHHSSS--PPEEEE--TTS-SSTTS--PPPHHHHHTT--HHHHHHHHHHHHHHHHHTT--EE---B------TTSTTGGGSS-S-HHHHHHHHHHHHHHHHTTT-B--EEEETTTT--GGG-TT--B---HHHIIIIIHHHHHIIIIITT-SEEEE-SSEETTEEGGG-HIIIIIIIIIIT---SEEE--TTHHHHHHHTT-SS-BTTB-HHHHHHHHTTTT--BB-SSS--GGGGHHHHHHTTSS-HHHHHHHHHHHHHHHHHHTTTT-S--PPPGGGHHHHSS-HHHHHHHHHHHHHH-EEEEE-TT--SPPSSSEEEEESGGGSSS----SS--TTGGGSS--HHHHHHHHHTTSSEEEEE--S-TT----TTHHHHHHHHHTSSEEEEEEE-----TTTTTTT---SSSTT---S--SPPTTHHHHHHHHHTTTS-EEEEEEESS----TTHHHHSSEEEEEES--TTHHHHHHHHHTTSS------SSPBPS-GGG----TTPBTTSS--S---EE-TTS-EE--STTTTS--S-SB-TT--B-SS-EEE---EES-SEE-TT-EEEEEEEEEE--SS--EEEEEEEEEEESS-SS--BS-EEEEEEEEEE-TT-EEEEEEEEEGGGS-EE-TTS-EE--SEEEEEEEESSSS-EEEEEEEEE-

Organism: Aspergillus oryzae (strain ATCC 42149 / RIB 40) (NCBI:txid510516)